Protein AF-A0A8S3RUN1-F1 (afdb_monomer_lite)

Secondary structure (DSSP, 8-state):
-HHHHHHHHHHH------SHHHHHHHHHHHHHHHHHHTTGGG--S--TTHHHHHHHHHHHHHHHHHHHHHH--SHHHHHHHHHHHHT---HHHHHHHHHHHHHHHHHHHT--TT-TTSTTTPPPHHHHHHHHHHHHHHHHHHTTS----HHHHHHHHHHHHHHHHHHH--PPP--TTSTTTHHHHHHHHHHHHHHHHHHHHHHHHHHHHHHHHHHHHHHHH--SSHHHHHHHHHHHHHHSHHHHTHHHHHHHHTSTTT-SHHHHHHHHHHHHHHHHHHHHHHHHHHHHHHHHHHHTT-------HHHHHTTTT--S------PPPPPTTTT------PPP---S----B--EEEEEE---SS--S-EEEEESSSTTSEEEEEEB--TTS-S-TTSTTTBS-SSPEEE-SSBEEEEE----S--SSS-TT-----EEEEE----TT-------HHHHHHHHHHHHHHHHHHHHHH-SPPPHHHHHTHHHHT-TTGGG-PPP------------------------SS---PPPHHHHHHHHHHTT-PPP---HHHHHHH-HHHHHHHHHHHHHHHTT-HHHHHTHHHHHHH-HHHHHHHHHHHHHHHHHHHHHHHHHHHGGG--SSS-----GGGS-HHHHHHHHHHHHHHHHHHHHHHHGGGEEEEEEE-GGGGTT--SSSS--TTT---EEEEEETTSBHHHHHHHHHHHHT--GGGEEEEEEEE-TTS-EEE----HHHHTTSBHHHHTTT-SSEEEEEEE--GGG--SSPPP--TTTEEEEEEEEEETTTTEEEEEEEEEEETTSBGGGTHHHHHHHTTPPTT--EEEEEEEETTEEEE---TTSBHHHHSTT--TTEEEEEEESS--GGG-SS-SHHHHHHHHHHEEEEEEEETTSTT---EEEEEETT-BHHHHHHHHHHHHTS-GGGEEEEEEPSSSSSEEEEPPTT--SBHHHHSTTS-TTS--EEEEEE-SS-HHHHHT---EEEEEE-TTS--EEEEEE-TT------SSSS-EEEEEEETTEEEEEEPTT--GGGS----TTEEEEEEEPPGGGSS--TTEEEEEEEEEESEEEEEEEEEEEEEEETT-BHHHHHHHHHHHHT--HHHHTT-EEEEEETTEEEEPP-SSS-PBPPGGGGSPP--TT-S-PPPPEEEEE----S---------PPPP----

Organism: Mytilus edulis (NCBI:txid6550)

Foldseek 3Di:
DVLVVLLVCLQPPDDPVPDPVSVVVLVVVVVVLVVLLVPVVPDPDDDPCPVVSVVSLLSSLSSCLSCVCPSQVDLVSSLVLLVVLLPDPRPSSVSSNLSNLQSLLVVLQPDDPDDPCVSVSDHDLVSLLSLLVVLLVVLLVLLVPPDARSSVSSLLSVLCNLLVCLQPDDDDDDDPPCVPVSVVVLVVSLVVNLSSVQSLLVSVLSSLVSLVVSLVVLVVPDPDPNLVSLVVSLVSCCSGSLNRPQVSSLVSCVHPSNLALVSLVRCLVSLVSLLVSLQVSLCSSVVVVVVNVVVVVDPDDDDDPVVVVVVPPDPDDDDDPDDDDDRPCVPDDDDDDDDDDDDDDDWAFAAWKKDWDDPDDDFFQKKWKAADRDPVHHTQDMEGDDPVQDHPPVHRPRHPDPDMGHHGHRGMDMDGDHDDPPDPPDDPPPDGDTDMDTDHDPDPQDPPVPRRPSRVSSVSSVVSSVSSVVDVVVDDDQDPVCVVCVVVVPDPVVVPDDDDDPDDDDDDDDDDDDDDDDDDDDDDDDDFDQDDPVLLVVLCVLLVHDDDDDDPVLCVVPVLSVVSRVQLRVVCVVVVVVVCSVVVVPNCPVPVVSVVVSNVVSNVSVVVSVVVSVVVVVPPPDDDPPDDDDDPVNDDVVNVVVVVVVVVVVVVVVVCVVCVVQKFKEWEDELVQQFQAFAFASHDPVPTDTDIDIGGQQDFLLVVLVVCCVVVVHDSQFKAKFWWDQDPQRHTFTADDPCVVGRGPGPCVSQVNDGHTYIYIYGHDPVPPDPGDDDDDPVFKAKEWEWEADLVVLGIGTQGIDIDGQQDFQLVCQQVNCVSVVHDRPQDKWKWWSPDQLDIGTQPDRGGGPNVSDDPDGHGTYIYMYGPDDDPVVGPQSDPSSSSNLVNQWAWEFEAEQVDPPGPGDIDTDGQQADLVRVLVVVCVVVVHDSQQKWKFAADLPDPHGHHIDQSPDPDGNCVSQVSDDPSHHHYIYMHGHPDGRVVVVPWDWDWAWEAEQLLPDIDIDTDGVPDDDDDDPADPDKWKFKDFLQWTQDTDDPPDDPVNDDPPDPGIHIYMYDQHPVRPDDDPQKDKAKEWEAAPFPSRTDGHIDIDIDGFFDFVVVVLVVVCVSNVDDPVQSVQKWKWKAAPRDTDTDDPPDDRDTDHCVSQDDDDDPDDDDGGTIHMYIHDDPPDPPPPPPPPDDDDDDDDD

Radius of gyration: 46.56 Å; chains: 1; bounding box: 136×108×129 Å

InterPro domains:
  IPR024729 Ubiquitin carboxyl-terminal hydrolase 7, ICP0-binding domain [PF12436] (719-962)
  IPR029346 Ubiquitin carboxyl-terminal hydrolase, C-terminal [PF14533] (972-1174)
  IPR040099 Zinc finger ZZ-type and EF-hand domain-containing protein 1 [PTHR22772] (366-619)

pLDDT: mean 73.39, std 20.27, range [23.14, 98.12]

Structure (mmCIF, N/CA/C/O backbone):
data_AF-A0A8S3RUN1-F1
#
_entry.id   AF-A0A8S3RUN1-F1
#
loop_
_atom_site.group_PDB
_atom_site.id
_atom_site.type_symbol
_atom_site.label_atom_id
_atom_site.label_alt_id
_atom_site.label_comp_id
_atom_site.label_asym_id
_atom_site.label_entity_id
_atom_site.label_seq_id
_atom_site.pdbx_PDB_ins_code
_atom_site.Cartn_x
_atom_site.Cartn_y
_atom_site.Cartn_z
_atom_site.occupancy
_atom_site.B_iso_or_equiv
_atom_site.auth_seq_id
_atom_site.auth_comp_id
_atom_site.auth_asym_id
_atom_site.auth_atom_id
_atom_site.pdbx_PDB_model_num
ATOM 1 N N . MET A 1 1 ? -6.994 -42.831 31.196 1.00 57.44 1 MET A N 1
ATOM 2 C CA . MET A 1 1 ? -8.157 -42.771 32.119 1.00 57.44 1 MET A CA 1
ATOM 3 C C . MET A 1 1 ? -7.751 -42.353 33.536 1.00 57.44 1 MET A C 1
ATOM 5 O O . MET A 1 1 ? -8.145 -41.270 33.939 1.00 57.44 1 MET A O 1
ATOM 9 N N . ILE A 1 2 ? -6.932 -43.126 34.273 1.00 64.88 2 ILE A N 1
ATOM 10 C CA . ILE A 1 2 ? -6.432 -42.713 35.611 1.00 64.88 2 ILE A CA 1
ATOM 11 C C . ILE A 1 2 ? -5.555 -41.447 35.525 1.00 64.88 2 ILE A C 1
ATOM 13 O O . ILE A 1 2 ? -5.705 -40.540 36.335 1.00 64.88 2 ILE A O 1
ATOM 17 N N . ILE A 1 3 ? -4.688 -41.346 34.512 1.00 70.06 3 ILE A N 1
ATOM 18 C CA . ILE A 1 3 ? -3.808 -40.179 34.320 1.00 70.06 3 ILE A CA 1
ATOM 19 C C . ILE A 1 3 ? -4.630 -38.915 33.974 1.00 70.06 3 ILE A C 1
ATOM 21 O O . ILE A 1 3 ? -4.460 -37.882 34.617 1.00 70.06 3 ILE A O 1
ATOM 25 N N . ASN A 1 4 ? -5.627 -39.022 33.086 1.00 70.06 4 ASN A N 1
ATOM 26 C CA . ASN A 1 4 ? -6.560 -37.928 32.763 1.00 70.06 4 ASN A CA 1
ATOM 27 C C . ASN A 1 4 ? -7.376 -37.470 33.989 1.00 70.06 4 ASN A C 1
ATOM 29 O O . ASN A 1 4 ? -7.682 -36.286 34.129 1.00 70.06 4 ASN A O 1
ATOM 33 N N . TYR A 1 5 ? -7.719 -38.391 34.901 1.00 74.50 5 TYR A N 1
ATOM 34 C CA . TYR A 1 5 ? -8.391 -38.047 36.157 1.00 74.50 5 TYR A CA 1
ATOM 35 C C . TYR A 1 5 ? -7.510 -37.141 37.032 1.00 74.50 5 TYR A C 1
ATOM 37 O O . TYR A 1 5 ? -8.002 -36.150 37.569 1.00 74.50 5 TYR A O 1
ATOM 45 N N . PHE A 1 6 ? -6.198 -37.398 37.109 1.00 75.25 6 PHE A N 1
ATOM 46 C CA . PHE A 1 6 ? -5.274 -36.515 37.829 1.00 75.25 6 PHE A CA 1
ATOM 47 C C . PHE A 1 6 ? -5.168 -35.118 37.201 1.00 75.25 6 PHE A C 1
ATOM 49 O O . PHE A 1 6 ? -5.110 -34.133 37.938 1.00 75.25 6 PHE A O 1
ATOM 56 N N . GLN A 1 7 ? -5.223 -34.994 35.870 1.00 72.06 7 GLN A N 1
ATOM 57 C CA . GLN A 1 7 ? -5.255 -33.680 35.208 1.00 72.06 7 GLN A CA 1
ATOM 58 C C . GLN A 1 7 ? -6.498 -32.868 35.592 1.00 72.06 7 GLN A C 1
ATOM 60 O O . GLN A 1 7 ? -6.393 -31.679 35.901 1.00 72.06 7 GLN A O 1
ATOM 65 N N . LEU A 1 8 ? -7.672 -33.509 35.603 1.00 72.25 8 LEU A N 1
ATOM 66 C CA . LEU A 1 8 ? -8.929 -32.873 36.003 1.00 72.25 8 LEU A CA 1
ATOM 67 C C . LEU A 1 8 ? -8.881 -32.427 37.470 1.00 72.25 8 LEU A C 1
ATOM 69 O O . LEU A 1 8 ? -9.283 -31.310 37.795 1.00 72.25 8 LEU A O 1
ATOM 73 N N . VAL A 1 9 ? -8.327 -33.269 38.344 1.00 75.88 9 VAL A N 1
ATOM 74 C CA . VAL A 1 9 ? -8.154 -32.960 39.767 1.00 75.88 9 VAL A CA 1
ATOM 75 C C . VAL A 1 9 ? -7.260 -31.731 39.962 1.00 75.88 9 VAL A C 1
ATOM 77 O O . VAL A 1 9 ? -7.661 -30.828 40.696 1.00 75.88 9 VAL A O 1
ATOM 80 N N . PHE A 1 10 ? -6.117 -31.636 39.272 1.00 76.25 10 PHE A N 1
ATOM 81 C CA . PHE A 1 10 ? -5.237 -30.461 39.355 1.00 76.25 10 PHE A CA 1
ATOM 82 C C . PHE A 1 10 ? -5.841 -29.182 38.758 1.00 76.25 10 PHE A C 1
ATOM 84 O O . PHE A 1 10 ? -5.514 -28.094 39.225 1.00 76.25 10 PHE A O 1
ATOM 91 N N . ARG A 1 11 ? -6.736 -29.286 37.766 1.00 69.69 11 ARG A N 1
ATOM 92 C CA . ARG A 1 11 ? -7.416 -28.122 37.166 1.00 69.69 11 ARG A CA 1
ATOM 93 C C . ARG A 1 11 ? -8.583 -27.584 37.996 1.00 69.69 11 ARG A C 1
ATOM 95 O O . ARG A 1 11 ? -8.842 -26.387 37.949 1.00 69.69 11 ARG A O 1
ATOM 102 N N . VAL A 1 12 ? -9.307 -28.449 38.708 1.00 67.69 12 VAL A N 1
ATOM 103 C CA . VAL A 1 12 ? -10.584 -28.093 39.361 1.00 67.69 12 VAL A CA 1
ATOM 104 C C . VAL A 1 12 ? -10.452 -27.939 40.882 1.00 67.69 12 VAL A C 1
ATOM 106 O O . VAL A 1 12 ? -11.245 -27.231 41.502 1.00 67.69 12 VAL A O 1
ATOM 109 N N . SER A 1 13 ? -9.454 -28.569 41.505 1.00 66.12 13 SER A N 1
ATOM 110 C CA . SER A 1 13 ? -9.353 -28.650 42.970 1.00 66.12 13 SER A CA 1
ATOM 111 C C . SER A 1 13 ? -8.423 -27.583 43.555 1.00 66.12 13 SER A C 1
ATOM 113 O O . SER A 1 13 ? -7.326 -27.350 43.056 1.00 66.12 13 SER A O 1
ATOM 115 N N . ILE A 1 14 ? -8.837 -26.963 44.666 1.00 67.19 14 ILE A N 1
ATOM 116 C CA . ILE A 1 14 ? -8.027 -25.985 45.409 1.00 67.19 14 ILE A CA 1
ATOM 117 C C . ILE A 1 14 ? -7.296 -26.701 46.549 1.00 67.19 14 ILE A C 1
ATOM 119 O O . ILE A 1 14 ? -7.911 -27.056 47.556 1.00 67.19 14 ILE A O 1
ATOM 123 N N . PHE A 1 15 ? -5.979 -26.856 46.418 1.00 72.06 15 PHE A N 1
ATOM 124 C CA . PHE A 1 15 ? -5.117 -27.482 47.426 1.00 72.06 15 PHE A CA 1
ATOM 125 C C . PHE A 1 15 ? -4.619 -26.440 48.427 1.00 72.06 15 PHE A C 1
ATOM 127 O O . PHE A 1 15 ? -3.902 -25.508 48.059 1.00 72.06 15 PHE A O 1
ATOM 134 N N . LYS A 1 16 ? -5.013 -26.569 49.699 1.00 65.00 16 LYS A N 1
ATOM 135 C CA . LYS A 1 16 ? -4.689 -25.577 50.745 1.00 65.00 16 LYS A CA 1
ATOM 136 C C . LYS A 1 16 ? -3.480 -25.971 51.599 1.00 65.00 16 LYS A C 1
ATOM 138 O O . LYS A 1 16 ? -3.059 -25.143 52.405 1.00 65.00 16 LYS A O 1
ATOM 143 N N . ARG A 1 17 ? -2.936 -27.187 51.425 1.00 67.56 17 ARG A N 1
ATOM 144 C CA . ARG A 1 17 ? -1.754 -27.722 52.136 1.00 67.56 17 ARG A CA 1
ATOM 145 C C . ARG A 1 17 ? -1.848 -27.560 53.658 1.00 67.56 17 ARG A C 1
ATOM 147 O O . ARG A 1 17 ? -0.904 -27.126 54.312 1.00 67.56 17 ARG A O 1
ATOM 154 N N . LYS A 1 18 ? -3.024 -27.842 54.229 1.00 65.38 18 LYS A N 1
ATOM 155 C CA . LYS A 1 18 ? -3.277 -27.642 55.671 1.00 65.38 18 LYS A CA 1
ATOM 156 C C . LYS A 1 18 ? -3.081 -28.906 56.506 1.00 65.38 18 LYS A C 1
ATOM 158 O O . LYS A 1 18 ? -2.926 -28.783 57.718 1.00 65.38 18 LYS A O 1
ATOM 163 N N . SER A 1 19 ? -3.097 -30.094 55.894 1.00 73.56 19 SER A N 1
ATOM 164 C CA . SER A 1 19 ? -2.866 -31.365 56.589 1.00 73.56 19 SER A CA 1
ATOM 165 C C . SER A 1 19 ? -1.606 -32.063 56.076 1.00 73.56 19 SER A C 1
ATOM 167 O O . SER A 1 19 ? -1.274 -32.000 54.894 1.00 73.56 19 SER A O 1
ATOM 169 N N . LYS A 1 20 ? -0.917 -32.766 56.981 1.00 73.94 20 LYS A N 1
ATOM 170 C CA . LYS A 1 20 ? 0.281 -33.557 56.662 1.00 73.94 20 LYS A CA 1
ATOM 171 C C . LYS A 1 20 ? -0.034 -34.738 55.732 1.00 73.94 20 LYS A C 1
ATOM 173 O O . LYS A 1 20 ? 0.820 -35.172 54.974 1.00 73.94 20 LYS A O 1
ATOM 178 N N . GLU A 1 21 ? -1.273 -35.222 55.764 1.00 73.00 21 GLU A N 1
ATOM 179 C CA . GLU A 1 21 ? -1.782 -36.290 54.895 1.00 73.00 21 GLU A CA 1
ATOM 180 C C . GLU A 1 21 ? -1.945 -35.812 53.442 1.00 73.00 21 GLU A C 1
ATOM 182 O O . GLU A 1 21 ? -1.637 -36.556 52.515 1.00 73.00 21 GLU A O 1
ATOM 187 N N . GLU A 1 22 ? -2.379 -34.561 53.233 1.00 76.94 22 GLU A N 1
ATOM 188 C CA . GLU A 1 22 ? -2.493 -33.935 51.905 1.00 76.94 22 GLU A CA 1
ATOM 189 C C . GLU A 1 22 ? -1.107 -33.779 51.251 1.00 76.94 22 GLU A C 1
ATOM 191 O O . GLU A 1 22 ? -0.944 -34.052 50.062 1.00 76.94 22 GLU A O 1
ATOM 196 N N . GLU A 1 23 ? -0.087 -33.415 52.036 1.00 77.50 23 GLU A N 1
ATOM 197 C CA . GLU A 1 23 ? 1.311 -33.339 51.583 1.00 77.50 23 GLU A CA 1
ATOM 198 C C . GLU A 1 23 ? 1.894 -34.714 51.223 1.00 77.50 23 GLU A C 1
ATOM 200 O O . GLU A 1 23 ? 2.511 -34.858 50.166 1.00 77.50 23 GLU A O 1
ATOM 205 N N . ASP A 1 24 ? 1.641 -35.737 52.046 1.00 79.25 24 ASP A N 1
ATOM 206 C CA . ASP A 1 24 ? 2.092 -37.114 51.801 1.00 79.25 24 ASP A CA 1
ATOM 207 C C . ASP A 1 24 ? 1.494 -37.691 50.504 1.00 79.25 24 ASP A C 1
ATOM 209 O O . ASP A 1 24 ? 2.173 -38.383 49.741 1.00 79.25 24 ASP A O 1
ATOM 213 N N . VAL A 1 25 ? 0.222 -37.386 50.220 1.00 79.94 25 VAL A N 1
ATOM 214 C CA . VAL A 1 25 ? -0.463 -37.814 48.989 1.00 79.94 25 VAL A CA 1
ATOM 215 C C . VAL A 1 25 ? 0.097 -37.096 47.760 1.00 79.94 25 VAL A C 1
ATOM 217 O O . VAL A 1 25 ? 0.358 -37.750 46.749 1.00 79.94 25 VAL A O 1
ATOM 220 N N . LEU A 1 26 ? 0.326 -35.780 47.836 1.00 81.50 26 LEU A N 1
ATOM 221 C CA . LEU A 1 26 ? 0.925 -35.011 46.738 1.00 81.50 26 LEU A CA 1
ATOM 222 C C . LEU A 1 26 ? 2.352 -35.480 46.426 1.00 81.50 26 LEU A C 1
ATOM 224 O O . LEU A 1 26 ? 2.710 -35.582 45.252 1.00 81.50 26 LEU A O 1
ATOM 228 N N . GLN A 1 27 ? 3.138 -35.825 47.450 1.00 80.56 27 GLN A N 1
ATOM 229 C CA . GLN A 1 27 ? 4.490 -36.350 47.269 1.00 80.56 27 GLN A CA 1
ATOM 230 C C . GLN A 1 27 ? 4.476 -37.726 46.589 1.00 80.56 27 GLN A C 1
ATOM 232 O O . GLN A 1 27 ? 5.161 -37.915 45.587 1.00 80.56 27 GLN A O 1
ATOM 237 N N . ARG A 1 28 ? 3.633 -38.662 47.049 1.00 80.38 28 ARG A N 1
ATOM 238 C CA . ARG A 1 28 ? 3.497 -39.991 46.418 1.00 80.38 28 ARG A CA 1
ATOM 239 C C . ARG A 1 28 ? 3.004 -39.906 44.977 1.00 80.38 28 ARG A C 1
ATOM 241 O O . ARG A 1 28 ? 3.443 -40.685 44.135 1.00 80.38 28 ARG A O 1
ATOM 248 N N . LEU A 1 29 ? 2.096 -38.973 44.692 1.00 81.62 29 LEU A N 1
ATOM 249 C CA . LEU A 1 29 ? 1.595 -38.735 43.341 1.00 81.62 29 LEU A CA 1
ATOM 250 C C . LEU A 1 29 ? 2.696 -38.157 42.444 1.00 81.62 29 LEU A C 1
ATOM 252 O O . LEU A 1 29 ? 2.882 -38.648 41.334 1.00 81.62 29 LEU A O 1
ATOM 256 N N . SER A 1 30 ? 3.467 -37.184 42.938 1.00 82.81 30 SER A N 1
ATOM 257 C CA . SER A 1 30 ? 4.650 -36.663 42.244 1.00 82.81 30 SER A CA 1
ATOM 258 C C . SER A 1 30 ? 5.643 -37.786 41.928 1.00 82.81 30 SER A C 1
ATOM 260 O O . SER A 1 30 ? 6.009 -37.971 40.769 1.00 82.81 30 SER A O 1
ATOM 262 N N . ASP A 1 31 ? 6.018 -38.595 42.921 1.00 82.00 31 ASP A N 1
ATOM 263 C CA . ASP A 1 31 ? 6.974 -39.694 42.749 1.00 82.00 31 ASP A CA 1
ATOM 264 C C . ASP A 1 31 ? 6.467 -40.744 41.747 1.00 82.00 31 ASP A C 1
ATOM 266 O O . ASP A 1 31 ? 7.235 -41.243 40.925 1.00 82.00 31 ASP A O 1
ATOM 270 N N . LEU A 1 32 ? 5.165 -41.051 41.756 1.00 82.06 32 LEU A N 1
ATOM 271 C CA . LEU A 1 32 ? 4.545 -41.968 40.798 1.00 82.06 32 LEU A CA 1
ATOM 272 C C . LEU A 1 32 ? 4.648 -41.447 39.357 1.00 82.06 32 LEU A C 1
ATOM 274 O O . LEU A 1 32 ? 5.039 -42.200 38.465 1.00 82.06 32 LEU A O 1
ATOM 278 N N . VAL A 1 33 ? 4.324 -40.172 39.126 1.00 80.94 33 VAL A N 1
ATOM 279 C CA . VAL A 1 33 ? 4.359 -39.572 37.782 1.00 80.94 33 VAL A CA 1
ATOM 280 C C . VAL A 1 33 ? 5.802 -39.416 37.284 1.00 80.94 33 VAL A C 1
ATOM 282 O O . VAL A 1 33 ? 6.089 -39.735 36.132 1.00 80.94 33 VAL A O 1
ATOM 285 N N . TRP A 1 34 ? 6.746 -39.051 38.156 1.00 83.81 34 TRP A N 1
ATOM 286 C CA . TRP A 1 34 ? 8.175 -39.020 37.817 1.00 83.81 34 TRP A CA 1
ATOM 287 C C . TRP A 1 34 ? 8.761 -40.407 37.529 1.00 83.81 34 TRP A C 1
ATOM 289 O O . TRP A 1 34 ? 9.628 -40.541 36.665 1.00 83.81 34 TRP A O 1
ATOM 299 N N . ASN A 1 35 ? 8.286 -41.455 38.206 1.00 80.38 35 ASN A N 1
ATOM 300 C CA . ASN A 1 35 ? 8.678 -42.833 37.901 1.00 80.38 35 ASN A CA 1
ATOM 301 C C . ASN A 1 35 ? 8.141 -43.303 36.541 1.00 80.38 35 ASN A C 1
ATOM 303 O O . ASN A 1 35 ? 8.824 -44.070 35.862 1.00 80.38 35 ASN A O 1
ATOM 307 N N . LEU A 1 36 ? 6.964 -42.824 36.117 1.00 77.69 36 LEU A N 1
ATOM 308 C CA . LEU A 1 36 ? 6.433 -43.080 34.774 1.00 77.69 36 LEU A CA 1
ATOM 309 C C . LEU A 1 36 ? 7.292 -42.405 33.695 1.00 77.69 36 LEU A C 1
ATOM 311 O O . LEU A 1 36 ? 7.639 -43.065 32.718 1.00 77.69 36 LEU A O 1
ATOM 315 N N . LEU A 1 37 ? 7.726 -41.157 33.901 1.00 76.19 37 LEU A N 1
ATOM 316 C CA . LEU A 1 37 ? 8.622 -40.463 32.961 1.00 76.19 37 LEU A CA 1
ATOM 317 C C . LEU A 1 37 ? 9.978 -41.167 32.799 1.00 76.19 37 LEU A C 1
ATOM 319 O O . LEU A 1 37 ? 10.498 -41.256 31.692 1.00 76.19 37 LEU A O 1
ATOM 323 N N . LYS A 1 38 ? 10.518 -41.743 33.880 1.00 74.19 38 LYS A N 1
ATOM 324 C CA . LYS A 1 38 ? 11.785 -42.501 33.873 1.00 74.19 38 LYS A CA 1
ATOM 325 C C . LYS A 1 38 ? 11.665 -43.932 33.333 1.00 74.19 38 LYS A C 1
ATOM 327 O O . LYS A 1 38 ? 12.664 -44.643 33.254 1.00 74.19 38 LYS A O 1
ATOM 332 N N . SER A 1 39 ? 10.456 -44.401 33.022 1.00 66.50 39 SER A N 1
ATOM 333 C CA . SER A 1 39 ? 10.222 -45.795 32.617 1.00 66.50 39 SER A CA 1
ATOM 334 C C . SER A 1 39 ? 10.513 -46.079 31.137 1.00 66.50 39 SER A C 1
ATOM 336 O O . SER A 1 39 ? 10.690 -47.248 30.790 1.00 66.50 39 SER A O 1
ATOM 338 N N . ARG A 1 40 ? 10.636 -45.037 30.293 1.00 59.78 40 ARG A N 1
ATOM 339 C CA . ARG A 1 40 ? 10.969 -45.148 28.857 1.00 59.78 40 ARG A CA 1
ATOM 340 C C . ARG A 1 40 ? 12.333 -45.811 28.624 1.00 59.78 40 ARG A C 1
ATOM 342 O O . ARG A 1 40 ? 12.448 -46.664 27.755 1.00 59.78 40 ARG A O 1
ATOM 349 N N . ASP A 1 41 ? 13.312 -45.521 29.478 1.00 53.94 41 ASP A N 1
ATOM 350 C CA . ASP A 1 41 ? 14.707 -45.968 29.315 1.00 53.94 41 ASP A CA 1
ATOM 351 C C . ASP A 1 41 ? 14.971 -47.426 29.742 1.00 53.94 41 ASP A C 1
ATOM 353 O O . ASP A 1 41 ? 16.110 -47.884 29.717 1.00 53.94 41 ASP A O 1
ATOM 357 N N . LYS A 1 42 ? 13.948 -48.183 30.169 1.00 54.19 42 LYS A N 1
ATOM 358 C CA . LYS A 1 42 ? 14.102 -49.601 30.563 1.00 54.19 42 LYS A CA 1
ATOM 359 C C . LYS A 1 42 ? 13.675 -50.608 29.489 1.00 54.19 42 LYS A C 1
ATOM 361 O O . LYS A 1 42 ? 13.747 -51.811 29.746 1.00 54.19 42 LYS A O 1
ATOM 366 N N . LEU A 1 43 ? 13.215 -50.161 28.318 1.00 51.19 43 LEU A N 1
ATOM 367 C CA . LEU A 1 43 ? 12.789 -51.042 27.224 1.00 51.19 43 LEU A CA 1
ATOM 368 C C . LEU A 1 43 ? 13.749 -50.967 26.026 1.00 51.19 43 LEU A C 1
ATOM 370 O O . LEU A 1 43 ? 13.541 -50.205 25.095 1.00 51.19 43 LEU A O 1
ATOM 374 N N . ASP A 1 44 ? 14.754 -51.842 26.020 1.00 44.88 44 ASP A N 1
ATOM 375 C CA . ASP A 1 44 ? 15.772 -51.985 24.959 1.00 44.88 44 ASP A CA 1
ATOM 376 C C . ASP A 1 44 ? 15.292 -52.730 23.685 1.00 44.88 44 ASP A C 1
ATOM 378 O O . ASP A 1 44 ? 16.108 -53.277 22.939 1.00 44.88 44 ASP A O 1
ATOM 382 N N . LYS A 1 45 ? 13.980 -52.838 23.406 1.00 49.56 45 LYS A N 1
ATOM 383 C CA . LYS A 1 45 ? 13.499 -53.546 22.196 1.00 49.56 45 LYS A CA 1
ATOM 384 C C . LYS A 1 45 ? 12.318 -52.863 21.496 1.00 49.56 45 LYS A C 1
ATOM 386 O O . LYS A 1 45 ? 11.272 -52.713 22.134 1.00 49.56 45 LYS A O 1
ATOM 391 N N . PRO A 1 46 ? 12.425 -52.592 20.178 1.00 46.41 46 PRO A N 1
ATOM 392 C CA . PRO A 1 46 ? 11.334 -52.047 19.388 1.00 46.41 46 PRO A CA 1
ATOM 393 C C . PRO A 1 46 ? 10.312 -53.161 19.146 1.00 46.41 46 PRO A C 1
ATOM 395 O O . PRO A 1 46 ? 10.590 -54.187 18.526 1.00 46.41 46 PRO A O 1
ATOM 398 N N . THR A 1 47 ? 9.128 -52.994 19.715 1.00 51.38 47 THR A N 1
ATOM 399 C CA . THR A 1 47 ? 7.916 -53.754 19.378 1.00 51.38 47 THR A CA 1
ATOM 400 C C . THR A 1 47 ? 6.775 -52.746 19.286 1.00 51.38 47 THR A C 1
ATOM 402 O O . THR A 1 47 ? 6.908 -51.661 19.847 1.00 51.38 47 THR A O 1
ATOM 405 N N . ASP A 1 48 ? 5.651 -53.114 18.659 1.00 46.75 48 ASP A N 1
ATOM 406 C CA . ASP A 1 48 ? 4.423 -52.310 18.422 1.00 46.75 48 ASP A CA 1
ATOM 407 C C . ASP A 1 48 ? 3.786 -51.628 19.670 1.00 46.75 48 ASP A C 1
ATOM 409 O O . ASP A 1 48 ? 2.671 -51.117 19.631 1.00 46.75 48 ASP A O 1
ATOM 413 N N . LYS A 1 49 ? 4.472 -51.637 20.819 1.00 49.97 49 LYS A N 1
ATOM 414 C CA . LYS A 1 49 ? 4.175 -50.911 22.059 1.00 49.97 49 LYS A CA 1
ATOM 415 C C . LYS A 1 49 ? 4.778 -49.497 22.125 1.00 49.97 49 LYS A C 1
ATOM 417 O O . LYS A 1 49 ? 4.474 -48.796 23.089 1.00 49.97 49 LYS A O 1
ATOM 422 N N . GLU A 1 50 ? 5.601 -49.071 21.162 1.00 55.06 50 GLU A N 1
ATOM 423 C CA . GLU A 1 50 ? 6.228 -47.732 21.160 1.00 55.06 50 GLU A CA 1
ATOM 424 C C . GLU A 1 50 ? 5.195 -46.588 21.174 1.00 55.06 50 GLU A C 1
ATOM 426 O O . GLU A 1 50 ? 5.311 -45.677 21.999 1.00 55.06 50 GLU A O 1
ATOM 431 N N . ASP A 1 51 ? 4.112 -46.697 20.395 1.00 56.22 51 ASP A N 1
ATOM 432 C CA . ASP A 1 51 ? 3.040 -45.686 20.354 1.00 56.22 51 ASP A CA 1
ATOM 433 C C . ASP A 1 51 ? 2.287 -45.558 21.689 1.00 56.22 51 ASP A C 1
ATOM 435 O O . ASP A 1 51 ? 1.942 -44.458 22.133 1.00 56.22 51 ASP A O 1
ATOM 439 N N . PHE A 1 52 ? 2.055 -46.682 22.377 1.00 57.91 52 PHE A N 1
ATOM 440 C CA . PHE A 1 52 ? 1.354 -46.688 23.664 1.00 57.91 52 PHE A CA 1
ATOM 441 C C . PHE A 1 52 ? 2.206 -46.060 24.773 1.00 57.91 52 PHE A C 1
ATOM 443 O O . PHE A 1 52 ? 1.691 -45.314 25.606 1.00 57.91 52 PHE A O 1
ATOM 450 N N . THR A 1 53 ? 3.513 -46.329 24.781 1.00 66.19 53 THR A N 1
ATOM 451 C CA . THR A 1 53 ? 4.438 -45.746 25.759 1.00 66.19 53 THR A CA 1
ATOM 452 C C . THR A 1 53 ? 4.640 -44.249 25.521 1.00 66.19 53 THR A C 1
ATOM 454 O O . THR A 1 53 ? 4.656 -43.498 26.495 1.00 66.19 53 THR A O 1
ATOM 457 N N . SER A 1 54 ? 4.695 -43.793 24.264 1.00 69.69 54 SER A N 1
ATOM 458 C CA . SER A 1 54 ? 4.758 -42.359 23.942 1.00 69.69 54 SER A CA 1
ATOM 459 C C . SER A 1 54 ? 3.509 -41.612 24.424 1.00 69.69 54 SER A C 1
ATOM 461 O O . SER A 1 54 ? 3.626 -40.603 25.115 1.00 69.69 54 SER A O 1
ATOM 463 N N . ALA A 1 55 ? 2.309 -42.147 24.170 1.00 73.56 55 ALA A N 1
ATOM 464 C CA . ALA A 1 55 ? 1.056 -41.521 24.605 1.00 73.56 55 ALA A CA 1
ATOM 465 C C . ALA A 1 55 ? 0.928 -41.415 26.139 1.00 73.56 55 ALA A C 1
ATOM 467 O O . ALA A 1 55 ? 0.390 -40.439 26.663 1.00 73.56 55 ALA A O 1
ATOM 468 N N . VAL A 1 56 ? 1.432 -42.408 26.881 1.00 76.25 56 VAL A N 1
ATOM 469 C CA . VAL A 1 56 ? 1.439 -42.390 28.355 1.00 76.25 56 VAL A CA 1
ATOM 470 C C . VAL A 1 56 ? 2.397 -41.328 28.902 1.00 76.25 56 VAL A C 1
ATOM 472 O O . VAL A 1 56 ? 2.085 -40.701 29.916 1.00 76.25 56 VAL A O 1
ATOM 475 N N . ILE A 1 57 ? 3.533 -41.106 28.238 1.00 78.00 57 ILE A N 1
ATOM 476 C CA . ILE A 1 57 ? 4.522 -40.092 28.622 1.00 78.00 57 ILE A CA 1
ATOM 477 C C . ILE A 1 57 ? 3.974 -38.688 28.378 1.00 78.00 57 ILE A C 1
ATOM 479 O O . ILE A 1 57 ? 3.980 -37.885 29.308 1.00 78.00 57 ILE A O 1
ATOM 483 N N . THR A 1 58 ? 3.389 -38.425 27.208 1.00 82.12 58 THR A N 1
ATOM 484 C CA . THR A 1 58 ? 2.729 -37.143 26.914 1.00 82.12 58 THR A CA 1
ATOM 485 C C . THR A 1 58 ? 1.619 -36.835 27.928 1.00 82.12 58 THR A C 1
ATOM 487 O O . THR A 1 58 ? 1.520 -35.726 28.458 1.00 82.12 58 THR A O 1
ATOM 490 N N . GLU A 1 59 ? 0.811 -37.835 28.293 1.00 82.62 59 GLU A N 1
ATOM 491 C CA . GLU A 1 59 ? -0.265 -37.672 29.277 1.00 82.62 59 GLU A CA 1
ATOM 492 C C . GLU A 1 59 ? 0.271 -37.451 30.710 1.00 82.62 59 GLU A C 1
ATOM 494 O O . GLU A 1 59 ? -0.320 -36.694 31.490 1.00 82.62 59 GLU A O 1
ATOM 499 N N . ALA A 1 60 ? 1.414 -38.055 31.059 1.00 82.31 60 ALA A N 1
ATOM 500 C CA . ALA A 1 60 ? 2.136 -37.798 32.308 1.00 82.31 60 ALA A CA 1
ATOM 501 C C . ALA A 1 60 ? 2.734 -36.379 32.344 1.00 82.31 60 ALA A C 1
ATOM 503 O O . ALA A 1 60 ? 2.629 -35.699 33.371 1.00 82.31 60 ALA A O 1
ATOM 504 N N . CYS A 1 61 ? 3.278 -35.896 31.221 1.00 85.38 61 CYS A N 1
ATOM 505 C CA . CYS A 1 61 ? 3.743 -34.520 31.075 1.00 85.38 61 CYS A CA 1
ATOM 506 C C . CYS A 1 61 ? 2.593 -33.529 31.295 1.00 85.38 61 CYS A C 1
ATOM 508 O O . CYS A 1 61 ? 2.711 -32.629 32.124 1.00 85.38 61 CYS A O 1
ATOM 510 N N . HIS A 1 62 ? 1.428 -33.757 30.680 1.00 83.12 62 HIS A N 1
ATOM 511 C CA . HIS A 1 62 ? 0.231 -32.941 30.909 1.00 83.12 62 HIS A CA 1
ATOM 512 C C . HIS A 1 62 ? -0.235 -32.926 32.379 1.00 83.12 62 HIS A C 1
ATOM 514 O O . HIS A 1 62 ? -0.712 -31.889 32.855 1.00 83.12 62 HIS A O 1
ATOM 520 N N . VAL A 1 63 ? -0.115 -34.033 33.126 1.00 83.88 63 VAL A N 1
ATOM 521 C CA . VAL A 1 63 ? -0.418 -34.050 34.574 1.00 83.88 63 VAL A CA 1
ATOM 522 C C . VAL A 1 63 ? 0.520 -33.129 35.338 1.00 83.88 63 VAL A C 1
ATOM 524 O O . VAL A 1 63 ? 0.045 -32.316 36.133 1.00 83.88 63 VAL A O 1
ATOM 527 N N . LEU A 1 64 ? 1.828 -33.217 35.086 1.00 85.44 64 LEU A N 1
ATOM 528 C CA . LEU A 1 64 ? 2.805 -32.360 35.753 1.00 85.44 64 LEU A CA 1
ATOM 529 C C . LEU A 1 64 ? 2.636 -30.896 35.352 1.00 85.44 64 LEU A C 1
ATOM 531 O O . LEU A 1 64 ? 2.610 -30.063 36.250 1.00 85.44 64 LEU A O 1
ATOM 535 N N . THR A 1 65 ? 2.430 -30.580 34.068 1.00 86.38 65 THR A N 1
ATOM 536 C CA . THR A 1 65 ? 2.188 -29.210 33.580 1.00 86.38 65 THR A CA 1
ATOM 537 C C . THR A 1 65 ? 0.969 -28.576 34.257 1.00 86.38 65 THR A C 1
ATOM 539 O O . THR A 1 65 ? 1.063 -27.480 34.807 1.00 86.38 65 THR A O 1
ATOM 542 N N . ASN A 1 66 ? -0.170 -29.280 34.311 1.00 83.25 66 ASN A N 1
ATOM 543 C CA . ASN A 1 66 ? -1.364 -28.784 35.008 1.00 83.25 66 ASN A CA 1
ATOM 544 C C . ASN A 1 66 ? -1.154 -28.695 36.534 1.00 83.25 66 ASN A C 1
ATOM 546 O O . ASN A 1 66 ? -1.733 -27.829 37.190 1.00 83.25 66 ASN A O 1
ATOM 550 N N . GLY A 1 67 ? -0.319 -29.575 37.093 1.00 80.94 67 GLY A N 1
ATOM 551 C CA . GLY A 1 67 ? -0.002 -29.658 38.514 1.00 80.94 67 GLY A CA 1
ATOM 552 C C . GLY A 1 67 ? 1.158 -28.776 38.988 1.00 80.94 67 GLY A C 1
ATOM 553 O O . GLY A 1 67 ? 1.379 -28.729 40.196 1.00 80.94 67 GLY A O 1
ATOM 554 N N . VAL A 1 68 ? 1.888 -28.056 38.117 1.00 84.50 68 VAL A N 1
ATOM 555 C CA . VAL A 1 68 ? 3.123 -27.322 38.495 1.00 84.50 68 VAL A CA 1
ATOM 556 C C . VAL A 1 68 ? 2.886 -26.369 39.663 1.00 84.50 68 VAL A C 1
ATOM 558 O O . VAL A 1 68 ? 3.655 -26.363 40.620 1.00 84.50 68 VAL A O 1
ATOM 561 N N . ASN A 1 69 ? 1.797 -25.597 39.631 1.00 80.31 69 ASN A N 1
ATOM 562 C CA . ASN A 1 69 ? 1.475 -24.641 40.696 1.00 80.31 69 ASN A CA 1
ATOM 563 C C . ASN A 1 69 ? 1.095 -25.319 42.023 1.00 80.31 69 ASN A C 1
ATOM 565 O O . ASN A 1 69 ? 1.240 -24.710 43.081 1.00 80.31 69 ASN A O 1
ATOM 569 N N . VAL A 1 70 ? 0.619 -26.565 41.970 1.00 81.25 70 VAL A N 1
ATOM 570 C CA . VAL A 1 70 ? 0.184 -27.338 43.139 1.00 81.25 70 VAL A CA 1
ATOM 571 C C . VAL A 1 70 ? 1.338 -28.134 43.735 1.00 81.25 70 VAL A C 1
ATOM 573 O O . VAL A 1 70 ? 1.499 -28.135 44.952 1.00 81.25 70 VAL A O 1
ATOM 576 N N . LEU A 1 71 ? 2.146 -28.796 42.905 1.00 81.44 71 LEU A N 1
ATOM 577 C CA . LEU A 1 71 ? 3.286 -29.619 43.317 1.00 81.44 71 LEU A CA 1
ATOM 578 C C . LEU A 1 71 ? 4.492 -28.751 43.714 1.00 81.44 71 LEU A C 1
ATOM 580 O O . LEU A 1 71 ? 5.142 -29.025 44.725 1.00 81.44 71 LEU A O 1
ATOM 584 N N . TYR A 1 72 ? 4.715 -27.642 43.001 1.00 84.19 72 TYR A N 1
ATOM 585 C CA . TYR A 1 72 ? 5.829 -26.710 43.199 1.00 84.19 72 TYR A CA 1
ATOM 586 C C . TYR A 1 72 ? 5.299 -25.291 43.493 1.00 84.19 72 TYR A C 1
ATOM 588 O O . TYR A 1 72 ? 5.302 -24.427 42.621 1.00 84.19 72 TYR A O 1
ATOM 596 N N . PRO A 1 73 ? 4.825 -25.006 44.716 1.00 75.69 73 PRO A N 1
ATOM 597 C CA . PRO A 1 73 ? 4.093 -23.774 45.021 1.00 75.69 73 PRO A CA 1
ATOM 598 C C . PRO A 1 73 ? 5.003 -22.558 45.212 1.00 75.69 73 PRO A C 1
ATOM 600 O O . PRO A 1 73 ? 4.532 -21.431 45.110 1.00 75.69 73 PRO A O 1
ATOM 603 N N . THR A 1 74 ? 6.289 -22.761 45.513 1.00 80.00 74 THR A N 1
ATOM 604 C CA . THR A 1 74 ? 7.245 -21.667 45.721 1.00 80.00 74 THR A CA 1
ATOM 605 C C . THR A 1 74 ? 8.010 -21.360 44.440 1.00 80.00 74 THR A C 1
ATOM 607 O O . THR A 1 74 ? 8.353 -22.266 43.678 1.00 80.00 74 THR A O 1
ATOM 610 N N . GLU A 1 75 ? 8.348 -20.085 44.230 1.00 77.62 75 GLU A N 1
ATOM 611 C CA . GLU A 1 75 ? 9.182 -19.644 43.102 1.00 77.62 75 GLU A CA 1
ATOM 612 C C . GLU A 1 75 ? 10.498 -20.430 43.042 1.00 77.62 75 GLU A C 1
ATOM 614 O O . GLU A 1 75 ? 10.878 -20.943 41.991 1.00 77.62 75 GLU A O 1
ATOM 619 N N . SER A 1 76 ? 11.170 -20.621 44.182 1.00 80.56 76 SER A N 1
ATOM 620 C CA . SER A 1 76 ? 12.418 -21.389 44.248 1.00 80.56 76 SER A CA 1
ATOM 621 C C . SER A 1 76 ? 12.237 -22.857 43.845 1.00 80.56 76 SER A C 1
ATOM 623 O O . SER A 1 76 ? 13.142 -23.439 43.255 1.00 80.56 76 SER A O 1
ATOM 625 N N . ALA A 1 77 ? 11.086 -23.476 44.138 1.00 82.56 77 ALA A N 1
ATOM 626 C CA . ALA A 1 77 ? 10.819 -24.856 43.738 1.00 82.56 77 ALA A CA 1
ATOM 627 C C . ALA A 1 77 ? 10.592 -24.982 42.224 1.00 82.56 77 ALA A C 1
ATOM 629 O O . ALA A 1 77 ? 11.125 -25.909 41.619 1.00 82.56 77 ALA A O 1
ATOM 630 N N . LYS A 1 78 ? 9.881 -24.029 41.606 1.00 85.94 78 LYS A N 1
ATOM 631 C CA . LYS A 1 78 ? 9.678 -23.993 40.147 1.00 85.94 78 LYS A CA 1
ATOM 632 C C . LYS A 1 78 ? 10.970 -23.705 39.388 1.00 85.94 78 LYS A C 1
ATOM 634 O O . LYS A 1 78 ? 11.232 -24.358 38.386 1.00 85.94 78 LYS A O 1
ATOM 639 N N . ASN A 1 79 ? 11.798 -22.783 39.886 1.00 85.44 79 ASN A N 1
ATOM 640 C CA . ASN A 1 79 ? 13.113 -22.508 39.299 1.00 85.44 79 ASN A CA 1
ATOM 641 C C . ASN A 1 79 ? 14.021 -23.746 39.373 1.00 85.44 79 ASN A C 1
ATOM 643 O O . ASN A 1 79 ? 14.629 -24.106 38.375 1.00 85.44 79 ASN A O 1
ATOM 647 N N . ARG A 1 80 ? 14.053 -24.467 40.507 1.00 84.94 80 ARG A N 1
ATOM 648 C CA . ARG A 1 80 ? 14.810 -25.730 40.615 1.00 84.94 80 ARG A CA 1
ATOM 649 C C . ARG A 1 80 ? 14.305 -26.816 39.667 1.00 84.94 80 ARG A C 1
ATOM 651 O O . ARG A 1 80 ? 15.121 -27.514 39.075 1.00 84.94 80 ARG A O 1
ATOM 658 N N . LEU A 1 81 ? 12.984 -26.955 39.525 1.00 87.69 81 LEU A N 1
ATOM 659 C CA . LEU A 1 81 ? 12.390 -27.873 38.552 1.00 87.69 81 LEU A CA 1
ATOM 660 C C . LEU A 1 81 ? 12.837 -27.511 37.134 1.00 87.69 81 LEU A C 1
ATOM 662 O O . LEU A 1 81 ? 13.343 -28.367 36.420 1.00 87.69 81 LEU A O 1
ATOM 666 N N . MET A 1 82 ? 12.678 -26.246 36.745 1.00 89.88 82 MET A N 1
ATOM 667 C CA . MET A 1 82 ? 13.020 -25.791 35.403 1.00 89.88 82 MET A CA 1
ATOM 668 C C . MET A 1 82 ? 14.519 -25.950 35.118 1.00 89.88 82 MET A C 1
ATOM 670 O O . MET A 1 82 ? 14.868 -26.494 34.083 1.00 89.88 82 MET A O 1
ATOM 674 N N . LEU A 1 83 ? 15.408 -25.596 36.053 1.00 86.88 83 LEU A N 1
ATOM 675 C CA . LEU A 1 83 ? 16.853 -25.838 35.918 1.00 86.88 83 LEU A CA 1
ATOM 676 C C . LEU A 1 83 ? 17.170 -27.327 35.706 1.00 86.88 83 LEU A C 1
ATOM 678 O O . LEU A 1 83 ? 17.911 -27.670 34.792 1.00 86.88 83 LEU A O 1
ATOM 682 N N . SER A 1 84 ? 16.538 -28.220 36.475 1.00 85.62 84 SER A N 1
ATOM 683 C CA . SER A 1 84 ? 16.700 -29.669 36.295 1.00 85.62 84 SER A CA 1
ATOM 684 C C . SER A 1 84 ? 16.217 -30.169 34.931 1.00 85.62 84 SER A C 1
ATOM 686 O O . SER A 1 84 ? 16.727 -31.181 34.455 1.00 85.62 84 SER A O 1
ATOM 688 N N . LEU A 1 85 ? 15.210 -29.525 34.338 1.00 86.44 85 LEU A N 1
ATOM 689 C CA . LEU A 1 85 ? 14.699 -29.869 33.011 1.00 86.44 85 LEU A CA 1
ATOM 690 C C . LEU A 1 85 ? 15.583 -29.295 31.895 1.00 86.44 85 LEU A C 1
ATOM 692 O O . LEU A 1 85 ? 15.771 -29.953 30.878 1.00 86.44 85 LEU A O 1
ATOM 696 N N . LEU A 1 86 ? 16.148 -28.101 32.096 1.00 84.19 86 LEU A N 1
ATOM 697 C CA . LEU A 1 86 ? 17.055 -27.442 31.151 1.00 84.19 86 LEU A CA 1
ATOM 698 C C . LEU A 1 86 ? 18.406 -28.166 31.036 1.00 84.19 86 LEU A C 1
ATOM 700 O O . LEU A 1 86 ? 18.966 -28.211 29.945 1.00 84.19 86 LEU A O 1
ATOM 704 N N . ASP A 1 87 ? 18.892 -28.770 32.125 1.00 81.56 87 ASP A N 1
ATOM 705 C CA . ASP A 1 87 ? 20.136 -29.559 32.144 1.00 81.56 87 ASP A CA 1
ATOM 706 C C . ASP A 1 87 ? 19.946 -31.013 31.663 1.00 81.56 87 ASP A C 1
ATOM 708 O O . ASP A 1 87 ? 20.906 -31.783 31.585 1.00 81.56 87 ASP A O 1
ATOM 712 N N . SER A 1 88 ? 18.714 -31.433 31.360 1.00 79.25 88 SER A N 1
ATOM 713 C CA . SER A 1 88 ? 18.411 -32.828 31.052 1.00 79.25 88 SER A CA 1
ATOM 714 C C . SER A 1 88 ? 18.518 -33.163 29.563 1.00 79.25 88 SER A C 1
ATOM 716 O O . SER A 1 88 ? 17.977 -32.459 28.719 1.00 79.25 88 SER A O 1
ATOM 718 N N . SER A 1 89 ? 19.144 -34.301 29.246 1.00 72.81 89 SER A N 1
ATOM 719 C CA . SER A 1 89 ? 19.216 -34.851 27.880 1.00 72.81 89 SER A CA 1
ATOM 720 C C . SER A 1 89 ? 18.117 -35.875 27.555 1.00 72.81 89 SER A C 1
ATOM 722 O O . SER A 1 89 ? 18.140 -36.455 26.475 1.00 72.81 89 SER A O 1
ATOM 724 N N . TYR A 1 90 ? 17.177 -36.136 28.473 1.00 78.31 90 TYR A N 1
ATOM 725 C CA . TYR A 1 90 ? 16.108 -37.121 28.264 1.00 78.31 90 TYR A CA 1
ATOM 726 C C . TYR A 1 90 ? 14.947 -36.509 27.467 1.00 78.31 90 TYR A C 1
ATOM 728 O O . TYR A 1 90 ? 14.403 -35.482 27.874 1.00 78.31 90 TYR A O 1
ATOM 736 N N . GLU A 1 91 ? 14.497 -37.168 26.392 1.00 74.94 91 GLU A N 1
ATOM 737 C CA . GLU A 1 91 ? 13.400 -36.674 25.534 1.00 74.94 91 GLU A CA 1
ATOM 738 C C . GLU A 1 91 ? 12.122 -36.347 26.319 1.00 74.94 91 GLU A C 1
ATOM 740 O O . GLU A 1 91 ? 11.522 -35.297 26.116 1.00 74.94 91 GLU A O 1
ATOM 745 N N . ALA A 1 92 ? 11.738 -37.197 27.277 1.00 77.06 92 ALA A N 1
ATOM 746 C CA . ALA A 1 92 ? 10.548 -36.978 28.104 1.00 77.06 92 ALA A CA 1
ATOM 747 C C . ALA A 1 92 ? 10.662 -35.722 28.993 1.00 77.06 92 ALA A C 1
ATOM 749 O O . ALA A 1 92 ? 9.666 -35.067 29.297 1.00 77.06 92 ALA A O 1
ATOM 750 N N . HIS A 1 93 ? 11.878 -35.365 29.419 1.00 83.69 93 HIS A N 1
ATOM 751 C CA . HIS A 1 93 ? 12.113 -34.135 30.176 1.00 83.69 93 HIS A CA 1
ATOM 752 C C . HIS A 1 93 ? 12.112 -32.900 29.267 1.00 83.69 93 HIS A C 1
ATOM 754 O O . HIS A 1 93 ? 11.648 -31.847 29.700 1.00 83.69 93 HIS A O 1
ATOM 760 N N . ILE A 1 94 ? 12.573 -33.027 28.019 1.00 82.12 94 ILE A N 1
ATOM 761 C CA . ILE A 1 94 ? 12.496 -31.968 27.000 1.00 82.12 94 ILE A CA 1
ATOM 762 C C . ILE A 1 94 ? 11.030 -31.698 26.625 1.00 82.12 94 ILE A C 1
ATOM 764 O O . ILE A 1 94 ? 10.610 -30.544 26.596 1.00 82.12 94 ILE A O 1
ATOM 768 N N . GLU A 1 95 ? 10.221 -32.745 26.443 1.00 83.12 95 GLU A N 1
ATOM 769 C CA . GLU A 1 95 ? 8.779 -32.623 26.193 1.00 83.12 95 GLU A CA 1
ATOM 770 C C . GLU A 1 95 ? 8.067 -31.933 27.372 1.00 83.12 95 GLU A C 1
ATOM 772 O O . GLU A 1 95 ? 7.331 -30.963 27.183 1.00 83.12 95 GLU A O 1
ATOM 777 N N . LEU A 1 96 ? 8.354 -32.347 28.614 1.00 86.81 96 LEU A N 1
ATOM 778 C CA . LEU A 1 96 ? 7.808 -31.700 29.813 1.00 86.81 96 LEU A CA 1
ATOM 779 C C . LEU A 1 96 ? 8.238 -30.229 29.938 1.00 86.81 96 LEU A C 1
ATOM 781 O O . LEU A 1 96 ? 7.414 -29.371 30.266 1.00 86.81 96 LEU A O 1
ATOM 785 N N . ARG A 1 97 ? 9.517 -29.926 29.680 1.00 89.44 97 ARG A N 1
ATOM 786 C CA . ARG A 1 97 ? 10.063 -28.560 29.661 1.00 89.44 97 ARG A CA 1
ATOM 787 C C . ARG A 1 97 ? 9.262 -27.685 28.706 1.00 89.44 97 ARG A C 1
ATOM 789 O O . ARG A 1 97 ? 8.779 -26.626 29.106 1.00 89.44 97 ARG A O 1
ATOM 796 N N . ASP A 1 98 ? 9.100 -28.145 27.473 1.00 88.00 98 ASP A N 1
ATOM 797 C CA . ASP A 1 98 ? 8.429 -27.409 26.408 1.00 88.00 98 ASP A CA 1
ATOM 798 C C . ASP A 1 98 ? 6.961 -27.151 26.745 1.00 88.00 98 ASP A C 1
ATOM 800 O O . ASP A 1 98 ? 6.494 -26.015 26.648 1.00 88.00 98 ASP A O 1
ATOM 804 N N . MET A 1 99 ? 6.252 -28.158 27.257 1.00 87.94 99 MET A N 1
ATOM 805 C CA . MET A 1 99 ? 4.856 -28.014 27.674 1.00 87.94 99 MET A CA 1
ATOM 806 C C . MET A 1 99 ? 4.682 -27.021 28.830 1.00 87.94 99 MET A C 1
ATOM 808 O O . MET A 1 99 ? 3.724 -26.247 28.829 1.00 87.94 99 MET A O 1
ATOM 812 N N . ILE A 1 100 ? 5.600 -27.004 29.806 1.00 88.19 100 ILE A N 1
ATOM 813 C CA . ILE A 1 100 ? 5.578 -26.023 30.905 1.00 88.19 100 ILE A CA 1
ATOM 814 C C . ILE A 1 100 ? 5.850 -24.609 30.378 1.00 88.19 100 ILE A C 1
ATOM 816 O O . ILE A 1 100 ? 5.135 -23.675 30.743 1.00 88.19 100 ILE A O 1
ATOM 820 N N . LEU A 1 101 ? 6.856 -24.438 29.514 1.00 89.06 101 LEU A N 1
ATOM 821 C CA . LEU A 1 101 ? 7.204 -23.133 28.944 1.00 89.06 101 LEU A CA 1
ATOM 822 C C . LEU A 1 101 ? 6.070 -22.569 28.078 1.00 89.06 101 LEU A C 1
ATOM 824 O O . LEU A 1 101 ? 5.772 -21.379 28.178 1.00 89.06 101 LEU A O 1
ATOM 828 N N . VAL A 1 102 ? 5.398 -23.410 27.284 1.00 87.69 102 VAL A N 1
ATOM 829 C CA . VAL A 1 102 ? 4.236 -23.018 26.470 1.00 87.69 102 VAL A CA 1
ATOM 830 C C . VAL A 1 102 ? 3.036 -22.642 27.346 1.00 87.69 102 VAL A C 1
ATOM 832 O O . VAL A 1 102 ? 2.444 -21.586 27.125 1.00 87.69 102 VAL A O 1
ATOM 835 N N . ASP A 1 103 ? 2.705 -23.435 28.373 1.00 84.75 103 ASP A N 1
ATOM 836 C CA . ASP A 1 103 ? 1.607 -23.120 29.303 1.00 84.75 103 ASP A CA 1
ATOM 837 C C . ASP A 1 103 ? 1.858 -21.798 30.048 1.00 84.75 103 ASP A C 1
ATOM 839 O O . ASP A 1 103 ? 0.966 -20.952 30.146 1.00 84.75 103 ASP A O 1
ATOM 843 N N . PHE A 1 104 ? 3.089 -21.566 30.514 1.00 87.31 104 PHE A N 1
ATOM 844 C CA . PHE A 1 104 ? 3.445 -20.316 31.188 1.00 87.31 104 PHE A CA 1
ATOM 845 C C . PHE A 1 104 ? 3.411 -19.128 30.219 1.00 87.31 104 PHE A C 1
ATOM 847 O O . PHE A 1 104 ? 2.914 -18.060 30.582 1.00 87.31 104 PHE A O 1
ATOM 854 N N . ALA A 1 105 ? 3.871 -19.311 28.979 1.00 84.38 105 ALA A N 1
ATOM 855 C CA . ALA A 1 105 ? 3.810 -18.296 27.932 1.00 84.38 105 ALA A CA 1
ATOM 856 C C . ALA A 1 105 ? 2.365 -17.867 27.629 1.00 84.38 105 ALA A C 1
ATOM 858 O O . ALA A 1 105 ? 2.064 -16.671 27.604 1.00 84.38 105 ALA A O 1
ATOM 859 N N . ASP A 1 106 ? 1.462 -18.829 27.441 1.00 81.56 106 ASP A N 1
ATOM 860 C CA . ASP A 1 106 ? 0.063 -18.559 27.103 1.00 81.56 106 ASP A CA 1
ATOM 861 C C . ASP A 1 106 ? -0.681 -17.890 28.272 1.00 81.56 106 ASP A C 1
ATOM 863 O O . ASP A 1 106 ? -1.451 -16.948 28.061 1.00 81.56 106 ASP A O 1
ATOM 867 N N . ARG A 1 107 ? -0.383 -18.283 29.521 1.00 81.56 107 ARG A N 1
ATOM 868 C CA . ARG A 1 107 ? -0.929 -17.621 30.718 1.00 81.56 107 ARG A CA 1
ATOM 869 C C . ARG A 1 107 ? -0.406 -16.197 30.892 1.00 81.56 107 ARG A C 1
ATOM 871 O O . ARG A 1 107 ? -1.193 -15.321 31.240 1.00 81.56 107 ARG A O 1
ATOM 878 N N . LEU A 1 108 ? 0.874 -15.932 30.615 1.00 78.00 108 LEU A N 1
ATOM 879 C CA . LEU A 1 108 ? 1.451 -14.581 30.695 1.00 78.00 108 LEU A CA 1
ATOM 880 C C . LEU A 1 108 ? 0.785 -13.596 29.717 1.00 78.00 108 LEU A C 1
ATOM 882 O O . LEU A 1 108 ? 0.560 -12.437 30.073 1.00 78.00 108 LEU A O 1
ATOM 886 N N . ARG A 1 109 ? 0.399 -14.047 28.513 1.00 76.19 109 ARG A N 1
ATOM 887 C CA . ARG A 1 109 ? -0.260 -13.191 27.503 1.00 76.19 109 ARG A CA 1
ATOM 888 C C . ARG A 1 109 ? -1.618 -12.645 27.964 1.00 76.19 109 ARG A C 1
ATOM 890 O O . ARG A 1 109 ? -1.952 -11.510 27.625 1.00 76.19 109 ARG A O 1
ATOM 897 N N . GLY A 1 110 ? -2.374 -13.416 28.750 1.00 66.06 110 GLY A N 1
ATOM 898 C CA . GLY A 1 110 ? -3.740 -13.082 29.182 1.00 66.06 110 GLY A CA 1
ATOM 899 C C . GLY A 1 110 ? -3.872 -12.225 30.452 1.00 66.06 110 GLY A C 1
ATOM 900 O O . GLY A 1 110 ? -4.993 -11.905 30.838 1.00 66.06 110 GLY A O 1
ATOM 901 N N . MET A 1 111 ? -2.771 -11.866 31.123 1.00 65.94 111 MET A N 1
ATOM 902 C CA . MET A 1 111 ? -2.797 -11.233 32.459 1.00 65.94 111 MET A CA 1
ATOM 903 C C . MET A 1 111 ? -2.827 -9.691 32.421 1.00 65.94 111 MET A C 1
ATOM 905 O O . MET A 1 111 ? -2.206 -9.088 31.547 1.00 65.94 111 MET A O 1
ATOM 909 N N . THR A 1 112 ? -3.481 -9.055 33.408 1.00 53.62 112 THR A N 1
ATOM 910 C CA . THR A 1 112 ? -3.484 -7.592 33.681 1.00 53.62 112 THR A CA 1
ATOM 911 C C . THR A 1 112 ? -2.864 -7.265 35.059 1.00 53.62 112 THR A C 1
ATOM 913 O O . THR A 1 112 ? -2.977 -8.083 35.970 1.00 53.62 112 THR A O 1
ATOM 916 N N . TYR A 1 113 ? -2.237 -6.084 35.216 1.00 48.12 113 TYR A N 1
ATOM 917 C CA . TYR A 1 113 ? -1.329 -5.613 36.301 1.00 48.12 113 TYR A CA 1
ATOM 918 C C . TYR A 1 113 ? -1.834 -5.617 37.772 1.00 48.12 113 TYR A C 1
ATOM 920 O O . TYR A 1 113 ? -1.620 -4.673 38.526 1.00 48.12 113 TYR A O 1
ATOM 928 N N . SER A 1 114 ? -2.504 -6.655 38.267 1.00 49.22 114 SER A N 1
ATOM 929 C CA . SER A 1 114 ? -2.946 -6.661 39.677 1.00 49.22 114 SER A CA 1
ATOM 930 C C . SER A 1 114 ? -2.885 -8.000 40.396 1.00 49.22 114 SER A C 1
ATOM 932 O O . SER A 1 114 ? -3.248 -8.066 41.570 1.00 49.22 114 SER A O 1
ATOM 934 N N . ASN A 1 115 ? -2.417 -9.066 39.748 1.00 51.88 115 ASN A N 1
ATOM 935 C CA . ASN A 1 115 ? -2.454 -10.393 40.354 1.00 51.88 115 ASN A CA 1
ATOM 936 C C . ASN A 1 115 ? -1.106 -10.771 40.977 1.00 51.88 115 ASN A C 1
ATOM 938 O O . ASN A 1 115 ? -0.085 -10.804 40.297 1.00 51.88 115 ASN A O 1
ATOM 942 N N . MET A 1 116 ? -1.132 -11.182 42.251 1.00 53.56 116 MET A N 1
ATOM 943 C CA . MET A 1 116 ? -0.034 -11.895 42.934 1.00 53.56 116 MET A CA 1
ATOM 944 C C . MET A 1 116 ? 0.420 -13.168 42.182 1.00 53.56 116 MET A C 1
ATOM 946 O O . MET A 1 116 ? 1.460 -13.741 42.491 1.00 53.56 116 MET A O 1
ATOM 950 N N . GLU A 1 117 ? -0.349 -13.613 41.185 1.00 57.59 117 GLU A N 1
ATOM 951 C CA . GLU A 1 117 ? -0.059 -14.751 40.311 1.00 57.59 117 GLU A CA 1
ATOM 952 C C . GLU A 1 117 ? 1.021 -14.470 39.252 1.00 57.59 117 GLU A C 1
ATOM 954 O O . GLU A 1 117 ? 1.605 -15.421 38.741 1.00 57.59 117 GLU A O 1
ATOM 959 N N . SER A 1 118 ? 1.342 -13.207 38.939 1.00 63.16 118 SER A N 1
ATOM 960 C CA . SER A 1 118 ? 2.379 -12.875 37.943 1.00 63.16 118 SER A CA 1
ATOM 961 C C . SER A 1 118 ? 3.771 -13.339 38.379 1.00 63.16 118 SER A C 1
ATOM 963 O O . SER A 1 118 ? 4.506 -13.940 37.598 1.00 63.16 118 SER A O 1
ATOM 965 N N . LYS A 1 119 ? 4.093 -13.175 39.665 1.00 63.81 119 LYS A N 1
ATOM 966 C CA . LYS A 1 119 ? 5.333 -13.678 40.272 1.00 63.81 119 LYS A CA 1
ATOM 967 C C . LYS A 1 119 ? 5.460 -15.204 40.209 1.00 63.81 119 LYS A C 1
ATOM 969 O O . LYS A 1 119 ? 6.556 -15.738 40.117 1.00 63.81 119 LYS A O 1
ATOM 974 N N . ASN A 1 120 ? 4.330 -15.912 40.169 1.00 68.25 120 ASN A N 1
ATOM 975 C CA . ASN A 1 120 ? 4.295 -17.371 40.099 1.00 68.25 120 ASN A CA 1
ATOM 976 C C . ASN A 1 120 ? 4.570 -17.938 38.697 1.00 68.25 120 ASN A C 1
ATOM 978 O O . ASN A 1 120 ? 4.756 -19.155 38.595 1.00 68.25 120 ASN A O 1
ATOM 982 N N . LEU A 1 121 ? 4.569 -17.098 37.656 1.00 73.94 121 LEU A N 1
ATOM 983 C CA . LEU A 1 121 ? 4.784 -17.473 36.252 1.00 73.94 121 LEU A CA 1
ATOM 984 C C . LEU A 1 121 ? 6.139 -16.991 35.704 1.00 73.94 121 LEU A C 1
ATOM 986 O O . LEU A 1 121 ? 6.573 -17.477 34.663 1.00 73.94 121 LEU A O 1
ATOM 990 N N . CYS A 1 122 ? 6.812 -16.067 36.399 1.00 80.25 122 CYS A N 1
ATOM 991 C CA . CYS A 1 122 ? 8.123 -15.546 36.019 1.00 80.25 122 CYS A CA 1
ATOM 992 C C . CYS A 1 122 ? 9.253 -16.328 36.706 1.00 80.25 122 CYS A C 1
ATOM 994 O O . CYS A 1 122 ? 9.314 -16.415 37.933 1.00 80.25 122 CYS A O 1
ATOM 996 N N . PHE A 1 123 ? 10.183 -16.867 35.918 1.00 85.88 123 PHE A N 1
ATOM 997 C CA . PHE A 1 123 ? 11.429 -17.436 36.440 1.00 85.88 123 PHE A CA 1
ATOM 998 C C . PHE A 1 123 ? 12.427 -16.350 36.874 1.00 85.88 123 PHE A C 1
ATOM 1000 O O . PHE A 1 123 ? 12.316 -15.190 36.479 1.00 85.88 123 PHE A O 1
ATOM 1007 N N . ASN A 1 124 ? 13.416 -16.731 37.687 1.00 84.69 124 ASN A N 1
ATOM 1008 C CA . ASN A 1 124 ? 14.477 -15.830 38.136 1.00 84.69 124 ASN A CA 1
ATOM 1009 C C . ASN A 1 124 ? 15.481 -15.505 37.010 1.00 84.69 124 ASN A C 1
ATOM 1011 O O . ASN A 1 124 ? 15.558 -16.199 35.994 1.00 84.69 124 ASN A O 1
ATOM 1015 N N . ASP A 1 125 ? 16.300 -14.471 37.215 1.00 82.12 125 ASP A N 1
ATOM 1016 C CA . ASP A 1 125 ? 17.250 -13.967 36.212 1.00 82.12 125 ASP A CA 1
ATOM 1017 C C . ASP A 1 125 ? 18.262 -15.011 35.705 1.00 82.12 125 ASP A C 1
ATOM 1019 O O . ASP A 1 125 ? 18.725 -14.904 34.562 1.00 82.12 125 ASP A O 1
ATOM 1023 N N . GLU A 1 126 ? 18.622 -15.993 36.538 1.00 85.25 126 GLU A N 1
ATOM 1024 C CA . GLU A 1 126 ? 19.532 -17.095 36.196 1.00 85.25 126 GLU A CA 1
ATOM 1025 C C . GLU A 1 126 ? 18.859 -18.111 35.267 1.00 85.25 126 GLU A C 1
ATOM 1027 O O . GLU A 1 126 ? 19.402 -18.441 34.212 1.00 85.25 126 GLU A O 1
ATOM 1032 N N . THR A 1 127 ? 17.649 -18.552 35.613 1.00 86.25 127 THR A N 1
ATOM 1033 C CA . THR A 1 127 ? 16.875 -19.516 34.820 1.00 86.25 127 THR A CA 1
ATOM 1034 C C . THR A 1 127 ? 16.450 -18.897 33.489 1.00 86.25 127 THR A C 1
ATOM 1036 O O . THR A 1 127 ? 16.601 -19.528 32.448 1.00 86.25 127 THR A O 1
ATOM 1039 N N . VAL A 1 128 ? 16.011 -17.631 33.482 1.00 87.12 128 VAL A N 1
ATOM 1040 C CA . VAL A 1 128 ? 15.691 -16.888 32.246 1.00 87.12 128 VAL A CA 1
ATOM 1041 C C . VAL A 1 128 ? 16.912 -16.778 31.330 1.00 87.12 128 VAL A C 1
ATOM 1043 O O . VAL A 1 128 ? 16.787 -16.918 30.116 1.00 87.12 128 VAL A O 1
ATOM 1046 N N . ASN A 1 129 ? 18.108 -16.574 31.891 1.00 86.81 129 ASN A N 1
ATOM 1047 C CA . ASN A 1 129 ? 19.342 -16.546 31.105 1.00 86.81 129 ASN A CA 1
ATOM 1048 C C . ASN A 1 129 ? 19.645 -17.910 30.467 1.00 86.81 129 ASN A C 1
ATOM 1050 O O . ASN A 1 129 ? 20.071 -17.964 29.318 1.00 86.81 129 ASN A O 1
ATOM 1054 N N . LEU A 1 130 ? 19.409 -19.012 31.184 1.00 87.25 130 LEU A N 1
ATOM 1055 C CA . LEU A 1 130 ? 19.600 -20.354 30.635 1.00 87.25 130 LEU A CA 1
ATOM 1056 C C . LEU A 1 130 ? 18.573 -20.667 29.533 1.00 87.25 130 LEU A C 1
ATOM 1058 O O . LEU A 1 130 ? 18.963 -21.149 28.473 1.00 87.25 130 LEU A O 1
ATOM 1062 N N . ILE A 1 131 ? 17.301 -20.296 29.727 1.00 88.75 131 ILE A N 1
ATOM 1063 C CA . ILE A 1 131 ? 16.248 -20.416 28.701 1.00 88.75 131 ILE A CA 1
ATOM 1064 C C . ILE A 1 131 ? 16.622 -19.613 27.449 1.00 88.75 131 ILE A C 1
ATOM 1066 O O . ILE A 1 131 ? 16.521 -20.126 26.337 1.00 88.75 131 ILE A O 1
ATOM 1070 N N . LEU A 1 132 ? 17.104 -18.376 27.613 1.00 89.44 132 LEU A N 1
ATOM 1071 C CA . LEU A 1 132 ? 17.547 -17.551 26.490 1.00 89.44 132 LEU A CA 1
ATOM 1072 C C . LEU A 1 132 ? 18.761 -18.157 25.775 1.00 89.44 132 LEU A C 1
ATOM 1074 O O . LEU A 1 132 ? 18.792 -18.149 24.551 1.00 89.44 132 LEU A O 1
ATOM 1078 N N . LYS A 1 133 ? 19.739 -18.717 26.499 1.00 89.44 133 LYS A N 1
ATOM 1079 C CA . LYS A 1 133 ? 20.880 -19.415 25.880 1.00 89.44 133 LYS A CA 1
ATOM 1080 C C . LYS A 1 133 ? 20.434 -20.601 25.029 1.00 89.44 133 LYS A C 1
ATOM 1082 O O . LYS A 1 133 ? 20.977 -20.789 23.945 1.00 89.44 133 LYS A O 1
ATOM 1087 N N . ILE A 1 134 ? 19.452 -21.375 25.493 1.00 87.25 134 ILE A N 1
ATOM 1088 C CA . ILE A 1 134 ? 18.880 -22.476 24.709 1.00 87.25 134 ILE A CA 1
ATOM 1089 C C . ILE A 1 134 ? 18.114 -21.928 23.503 1.00 87.25 134 ILE A C 1
ATOM 1091 O O . ILE A 1 134 ? 18.349 -22.399 22.401 1.00 87.25 134 ILE A O 1
ATOM 1095 N N . ALA A 1 135 ? 17.301 -20.879 23.662 1.00 88.38 135 ALA A N 1
ATOM 1096 C CA . ALA A 1 135 ? 16.599 -20.245 22.541 1.00 88.38 135 ALA A CA 1
ATOM 1097 C C . ALA A 1 135 ? 17.559 -19.676 21.478 1.00 88.38 135 ALA A C 1
ATOM 1099 O O . ALA A 1 135 ? 17.266 -19.732 20.286 1.00 88.38 135 ALA A O 1
ATOM 1100 N N . VAL A 1 136 ? 18.713 -19.140 21.892 1.00 89.56 136 VAL A N 1
ATOM 1101 C CA . VAL A 1 136 ? 19.787 -18.686 20.994 1.00 89.56 136 VAL A CA 1
ATOM 1102 C C . VAL A 1 136 ? 20.449 -19.874 20.303 1.00 89.56 136 VAL A C 1
ATOM 1104 O O . VAL A 1 136 ? 20.612 -19.842 19.090 1.00 89.56 136 VAL A O 1
ATOM 1107 N N . LYS A 1 137 ? 20.768 -20.948 21.037 1.00 88.12 137 LYS A N 1
ATOM 1108 C CA . LYS A 1 137 ? 21.326 -22.177 20.458 1.00 88.12 137 LYS A CA 1
ATOM 1109 C C . LYS A 1 137 ? 20.375 -22.799 19.427 1.00 88.12 137 LYS A C 1
ATOM 1111 O O . LYS A 1 137 ? 20.797 -23.041 18.304 1.00 88.12 137 LYS A O 1
ATOM 1116 N N . GLU A 1 138 ? 19.102 -22.970 19.781 1.00 86.88 138 GLU A N 1
ATOM 1117 C CA . GLU A 1 138 ? 18.038 -23.461 18.895 1.00 86.88 138 GLU A CA 1
ATOM 1118 C C . GLU A 1 138 ? 17.824 -22.507 17.705 1.00 86.88 138 GLU A C 1
ATOM 1120 O O . GLU A 1 138 ? 17.563 -22.963 16.603 1.00 86.88 138 GLU A O 1
ATOM 1125 N N . SER A 1 139 ? 18.003 -21.189 17.878 1.00 87.25 139 SER A N 1
ATOM 1126 C CA . SER A 1 139 ? 17.983 -20.224 16.764 1.00 87.25 139 SER A CA 1
ATOM 1127 C C . SER A 1 139 ? 19.171 -20.395 15.810 1.00 87.25 139 SER A C 1
ATOM 1129 O O . SER A 1 139 ? 18.993 -20.293 14.601 1.00 87.25 139 SER A O 1
ATOM 1131 N N . CYS A 1 140 ? 20.376 -20.661 16.324 1.00 86.06 140 CYS A N 1
ATOM 1132 C CA . CYS A 1 140 ? 21.554 -20.939 15.498 1.00 86.06 140 CYS A CA 1
ATOM 1133 C C . CYS A 1 140 ? 21.451 -22.295 14.781 1.00 86.06 140 CYS A C 1
ATOM 1135 O O . CYS A 1 140 ? 21.950 -22.438 13.667 1.00 86.06 140 CYS A O 1
ATOM 1137 N N . GLU A 1 141 ? 20.816 -23.284 15.414 1.00 83.19 141 GLU A N 1
ATOM 1138 C CA . GLU A 1 141 ? 20.474 -24.568 14.794 1.00 83.19 141 GLU A CA 1
ATOM 1139 C C . GLU A 1 141 ? 19.354 -24.399 13.759 1.00 83.19 141 GLU A C 1
ATOM 1141 O O . GLU A 1 141 ? 19.459 -24.987 12.691 1.00 83.19 141 GLU A O 1
ATOM 1146 N N . LEU A 1 142 ? 18.367 -23.520 13.992 1.00 82.75 142 LEU A N 1
ATOM 1147 C CA . LEU A 1 142 ? 17.276 -23.226 13.050 1.00 82.75 142 LEU A CA 1
ATOM 1148 C C . LEU A 1 142 ? 17.772 -22.686 11.702 1.00 82.75 142 LEU A C 1
ATOM 1150 O O . LEU A 1 142 ? 17.207 -22.976 10.649 1.00 82.75 142 LEU A O 1
ATOM 1154 N N . LEU A 1 143 ? 18.850 -21.901 11.731 1.00 78.12 143 LEU A N 1
ATOM 1155 C CA . LEU A 1 143 ? 19.515 -21.419 10.519 1.00 78.12 143 LEU A CA 1
ATOM 1156 C C . LEU A 1 143 ? 20.159 -22.557 9.707 1.00 78.12 143 LEU A C 1
ATOM 1158 O O . LEU A 1 143 ? 20.465 -22.361 8.534 1.00 78.12 143 LEU A O 1
ATOM 1162 N N . LYS A 1 144 ? 20.342 -23.737 10.312 1.00 72.12 144 LYS A N 1
ATOM 1163 C CA . LYS A 1 144 ? 20.918 -24.939 9.698 1.00 72.12 144 LYS A CA 1
ATOM 1164 C C . LYS A 1 144 ? 19.856 -26.013 9.394 1.00 72.12 144 LYS A C 1
ATOM 1166 O O . LYS A 1 144 ? 19.966 -26.656 8.356 1.00 72.12 144 LYS A O 1
ATOM 1171 N N . GLU A 1 145 ? 18.834 -26.188 10.244 1.00 56.09 145 GLU A N 1
ATOM 1172 C CA . GLU A 1 145 ? 17.765 -27.207 10.149 1.00 56.09 145 GLU A CA 1
ATOM 1173 C C . GLU A 1 145 ? 16.429 -26.721 10.766 1.00 56.09 145 GLU A C 1
ATOM 1175 O O . GLU A 1 145 ? 16.423 -25.983 11.738 1.00 56.09 145 GLU A O 1
ATOM 1180 N N . SER A 1 146 ? 15.259 -27.131 10.255 1.00 47.56 146 SER A N 1
ATOM 1181 C CA . SER A 1 146 ? 13.956 -26.573 10.688 1.00 47.56 146 SER A CA 1
ATOM 1182 C C . SER A 1 146 ? 13.452 -27.116 12.041 1.00 47.56 146 SER A C 1
ATOM 1184 O O . SER A 1 146 ? 12.855 -28.190 12.091 1.00 47.56 146 SER A O 1
ATOM 1186 N N . VAL A 1 147 ? 13.625 -26.358 13.136 1.00 53.31 147 VAL A N 1
ATOM 1187 C CA . VAL A 1 147 ? 13.096 -26.696 14.478 1.00 53.31 147 VAL A CA 1
ATOM 1188 C C . VAL A 1 147 ? 12.422 -25.489 15.153 1.00 53.31 147 VAL A C 1
ATOM 1190 O O . VAL A 1 147 ? 13.004 -24.415 15.283 1.00 53.31 147 VAL A O 1
ATOM 1193 N N . ALA A 1 148 ? 11.178 -25.649 15.617 1.00 58.47 148 ALA A N 1
ATOM 1194 C CA . ALA A 1 148 ? 10.445 -24.608 16.346 1.00 58.47 148 ALA A CA 1
ATOM 1195 C C . ALA A 1 148 ? 10.829 -24.578 17.842 1.00 58.47 148 ALA A C 1
ATOM 1197 O O . ALA A 1 148 ? 10.753 -25.598 18.519 1.00 58.47 148 ALA A O 1
ATOM 1198 N N . SER A 1 149 ? 11.191 -23.402 18.379 1.00 79.56 149 SER A N 1
ATOM 1199 C CA . SER A 1 149 ? 11.666 -23.243 19.769 1.00 79.56 149 SER A CA 1
ATOM 1200 C C . SER A 1 149 ? 10.551 -22.880 20.764 1.00 79.56 149 SER A C 1
ATOM 1202 O O . SER A 1 149 ? 10.020 -21.761 20.766 1.00 79.56 149 SER A O 1
ATOM 1204 N N . SER A 1 150 ? 10.248 -23.791 21.693 1.00 83.44 150 SER A N 1
ATOM 1205 C CA . SER A 1 150 ? 9.360 -23.538 22.844 1.00 83.44 150 SER A CA 1
ATOM 1206 C C . SER A 1 150 ? 9.954 -22.512 23.826 1.00 83.44 150 SER A C 1
ATOM 1208 O O . SER A 1 150 ? 9.225 -21.712 24.422 1.00 83.44 150 SER A O 1
ATOM 1210 N N . CYS A 1 151 ? 11.288 -22.470 23.942 1.00 86.56 151 CYS A N 1
ATOM 1211 C CA . CYS A 1 151 ? 12.022 -21.502 24.761 1.00 86.56 151 CYS A CA 1
ATOM 1212 C C . CYS A 1 151 ? 11.839 -20.065 24.248 1.00 86.56 151 CYS A C 1
ATOM 1214 O O . CYS A 1 151 ? 11.558 -19.157 25.036 1.00 86.56 151 CYS A O 1
ATOM 1216 N N . LEU A 1 152 ? 11.917 -19.855 22.928 1.00 87.00 152 LEU A N 1
ATOM 1217 C CA . LEU A 1 152 ? 11.686 -18.549 22.303 1.00 87.00 152 LEU A CA 1
ATOM 1218 C C . LEU A 1 152 ? 10.257 -18.045 22.556 1.00 87.00 152 LEU A C 1
ATOM 1220 O O . LEU A 1 152 ? 10.065 -16.878 22.899 1.00 87.00 152 LEU A O 1
ATOM 1224 N N . ARG A 1 153 ? 9.253 -18.929 22.481 1.00 85.81 153 ARG A N 1
ATOM 1225 C CA . ARG A 1 153 ? 7.843 -18.581 22.734 1.00 85.81 153 ARG A CA 1
ATOM 1226 C C . ARG A 1 153 ? 7.601 -18.057 24.155 1.00 85.81 153 ARG A C 1
ATOM 1228 O O . ARG A 1 153 ? 6.820 -17.110 24.337 1.00 85.81 153 ARG A O 1
ATOM 1235 N N . TYR A 1 154 ? 8.262 -18.646 25.152 1.00 88.75 154 TYR A N 1
ATOM 1236 C CA . TYR A 1 154 ? 8.235 -18.144 26.527 1.00 88.75 154 TYR A CA 1
ATOM 1237 C C . TYR A 1 154 ? 8.939 -16.787 26.641 1.00 88.75 154 TYR A C 1
ATOM 1239 O O . TYR A 1 154 ? 8.351 -15.850 27.183 1.00 88.75 154 TYR A O 1
ATOM 1247 N N . MET A 1 155 ? 10.131 -16.635 26.051 1.00 88.62 155 MET A N 1
ATOM 1248 C CA . MET A 1 15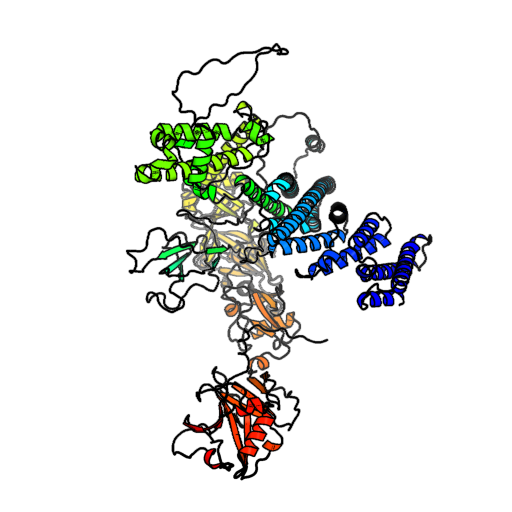5 ? 10.876 -15.367 26.066 1.00 88.62 155 MET A CA 1
ATOM 1249 C C . MET A 1 155 ? 10.092 -14.210 25.437 1.00 88.62 155 MET A C 1
ATOM 1251 O O . MET A 1 155 ? 10.052 -13.126 26.016 1.00 88.62 155 MET A O 1
ATOM 1255 N N . MET A 1 156 ? 9.399 -14.444 24.318 1.00 84.38 156 MET A N 1
ATOM 1256 C CA . MET A 1 156 ? 8.513 -13.452 23.694 1.00 84.38 156 MET A CA 1
ATOM 1257 C C . MET A 1 156 ? 7.420 -12.990 24.659 1.00 84.38 156 MET A C 1
ATOM 1259 O O . MET A 1 156 ? 7.180 -11.797 24.820 1.00 84.38 156 MET A O 1
ATOM 1263 N N . SER A 1 157 ? 6.769 -13.940 25.331 1.00 82.44 157 SER A N 1
ATOM 1264 C CA . SER A 1 157 ? 5.637 -13.652 26.216 1.00 82.44 157 SER A CA 1
ATOM 1265 C C . SER A 1 157 ? 6.091 -12.933 27.494 1.00 82.44 157 SER A C 1
ATOM 1267 O O . SER A 1 157 ? 5.427 -11.996 27.933 1.00 82.44 157 SER A O 1
ATOM 1269 N N . LEU A 1 158 ? 7.256 -13.305 28.042 1.00 86.25 158 LEU A N 1
ATOM 1270 C CA . LEU A 1 158 ? 7.897 -12.623 29.170 1.00 86.25 158 LEU A CA 1
ATOM 1271 C C . LEU A 1 158 ? 8.313 -11.190 28.805 1.00 86.25 158 LEU A C 1
ATOM 1273 O O . LEU A 1 158 ? 8.025 -10.255 29.551 1.00 86.25 158 LEU A O 1
ATOM 1277 N N . GLN A 1 159 ? 8.951 -11.003 27.648 1.00 86.31 159 GLN A N 1
ATOM 1278 C CA . GLN A 1 159 ? 9.357 -9.687 27.163 1.00 86.31 159 GLN A CA 1
ATOM 1279 C C . GLN A 1 159 ? 8.144 -8.779 26.942 1.00 86.31 159 GLN A C 1
ATOM 1281 O O . GLN A 1 159 ? 8.120 -7.655 27.442 1.00 86.31 159 GLN A O 1
ATOM 1286 N N . SER A 1 160 ? 7.120 -9.254 26.227 1.00 82.81 160 SER A N 1
ATOM 1287 C CA . SER A 1 160 ? 5.896 -8.481 25.999 1.00 82.81 160 SER A CA 1
ATOM 1288 C C . SER A 1 160 ? 5.196 -8.118 27.306 1.00 82.81 160 SER A C 1
ATOM 1290 O O . SER A 1 160 ? 4.697 -7.001 27.424 1.00 82.81 160 SER A O 1
ATOM 1292 N N . PHE A 1 161 ? 5.190 -9.019 28.295 1.00 82.69 161 PHE A N 1
ATOM 1293 C CA . PHE A 1 161 ? 4.670 -8.735 29.630 1.00 82.69 161 PHE A CA 1
ATOM 1294 C C . PHE A 1 161 ? 5.445 -7.585 30.294 1.00 82.69 161 PHE A C 1
ATOM 1296 O O . PHE A 1 161 ? 4.849 -6.552 30.582 1.00 82.69 161 PHE A O 1
ATOM 1303 N N . LEU A 1 162 ? 6.769 -7.705 30.453 1.00 82.00 162 LEU A N 1
ATOM 1304 C CA . LEU A 1 162 ? 7.596 -6.689 31.124 1.00 82.00 162 LEU A CA 1
ATOM 1305 C C . LEU A 1 162 ? 7.524 -5.314 30.440 1.00 82.00 162 LEU A C 1
ATOM 1307 O O . LEU A 1 162 ? 7.368 -4.293 31.111 1.00 82.00 162 LEU A O 1
ATOM 1311 N N . LEU A 1 163 ? 7.595 -5.278 29.105 1.00 83.62 163 LEU A N 1
ATOM 1312 C CA . LEU A 1 163 ? 7.528 -4.030 28.339 1.00 83.62 163 LEU A CA 1
ATOM 1313 C C . LEU A 1 163 ? 6.156 -3.361 28.456 1.00 83.62 163 LEU A C 1
ATOM 1315 O O . LEU A 1 163 ? 6.080 -2.145 28.627 1.00 83.62 163 LEU A O 1
ATOM 1319 N N . ARG A 1 164 ? 5.070 -4.143 28.410 1.00 80.19 164 ARG A N 1
ATOM 1320 C CA . ARG A 1 164 ? 3.708 -3.628 28.597 1.00 80.19 164 ARG A CA 1
ATOM 1321 C C . ARG A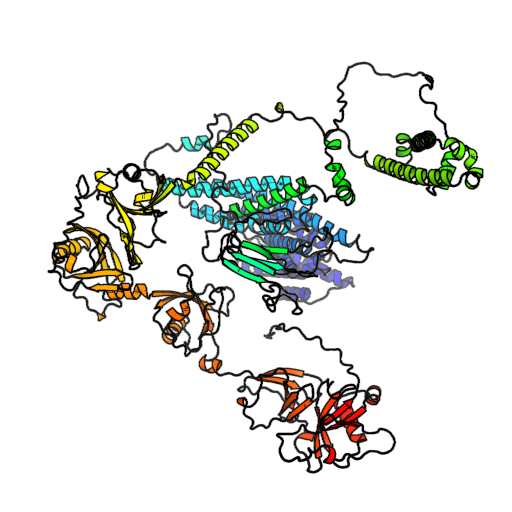 1 164 ? 3.544 -2.991 29.975 1.00 80.19 164 ARG A C 1
ATOM 1323 O O . ARG A 1 164 ? 2.962 -1.912 30.059 1.00 80.19 164 ARG A O 1
ATOM 1330 N N . GLU A 1 165 ? 4.093 -3.610 31.019 1.00 76.06 165 GLU A N 1
ATOM 1331 C CA . GLU A 1 165 ? 4.041 -3.059 32.378 1.00 76.06 165 GLU A CA 1
ATOM 1332 C C . GLU A 1 165 ? 4.810 -1.736 32.505 1.00 76.06 165 GLU A C 1
ATOM 1334 O O . GLU A 1 165 ? 4.308 -0.781 33.095 1.00 76.06 165 GLU A O 1
ATOM 1339 N N . ALA A 1 166 ? 5.993 -1.625 31.893 1.00 78.19 166 ALA A N 1
ATOM 1340 C CA . ALA A 1 166 ? 6.767 -0.384 31.929 1.00 78.19 166 ALA A CA 1
ATOM 1341 C C . ALA A 1 166 ? 6.152 0.751 31.088 1.00 78.19 166 ALA A C 1
ATOM 1343 O O . ALA A 1 166 ? 6.215 1.918 31.483 1.00 78.19 166 ALA A O 1
ATOM 1344 N N . ILE A 1 167 ? 5.547 0.437 29.938 1.00 80.12 167 ILE A N 1
ATOM 1345 C CA . ILE A 1 167 ? 4.925 1.434 29.049 1.00 80.12 167 ILE A CA 1
ATOM 1346 C C . ILE A 1 167 ? 3.611 1.960 29.638 1.00 80.12 167 ILE A C 1
ATOM 1348 O O . ILE A 1 167 ? 3.366 3.164 29.610 1.00 80.12 167 ILE A O 1
ATOM 1352 N N . LEU A 1 168 ? 2.770 1.083 30.198 1.00 75.75 168 LEU A N 1
ATOM 1353 C CA . LEU A 1 168 ? 1.468 1.468 30.758 1.00 75.75 168 LEU A CA 1
ATOM 1354 C C . LEU A 1 168 ? 1.562 2.104 32.156 1.00 75.75 168 LEU A C 1
ATOM 1356 O O . LEU A 1 168 ? 0.544 2.552 32.693 1.00 75.75 168 LEU A O 1
ATOM 1360 N N . TYR A 1 169 ? 2.763 2.183 32.735 1.00 74.69 169 TYR A N 1
ATOM 1361 C CA . TYR A 1 169 ? 2.999 2.817 34.026 1.00 74.69 169 TYR A CA 1
ATOM 1362 C C . TYR A 1 169 ? 2.690 4.325 33.982 1.00 74.69 169 TYR A C 1
ATOM 1364 O O . TYR A 1 169 ? 3.389 5.098 33.323 1.00 74.69 169 TYR A O 1
ATOM 1372 N N . LYS A 1 170 ? 1.652 4.757 34.713 1.00 64.69 170 LYS A N 1
ATOM 1373 C CA . LYS A 1 170 ? 1.293 6.172 34.924 1.00 64.69 170 LYS A CA 1
ATOM 1374 C C . LYS A 1 170 ? 1.508 6.535 36.391 1.00 64.69 170 LYS A C 1
ATOM 1376 O O . LYS A 1 170 ? 0.925 5.886 37.260 1.00 64.69 170 LYS A O 1
ATOM 1381 N N . SER A 1 171 ? 2.303 7.571 36.675 1.00 54.47 171 SER A N 1
ATOM 1382 C CA . SER A 1 171 ? 2.439 8.067 38.048 1.00 54.47 171 SER A CA 1
ATOM 1383 C C . SER A 1 171 ? 1.092 8.620 38.519 1.00 54.47 171 SER A C 1
ATOM 1385 O O . SER A 1 171 ? 0.448 9.413 37.828 1.00 54.47 171 SER A O 1
ATOM 1387 N N . LYS A 1 172 ? 0.611 8.163 39.678 1.00 42.44 172 LYS A N 1
ATOM 1388 C CA . LYS A 1 172 ? -0.586 8.739 40.292 1.00 42.44 172 LYS A CA 1
ATOM 1389 C C . LYS A 1 172 ? -0.203 10.100 40.868 1.00 42.44 172 LYS A C 1
ATOM 1391 O O . LYS A 1 172 ? 0.658 10.191 41.736 1.00 42.44 172 LYS A O 1
ATOM 1396 N N . THR A 1 173 ? -0.812 11.163 40.364 1.00 36.06 173 THR A N 1
ATOM 1397 C CA . THR A 1 173 ? -0.612 12.520 40.876 1.00 36.06 173 THR A CA 1
ATOM 1398 C C . THR A 1 173 ? -1.374 12.752 42.184 1.00 36.06 173 THR A C 1
ATOM 1400 O O . THR A 1 173 ? -2.522 12.338 42.320 1.00 36.06 173 THR A O 1
ATOM 1403 N N . GLU A 1 174 ? -0.708 13.484 43.087 1.00 40.00 174 GLU A N 1
ATOM 1404 C CA . GLU A 1 174 ? -1.232 14.232 44.246 1.00 40.00 174 GLU A CA 1
ATOM 1405 C C . GLU A 1 174 ? -1.530 13.467 45.553 1.00 40.00 174 GLU A C 1
ATOM 1407 O O . GLU A 1 174 ? -2.659 13.366 46.020 1.00 40.00 174 GLU A O 1
ATOM 1412 N N . SER A 1 175 ? -0.461 13.030 46.231 1.00 31.08 175 SER A N 1
ATOM 1413 C CA . SER A 1 175 ? -0.315 13.189 47.692 1.00 31.08 175 SER A CA 1
ATOM 1414 C C . SER A 1 175 ? 1.173 13.126 48.073 1.00 31.08 175 SER A C 1
ATOM 1416 O O . SER A 1 175 ? 1.882 12.209 47.655 1.00 31.08 175 SER A O 1
ATOM 1418 N N . GLU A 1 176 ? 1.676 14.117 48.818 1.00 38.56 176 GLU A N 1
ATOM 1419 C CA . GLU A 1 176 ? 3.121 14.355 49.019 1.00 38.56 176 GLU A CA 1
ATOM 1420 C C . GLU A 1 176 ? 3.873 13.208 49.735 1.00 38.56 176 GLU A C 1
ATOM 1422 O O . GLU A 1 176 ? 5.093 13.118 49.606 1.00 38.56 176 GLU A O 1
ATOM 1427 N N . ASP A 1 177 ? 3.171 12.256 50.360 1.00 34.28 177 ASP A N 1
ATOM 1428 C CA . ASP A 1 177 ? 3.779 11.103 51.049 1.00 34.28 177 ASP A CA 1
ATOM 1429 C C . ASP A 1 177 ? 3.926 9.822 50.195 1.00 34.28 177 ASP A C 1
ATOM 1431 O O . ASP A 1 177 ? 4.643 8.900 50.586 1.00 34.28 177 ASP A O 1
ATOM 1435 N N . SER A 1 178 ? 3.322 9.746 49.001 1.00 35.00 178 SER A N 1
ATOM 1436 C CA . SER A 1 178 ? 3.353 8.536 48.139 1.00 35.00 178 SER A CA 1
ATOM 1437 C C . SER A 1 178 ? 4.535 8.477 47.149 1.00 35.00 178 SER A C 1
ATOM 1439 O O . SER A 1 178 ? 4.861 7.426 46.592 1.00 35.00 178 SER A O 1
ATOM 1441 N N . THR A 1 179 ? 5.256 9.588 46.970 1.00 42.62 179 THR A N 1
ATOM 1442 C CA . THR A 1 179 ? 6.235 9.783 45.878 1.00 42.62 179 THR A CA 1
ATOM 1443 C C . THR A 1 179 ? 7.507 8.926 45.962 1.00 42.62 179 THR A C 1
ATOM 1445 O O . THR A 1 179 ? 8.209 8.759 44.958 1.00 42.62 179 THR A O 1
ATOM 1448 N N . LYS A 1 180 ? 7.829 8.354 47.132 1.00 45.91 180 LYS A N 1
ATOM 1449 C CA . LYS A 1 180 ? 9.014 7.491 47.305 1.00 45.91 180 LYS A CA 1
ATOM 1450 C C . LYS A 1 180 ? 8.771 6.032 46.917 1.00 45.91 180 LYS A C 1
ATOM 1452 O O . LYS A 1 180 ? 9.710 5.393 46.456 1.00 45.91 180 LYS A O 1
ATOM 1457 N N . GLN A 1 181 ? 7.549 5.524 47.080 1.00 45.97 181 GLN A N 1
ATOM 1458 C CA . GLN A 1 181 ? 7.213 4.108 46.873 1.00 45.97 181 GLN A CA 1
ATOM 1459 C C . GLN A 1 181 ? 6.751 3.823 45.430 1.00 45.97 181 GLN A C 1
ATOM 1461 O O . GLN A 1 181 ? 7.008 2.750 44.893 1.00 45.97 181 GLN A O 1
ATOM 1466 N N . ASP A 1 182 ? 6.182 4.822 44.748 1.00 48.88 182 ASP A N 1
ATOM 1467 C CA . ASP A 1 182 ? 5.820 4.721 43.325 1.00 48.88 182 ASP A CA 1
ATOM 1468 C C . ASP A 1 182 ? 7.036 4.879 42.384 1.00 48.88 182 ASP A C 1
ATOM 1470 O O . ASP A 1 182 ? 7.033 4.384 41.260 1.00 48.88 182 ASP A O 1
ATOM 1474 N N . ASN A 1 183 ? 8.132 5.508 42.820 1.00 60.25 183 ASN A N 1
ATOM 1475 C CA . ASN A 1 183 ? 9.364 5.582 42.018 1.00 60.25 183 ASN A CA 1
ATOM 1476 C C . ASN A 1 183 ? 10.235 4.317 42.108 1.00 60.25 183 ASN A C 1
ATOM 1478 O O . ASN A 1 183 ? 11.123 4.136 41.276 1.00 60.25 183 ASN A O 1
ATOM 1482 N N . THR A 1 184 ? 10.027 3.446 43.102 1.00 67.31 184 THR A N 1
ATOM 1483 C CA . THR A 1 184 ? 10.809 2.205 43.244 1.00 67.31 184 THR A CA 1
ATOM 1484 C C . THR A 1 184 ? 10.346 1.119 42.279 1.00 67.31 184 THR A C 1
ATOM 1486 O O . THR A 1 184 ? 11.190 0.470 41.672 1.00 67.31 184 THR A O 1
ATOM 1489 N N . VAL A 1 185 ? 9.037 0.986 42.040 1.00 74.88 185 VAL A N 1
ATOM 1490 C CA . VAL A 1 185 ? 8.487 -0.052 41.146 1.00 74.88 185 VAL A CA 1
ATOM 1491 C C . VAL A 1 185 ? 8.909 0.166 39.690 1.00 74.88 185 VAL A C 1
ATOM 1493 O O . VAL A 1 185 ? 9.347 -0.767 39.022 1.00 74.88 185 VAL A O 1
ATOM 1496 N N . LEU A 1 186 ? 8.856 1.412 39.205 1.00 79.81 186 LEU A N 1
ATOM 1497 C CA . LEU A 1 186 ? 9.325 1.743 37.856 1.00 79.81 186 LEU A CA 1
ATOM 1498 C C . LEU A 1 186 ? 10.832 1.487 37.701 1.00 79.81 186 LEU A C 1
ATOM 1500 O O . LEU A 1 186 ? 11.259 0.982 36.667 1.00 79.81 186 LEU A O 1
ATOM 1504 N N . LYS A 1 187 ? 11.634 1.779 38.733 1.00 78.88 187 LYS A N 1
ATOM 1505 C CA . LYS A 1 187 ? 13.078 1.499 38.729 1.00 78.88 187 LYS A CA 1
ATOM 1506 C C . LYS A 1 187 ? 13.380 0.000 38.725 1.00 78.88 187 LYS A C 1
ATOM 1508 O O . LYS A 1 187 ? 14.273 -0.428 38.004 1.00 78.88 187 LYS A O 1
ATOM 1513 N N . GLU A 1 188 ? 12.633 -0.802 39.481 1.00 80.44 188 GLU A N 1
ATOM 1514 C CA . GLU A 1 188 ? 12.756 -2.267 39.465 1.00 80.44 188 GLU A CA 1
ATOM 1515 C C . GLU A 1 188 ? 12.414 -2.848 38.081 1.00 80.44 188 GLU A C 1
ATOM 1517 O O . GLU A 1 188 ? 13.162 -3.680 37.561 1.00 80.44 188 GLU A O 1
ATOM 1522 N N . LEU A 1 189 ? 11.347 -2.352 37.438 1.00 81.75 189 LEU A N 1
ATOM 1523 C CA . LEU A 1 189 ? 10.986 -2.725 36.064 1.00 81.75 189 LEU A CA 1
ATOM 1524 C C . LEU A 1 189 ? 12.062 -2.306 35.052 1.00 81.75 189 LEU A C 1
ATOM 1526 O O . LEU A 1 189 ? 12.441 -3.108 34.200 1.00 81.75 189 LEU A O 1
ATOM 1530 N N . GLN A 1 190 ? 12.595 -1.086 35.165 1.00 85.25 190 GLN A N 1
ATOM 1531 C CA . GLN A 1 190 ? 13.686 -0.591 34.319 1.00 85.25 190 GLN A CA 1
ATOM 1532 C C . GLN A 1 190 ? 14.941 -1.465 34.435 1.00 85.25 190 GLN A C 1
ATOM 1534 O O . GLN A 1 190 ? 15.512 -1.832 33.412 1.00 85.25 190 GLN A O 1
ATOM 1539 N N . ILE A 1 191 ? 15.339 -1.860 35.650 1.00 85.81 191 ILE A N 1
ATOM 1540 C CA . ILE A 1 191 ? 16.494 -2.745 35.873 1.00 85.81 191 ILE A CA 1
ATOM 1541 C C . ILE A 1 191 ? 16.252 -4.129 35.256 1.00 85.81 191 ILE A C 1
ATOM 1543 O O . ILE A 1 191 ? 17.126 -4.653 34.566 1.00 85.81 191 ILE A O 1
ATOM 1547 N N . SER A 1 192 ? 15.064 -4.710 35.455 1.00 84.19 192 SER A N 1
ATOM 1548 C CA . SER A 1 192 ? 14.720 -6.022 34.891 1.00 84.19 192 SER A CA 1
ATOM 1549 C C . SER A 1 192 ? 14.715 -6.006 33.355 1.00 84.19 192 SER A C 1
ATOM 1551 O O . SER A 1 192 ? 15.310 -6.882 32.724 1.00 84.19 192 SER A O 1
ATOM 1553 N N . ILE A 1 193 ? 14.133 -4.968 32.741 1.00 88.69 193 ILE A N 1
ATOM 1554 C CA . ILE A 1 193 ? 14.115 -4.787 31.280 1.00 88.69 193 ILE A CA 1
ATOM 1555 C C . ILE A 1 193 ? 15.524 -4.539 30.740 1.00 88.69 193 ILE A C 1
ATOM 1557 O O . ILE A 1 193 ? 15.880 -5.103 29.711 1.00 88.69 193 ILE A O 1
ATOM 1561 N N . MET A 1 194 ? 16.347 -3.749 31.429 1.00 88.56 194 MET A N 1
ATOM 1562 C CA . MET A 1 194 ? 17.734 -3.493 31.034 1.00 88.56 194 MET A CA 1
ATOM 1563 C C . MET A 1 194 ? 18.579 -4.776 31.070 1.00 88.56 194 MET A C 1
ATOM 1565 O O . MET A 1 194 ? 19.303 -5.064 30.115 1.00 88.56 194 MET A O 1
ATOM 1569 N N . ASN A 1 195 ? 18.444 -5.586 32.126 1.00 87.12 195 ASN A N 1
ATOM 1570 C CA . ASN A 1 195 ? 19.111 -6.886 32.232 1.00 87.12 195 ASN A CA 1
ATOM 1571 C C . ASN A 1 195 ? 18.667 -7.842 31.118 1.00 87.12 195 ASN A C 1
ATOM 1573 O O . ASN A 1 195 ? 19.500 -8.543 30.541 1.00 87.12 195 ASN A O 1
ATOM 1577 N N . LEU A 1 196 ? 17.368 -7.871 30.805 1.00 88.56 196 LEU A N 1
ATOM 1578 C CA . LEU A 1 196 ? 16.835 -8.673 29.707 1.00 88.56 196 LEU A CA 1
ATOM 1579 C C . LEU A 1 196 ? 17.356 -8.180 28.350 1.00 88.56 196 LEU A C 1
ATOM 1581 O O . LEU A 1 196 ? 17.851 -8.991 27.574 1.00 88.56 196 LEU A O 1
ATOM 1585 N N . ALA A 1 197 ? 17.311 -6.872 28.084 1.00 89.94 197 ALA A N 1
ATOM 1586 C CA . ALA A 1 197 ? 17.772 -6.267 26.835 1.00 89.94 197 ALA A CA 1
ATOM 1587 C C . ALA A 1 197 ? 19.263 -6.532 26.586 1.00 89.94 197 ALA A C 1
ATOM 1589 O O . ALA A 1 197 ? 19.624 -6.979 25.504 1.00 89.94 197 ALA A O 1
ATOM 1590 N N . SER A 1 198 ? 20.114 -6.366 27.605 1.00 90.00 198 SER A N 1
ATOM 1591 C CA . SER A 1 198 ? 21.548 -6.690 27.535 1.00 90.00 198 SER A CA 1
ATOM 1592 C C . SER A 1 198 ? 21.788 -8.164 27.173 1.00 90.00 198 SER A C 1
ATOM 1594 O O . SER A 1 198 ? 22.585 -8.497 26.296 1.00 90.00 198 SER A O 1
ATOM 1596 N N . LYS A 1 199 ? 21.040 -9.087 27.793 1.00 89.81 199 LYS A N 1
ATOM 1597 C CA . LYS A 1 199 ? 21.146 -10.519 27.477 1.00 89.81 199 LYS A CA 1
ATOM 1598 C C . LYS A 1 199 ? 20.631 -10.838 26.066 1.00 89.81 199 LYS A C 1
ATOM 1600 O O . LYS A 1 199 ? 21.264 -11.624 25.364 1.00 89.81 199 LYS A O 1
ATOM 1605 N N . VAL A 1 200 ? 19.523 -10.229 25.632 1.00 90.31 200 VAL A N 1
ATOM 1606 C CA . VAL A 1 200 ? 18.959 -10.412 24.281 1.00 90.31 200 VAL A CA 1
ATOM 1607 C C . VAL A 1 200 ? 19.893 -9.845 23.216 1.00 90.31 200 VAL A C 1
ATOM 1609 O O . VAL A 1 200 ? 20.102 -10.506 22.203 1.00 90.31 200 VAL A O 1
ATOM 1612 N N . PHE A 1 201 ? 20.515 -8.688 23.442 1.00 91.25 201 PHE A N 1
ATOM 1613 C CA . PHE A 1 201 ? 21.501 -8.111 22.527 1.00 91.25 201 PHE A CA 1
ATOM 1614 C C . PHE A 1 201 ? 22.718 -9.020 22.364 1.00 91.25 201 PHE A C 1
ATOM 1616 O O . PHE A 1 201 ? 23.106 -9.338 21.240 1.00 91.25 201 PHE A O 1
ATOM 1623 N N . ARG A 1 202 ? 23.251 -9.548 23.471 1.00 88.81 202 ARG A N 1
ATOM 1624 C CA . ARG A 1 202 ? 24.331 -10.541 23.430 1.00 88.81 202 ARG A CA 1
ATOM 1625 C C . ARG A 1 202 ? 23.927 -11.844 22.730 1.00 88.81 202 ARG A C 1
ATOM 1627 O O . ARG A 1 202 ? 24.738 -12.418 22.014 1.00 88.81 202 ARG A O 1
ATOM 1634 N N . GLY A 1 203 ? 22.701 -12.324 22.932 1.00 87.62 203 GLY A N 1
ATOM 1635 C CA . GLY A 1 203 ? 22.188 -13.504 22.228 1.00 87.62 203 GLY A CA 1
ATOM 1636 C C . GLY A 1 203 ? 22.010 -13.258 20.728 1.00 87.62 203 GLY A C 1
ATOM 1637 O O . GLY A 1 203 ? 22.366 -14.096 19.910 1.00 87.62 203 GLY A O 1
ATOM 1638 N N . SER A 1 204 ? 21.531 -12.071 20.365 1.00 90.69 204 SER A N 1
ATOM 1639 C CA . SER A 1 204 ? 21.331 -11.650 18.976 1.00 90.69 204 SER A CA 1
ATOM 1640 C C . SER A 1 204 ? 22.648 -11.538 18.214 1.00 90.69 204 SER A C 1
ATOM 1642 O O . SER A 1 204 ? 22.716 -11.937 17.058 1.00 90.69 204 SER A O 1
ATOM 1644 N N . TYR A 1 205 ? 23.708 -11.078 18.882 1.00 87.44 205 TYR A N 1
ATOM 1645 C CA . TYR A 1 205 ? 25.072 -11.090 18.352 1.00 87.44 205 TYR A CA 1
ATOM 1646 C C . TYR A 1 205 ? 25.487 -12.500 17.891 1.00 87.44 205 TYR A C 1
ATOM 1648 O O . TYR A 1 205 ? 25.914 -12.672 16.756 1.00 87.44 205 TYR A O 1
ATOM 1656 N N . GLN A 1 206 ? 25.264 -13.522 18.725 1.00 88.75 206 GLN A N 1
ATOM 1657 C CA . GLN A 1 206 ? 25.625 -14.913 18.408 1.00 88.75 206 GLN A CA 1
ATOM 1658 C C . GLN A 1 206 ? 24.811 -15.488 17.239 1.00 88.75 206 GLN A C 1
ATOM 1660 O O . GLN A 1 206 ? 25.347 -16.231 16.420 1.00 88.75 206 GLN A O 1
ATOM 1665 N N . VAL A 1 207 ? 23.520 -15.144 17.147 1.00 90.19 207 VAL A N 1
ATOM 1666 C CA . VAL A 1 207 ? 22.672 -15.569 16.020 1.00 90.19 207 VAL A CA 1
ATOM 1667 C C . VAL A 1 207 ? 23.089 -14.867 14.724 1.00 90.19 207 VAL A C 1
ATOM 1669 O O . VAL A 1 207 ? 23.077 -15.500 13.673 1.00 90.19 207 VAL A O 1
ATOM 1672 N N . LEU A 1 208 ? 23.491 -13.592 14.780 1.00 88.50 208 LEU A N 1
ATOM 1673 C CA . LEU A 1 208 ? 23.999 -12.855 13.616 1.00 88.50 208 LEU A CA 1
ATOM 1674 C C . LEU A 1 208 ? 25.335 -13.411 13.109 1.00 88.50 208 LEU A C 1
ATOM 1676 O O . LEU A 1 208 ? 25.491 -13.547 11.900 1.00 88.50 208 LEU A O 1
ATOM 1680 N N . GLU A 1 209 ? 26.264 -13.781 13.995 1.00 88.44 209 GLU A N 1
ATOM 1681 C CA . GLU A 1 209 ? 27.500 -14.475 13.597 1.00 88.44 209 GLU A CA 1
ATOM 1682 C C . GLU A 1 209 ? 27.185 -15.808 12.905 1.00 88.44 209 GLU A C 1
ATOM 1684 O O . GLU A 1 209 ? 27.650 -16.057 11.795 1.00 88.44 209 GLU A O 1
ATOM 1689 N N . ALA A 1 210 ? 26.308 -16.627 13.498 1.00 87.69 210 ALA A N 1
ATOM 1690 C CA . ALA A 1 210 ? 25.890 -17.889 12.890 1.00 87.69 210 ALA A CA 1
ATOM 1691 C C . ALA A 1 210 ? 25.185 -17.687 11.535 1.00 87.69 210 ALA A C 1
ATOM 1693 O O . ALA A 1 210 ? 25.348 -18.504 10.626 1.00 87.69 210 ALA A O 1
ATOM 1694 N N . LEU A 1 211 ? 24.413 -16.606 11.382 1.00 87.12 211 LEU A N 1
ATOM 1695 C CA . LEU A 1 211 ? 23.778 -16.230 10.120 1.00 87.12 211 LEU A CA 1
ATOM 1696 C C . LEU A 1 211 ? 24.821 -15.856 9.063 1.00 87.12 211 LEU A C 1
ATOM 1698 O O . LEU A 1 211 ? 24.729 -16.349 7.945 1.00 87.12 211 LEU A O 1
ATOM 1702 N N . LEU A 1 212 ? 25.826 -15.050 9.411 1.00 84.62 212 LEU A N 1
ATOM 1703 C CA . LEU A 1 212 ? 26.922 -14.670 8.511 1.00 84.62 212 LEU A CA 1
ATOM 1704 C C . LEU A 1 212 ? 27.751 -15.884 8.060 1.00 84.62 212 LEU A C 1
ATOM 1706 O O . LEU A 1 212 ? 28.032 -16.028 6.866 1.00 84.62 212 LEU A O 1
ATOM 1710 N N . ASP A 1 213 ? 28.069 -16.797 8.980 1.00 84.88 213 ASP A N 1
ATOM 1711 C CA . ASP A 1 213 ? 28.766 -18.054 8.676 1.00 84.88 213 ASP A CA 1
ATOM 1712 C C . ASP A 1 213 ? 27.936 -18.949 7.742 1.00 84.88 213 ASP A C 1
ATOM 1714 O O . ASP A 1 213 ? 28.455 -19.560 6.800 1.00 84.88 213 ASP A O 1
ATOM 1718 N N . THR A 1 214 ? 26.622 -19.015 7.978 1.00 83.94 214 THR A N 1
ATOM 1719 C CA . THR A 1 214 ? 25.697 -19.805 7.155 1.00 83.94 214 THR A CA 1
ATOM 1720 C C . THR A 1 214 ? 25.540 -19.191 5.767 1.00 83.94 214 THR A C 1
ATOM 1722 O O . THR A 1 214 ? 25.633 -19.920 4.783 1.00 83.94 214 THR A O 1
ATOM 1725 N N . CYS A 1 215 ? 25.401 -17.865 5.660 1.00 81.50 215 CYS A N 1
ATOM 1726 C CA . CYS A 1 215 ? 25.406 -17.152 4.382 1.00 81.50 215 CYS A CA 1
ATOM 1727 C C . CYS A 1 215 ? 26.687 -17.456 3.593 1.00 81.50 215 CYS A C 1
ATOM 1729 O O . CYS A 1 215 ? 26.607 -17.860 2.437 1.00 81.50 215 CYS A O 1
ATOM 1731 N N . SER A 1 216 ? 27.858 -17.372 4.230 1.00 81.25 216 SER A N 1
ATOM 1732 C CA . SER A 1 216 ? 29.155 -17.676 3.598 1.00 81.25 216 SER A CA 1
ATOM 1733 C C . SER A 1 216 ? 29.262 -19.143 3.141 1.00 81.25 216 SER A C 1
ATOM 1735 O O . SER A 1 216 ? 29.797 -19.453 2.073 1.00 81.25 216 SER A O 1
ATOM 1737 N N . THR A 1 217 ? 28.695 -20.072 3.916 1.00 81.62 217 THR A N 1
ATOM 1738 C CA . THR A 1 217 ? 28.634 -21.501 3.564 1.00 81.62 217 THR A CA 1
ATOM 1739 C C . THR A 1 217 ? 27.682 -21.769 2.393 1.00 81.62 217 THR A C 1
ATOM 1741 O O . THR A 1 217 ? 27.989 -22.583 1.525 1.00 81.62 217 THR A O 1
ATOM 1744 N N . VAL A 1 218 ? 26.531 -21.096 2.346 1.00 78.06 218 VAL A N 1
ATOM 1745 C CA . VAL A 1 218 ? 25.567 -21.216 1.243 1.00 78.06 218 VAL A CA 1
ATOM 1746 C C . VAL A 1 218 ? 26.156 -20.649 -0.045 1.00 78.06 218 VAL A C 1
ATOM 1748 O O . VAL A 1 218 ? 26.101 -21.323 -1.070 1.00 78.06 218 VAL A O 1
ATOM 1751 N N . ILE A 1 219 ? 26.815 -19.490 0.032 1.00 77.25 219 ILE A N 1
ATOM 1752 C CA . ILE A 1 219 ? 27.498 -18.854 -1.104 1.00 77.25 219 ILE A CA 1
ATOM 1753 C C . ILE A 1 219 ? 28.597 -19.761 -1.677 1.00 77.25 219 ILE A C 1
ATOM 1755 O O . ILE A 1 219 ? 28.745 -19.865 -2.890 1.00 77.25 219 ILE A O 1
ATOM 1759 N N . SER A 1 220 ? 29.347 -20.471 -0.827 1.00 76.44 220 SER A N 1
ATOM 1760 C CA . SER A 1 220 ? 30.404 -21.383 -1.293 1.00 76.44 220 SER A CA 1
ATOM 1761 C C . SER A 1 220 ? 29.892 -22.718 -1.856 1.00 76.44 220 SER A C 1
ATOM 1763 O O . SER A 1 220 ? 30.592 -23.333 -2.661 1.00 76.44 220 SER A O 1
ATOM 1765 N N . LYS A 1 221 ? 28.695 -23.183 -1.462 1.00 74.25 221 LYS A N 1
ATOM 1766 C CA . LYS A 1 221 ? 28.149 -24.498 -1.859 1.00 74.25 221 LYS A CA 1
ATOM 1767 C C . LYS A 1 221 ? 27.112 -24.458 -2.984 1.00 74.25 221 LYS A C 1
ATOM 1769 O O . LYS A 1 221 ? 27.041 -25.420 -3.745 1.00 74.25 221 LYS A O 1
ATOM 1774 N N . HIS A 1 222 ? 26.310 -23.400 -3.091 1.00 62.66 222 HIS A N 1
ATOM 1775 C CA . HIS A 1 222 ? 25.173 -23.315 -4.013 1.00 62.66 222 HIS A CA 1
ATOM 1776 C C . HIS A 1 222 ? 25.366 -22.163 -5.008 1.00 62.66 222 HIS A C 1
ATOM 1778 O O . HIS A 1 222 ? 25.015 -21.024 -4.718 1.00 62.66 222 HIS A O 1
ATOM 1784 N N . LYS A 1 223 ? 25.940 -22.464 -6.184 1.00 60.22 223 LYS A N 1
ATOM 1785 C CA . LYS A 1 223 ? 26.113 -21.484 -7.277 1.00 60.22 223 LYS A CA 1
ATOM 1786 C C . LYS A 1 223 ? 24.844 -21.282 -8.113 1.00 60.22 223 LYS A C 1
ATOM 1788 O O . LYS A 1 223 ? 24.607 -20.189 -8.607 1.00 60.22 223 LYS A O 1
ATOM 1793 N N . GLU A 1 224 ? 24.030 -22.324 -8.253 1.00 56.16 224 GLU A N 1
ATOM 1794 C CA . GLU A 1 224 ? 22.713 -22.264 -8.894 1.00 56.16 224 GLU A CA 1
ATOM 1795 C C . GLU A 1 224 ? 21.649 -22.028 -7.801 1.00 56.16 224 GLU A C 1
ATOM 1797 O O . GLU A 1 224 ? 21.742 -22.602 -6.714 1.00 56.16 224 GLU A O 1
ATOM 1802 N N . ASP A 1 225 ? 20.679 -21.144 -8.055 1.00 64.88 225 ASP A N 1
ATOM 1803 C CA . ASP A 1 225 ? 19.593 -20.745 -7.134 1.00 64.88 225 ASP A CA 1
ATOM 1804 C C . ASP A 1 225 ? 20.001 -19.976 -5.856 1.00 64.88 225 ASP A C 1
ATOM 1806 O O . ASP A 1 225 ? 19.264 -19.968 -4.864 1.00 64.88 225 ASP A O 1
ATOM 1810 N N . LEU A 1 226 ? 21.143 -19.274 -5.866 1.00 70.00 226 LEU A N 1
ATOM 1811 C CA . LEU A 1 226 ? 21.636 -18.501 -4.712 1.00 70.00 226 LEU A CA 1
ATOM 1812 C C . LEU A 1 226 ? 20.590 -17.510 -4.163 1.00 70.00 226 LEU A C 1
ATOM 1814 O O . LEU A 1 226 ? 20.410 -17.406 -2.951 1.00 70.00 226 LEU A O 1
ATOM 1818 N N . GLU A 1 227 ? 19.851 -16.826 -5.039 1.00 70.06 227 GLU A N 1
ATOM 1819 C CA . GLU A 1 227 ? 18.809 -15.869 -4.647 1.00 70.06 227 GLU A CA 1
ATOM 1820 C C . GLU A 1 227 ? 17.692 -16.525 -3.815 1.00 70.06 227 GLU A C 1
ATOM 1822 O O . GLU A 1 227 ? 17.276 -15.982 -2.789 1.00 70.06 227 GLU A O 1
ATOM 1827 N N . TYR A 1 228 ? 17.251 -17.727 -4.200 1.00 73.12 228 TYR A N 1
ATOM 1828 C CA . TYR A 1 228 ? 16.221 -18.472 -3.474 1.00 73.12 228 TYR A CA 1
ATOM 1829 C C . TYR A 1 228 ? 16.706 -18.888 -2.078 1.00 73.12 228 TYR A C 1
ATOM 1831 O O . TYR A 1 228 ? 15.979 -18.738 -1.091 1.00 73.12 228 TYR A O 1
ATOM 1839 N N . TRP A 1 229 ? 17.955 -19.353 -1.971 1.00 75.00 229 TRP A N 1
ATOM 1840 C CA . TRP A 1 229 ? 18.556 -19.730 -0.691 1.00 75.00 229 TRP A CA 1
ATOM 1841 C C . TRP A 1 229 ? 18.770 -18.531 0.239 1.00 75.00 229 TRP A C 1
ATOM 1843 O O . TRP A 1 229 ? 18.459 -18.624 1.428 1.00 75.00 229 TRP A O 1
ATOM 1853 N N . LEU A 1 230 ? 19.233 -17.392 -0.286 1.00 75.94 230 LEU A N 1
ATOM 1854 C CA . LEU A 1 230 ? 19.428 -16.167 0.496 1.00 75.94 230 LEU A CA 1
ATOM 1855 C C . LEU A 1 230 ? 18.091 -15.574 0.981 1.00 75.94 230 LEU A C 1
ATOM 1857 O O . LEU A 1 230 ? 17.976 -15.207 2.152 1.00 75.94 230 LEU A O 1
ATOM 1861 N N . GLN A 1 231 ? 17.044 -15.572 0.144 1.00 74.31 231 GLN A N 1
ATOM 1862 C CA . GLN A 1 231 ? 15.688 -15.192 0.571 1.00 74.31 231 GLN A CA 1
ATOM 1863 C C . GLN A 1 231 ? 15.111 -16.174 1.607 1.00 74.31 231 GLN A C 1
ATOM 1865 O O . GLN A 1 231 ? 14.409 -15.768 2.539 1.00 74.31 231 GLN A O 1
ATOM 1870 N N . GLY A 1 232 ? 15.409 -17.470 1.473 1.00 75.25 232 GLY A N 1
ATOM 1871 C CA . GLY A 1 232 ? 15.062 -18.497 2.455 1.00 75.25 232 GLY A CA 1
ATOM 1872 C C . GLY A 1 232 ? 15.722 -18.255 3.815 1.00 75.25 232 GLY A C 1
ATOM 1873 O O . GLY A 1 232 ? 15.038 -18.280 4.840 1.00 75.25 232 GLY A O 1
ATOM 1874 N N . LEU A 1 233 ? 17.020 -17.935 3.829 1.00 81.06 233 LEU A N 1
ATOM 1875 C CA . LEU A 1 233 ? 17.764 -17.584 5.043 1.00 81.06 233 LEU A CA 1
ATOM 1876 C C . LEU A 1 233 ? 17.220 -16.322 5.715 1.00 81.06 233 LEU A C 1
ATOM 1878 O O . LEU A 1 233 ? 17.093 -16.286 6.937 1.00 81.06 233 LEU A O 1
ATOM 1882 N N . GLU A 1 234 ? 16.825 -15.309 4.945 1.00 80.25 234 GLU A N 1
ATOM 1883 C CA . GLU A 1 234 ? 16.203 -14.103 5.495 1.00 80.25 234 GLU A CA 1
ATOM 1884 C C . GLU A 1 234 ? 14.848 -14.407 6.167 1.00 80.25 234 GLU A C 1
ATOM 1886 O O . GLU A 1 234 ? 14.532 -13.874 7.237 1.00 80.25 234 GLU A O 1
ATOM 1891 N N . ARG A 1 235 ? 14.049 -15.316 5.590 1.00 79.94 235 ARG A N 1
ATOM 1892 C CA . ARG A 1 235 ? 12.799 -15.799 6.208 1.00 79.94 235 ARG A CA 1
ATOM 1893 C C . ARG A 1 235 ? 13.065 -16.605 7.480 1.00 79.94 235 ARG A C 1
ATOM 1895 O O . ARG A 1 235 ? 12.335 -16.433 8.455 1.00 79.94 235 ARG A O 1
ATOM 1902 N N . LEU A 1 236 ? 14.107 -17.436 7.500 1.00 81.81 236 LEU A N 1
ATOM 1903 C CA . LEU A 1 236 ? 14.519 -18.170 8.700 1.00 81.81 236 LEU A CA 1
ATOM 1904 C C . LEU A 1 236 ? 15.036 -17.225 9.791 1.00 81.81 236 LEU A C 1
ATOM 1906 O O . LEU A 1 236 ? 14.670 -17.391 10.951 1.00 81.81 236 LEU A O 1
ATOM 1910 N N . ALA A 1 237 ? 15.780 -16.172 9.437 1.00 84.38 237 ALA A N 1
ATOM 1911 C CA . ALA A 1 237 ? 16.243 -15.160 10.386 1.00 84.38 237 ALA A CA 1
ATOM 1912 C C . ALA A 1 237 ? 15.073 -14.479 11.122 1.00 84.38 237 ALA A C 1
ATOM 1914 O O . ALA A 1 237 ? 15.151 -14.283 12.339 1.00 84.38 237 ALA A O 1
ATOM 1915 N N . LYS A 1 238 ? 13.947 -14.216 10.438 1.00 84.06 238 LYS A N 1
ATOM 1916 C CA . LYS A 1 238 ? 12.705 -13.716 11.068 1.00 84.06 238 LYS A CA 1
ATOM 1917 C C . LYS A 1 238 ? 12.129 -14.682 12.108 1.00 84.06 238 LYS A C 1
ATOM 1919 O O . LYS A 1 238 ? 11.509 -14.237 13.070 1.00 84.06 238 LYS A O 1
ATOM 1924 N N . ALA A 1 239 ? 12.335 -15.987 11.939 1.00 80.31 239 ALA A N 1
ATOM 1925 C CA . ALA A 1 239 ? 11.843 -17.003 12.864 1.00 80.31 239 ALA A CA 1
ATOM 1926 C C . ALA A 1 239 ? 12.689 -17.134 14.149 1.00 80.31 239 ALA A C 1
ATOM 1928 O O . ALA A 1 239 ? 12.241 -17.745 15.118 1.00 80.31 239 ALA A O 1
ATOM 1929 N N . THR A 1 240 ? 13.879 -16.526 14.196 1.00 87.75 240 THR A N 1
ATOM 1930 C CA . THR A 1 240 ? 14.804 -16.584 15.343 1.00 87.75 240 THR A CA 1
ATOM 1931 C C . THR A 1 240 ? 14.543 -15.498 16.400 1.00 87.75 240 THR A C 1
ATOM 1933 O O . THR A 1 240 ? 13.630 -14.672 16.281 1.00 87.75 240 THR A O 1
ATOM 1936 N N . VAL A 1 241 ? 15.403 -15.451 17.427 1.00 87.69 241 VAL A N 1
ATOM 1937 C CA . VAL A 1 241 ? 15.527 -14.331 18.381 1.00 87.69 241 VAL A CA 1
ATOM 1938 C C . VAL A 1 241 ? 15.632 -12.961 17.682 1.00 87.69 241 VAL A C 1
ATOM 1940 O O . VAL A 1 241 ? 15.081 -11.985 18.201 1.00 87.69 241 VAL A O 1
ATOM 1943 N N . LEU A 1 242 ? 16.263 -12.884 16.498 1.00 87.94 242 LEU A N 1
ATOM 1944 C CA . LEU A 1 242 ? 16.433 -11.636 15.738 1.00 87.94 242 LEU A CA 1
ATOM 1945 C C . LEU A 1 242 ? 15.105 -11.035 15.276 1.00 87.94 242 LEU A C 1
ATOM 1947 O O . LEU A 1 242 ? 14.948 -9.821 15.329 1.00 87.94 242 LEU A O 1
ATOM 1951 N N . GLY A 1 243 ? 14.150 -11.857 14.836 1.00 82.75 243 GLY A N 1
ATOM 1952 C CA . GLY A 1 243 ? 12.845 -11.377 14.369 1.00 82.75 243 GLY A CA 1
ATOM 1953 C C . GLY A 1 243 ? 11.820 -11.189 15.479 1.00 82.75 243 GLY A C 1
ATOM 1954 O O . GLY A 1 243 ? 11.013 -10.264 15.424 1.00 82.75 243 GLY A O 1
ATOM 1955 N N . HIS A 1 244 ? 11.860 -12.026 16.515 1.00 84.00 244 HIS A N 1
ATOM 1956 C CA . HIS A 1 244 ? 10.803 -12.044 17.525 1.00 84.00 244 HIS A CA 1
ATOM 1957 C C . HIS A 1 244 ? 11.075 -11.173 18.759 1.00 84.00 244 HIS A C 1
ATOM 1959 O O . HIS A 1 244 ? 10.131 -10.617 19.321 1.00 84.00 244 HIS A O 1
ATOM 1965 N N . LEU A 1 245 ? 12.332 -11.050 19.206 1.00 86.19 245 LEU A N 1
ATOM 1966 C CA . LEU A 1 245 ? 12.665 -10.311 20.436 1.00 86.19 245 LEU A CA 1
ATOM 1967 C C . LEU A 1 245 ? 13.161 -8.888 20.138 1.00 86.19 245 LEU A C 1
ATOM 1969 O O . LEU A 1 245 ? 12.724 -7.925 20.772 1.00 86.19 245 LEU A O 1
ATOM 1973 N N . LEU A 1 246 ? 14.037 -8.741 19.143 1.00 87.06 246 LEU A N 1
ATOM 1974 C CA . LEU A 1 246 ? 14.735 -7.491 18.827 1.00 87.06 246 LEU A CA 1
ATOM 1975 C C . LEU A 1 246 ? 13.802 -6.344 18.376 1.00 87.06 246 LEU A C 1
ATOM 1977 O O . LEU A 1 246 ? 13.853 -5.288 19.007 1.00 87.06 246 LEU A O 1
ATOM 1981 N N . PRO A 1 247 ? 12.893 -6.512 17.391 1.00 84.31 247 PRO A N 1
ATOM 1982 C CA . PRO A 1 247 ? 12.036 -5.419 16.911 1.00 84.31 247 PRO A CA 1
ATOM 1983 C C . PRO A 1 247 ? 11.107 -4.860 17.995 1.00 84.31 247 PRO A C 1
ATOM 1985 O O . PRO A 1 247 ? 10.880 -3.651 18.094 1.00 84.31 247 PRO A O 1
ATOM 1988 N N . VAL A 1 248 ? 10.605 -5.744 18.860 1.00 80.62 248 VAL A N 1
ATOM 1989 C CA . VAL A 1 248 ? 9.727 -5.375 19.975 1.00 80.62 248 VAL A CA 1
ATOM 1990 C C . VAL A 1 248 ? 10.504 -4.595 21.047 1.00 80.62 248 VAL A C 1
ATOM 1992 O O . VAL A 1 248 ? 9.976 -3.616 21.576 1.00 80.62 248 VAL A O 1
ATOM 1995 N N . LEU A 1 249 ? 11.761 -4.969 21.340 1.00 83.62 249 LEU A N 1
ATOM 1996 C CA . LEU A 1 249 ? 12.640 -4.190 22.226 1.00 83.62 249 LEU A CA 1
ATOM 1997 C C . LEU A 1 249 ? 12.961 -2.819 21.629 1.00 83.62 249 LEU A C 1
ATOM 1999 O O . LEU A 1 249 ? 12.782 -1.816 22.315 1.00 83.62 249 LEU A O 1
ATOM 2003 N N . LEU A 1 250 ? 13.375 -2.770 20.358 1.00 83.19 250 LEU A N 1
ATOM 2004 C CA . LEU A 1 250 ? 13.719 -1.528 19.657 1.00 83.19 250 LEU A CA 1
ATOM 2005 C C . LEU A 1 250 ? 12.581 -0.515 19.739 1.00 83.19 250 LEU A C 1
ATOM 2007 O O . LEU A 1 250 ? 12.788 0.621 20.159 1.00 83.19 250 LEU A O 1
ATOM 2011 N N . THR A 1 251 ? 11.366 -0.962 19.423 1.00 78.69 251 THR A N 1
ATOM 2012 C CA . THR A 1 251 ? 10.172 -0.117 19.468 1.00 78.69 251 THR A CA 1
ATOM 2013 C C . THR A 1 251 ? 9.894 0.371 20.889 1.00 78.69 251 THR A C 1
ATOM 2015 O O . THR A 1 251 ? 9.704 1.566 21.111 1.00 78.69 251 THR A O 1
ATOM 2018 N N . ALA A 1 252 ? 9.907 -0.526 21.880 1.00 78.19 252 ALA A N 1
ATOM 2019 C CA . ALA A 1 252 ? 9.572 -0.178 23.259 1.00 78.19 252 ALA A CA 1
ATOM 2020 C C . ALA A 1 252 ? 10.594 0.763 23.916 1.00 78.19 252 ALA A C 1
ATOM 2022 O O . ALA A 1 252 ? 10.214 1.643 24.688 1.00 78.19 252 ALA A O 1
ATOM 2023 N N . MET A 1 253 ? 11.881 0.622 23.594 1.00 80.06 253 MET A N 1
ATOM 2024 C CA . MET A 1 253 ? 12.963 1.430 24.170 1.00 80.06 253 MET A CA 1
ATOM 2025 C C . MET A 1 253 ? 12.947 2.896 23.711 1.00 80.06 253 MET A C 1
ATOM 2027 O O . MET A 1 253 ? 13.610 3.732 24.323 1.00 80.06 253 MET A O 1
ATOM 2031 N N . THR A 1 254 ? 12.151 3.241 22.693 1.00 78.44 254 THR A N 1
ATOM 2032 C CA . THR A 1 254 ? 11.907 4.642 22.303 1.00 78.44 254 THR A CA 1
ATOM 2033 C C . THR A 1 254 ? 10.924 5.372 23.232 1.00 78.44 254 THR A C 1
ATOM 2035 O O . THR A 1 254 ? 10.837 6.602 23.196 1.00 78.44 254 THR A O 1
ATOM 2038 N N . HIS A 1 255 ? 10.196 4.649 24.094 1.00 80.31 255 HIS A N 1
ATOM 2039 C CA . HIS A 1 255 ? 9.192 5.223 24.990 1.00 80.31 255 HIS A CA 1
ATOM 2040 C C . HIS A 1 255 ? 9.827 6.036 26.143 1.00 80.31 255 HIS A C 1
ATOM 2042 O O . HIS A 1 255 ? 10.815 5.582 26.726 1.00 80.31 255 HIS A O 1
ATOM 2048 N N . PRO A 1 256 ? 9.242 7.178 26.575 1.00 76.50 256 PRO A N 1
ATOM 2049 C CA . PRO A 1 256 ? 9.807 8.033 27.630 1.00 76.50 256 PRO A CA 1
ATOM 2050 C C . PRO A 1 256 ? 10.140 7.317 28.948 1.00 76.50 256 PRO A C 1
ATOM 2052 O O . PRO A 1 256 ? 11.143 7.634 29.578 1.00 76.50 256 PRO A O 1
ATOM 2055 N N . ASN A 1 257 ? 9.347 6.314 29.345 1.00 79.12 257 ASN A N 1
ATOM 2056 C CA . ASN A 1 257 ? 9.595 5.540 30.572 1.00 79.12 257 ASN A CA 1
ATOM 2057 C C . ASN A 1 257 ? 10.850 4.645 30.501 1.00 79.12 257 ASN A C 1
ATOM 2059 O O . ASN A 1 257 ? 11.345 4.234 31.547 1.00 79.12 257 ASN A O 1
ATOM 2063 N N . LEU A 1 258 ? 11.347 4.315 29.304 1.00 78.94 258 LEU A N 1
ATOM 2064 C CA . LEU A 1 258 ? 12.542 3.482 29.085 1.00 78.94 258 LEU A CA 1
ATOM 2065 C C . LEU A 1 258 ? 13.713 4.282 28.480 1.00 78.94 258 LEU A C 1
ATOM 2067 O O . LEU A 1 258 ? 14.856 3.832 28.509 1.00 78.94 258 LEU A O 1
ATOM 2071 N N . ARG A 1 259 ? 13.444 5.499 27.993 1.00 78.19 259 ARG A N 1
ATOM 2072 C CA . ARG A 1 259 ? 14.417 6.455 27.457 1.00 78.19 259 ARG A CA 1
ATOM 2073 C C . ARG A 1 259 ? 15.151 7.198 28.588 1.00 78.19 259 ARG A C 1
ATOM 2075 O O . ARG A 1 259 ? 14.954 8.395 28.777 1.00 78.19 259 ARG A O 1
ATOM 2082 N N . CYS A 1 260 ? 15.987 6.502 29.358 1.00 79.31 260 CYS A N 1
ATOM 2083 C CA . CYS A 1 260 ? 16.775 7.106 30.442 1.00 79.31 260 CYS A CA 1
ATOM 2084 C C . CYS A 1 260 ? 18.284 6.835 30.313 1.00 79.31 260 CYS A C 1
ATOM 2086 O O . CYS A 1 260 ? 18.708 5.904 29.628 1.00 79.31 260 CYS A O 1
ATOM 2088 N N . LEU A 1 261 ? 19.104 7.649 30.991 1.00 80.31 261 LEU A N 1
ATOM 2089 C CA . LEU A 1 261 ? 20.574 7.591 30.901 1.00 80.31 261 LEU A CA 1
ATOM 2090 C C . LEU A 1 261 ? 21.153 6.208 31.225 1.00 80.31 261 LEU A C 1
ATOM 2092 O O . LEU A 1 261 ? 22.084 5.771 30.561 1.00 80.31 261 LEU A O 1
ATOM 2096 N N . GLN A 1 262 ? 20.552 5.482 32.173 1.00 80.44 262 GLN A N 1
ATOM 2097 C CA . GLN A 1 262 ? 21.012 4.145 32.567 1.00 80.44 262 GLN A CA 1
ATOM 2098 C C . GLN A 1 262 ? 20.968 3.131 31.416 1.00 80.44 262 GLN A C 1
ATOM 2100 O O . GLN A 1 262 ? 21.810 2.237 31.361 1.00 80.44 262 GLN A O 1
ATOM 2105 N N . PHE A 1 263 ? 20.009 3.261 30.495 1.00 82.69 263 PHE A N 1
ATOM 2106 C CA . PHE A 1 263 ? 19.942 2.411 29.307 1.00 82.69 263 PHE A CA 1
ATOM 2107 C C . PHE A 1 263 ? 21.032 2.786 28.298 1.00 82.69 263 PHE A C 1
ATOM 2109 O O . PHE A 1 263 ? 21.641 1.891 27.719 1.00 82.69 263 PHE A O 1
ATOM 2116 N N . GLY A 1 264 ? 21.317 4.084 28.135 1.00 81.44 264 GLY A N 1
ATOM 2117 C CA . GLY A 1 264 ? 22.430 4.563 27.314 1.00 81.44 264 GLY A CA 1
ATOM 2118 C C . GLY A 1 264 ? 23.777 4.050 27.829 1.00 81.44 264 GLY A C 1
ATOM 2119 O O . GLY A 1 264 ? 24.502 3.387 27.095 1.00 81.44 264 GLY A O 1
ATOM 2120 N N . ASP A 1 265 ? 24.079 4.258 29.110 1.00 81.38 265 ASP A N 1
ATOM 2121 C CA . ASP A 1 265 ? 25.371 3.871 29.694 1.00 81.38 265 ASP A CA 1
ATOM 2122 C C . ASP A 1 265 ? 25.641 2.358 29.589 1.00 81.38 265 ASP A C 1
ATOM 2124 O O . ASP A 1 265 ? 26.755 1.942 29.274 1.00 81.38 265 ASP A O 1
ATOM 2128 N N . ASN A 1 266 ? 24.623 1.518 29.822 1.00 82.69 266 ASN A N 1
ATOM 2129 C CA . ASN A 1 266 ? 24.807 0.064 29.903 1.00 82.69 266 ASN A CA 1
ATOM 2130 C C . ASN A 1 266 ? 24.670 -0.678 28.564 1.00 82.69 266 ASN A C 1
ATOM 2132 O O . ASN A 1 266 ? 25.215 -1.775 28.429 1.00 82.69 266 ASN A O 1
ATOM 2136 N N . LEU A 1 267 ? 23.927 -0.140 27.589 1.00 86.75 267 LEU A N 1
ATOM 2137 C CA . LEU A 1 267 ? 23.610 -0.859 26.346 1.00 86.75 267 LEU A CA 1
ATOM 2138 C C . LEU A 1 267 ? 24.348 -0.325 25.116 1.00 86.75 267 LEU A C 1
ATOM 2140 O O . LEU A 1 267 ? 24.467 -1.062 24.137 1.00 86.75 267 LEU A O 1
ATOM 2144 N N . MET A 1 268 ? 24.888 0.900 25.150 1.00 85.25 268 MET A N 1
ATOM 2145 C CA . MET A 1 268 ? 25.470 1.535 23.960 1.00 85.25 268 MET A CA 1
ATOM 2146 C C . MET A 1 268 ? 26.603 0.736 23.311 1.00 85.25 268 MET A C 1
ATOM 2148 O O . MET A 1 268 ? 26.625 0.602 22.090 1.00 85.25 268 MET A O 1
ATOM 2152 N N . SER A 1 269 ? 27.511 0.151 24.098 1.00 84.44 269 SER A N 1
ATOM 2153 C CA . SER A 1 269 ? 28.612 -0.660 23.552 1.00 84.44 269 SER A CA 1
ATOM 2154 C C . SER A 1 269 ? 28.105 -1.887 22.778 1.00 84.44 269 SER A C 1
ATOM 2156 O O . SER A 1 269 ? 28.587 -2.169 21.682 1.00 84.44 269 SER A O 1
ATOM 2158 N N . GLN A 1 270 ? 27.087 -2.577 23.302 1.00 86.38 270 GLN A N 1
ATOM 2159 C CA . GLN A 1 270 ? 26.490 -3.744 22.640 1.00 86.38 270 GLN A CA 1
ATOM 2160 C C . GLN A 1 270 ? 25.667 -3.338 21.412 1.00 86.38 270 GLN A C 1
ATOM 2162 O O . GLN A 1 270 ? 25.686 -4.024 20.392 1.00 86.38 270 GLN A O 1
ATOM 2167 N N . LEU A 1 271 ? 24.968 -2.206 21.504 1.00 86.00 271 LEU A N 1
ATOM 2168 C CA . LEU A 1 271 ? 24.129 -1.675 20.439 1.00 86.00 271 LEU A CA 1
ATOM 2169 C C . LEU A 1 271 ? 24.951 -1.286 19.202 1.00 86.00 271 LEU A C 1
ATOM 2171 O O . LEU A 1 271 ? 24.561 -1.629 18.091 1.00 86.00 271 LEU A O 1
ATOM 2175 N N . VAL A 1 272 ? 26.115 -0.652 19.382 1.00 84.56 272 VAL A N 1
ATOM 2176 C CA . VAL A 1 272 ? 27.028 -0.318 18.272 1.00 84.56 272 VAL A CA 1
ATOM 2177 C C . VAL A 1 272 ? 27.523 -1.581 17.562 1.00 84.56 272 VAL A C 1
ATOM 2179 O O . VAL A 1 272 ? 27.483 -1.646 16.336 1.00 84.56 272 VAL A O 1
ATOM 2182 N N . HIS A 1 273 ? 27.921 -2.611 18.314 1.00 83.69 273 HIS A N 1
ATOM 2183 C CA . HIS A 1 273 ? 28.323 -3.899 17.735 1.00 83.69 273 HIS A CA 1
ATOM 2184 C C . HIS A 1 273 ? 27.194 -4.553 16.924 1.00 83.69 273 HIS A C 1
ATOM 2186 O O . HIS A 1 273 ? 27.431 -5.045 15.821 1.00 83.69 273 HIS A O 1
ATOM 2192 N N . LEU A 1 274 ? 25.958 -4.525 17.434 1.00 86.56 274 LEU A N 1
ATOM 2193 C CA . LEU A 1 274 ? 24.794 -5.047 16.714 1.00 86.56 274 LEU A CA 1
ATOM 2194 C C . LEU A 1 274 ? 24.495 -4.266 15.434 1.00 86.56 274 LEU A C 1
ATOM 2196 O O . LEU A 1 274 ? 24.172 -4.887 14.424 1.00 86.56 274 LEU A O 1
ATOM 2200 N N . VAL A 1 275 ? 24.620 -2.934 15.449 1.00 85.06 275 VAL A N 1
ATOM 2201 C CA . VAL A 1 275 ? 24.458 -2.105 14.242 1.00 85.06 275 VAL A CA 1
ATOM 2202 C C . VAL A 1 275 ? 25.452 -2.537 13.167 1.00 85.06 275 VAL A C 1
ATOM 2204 O O . VAL A 1 275 ? 25.046 -2.751 12.026 1.00 85.06 275 VAL A O 1
ATOM 2207 N N . VAL A 1 276 ? 26.726 -2.724 13.525 1.00 83.56 276 VAL A N 1
ATOM 2208 C CA . VAL A 1 276 ? 27.774 -3.133 12.577 1.00 83.56 276 VAL A CA 1
ATOM 2209 C C . VAL A 1 276 ? 27.481 -4.514 11.992 1.00 83.56 276 VAL A C 1
ATOM 2211 O O . VAL A 1 276 ? 27.406 -4.643 10.773 1.00 83.56 276 VAL A O 1
ATOM 2214 N N . LEU A 1 277 ? 27.245 -5.526 12.831 1.00 81.50 277 LEU A N 1
ATOM 2215 C CA . LEU A 1 277 ? 27.002 -6.894 12.356 1.00 81.50 277 LEU A CA 1
ATOM 2216 C C . LEU A 1 277 ? 25.716 -7.026 11.539 1.00 81.50 277 LEU A C 1
ATOM 2218 O O . LEU A 1 277 ? 25.699 -7.707 10.517 1.00 81.50 277 LEU A O 1
ATOM 2222 N N . THR A 1 278 ? 24.639 -6.357 11.955 1.00 83.88 278 THR A N 1
ATOM 2223 C CA . THR A 1 278 ? 23.371 -6.394 11.209 1.00 83.88 278 THR A CA 1
ATOM 2224 C C . THR A 1 278 ? 23.523 -5.689 9.859 1.00 83.88 278 THR A C 1
ATOM 2226 O O . THR A 1 278 ? 23.000 -6.168 8.855 1.00 83.88 278 THR A O 1
ATOM 2229 N N . SER A 1 279 ? 24.300 -4.600 9.805 1.00 81.88 279 SER A N 1
ATOM 2230 C CA . SER A 1 279 ? 24.628 -3.904 8.554 1.00 81.88 279 SER A CA 1
ATOM 2231 C C . SER A 1 279 ? 25.499 -4.758 7.631 1.00 81.88 279 SER A C 1
ATOM 2233 O O . SER A 1 279 ? 25.237 -4.805 6.434 1.00 81.88 279 SER A O 1
ATOM 2235 N N . GLN A 1 280 ? 26.492 -5.472 8.174 1.00 81.69 280 GLN A N 1
ATOM 2236 C CA . GLN A 1 280 ? 27.313 -6.427 7.420 1.00 81.69 280 GLN A CA 1
ATOM 2237 C C . GLN A 1 280 ? 26.462 -7.566 6.848 1.00 81.69 280 GLN A C 1
ATOM 2239 O O . GLN A 1 280 ? 26.580 -7.875 5.667 1.00 81.69 280 GLN A O 1
ATOM 2244 N N . ALA A 1 281 ? 25.553 -8.141 7.640 1.00 81.25 281 ALA A N 1
ATOM 2245 C CA . ALA A 1 281 ? 24.648 -9.188 7.170 1.00 81.25 281 ALA A CA 1
ATOM 2246 C C . ALA A 1 281 ? 23.693 -8.680 6.076 1.00 81.25 281 ALA A C 1
ATOM 2248 O O . ALA A 1 281 ? 23.505 -9.352 5.063 1.00 81.25 281 ALA A O 1
ATOM 2249 N N . ALA A 1 282 ? 23.140 -7.474 6.233 1.00 79.69 282 ALA A N 1
ATOM 2250 C CA . ALA A 1 282 ? 22.298 -6.844 5.217 1.00 79.69 282 ALA A CA 1
ATOM 2251 C C . ALA A 1 282 ? 23.070 -6.550 3.915 1.00 79.69 282 ALA A C 1
ATOM 2253 O O . ALA A 1 282 ? 22.545 -6.769 2.824 1.00 79.69 282 ALA A O 1
ATOM 2254 N N . LEU A 1 283 ? 24.322 -6.092 4.023 1.00 74.75 283 LEU A N 1
ATOM 2255 C CA . LEU A 1 283 ? 25.222 -5.854 2.892 1.00 74.75 283 LEU A CA 1
ATOM 2256 C C . LEU A 1 283 ? 25.547 -7.131 2.127 1.00 74.75 283 LEU A C 1
ATOM 2258 O O . LEU A 1 283 ? 25.466 -7.143 0.902 1.00 74.75 283 LEU A O 1
ATOM 2262 N N . LEU A 1 284 ? 25.879 -8.202 2.845 1.00 73.00 284 LEU A N 1
ATOM 2263 C CA . LEU A 1 284 ? 26.251 -9.487 2.262 1.00 73.00 284 LEU A CA 1
ATOM 2264 C C . LEU A 1 284 ? 25.077 -10.080 1.463 1.00 73.00 284 LEU A C 1
ATOM 2266 O O . LEU A 1 284 ? 25.264 -10.523 0.332 1.00 73.00 284 LEU A O 1
ATOM 2270 N N . LEU A 1 285 ? 23.850 -9.985 1.991 1.00 69.31 285 LEU A N 1
ATOM 2271 C CA . LEU A 1 285 ? 22.642 -10.389 1.262 1.00 69.31 285 LEU A CA 1
ATOM 2272 C C . LEU A 1 285 ? 22.357 -9.502 0.036 1.00 69.31 285 LEU A C 1
ATOM 2274 O O . LEU A 1 285 ? 21.922 -10.012 -0.992 1.00 69.31 285 LEU A O 1
ATOM 2278 N N . LYS A 1 286 ? 22.616 -8.190 0.114 1.00 67.06 286 LYS A N 1
ATOM 2279 C CA . LYS A 1 286 ? 22.362 -7.233 -0.981 1.00 67.06 286 LYS A CA 1
ATOM 2280 C C . LYS A 1 286 ? 23.387 -7.340 -2.120 1.00 67.06 286 LYS A C 1
ATOM 2282 O O . LYS A 1 286 ? 22.999 -7.356 -3.284 1.00 67.06 286 LYS A O 1
ATOM 2287 N N . SER A 1 287 ? 24.676 -7.423 -1.787 1.00 58.38 287 SER A N 1
ATOM 2288 C CA . SER A 1 287 ? 25.798 -7.463 -2.739 1.00 58.38 287 SER A CA 1
ATOM 2289 C C . SER A 1 287 ? 25.766 -8.722 -3.614 1.00 58.38 287 SER A C 1
ATOM 2291 O O . SER A 1 287 ? 25.949 -8.640 -4.824 1.00 58.38 287 SER A O 1
ATOM 2293 N N . GLN A 1 288 ? 25.417 -9.879 -3.042 1.00 55.72 288 GLN A N 1
ATOM 2294 C CA . GLN A 1 288 ? 25.369 -11.145 -3.784 1.00 55.72 288 GLN A CA 1
ATOM 2295 C C . GLN A 1 288 ? 24.165 -11.246 -4.731 1.00 55.72 288 GLN A C 1
ATOM 2297 O O . GLN A 1 288 ? 24.288 -11.792 -5.823 1.00 55.72 288 GLN A O 1
ATOM 2302 N N . VAL A 1 289 ? 23.018 -10.657 -4.371 1.00 53.03 289 VAL A N 1
ATOM 2303 C CA . VAL A 1 289 ? 21.861 -10.547 -5.281 1.00 53.03 289 VAL A CA 1
ATOM 2304 C C . VAL A 1 289 ? 22.194 -9.650 -6.480 1.00 53.03 289 VAL A C 1
ATOM 2306 O O . VAL A 1 289 ? 21.805 -9.957 -7.604 1.00 53.03 289 VAL A O 1
ATOM 2309 N N . GLN A 1 290 ? 22.969 -8.582 -6.268 1.00 51.94 290 GLN A N 1
ATOM 2310 C CA . GLN A 1 290 ? 23.439 -7.706 -7.346 1.00 51.94 290 GLN A CA 1
ATOM 2311 C C . GLN A 1 290 ? 24.537 -8.359 -8.206 1.00 51.94 290 GLN A C 1
ATOM 2313 O O . GLN A 1 290 ? 24.518 -8.194 -9.424 1.00 51.94 290 GLN A O 1
ATOM 2318 N N . ALA A 1 291 ? 25.442 -9.142 -7.608 1.00 49.06 291 ALA A N 1
ATOM 2319 C CA . ALA A 1 291 ? 26.490 -9.876 -8.322 1.00 49.06 291 ALA A CA 1
ATOM 2320 C C . ALA A 1 291 ? 25.924 -10.999 -9.212 1.00 49.06 291 ALA A C 1
ATOM 2322 O O . ALA A 1 291 ? 26.320 -11.115 -10.367 1.00 49.06 291 ALA A O 1
ATOM 2323 N N . VAL A 1 292 ? 24.928 -11.760 -8.739 1.00 45.19 292 VAL A N 1
ATOM 2324 C CA . VAL A 1 292 ? 24.229 -12.776 -9.556 1.00 45.19 292 VAL A CA 1
ATOM 2325 C C . VAL A 1 292 ? 23.449 -12.132 -10.710 1.00 45.19 292 VAL A C 1
ATOM 2327 O O . VAL A 1 292 ? 23.415 -12.672 -11.813 1.00 45.19 292 VAL A O 1
ATOM 2330 N N . GLN A 1 293 ? 22.868 -10.947 -10.499 1.00 41.09 293 GLN A N 1
ATOM 2331 C CA . GLN A 1 293 ? 22.221 -10.180 -11.571 1.00 41.09 293 GLN A CA 1
ATOM 2332 C C . GLN A 1 293 ? 23.218 -9.650 -12.616 1.00 41.09 293 GLN A C 1
ATOM 2334 O O . GLN A 1 293 ? 22.832 -9.464 -13.769 1.00 41.09 293 GLN A O 1
ATOM 2339 N N . GLN A 1 294 ? 24.486 -9.437 -12.245 1.00 41.81 294 GLN A N 1
ATOM 2340 C CA . GLN A 1 294 ? 25.559 -9.033 -13.161 1.00 41.81 294 GLN A CA 1
ATOM 2341 C C . GLN A 1 294 ? 26.217 -10.225 -13.880 1.00 41.81 294 GLN A C 1
ATOM 2343 O O . GLN A 1 294 ? 26.476 -10.122 -15.076 1.00 41.81 294 GLN A O 1
ATOM 2348 N N . GLU A 1 295 ? 26.406 -11.379 -13.227 1.00 38.03 295 GLU A N 1
ATOM 2349 C CA . GLU A 1 295 ? 26.977 -12.585 -13.862 1.00 38.03 295 GLU A CA 1
ATOM 2350 C C . GLU A 1 295 ? 26.071 -13.190 -14.952 1.00 38.03 295 GLU A C 1
ATOM 2352 O O . GLU A 1 295 ? 26.561 -13.818 -15.890 1.00 38.03 295 GLU A O 1
ATOM 2357 N N . ILE A 1 296 ? 24.752 -12.961 -14.905 1.00 37.66 296 ILE A N 1
ATOM 2358 C CA . ILE A 1 296 ? 23.838 -13.365 -15.993 1.00 37.66 296 ILE A CA 1
ATOM 2359 C C . ILE A 1 296 ? 24.090 -12.543 -17.279 1.00 37.66 296 ILE A C 1
ATOM 2361 O O . ILE A 1 296 ? 23.732 -12.991 -18.370 1.00 37.66 296 ILE A O 1
ATOM 2365 N N . PHE A 1 297 ? 24.751 -11.381 -17.182 1.00 34.19 297 PHE A N 1
ATOM 2366 C CA . PHE A 1 297 ? 25.045 -10.491 -18.311 1.00 34.19 297 PHE A CA 1
ATOM 2367 C C . PHE A 1 297 ? 26.442 -10.660 -18.928 1.00 34.19 297 PHE A C 1
ATOM 2369 O O . PHE A 1 297 ? 26.659 -10.167 -20.034 1.00 34.19 297 PHE A O 1
ATOM 2376 N N . GLU A 1 298 ? 27.366 -11.382 -18.289 1.00 33.88 298 GLU A N 1
ATOM 2377 C CA . GLU A 1 298 ? 28.735 -11.562 -18.793 1.00 33.88 298 GLU A CA 1
ATOM 2378 C C . GLU A 1 298 ? 29.128 -13.047 -18.856 1.00 33.88 298 GLU A C 1
ATOM 2380 O O . GLU A 1 298 ? 29.901 -13.561 -18.053 1.00 33.88 298 GLU A O 1
ATOM 2385 N N . LYS A 1 299 ? 28.625 -13.756 -19.873 1.00 31.67 299 LYS A N 1
ATOM 2386 C CA . LYS A 1 299 ? 29.294 -14.954 -20.404 1.00 31.67 299 LYS A CA 1
ATOM 2387 C C . LYS A 1 299 ? 30.030 -14.585 -21.687 1.00 31.67 299 LYS A C 1
ATOM 2389 O O . LYS A 1 299 ? 29.450 -14.690 -22.758 1.00 31.67 299 LYS A O 1
ATOM 2394 N N . ASP A 1 300 ? 31.276 -14.137 -21.545 1.00 31.84 300 ASP A N 1
ATOM 2395 C CA . ASP A 1 300 ? 32.374 -14.412 -22.485 1.00 31.84 300 ASP A CA 1
ATOM 2396 C C . ASP A 1 300 ? 33.697 -13.845 -21.938 1.00 31.84 300 ASP A C 1
ATOM 2398 O O . ASP A 1 300 ? 34.045 -12.689 -22.166 1.00 31.84 300 ASP A O 1
ATOM 2402 N N . SER A 1 301 ? 34.435 -14.655 -21.174 1.00 32.34 301 SER A N 1
ATOM 2403 C CA . SER A 1 301 ? 35.899 -14.840 -21.260 1.00 32.34 301 SER A CA 1
ATOM 2404 C C . SER A 1 301 ? 36.418 -15.616 -20.045 1.00 32.34 301 SER A C 1
ATOM 2406 O O . SER A 1 301 ? 36.086 -15.326 -18.900 1.00 32.34 301 SER A O 1
ATOM 2408 N N . ASP A 1 302 ? 37.226 -16.638 -20.325 1.00 39.25 302 ASP A N 1
ATOM 2409 C CA . ASP A 1 302 ? 37.865 -17.508 -19.341 1.00 39.25 302 ASP A CA 1
ATOM 2410 C C . ASP A 1 302 ? 38.827 -16.722 -18.437 1.00 39.25 302 ASP A C 1
ATOM 2412 O O . ASP A 1 302 ? 39.851 -16.213 -18.901 1.00 39.25 302 ASP A O 1
ATOM 2416 N N . ILE A 1 303 ? 38.539 -16.678 -17.134 1.00 33.66 303 ILE A N 1
ATOM 2417 C CA . ILE A 1 303 ? 39.500 -16.287 -16.096 1.00 33.66 303 ILE A CA 1
ATOM 2418 C C . ILE A 1 303 ? 39.515 -17.376 -15.016 1.00 33.66 303 ILE A C 1
ATOM 2420 O O . ILE A 1 303 ? 38.477 -17.871 -14.576 1.00 33.66 303 ILE A O 1
ATOM 2424 N N . ASP A 1 304 ? 40.727 -17.790 -14.651 1.00 35.06 304 ASP A N 1
ATOM 2425 C CA . ASP A 1 304 ? 41.034 -18.981 -13.866 1.00 35.06 304 ASP A CA 1
ATOM 2426 C C . ASP A 1 304 ? 40.572 -18.854 -12.399 1.00 35.06 304 ASP A C 1
ATOM 2428 O O . ASP A 1 304 ? 40.860 -17.885 -11.693 1.00 35.06 304 ASP A O 1
ATOM 2432 N N . VAL A 1 305 ? 39.864 -19.876 -11.913 1.00 37.88 305 VAL A N 1
ATOM 2433 C CA . VAL A 1 305 ? 39.141 -19.894 -10.622 1.00 37.88 305 VAL A CA 1
ATOM 2434 C C . VAL A 1 305 ? 40.091 -19.807 -9.412 1.00 37.88 305 VAL A C 1
ATOM 2436 O O . VAL A 1 305 ? 39.669 -19.492 -8.298 1.00 37.88 305 VAL A O 1
ATOM 2439 N N . ALA A 1 306 ? 41.390 -20.038 -9.617 1.00 33.06 306 ALA A N 1
ATOM 2440 C CA . ALA A 1 306 ? 42.413 -19.928 -8.581 1.00 33.06 306 ALA A CA 1
ATOM 2441 C C . ALA A 1 306 ? 42.751 -18.473 -8.188 1.00 33.06 306 ALA A C 1
ATOM 2443 O O . ALA A 1 306 ? 43.240 -18.252 -7.079 1.00 33.06 306 ALA A O 1
ATOM 2444 N N . GLU A 1 307 ? 42.460 -17.479 -9.037 1.00 38.06 307 GLU A N 1
ATOM 2445 C CA . GLU A 1 307 ? 42.813 -16.074 -8.770 1.00 38.06 307 GLU A CA 1
ATOM 2446 C C . GLU A 1 307 ? 41.773 -15.356 -7.882 1.00 38.06 307 GLU A C 1
ATOM 2448 O O . GLU A 1 307 ? 42.136 -14.506 -7.069 1.00 38.06 307 GLU A O 1
ATOM 2453 N N . LEU A 1 308 ? 40.500 -15.782 -7.917 1.00 35.03 308 LEU A N 1
ATOM 2454 C CA . LEU A 1 308 ? 39.439 -15.259 -7.037 1.00 35.03 308 LEU A CA 1
ATOM 2455 C C . LEU A 1 308 ? 39.547 -15.753 -5.585 1.00 35.03 308 LEU A C 1
ATOM 2457 O O . LEU A 1 308 ? 39.164 -15.046 -4.654 1.00 35.03 308 LEU A O 1
ATOM 2461 N N . ILE A 1 309 ? 40.075 -16.961 -5.364 1.00 35.31 309 ILE A N 1
ATOM 2462 C CA . ILE A 1 309 ? 40.147 -17.557 -4.018 1.00 35.31 309 ILE A CA 1
ATOM 2463 C C . ILE A 1 309 ? 41.317 -16.964 -3.210 1.00 35.31 309 ILE A C 1
ATOM 2465 O O . ILE A 1 309 ? 41.244 -16.872 -1.984 1.00 35.31 309 ILE A O 1
ATOM 2469 N N . GLY A 1 310 ? 42.372 -16.485 -3.880 1.00 28.86 310 GLY A N 1
ATOM 2470 C CA . GLY A 1 310 ? 43.543 -15.887 -3.229 1.00 28.86 310 GLY A CA 1
ATOM 2471 C C . GLY A 1 310 ? 43.279 -14.551 -2.522 1.00 28.86 310 GLY A C 1
ATOM 2472 O O . GLY A 1 310 ? 43.994 -14.218 -1.577 1.00 28.86 310 GLY A O 1
ATOM 2473 N N . GLN A 1 311 ? 42.244 -13.804 -2.927 1.00 36.62 311 GLN A N 1
ATOM 2474 C CA . GLN A 1 311 ? 41.932 -12.484 -2.358 1.00 36.62 311 GLN A CA 1
ATOM 2475 C C . GLN A 1 311 ? 41.123 -12.540 -1.055 1.00 36.62 311 GLN A C 1
ATOM 2477 O O . GLN A 1 311 ? 41.103 -11.563 -0.313 1.00 36.62 311 GLN A O 1
ATOM 2482 N N . ALA A 1 312 ? 40.500 -13.677 -0.731 1.00 31.50 312 ALA A N 1
ATOM 2483 C CA . ALA A 1 312 ? 39.660 -13.797 0.460 1.00 31.50 312 ALA A CA 1
ATOM 2484 C C . ALA A 1 312 ? 40.416 -14.240 1.731 1.00 31.50 312 ALA A C 1
ATOM 2486 O O . ALA A 1 312 ? 39.833 -14.206 2.812 1.00 31.50 312 ALA A O 1
ATOM 2487 N N . VAL A 1 313 ? 41.684 -14.682 1.635 1.00 31.48 313 VAL A N 1
ATOM 2488 C CA . VAL A 1 313 ? 42.359 -15.380 2.759 1.00 31.48 313 VAL A CA 1
ATOM 2489 C C . VAL A 1 313 ? 43.729 -14.807 3.172 1.00 31.48 313 VAL A C 1
ATOM 2491 O O . VAL A 1 313 ? 44.211 -15.148 4.249 1.00 31.48 313 VAL A O 1
ATOM 2494 N N . ASN A 1 314 ? 44.363 -13.897 2.425 1.00 24.83 314 ASN A N 1
ATOM 2495 C CA . ASN A 1 314 ? 45.654 -13.327 2.854 1.00 24.83 314 ASN A CA 1
ATOM 2496 C C . ASN A 1 314 ? 45.492 -12.031 3.663 1.00 24.83 314 ASN A C 1
ATOM 2498 O O . ASN A 1 314 ? 45.153 -10.980 3.129 1.00 24.83 314 ASN A O 1
ATOM 2502 N N . LEU A 1 315 ? 45.781 -12.130 4.963 1.00 38.28 315 LEU A N 1
ATOM 2503 C CA . LEU A 1 315 ? 45.641 -11.079 5.977 1.00 38.28 315 LEU A CA 1
ATOM 2504 C C . LEU A 1 315 ? 46.910 -10.233 6.191 1.00 38.28 315 LEU A C 1
ATOM 2506 O O . LEU A 1 315 ? 46.970 -9.471 7.150 1.00 38.28 315 LEU A O 1
ATOM 2510 N N . GLU A 1 316 ? 47.922 -10.316 5.326 1.00 34.72 316 GLU A N 1
ATOM 2511 C CA . GLU A 1 316 ? 49.141 -9.512 5.471 1.00 34.72 316 GLU A CA 1
ATOM 2512 C C . GLU A 1 316 ? 49.639 -9.000 4.108 1.00 34.72 316 GLU A C 1
ATOM 2514 O O . GLU A 1 316 ? 49.995 -9.778 3.227 1.00 34.72 316 GLU A O 1
ATOM 2519 N N . ASN A 1 317 ? 49.688 -7.666 3.986 1.00 38.25 317 ASN A N 1
ATOM 2520 C CA . ASN A 1 317 ? 50.226 -6.843 2.892 1.00 38.25 317 ASN A CA 1
ATOM 2521 C C . ASN A 1 317 ? 49.487 -6.866 1.541 1.00 38.25 317 ASN A C 1
ATOM 2523 O O . ASN A 1 317 ? 49.746 -7.735 0.715 1.00 38.25 317 ASN A O 1
ATOM 2527 N N . CYS A 1 318 ? 48.712 -5.810 1.246 1.00 25.41 318 CYS A N 1
ATOM 2528 C CA . CYS A 1 318 ? 48.665 -5.188 -0.089 1.00 25.41 318 CYS A CA 1
ATOM 2529 C C . CYS A 1 318 ? 48.043 -3.779 -0.064 1.00 25.41 318 CYS A C 1
ATOM 2531 O O . CYS A 1 318 ? 47.101 -3.505 0.674 1.00 25.41 318 CYS A O 1
ATOM 2533 N N . ASP A 1 319 ? 48.625 -2.910 -0.891 1.00 30.94 319 ASP A N 1
ATOM 2534 C CA . ASP A 1 319 ? 48.365 -1.482 -1.067 1.00 30.94 319 ASP A CA 1
ATOM 2535 C C . ASP A 1 319 ? 46.906 -1.125 -1.401 1.00 30.94 319 ASP A C 1
ATOM 2537 O O . ASP A 1 319 ? 46.278 -1.689 -2.299 1.00 30.94 319 ASP A O 1
ATOM 2541 N N . LEU A 1 320 ? 46.404 -0.097 -0.715 1.00 30.44 320 LEU A N 1
ATOM 2542 C CA . LEU A 1 320 ? 45.058 0.450 -0.858 1.00 30.44 320 LEU A CA 1
ATOM 2543 C C . LEU A 1 320 ? 44.961 1.374 -2.084 1.00 30.44 320 LEU A C 1
ATOM 2545 O O . LEU A 1 320 ? 45.349 2.540 -2.050 1.00 30.44 320 LEU A O 1
ATOM 2549 N N . LYS A 1 321 ? 44.375 0.867 -3.172 1.00 30.05 321 LYS A N 1
ATOM 2550 C CA . LYS A 1 321 ? 43.589 1.689 -4.105 1.00 30.05 321 LYS A CA 1
ATOM 2551 C C . LYS A 1 321 ? 42.117 1.418 -3.821 1.00 30.05 321 LYS A C 1
ATOM 2553 O O . LYS A 1 321 ? 41.535 0.492 -4.378 1.00 30.05 321 LYS A O 1
ATOM 2558 N N . GLU A 1 322 ? 41.540 2.208 -2.924 1.00 30.77 322 GLU A N 1
ATOM 2559 C CA . GLU A 1 322 ? 40.126 2.124 -2.561 1.00 30.77 322 GLU A CA 1
ATOM 2560 C C . GLU A 1 322 ? 39.250 2.626 -3.722 1.00 30.77 322 GLU A C 1
ATOM 2562 O O . GLU A 1 322 ? 39.281 3.797 -4.101 1.00 30.77 322 GLU A O 1
ATOM 2567 N N . LYS A 1 323 ? 38.471 1.713 -4.311 1.00 28.69 323 LYS A N 1
ATOM 2568 C CA . LYS A 1 323 ? 37.183 2.050 -4.923 1.00 28.69 323 LYS A CA 1
ATOM 2569 C C . LYS A 1 323 ? 36.192 2.241 -3.777 1.00 28.69 323 LYS A C 1
ATOM 2571 O O . LYS A 1 323 ? 36.066 1.361 -2.932 1.00 28.69 323 LYS A O 1
ATOM 2576 N N . GLU A 1 324 ? 35.486 3.362 -3.767 1.00 29.30 324 GLU A N 1
ATOM 2577 C CA . GLU A 1 324 ? 34.356 3.592 -2.870 1.00 29.30 324 GLU A CA 1
ATOM 2578 C C . GLU A 1 324 ? 33.226 2.601 -3.140 1.00 29.30 324 GLU A C 1
ATOM 2580 O O . GLU A 1 324 ? 32.608 2.621 -4.205 1.00 29.30 324 GLU A O 1
ATOM 2585 N N . GLU A 1 325 ? 32.913 1.772 -2.149 1.00 27.88 325 GLU A N 1
ATOM 2586 C CA . GLU A 1 325 ? 31.597 1.153 -2.051 1.00 27.88 325 GLU A CA 1
ATOM 2587 C C . GLU A 1 325 ? 30.611 2.184 -1.486 1.00 27.88 325 GLU A C 1
ATOM 2589 O O . GLU A 1 325 ? 30.808 2.751 -0.407 1.00 27.88 325 GLU A O 1
ATOM 2594 N N . GLU A 1 326 ? 29.526 2.448 -2.217 1.00 33.66 326 GLU A N 1
ATOM 2595 C CA . GLU A 1 326 ? 28.403 3.216 -1.691 1.00 33.66 326 GLU A CA 1
ATOM 2596 C C . GLU A 1 326 ? 27.857 2.517 -0.436 1.00 33.66 326 GLU A C 1
ATOM 2598 O O . GLU A 1 326 ? 27.423 1.366 -0.490 1.00 33.66 326 GLU A O 1
ATOM 2603 N N . GLY A 1 327 ? 27.858 3.206 0.712 1.00 34.22 327 GLY A N 1
ATOM 2604 C CA . GLY A 1 327 ? 27.294 2.655 1.947 1.00 34.22 327 GLY A CA 1
ATOM 2605 C C . GLY A 1 327 ? 25.871 2.135 1.716 1.00 34.22 327 GLY A C 1
ATOM 2606 O O . GLY A 1 327 ? 25.082 2.782 1.039 1.00 34.22 327 GLY A O 1
ATOM 2607 N N . PHE A 1 328 ? 25.521 0.977 2.279 1.00 41.59 328 PHE A N 1
ATOM 2608 C CA . PHE A 1 328 ? 24.308 0.210 1.929 1.00 41.59 328 PHE A CA 1
ATOM 2609 C C . PHE A 1 328 ? 22.965 0.951 2.029 1.00 41.59 328 PHE A C 1
ATOM 2611 O O . PHE A 1 328 ? 21.979 0.511 1.428 1.00 41.59 328 PHE A O 1
ATOM 2618 N N . LEU A 1 329 ? 22.942 2.055 2.782 1.00 35.56 329 LEU A N 1
ATOM 2619 C CA . LEU A 1 329 ? 21.816 2.977 2.946 1.00 35.56 329 LEU A CA 1
ATOM 2620 C C . LEU A 1 329 ? 21.650 3.964 1.778 1.00 35.56 329 LEU A C 1
ATOM 2622 O O . LEU A 1 329 ? 20.609 4.612 1.665 1.00 35.56 329 LEU A O 1
ATOM 2626 N N . ALA A 1 330 ? 22.637 4.082 0.890 1.00 32.97 330 ALA A N 1
ATOM 2627 C CA . ALA A 1 330 ? 22.515 4.822 -0.354 1.00 32.97 330 ALA A CA 1
ATOM 2628 C C . ALA A 1 330 ? 21.474 4.130 -1.254 1.00 32.97 330 ALA A C 1
ATOM 2630 O O . ALA A 1 330 ? 21.585 2.948 -1.581 1.00 32.97 330 ALA A O 1
ATOM 2631 N N . GLY A 1 331 ? 20.412 4.868 -1.590 1.00 34.22 331 GLY A N 1
ATOM 2632 C CA . GLY A 1 331 ? 19.302 4.399 -2.427 1.00 34.22 331 GLY A CA 1
ATOM 2633 C C . GLY A 1 331 ? 18.031 3.976 -1.677 1.00 34.22 331 GLY A C 1
ATOM 2634 O O . GLY A 1 331 ? 17.006 3.776 -2.322 1.00 34.22 331 GLY A O 1
ATOM 2635 N N . LEU A 1 332 ? 18.042 3.898 -0.341 1.00 30.12 332 LEU A N 1
ATOM 2636 C CA . LEU A 1 332 ? 16.851 3.577 0.458 1.00 30.12 332 LEU A CA 1
ATOM 2637 C C . LEU A 1 332 ? 16.153 4.870 0.925 1.00 30.12 332 LEU A C 1
ATOM 2639 O O . LEU A 1 332 ? 16.753 5.696 1.612 1.00 30.12 332 LEU A O 1
ATOM 2643 N N . LYS A 1 333 ? 14.881 5.076 0.544 1.00 27.69 333 LYS A N 1
ATOM 2644 C CA . LYS A 1 333 ? 14.050 6.182 1.062 1.00 27.69 333 LYS A CA 1
ATOM 2645 C C . LYS A 1 333 ? 13.672 5.871 2.515 1.00 27.69 333 LYS A C 1
ATOM 2647 O O . LYS A 1 333 ? 12.847 5.001 2.757 1.00 27.69 333 LYS A O 1
ATOM 2652 N N . ILE A 1 334 ? 14.286 6.568 3.471 1.00 28.00 334 ILE A N 1
ATOM 2653 C CA . ILE A 1 334 ? 14.034 6.402 4.912 1.00 28.00 334 ILE A CA 1
ATOM 2654 C C . ILE A 1 334 ? 12.918 7.376 5.347 1.00 28.00 334 ILE A C 1
ATOM 2656 O O . ILE A 1 334 ? 13.117 8.589 5.231 1.00 28.00 334 ILE A O 1
ATOM 2660 N N . PRO A 1 335 ? 11.773 6.914 5.884 1.00 27.25 335 PRO A N 1
ATOM 2661 C CA . PRO A 1 335 ? 10.796 7.784 6.535 1.00 27.25 335 PRO A CA 1
ATOM 2662 C C . PRO A 1 335 ? 11.290 8.147 7.948 1.00 27.25 335 PRO A C 1
ATOM 2664 O O . PRO A 1 335 ? 11.439 7.280 8.807 1.00 27.25 335 PRO A O 1
ATOM 2667 N N . ALA A 1 336 ? 11.565 9.426 8.212 1.00 24.67 336 ALA A N 1
ATOM 2668 C CA . ALA A 1 336 ? 12.028 9.894 9.523 1.00 24.67 336 ALA A CA 1
ATOM 2669 C C . ALA A 1 336 ? 10.854 10.369 10.413 1.00 24.67 336 ALA A C 1
ATOM 2671 O O . ALA A 1 336 ? 10.059 11.197 9.961 1.00 24.67 336 ALA A O 1
ATOM 2672 N N . PRO A 1 337 ? 10.751 9.954 11.692 1.00 25.27 337 PRO A N 1
ATOM 2673 C CA . PRO A 1 337 ? 9.883 10.609 12.666 1.00 25.27 337 PRO A CA 1
ATOM 2674 C C . PRO A 1 337 ? 10.605 11.812 13.300 1.00 25.27 337 PRO A C 1
ATOM 2676 O O . PRO A 1 337 ? 11.595 11.641 14.009 1.00 25.27 337 PRO A O 1
ATOM 2679 N N . LEU A 1 338 ? 10.112 13.037 13.074 1.00 25.70 338 LEU A N 1
ATOM 2680 C CA . LEU A 1 338 ? 10.637 14.263 13.698 1.00 25.70 338 LEU A CA 1
ATOM 2681 C C . LEU A 1 338 ? 9.739 14.770 14.836 1.00 25.70 338 LEU A C 1
ATOM 2683 O O . LEU A 1 338 ? 8.523 14.880 14.695 1.00 25.70 338 LEU A O 1
ATOM 2687 N N . VAL A 1 339 ? 10.368 15.154 15.951 1.00 23.58 339 VAL A N 1
ATOM 2688 C CA . VAL A 1 339 ? 9.755 15.885 17.070 1.00 23.58 339 VAL A CA 1
ATOM 2689 C C . VAL A 1 339 ? 10.159 17.358 16.965 1.00 23.58 339 VAL A C 1
ATOM 2691 O O . VAL A 1 339 ? 11.345 17.671 16.981 1.00 23.58 339 VAL A O 1
ATOM 2694 N N . ILE A 1 340 ? 9.186 18.268 16.870 1.00 25.70 340 ILE A N 1
ATOM 2695 C CA . ILE A 1 340 ? 9.415 19.719 16.760 1.00 25.70 340 ILE A CA 1
ATOM 2696 C C . ILE A 1 340 ? 9.469 20.345 18.168 1.00 25.70 340 ILE A C 1
ATOM 2698 O O . ILE A 1 340 ? 8.547 20.160 18.963 1.00 25.70 340 ILE A O 1
ATOM 2702 N N . ARG A 1 341 ? 10.520 21.122 18.474 1.00 23.14 341 ARG A N 1
ATOM 2703 C CA . ARG A 1 341 ? 10.579 22.068 19.611 1.00 23.14 341 ARG A CA 1
ATOM 2704 C C . ARG A 1 341 ? 10.926 23.479 19.110 1.00 23.14 341 ARG A C 1
ATOM 2706 O O . ARG A 1 341 ? 11.627 23.633 18.121 1.00 23.14 341 ARG A O 1
ATOM 2713 N N . GLU A 1 342 ? 10.369 24.475 19.798 1.00 25.80 342 GLU A N 1
ATOM 2714 C CA . GLU A 1 342 ? 10.160 25.878 19.400 1.00 25.80 342 GLU A CA 1
ATOM 2715 C C . GLU A 1 342 ? 11.382 26.680 18.907 1.00 25.80 342 GLU A C 1
ATOM 2717 O O . GLU A 1 342 ? 12.440 26.671 19.535 1.00 25.80 342 GLU A O 1
ATOM 2722 N N . GLY A 1 343 ? 11.153 27.530 17.893 1.00 24.56 343 GLY A N 1
ATOM 2723 C CA . GLY A 1 343 ? 11.926 28.759 17.672 1.00 24.56 343 GLY A CA 1
ATOM 2724 C C . GLY A 1 343 ? 12.171 29.131 16.205 1.00 24.56 343 GLY A C 1
ATOM 2725 O O . GLY A 1 343 ? 13.175 28.732 15.641 1.00 24.56 343 GLY A O 1
ATOM 2726 N N . TYR A 1 344 ? 11.328 30.016 15.660 1.00 23.66 344 TYR A N 1
ATOM 2727 C CA . TYR A 1 344 ? 11.455 30.684 14.349 1.00 23.66 344 TYR A CA 1
ATOM 2728 C C . TYR A 1 344 ? 11.240 29.834 13.079 1.00 23.66 344 TYR A C 1
ATOM 2730 O O . TYR A 1 344 ? 11.443 28.633 13.037 1.00 23.66 344 TYR A O 1
ATOM 2738 N N . ARG A 1 345 ? 10.700 30.524 12.061 1.00 29.56 345 ARG A N 1
ATOM 2739 C CA . ARG A 1 345 ? 10.078 30.019 10.823 1.00 29.56 345 ARG A CA 1
ATOM 2740 C C . ARG A 1 345 ? 10.926 28.975 10.093 1.00 29.56 345 ARG A C 1
ATOM 2742 O O . ARG A 1 345 ? 12.006 29.319 9.623 1.00 29.56 345 ARG A O 1
ATOM 2749 N N . GLU A 1 346 ? 10.359 27.797 9.845 1.00 23.92 346 GLU A N 1
ATOM 2750 C CA . GLU A 1 346 ? 10.939 26.819 8.922 1.00 23.92 346 GLU A CA 1
ATOM 2751 C C . GLU A 1 346 ? 9.897 26.183 7.995 1.00 23.92 346 GLU A C 1
ATOM 2753 O O . GLU A 1 346 ? 8.745 25.938 8.360 1.00 23.92 346 GLU A O 1
ATOM 2758 N N . TYR A 1 347 ? 10.346 25.966 6.760 1.00 30.78 347 TYR A N 1
ATOM 2759 C CA . TYR A 1 347 ? 9.630 25.345 5.653 1.00 30.78 347 TYR A CA 1
ATOM 2760 C C . TYR A 1 347 ? 9.679 23.823 5.810 1.00 30.78 347 TYR A C 1
ATOM 2762 O O . TYR A 1 347 ? 10.748 23.266 6.046 1.00 30.78 347 TYR A O 1
ATOM 2770 N N . THR A 1 348 ? 8.548 23.138 5.647 1.00 28.91 348 THR A N 1
ATOM 2771 C CA . THR A 1 348 ? 8.469 21.673 5.760 1.00 28.91 348 THR A CA 1
ATOM 2772 C C . THR A 1 348 ? 7.896 21.062 4.487 1.00 28.91 348 THR A C 1
ATOM 2774 O O . THR A 1 348 ? 6.728 21.243 4.169 1.00 28.91 348 THR A O 1
ATOM 2777 N N . SER A 1 349 ? 8.727 20.317 3.760 1.00 26.41 349 SER A N 1
ATOM 2778 C CA . SER A 1 349 ? 8.303 19.456 2.654 1.00 26.41 349 SER A CA 1
ATOM 2779 C C . SER A 1 349 ? 7.959 18.072 3.209 1.00 26.41 349 SER A C 1
ATOM 2781 O O . SER A 1 349 ? 8.880 17.307 3.474 1.00 26.41 349 SER A O 1
ATOM 2783 N N . CYS A 1 350 ? 6.678 17.754 3.400 1.00 27.66 350 CYS A N 1
ATOM 2784 C CA . CYS A 1 350 ? 6.138 16.408 3.625 1.00 27.66 350 CYS A CA 1
ATOM 2785 C C . CYS A 1 350 ? 4.668 16.308 3.154 1.00 27.66 350 CYS A C 1
ATOM 2787 O O . CYS A 1 350 ? 3.874 17.214 3.416 1.00 27.66 350 CYS A O 1
ATOM 2789 N N . GLN A 1 351 ? 4.288 15.172 2.549 1.00 27.16 351 GLN A N 1
ATOM 2790 C CA . GLN A 1 351 ? 2.887 14.760 2.354 1.00 27.16 351 GLN A CA 1
ATOM 2791 C C . GLN A 1 351 ? 2.338 14.140 3.647 1.00 27.16 351 GLN A C 1
ATOM 2793 O O . GLN A 1 351 ? 2.946 13.215 4.186 1.00 27.16 351 GLN A O 1
ATOM 2798 N N . GLY A 1 352 ? 1.194 14.605 4.168 1.00 30.16 352 GLY A N 1
ATOM 2799 C CA . GLY A 1 352 ? 0.640 14.002 5.387 1.00 30.16 352 GLY A CA 1
ATOM 2800 C C . GLY A 1 352 ? -0.649 14.598 5.957 1.00 30.16 352 GLY A C 1
ATOM 2801 O O . GLY A 1 352 ? -1.010 15.748 5.716 1.00 30.16 352 GLY A O 1
ATOM 2802 N N . GLN A 1 353 ? -1.342 13.765 6.740 1.00 31.73 353 GLN A N 1
ATOM 2803 C CA . GLN A 1 353 ? -2.557 14.071 7.500 1.00 31.73 353 GLN A CA 1
ATOM 2804 C C . GLN A 1 353 ? -2.238 14.748 8.837 1.00 31.73 353 GLN A C 1
ATOM 2806 O O . GLN A 1 353 ? -1.169 14.566 9.414 1.00 31.73 353 GLN A O 1
ATOM 2811 N N . LEU A 1 354 ? -3.209 15.494 9.357 1.00 29.66 354 LEU A N 1
ATOM 2812 C CA . LEU A 1 354 ? -3.102 16.312 10.559 1.00 29.66 354 LEU A CA 1
ATOM 2813 C C . LEU A 1 354 ? -4.045 15.828 11.666 1.00 29.66 354 LEU A C 1
ATOM 2815 O O . LEU A 1 354 ? -5.259 15.764 11.470 1.00 29.66 354 LEU A O 1
ATOM 2819 N N . GLN A 1 355 ? -3.490 15.558 12.846 1.00 31.19 355 GLN A N 1
ATOM 2820 C CA . GLN A 1 355 ? -4.210 15.403 14.107 1.00 31.19 355 GLN A CA 1
ATOM 2821 C C . GLN A 1 355 ? -3.902 16.607 14.999 1.00 31.19 355 GLN A C 1
ATOM 2823 O O . GLN A 1 355 ? -2.747 16.870 15.323 1.00 31.19 355 GLN A O 1
ATOM 2828 N N . VAL A 1 356 ? -4.930 17.351 15.398 1.00 33.00 356 VAL A N 1
ATOM 2829 C CA . VAL A 1 356 ? -4.800 18.490 16.314 1.00 33.00 356 VAL A CA 1
ATOM 2830 C C . VAL A 1 356 ? -5.458 18.097 17.629 1.00 33.00 356 VAL A C 1
ATOM 2832 O O . VAL A 1 356 ? -6.659 17.843 17.657 1.00 33.00 356 VAL A O 1
ATOM 2835 N N . GLU A 1 357 ? -4.689 18.042 18.713 1.00 28.30 357 GLU A N 1
ATOM 2836 C CA . GLU A 1 357 ? -5.232 17.902 20.066 1.00 28.30 357 GLU A CA 1
ATOM 2837 C C . GLU A 1 357 ? -5.122 19.251 20.773 1.00 28.30 357 GLU A C 1
ATOM 2839 O O . GLU A 1 357 ? -4.031 19.786 20.969 1.00 28.30 357 GLU A O 1
ATOM 2844 N N . GLY A 1 358 ? -6.271 19.828 21.127 1.00 30.97 358 GLY A N 1
ATOM 2845 C CA . GLY A 1 358 ? -6.343 21.110 21.813 1.00 30.97 358 GLY A CA 1
ATOM 2846 C C . GLY A 1 358 ? -7.124 21.013 23.115 1.00 30.97 358 GLY A C 1
ATOM 2847 O O . GLY A 1 358 ? -8.349 20.941 23.090 1.00 30.97 358 GLY A O 1
ATOM 2848 N N . GLU A 1 359 ? -6.432 21.136 24.245 1.00 29.98 359 GLU A N 1
ATOM 2849 C CA . GLU A 1 359 ? -6.982 21.828 25.410 1.00 29.98 359 GLU A CA 1
ATOM 2850 C C . GLU A 1 359 ? -6.402 23.248 25.403 1.00 29.98 359 GLU A C 1
ATOM 2852 O O . GLU A 1 359 ? -5.251 23.465 25.770 1.00 29.98 359 GLU A O 1
ATOM 2857 N N . CYS A 1 360 ? -7.173 24.228 24.921 1.00 35.00 360 CYS A N 1
ATOM 2858 C CA . CYS A 1 360 ? -6.779 25.638 24.967 1.00 35.00 360 CYS A CA 1
ATOM 2859 C C . CYS A 1 360 ? -7.848 26.450 25.716 1.00 35.00 360 CYS A C 1
ATOM 2861 O O . CYS A 1 360 ? -9.014 26.404 25.310 1.00 35.00 360 CYS A O 1
ATOM 2863 N N . PRO A 1 361 ? -7.503 27.197 26.784 1.00 32.88 361 PRO A N 1
ATOM 2864 C CA . PRO A 1 361 ? -8.517 27.877 27.586 1.00 32.88 361 PRO A CA 1
ATOM 2865 C C . PRO A 1 361 ? -9.118 29.162 26.975 1.00 32.88 361 PRO A C 1
ATOM 2867 O O . PRO A 1 361 ? -10.202 29.528 27.411 1.00 32.88 361 PRO A O 1
ATOM 2870 N N . TYR A 1 362 ? -8.496 29.859 26.003 1.00 38.31 362 TYR A N 1
ATOM 2871 C CA . TYR A 1 362 ? -8.960 31.181 25.493 1.00 38.31 362 TYR A CA 1
ATOM 2872 C C . TYR A 1 362 ? -8.495 31.483 24.031 1.00 38.31 362 TYR A C 1
ATOM 2874 O O . TYR A 1 362 ? -7.669 30.743 23.502 1.00 38.31 362 TYR A O 1
ATOM 2882 N N . PRO A 1 363 ? -9.081 32.471 23.305 1.00 41.53 363 PRO A N 1
ATOM 2883 C CA . PRO A 1 363 ? -9.430 32.323 21.887 1.00 41.53 363 PRO A CA 1
ATOM 2884 C C . PRO A 1 363 ? -8.372 32.829 20.893 1.00 41.53 363 PRO A C 1
ATOM 2886 O O . PRO A 1 363 ? -8.124 34.028 20.777 1.00 41.53 363 PRO A O 1
ATOM 2889 N N . TRP A 1 364 ? -7.873 31.934 20.041 1.00 43.59 364 TRP A N 1
ATOM 2890 C CA . TRP A 1 364 ? -7.343 32.330 18.733 1.00 43.59 364 TRP A CA 1
ATOM 2891 C C . TRP A 1 364 ? -8.496 32.678 17.780 1.00 43.59 364 TRP A C 1
ATOM 2893 O O . TRP A 1 364 ? -9.558 32.052 17.806 1.00 43.59 364 TRP A O 1
ATOM 2903 N N . GLY A 1 365 ? -8.290 33.698 16.942 1.00 52.34 365 GLY A N 1
ATOM 2904 C CA . GLY A 1 365 ? -9.330 34.256 16.073 1.00 52.34 365 GLY A CA 1
ATOM 2905 C C . GLY A 1 365 ? -9.676 33.391 14.860 1.00 52.34 365 GLY A C 1
ATOM 2906 O O . GLY A 1 365 ? -10.849 33.357 14.485 1.00 52.34 365 GLY A O 1
ATOM 2907 N N . LYS A 1 366 ? -8.682 32.721 14.252 1.00 62.22 366 LYS A N 1
ATOM 2908 C CA . LYS A 1 366 ? -8.827 31.927 13.019 1.00 62.22 366 LYS A CA 1
ATOM 2909 C C . LYS A 1 366 ? -7.511 31.211 12.646 1.00 62.22 366 LYS A C 1
ATOM 2911 O O . LYS A 1 366 ? -6.472 31.861 12.549 1.00 62.22 366 LYS A O 1
ATOM 2916 N N . LEU A 1 367 ? -7.561 29.898 12.412 1.00 69.69 367 LEU A N 1
ATOM 2917 C CA . LEU A 1 367 ? -6.506 29.064 11.816 1.00 69.69 367 LEU A CA 1
ATOM 2918 C C . LEU A 1 367 ? -6.926 28.679 10.394 1.00 69.69 367 LEU A C 1
ATOM 2920 O O . LEU A 1 367 ? -8.034 28.188 10.191 1.00 69.69 367 LEU A O 1
ATOM 2924 N N . VAL A 1 368 ? -6.039 28.851 9.417 1.00 72.12 368 VAL A N 1
ATOM 2925 C CA . VAL A 1 368 ? -6.253 28.433 8.028 1.00 72.12 368 VAL A CA 1
ATOM 2926 C C . VAL A 1 368 ? -5.144 27.483 7.582 1.00 72.12 368 VAL A C 1
ATOM 2928 O O . VAL A 1 368 ? -3.964 27.775 7.768 1.00 72.12 368 VAL A O 1
ATOM 2931 N N . LEU A 1 369 ? -5.530 26.361 6.973 1.00 77.06 369 LEU A N 1
ATOM 2932 C CA . LEU A 1 369 ? -4.630 25.362 6.397 1.00 77.06 369 LEU A CA 1
ATOM 2933 C C . LEU A 1 369 ? -4.573 25.510 4.875 1.00 77.06 369 LEU A C 1
ATOM 2935 O O . LEU A 1 369 ? -5.619 25.586 4.225 1.00 77.06 369 LEU A O 1
ATOM 2939 N N . TYR A 1 370 ? -3.370 25.482 4.305 1.00 77.38 370 TYR A N 1
ATOM 2940 C CA . TYR A 1 370 ? -3.130 25.506 2.861 1.00 77.38 370 TYR A CA 1
ATOM 2941 C C . TYR A 1 370 ? -2.298 24.290 2.425 1.00 77.38 370 TYR A C 1
ATOM 2943 O O . TYR A 1 370 ? -1.320 23.937 3.081 1.00 77.38 370 TYR A O 1
ATOM 2951 N N . ALA A 1 371 ? -2.681 23.667 1.310 1.00 77.38 371 ALA A N 1
ATOM 2952 C CA . ALA A 1 371 ? -1.942 22.606 0.631 1.00 77.38 371 ALA A CA 1
ATOM 2953 C C . ALA A 1 371 ? -0.927 23.242 -0.324 1.00 77.38 371 ALA A C 1
ATOM 2955 O O . ALA A 1 371 ? -1.293 23.671 -1.420 1.00 77.38 371 ALA A O 1
ATOM 2956 N N . GLY A 1 372 ? 0.321 23.358 0.122 1.00 64.06 372 GLY A N 1
ATOM 2957 C CA . GLY A 1 372 ? 1.429 23.991 -0.590 1.00 64.06 372 GLY A CA 1
ATOM 2958 C C . GLY A 1 372 ? 2.257 24.928 0.302 1.00 64.06 372 GLY A C 1
ATOM 2959 O O . GLY A 1 372 ? 1.880 25.189 1.446 1.00 64.06 372 GLY A O 1
ATOM 2960 N N . PRO A 1 373 ? 3.392 25.445 -0.200 1.00 59.00 373 PRO A N 1
ATOM 2961 C CA . PRO A 1 373 ? 4.411 26.155 0.587 1.00 59.00 373 PRO A CA 1
ATOM 2962 C C . PRO A 1 373 ? 4.066 27.603 0.954 1.00 59.00 373 PRO A C 1
ATOM 2964 O O . PRO A 1 373 ? 4.818 28.250 1.680 1.00 59.00 373 PRO A O 1
ATOM 2967 N N . THR A 1 374 ? 2.960 28.145 0.439 1.00 65.00 374 THR A N 1
ATOM 2968 C CA . THR A 1 374 ? 2.558 29.538 0.693 1.00 65.00 374 THR A CA 1
ATOM 2969 C C . THR A 1 374 ? 1.074 29.656 1.027 1.00 65.00 374 THR A C 1
ATOM 2971 O O . THR A 1 374 ? 0.271 28.788 0.682 1.00 65.00 374 THR A O 1
ATOM 2974 N N . THR A 1 375 ? 0.671 30.782 1.618 1.00 70.94 375 THR A N 1
ATOM 2975 C CA . THR A 1 375 ? -0.744 31.131 1.850 1.00 70.94 375 THR A CA 1
ATOM 2976 C C . THR A 1 375 ? -1.532 31.415 0.566 1.00 70.94 375 THR A C 1
ATOM 2978 O O . THR A 1 375 ? -2.741 31.605 0.631 1.00 70.94 375 THR A O 1
ATOM 2981 N N . ASN A 1 376 ? -0.867 31.436 -0.596 1.00 70.50 376 ASN A N 1
ATOM 2982 C CA . ASN A 1 376 ? -1.510 31.520 -1.911 1.00 70.50 376 ASN A CA 1
ATOM 2983 C C . ASN A 1 376 ? -1.879 30.134 -2.472 1.00 70.50 376 ASN A C 1
ATOM 2985 O O . ASN A 1 376 ? -2.506 30.049 -3.526 1.00 70.50 376 ASN A O 1
ATOM 2989 N N . SER A 1 377 ? -1.474 29.054 -1.796 1.00 73.44 377 SER A N 1
ATOM 2990 C CA . SER A 1 377 ? -1.754 27.678 -2.220 1.00 73.44 377 SER A CA 1
ATOM 2991 C C . SER A 1 377 ? -3.216 27.296 -1.945 1.00 73.44 377 SER A C 1
ATOM 2993 O O . SER A 1 377 ? -3.971 28.062 -1.343 1.00 73.44 377 SER A O 1
ATOM 2995 N N . LYS A 1 378 ? -3.662 26.111 -2.381 1.00 74.69 378 LYS A N 1
ATOM 2996 C CA . LYS A 1 378 ? -5.066 25.697 -2.223 1.00 74.69 378 LYS A CA 1
ATOM 2997 C C . LYS A 1 378 ? -5.436 25.628 -0.739 1.00 74.69 378 LYS A C 1
ATOM 2999 O O . LYS A 1 378 ? -4.885 24.827 0.009 1.00 74.69 378 LYS A O 1
ATOM 3004 N N . LYS A 1 379 ? -6.398 26.444 -0.311 1.00 80.56 379 LYS A N 1
ATOM 3005 C CA . LYS A 1 379 ? -6.922 26.417 1.058 1.00 80.56 379 LYS A CA 1
ATOM 3006 C C . LYS A 1 379 ? -7.695 25.120 1.309 1.00 80.56 379 LYS A C 1
ATOM 3008 O O . LYS A 1 379 ? -8.618 24.801 0.563 1.00 80.56 379 LYS A O 1
ATOM 3013 N N . VAL A 1 380 ? -7.316 24.394 2.357 1.00 74.31 380 VAL A N 1
ATOM 3014 C CA . VAL A 1 380 ? -7.851 23.065 2.696 1.00 74.31 380 VAL A CA 1
ATOM 3015 C C . VAL A 1 380 ? -8.926 23.158 3.766 1.00 74.31 380 VAL A C 1
ATOM 3017 O O . VAL A 1 380 ? -9.985 22.556 3.625 1.00 74.31 380 VAL A O 1
ATOM 3020 N N . ALA A 1 381 ? -8.676 23.925 4.827 1.00 71.81 381 ALA A N 1
ATOM 3021 C CA . ALA A 1 381 ? -9.626 24.078 5.921 1.00 71.81 381 ALA A CA 1
ATOM 3022 C C . ALA A 1 381 ? -9.426 25.396 6.679 1.00 71.81 381 ALA A C 1
ATOM 3024 O O . ALA A 1 381 ? -8.355 26.003 6.634 1.00 71.81 381 ALA A O 1
ATOM 3025 N N . GLU A 1 382 ? -10.472 25.835 7.376 1.00 74.62 382 GLU A N 1
ATOM 3026 C CA . GLU A 1 382 ? -10.459 26.995 8.268 1.00 74.62 382 GLU A CA 1
ATOM 3027 C C . GLU A 1 382 ? -11.159 26.635 9.583 1.00 74.62 382 GLU A C 1
ATOM 3029 O O . GLU A 1 382 ? -12.293 26.156 9.570 1.00 74.62 382 GLU A O 1
ATOM 3034 N N . TYR A 1 383 ? -10.488 26.893 10.704 1.00 70.25 383 TYR A N 1
ATOM 3035 C CA . TYR A 1 383 ? -10.954 26.587 12.055 1.00 70.25 383 TYR A CA 1
ATOM 3036 C C . TYR A 1 383 ? -10.905 27.829 12.942 1.00 70.25 383 TYR A C 1
ATOM 3038 O O . TYR A 1 383 ? -10.024 28.677 12.800 1.00 70.25 383 TYR A O 1
ATOM 3046 N N . GLY A 1 384 ? -11.851 27.953 13.869 1.00 65.75 384 GLY A N 1
ATOM 3047 C CA . GLY A 1 384 ? -11.910 29.081 14.797 1.00 65.75 384 GLY A CA 1
ATOM 3048 C C . GLY A 1 384 ? -13.283 29.258 15.440 1.00 65.75 384 GLY A C 1
ATOM 3049 O O . GLY A 1 384 ? -14.276 28.681 14.999 1.00 65.75 384 GLY A O 1
ATOM 3050 N N . GLY A 1 385 ? -13.328 30.074 16.495 1.00 54.91 385 GLY A N 1
ATOM 3051 C CA . GLY A 1 385 ? -14.510 30.273 17.337 1.00 54.91 385 GLY A CA 1
ATOM 3052 C C . GLY A 1 385 ? -14.519 29.367 18.572 1.00 54.91 385 GLY A C 1
ATOM 3053 O O . GLY A 1 385 ? -13.975 28.264 18.564 1.00 54.91 385 GLY A O 1
ATOM 3054 N N . ASN A 1 386 ? -15.113 29.847 19.667 1.00 49.53 386 ASN A N 1
ATOM 3055 C CA . ASN A 1 386 ? -15.263 29.036 20.874 1.00 49.53 386 ASN A CA 1
ATOM 3056 C C . ASN A 1 386 ? -16.456 28.067 20.755 1.00 49.53 386 ASN A C 1
ATOM 3058 O O . ASN A 1 386 ? -17.387 28.280 19.977 1.00 49.53 386 ASN A O 1
ATOM 3062 N N . THR A 1 387 ? -16.459 27.020 21.580 1.00 42.44 387 THR A N 1
ATOM 3063 C CA . THR A 1 387 ? -17.511 25.983 21.655 1.00 42.44 387 THR A CA 1
ATOM 3064 C C . THR A 1 387 ? -18.904 26.536 22.004 1.00 42.44 387 THR A C 1
ATOM 3066 O O . THR A 1 387 ? -19.889 25.807 21.948 1.00 42.44 387 THR A O 1
ATOM 3069 N N . TYR A 1 388 ? -18.993 27.823 22.351 1.00 42.44 388 TYR A N 1
ATOM 3070 C CA . TYR A 1 388 ? -20.197 28.519 22.802 1.00 42.44 388 TYR A CA 1
ATOM 3071 C C . TYR A 1 388 ? -20.755 29.516 21.770 1.00 42.44 388 TYR A C 1
ATOM 3073 O O . TYR A 1 388 ? -21.673 30.265 22.091 1.00 42.44 388 TYR A O 1
ATOM 3081 N N . GLY A 1 389 ? -20.237 29.533 20.535 1.00 41.88 389 GLY A N 1
ATOM 3082 C CA . GLY A 1 389 ? -20.806 30.338 19.448 1.00 41.88 389 GLY A CA 1
ATOM 3083 C C . GLY A 1 389 ? -20.460 31.830 19.498 1.00 41.88 389 GLY A C 1
ATOM 3084 O O . GLY A 1 389 ? -21.181 32.641 18.924 1.00 41.88 389 GLY A O 1
ATOM 3085 N N . PHE A 1 390 ? -19.356 32.209 20.144 1.00 41.88 390 PHE A N 1
ATOM 3086 C CA . PHE A 1 390 ? -18.819 33.568 20.077 1.00 41.88 390 PHE A CA 1
ATOM 3087 C C . PHE A 1 390 ? -17.513 33.577 19.273 1.00 41.88 390 PHE A C 1
ATOM 3089 O O . PHE A 1 390 ? -16.487 33.032 19.681 1.00 41.88 390 PHE A O 1
ATOM 3096 N N . GLY A 1 391 ? -17.581 34.195 18.097 1.00 46.12 391 GLY A N 1
ATOM 3097 C CA . GLY A 1 391 ? -16.504 34.347 17.123 1.00 46.12 391 GLY A CA 1
ATOM 3098 C C . GLY A 1 391 ? -16.968 35.257 15.984 1.00 46.12 391 GLY A C 1
ATOM 3099 O O . GLY A 1 391 ? -18.156 35.568 15.878 1.00 46.12 391 GLY A O 1
ATOM 3100 N N . SER A 1 392 ? -16.043 35.736 15.149 1.00 44.00 392 SER A N 1
ATOM 3101 C CA . SER A 1 392 ? -16.415 36.565 13.993 1.00 44.00 392 SER A CA 1
ATOM 3102 C C . SER A 1 392 ? -17.384 35.811 13.064 1.00 44.00 392 SER A C 1
ATOM 3104 O O . SER A 1 392 ? -17.313 34.586 12.955 1.00 44.00 392 SER A O 1
ATOM 3106 N N . ARG A 1 393 ? -18.304 36.533 12.400 1.00 47.06 393 ARG A N 1
ATOM 3107 C CA . ARG A 1 393 ? -19.417 35.969 11.600 1.00 47.06 393 ARG A CA 1
ATOM 3108 C C . ARG A 1 393 ? -19.007 34.902 10.572 1.00 47.06 393 ARG A C 1
ATOM 3110 O O . ARG A 1 393 ? -19.856 34.115 10.180 1.00 47.06 393 ARG A O 1
ATOM 3117 N N . SER A 1 394 ? -17.745 34.877 10.144 1.00 47.84 394 SER A N 1
ATOM 3118 C CA . SER A 1 394 ? -17.211 33.927 9.163 1.00 47.84 394 SER A CA 1
ATOM 3119 C C . SER A 1 394 ? -16.819 32.555 9.729 1.00 47.84 394 SER A C 1
ATOM 3121 O O . SER A 1 394 ? -16.566 31.658 8.936 1.00 47.84 394 SER A O 1
ATOM 3123 N N . VAL A 1 395 ? -16.750 32.379 11.058 1.00 48.97 395 VAL A N 1
ATOM 3124 C CA . VAL A 1 395 ? -16.270 31.132 11.708 1.00 48.97 395 VAL A CA 1
ATOM 3125 C C . VAL A 1 395 ? -17.273 30.550 12.718 1.00 48.97 395 VAL A C 1
ATOM 3127 O O . VAL A 1 395 ? -16.983 29.592 13.432 1.00 48.97 395 VAL A O 1
ATOM 3130 N N . LEU A 1 396 ? -18.484 31.114 12.783 1.00 44.97 396 LEU A N 1
ATOM 3131 C CA . LEU A 1 396 ? -19.575 30.597 13.609 1.00 44.97 396 LEU A CA 1
ATOM 3132 C C . LEU A 1 396 ? -20.064 29.253 13.047 1.00 44.97 396 LEU A C 1
ATOM 3134 O O . LEU A 1 396 ? -20.801 29.222 12.067 1.00 44.97 396 LEU A O 1
ATOM 3138 N N . GLY A 1 397 ? -19.653 28.151 13.679 1.00 48.44 397 GLY A N 1
ATOM 3139 C CA . GLY A 1 397 ? -20.146 26.799 13.387 1.00 48.44 397 GLY A CA 1
ATOM 3140 C C . GLY A 1 397 ? -19.069 25.758 13.083 1.00 48.44 397 GLY A C 1
ATOM 3141 O O . GLY A 1 397 ? -19.352 24.571 13.200 1.00 48.44 397 GLY A O 1
ATOM 3142 N N . SER A 1 398 ? -17.841 26.174 12.757 1.00 53.12 398 SER A N 1
ATOM 3143 C CA . SER A 1 398 ? -16.778 25.230 12.371 1.00 53.12 398 SER A CA 1
ATOM 3144 C C . SER A 1 398 ? -16.034 24.629 13.566 1.00 53.12 398 SER A C 1
ATOM 3146 O O . SER A 1 398 ? -15.572 23.495 13.480 1.00 53.12 398 SER A O 1
ATOM 3148 N N . GLY A 1 399 ? -15.952 25.356 14.691 1.00 56.03 399 GLY A N 1
ATOM 3149 C CA . GLY A 1 399 ? -15.265 24.899 15.904 1.00 56.03 399 GLY A CA 1
ATOM 3150 C C . GLY A 1 399 ? -13.803 24.495 15.663 1.00 56.03 399 GLY A C 1
ATOM 3151 O O . GLY A 1 399 ? -13.225 24.765 14.609 1.00 56.03 399 GLY A O 1
ATOM 3152 N N . TRP A 1 400 ? -13.192 23.852 16.657 1.00 61.22 400 TRP A N 1
ATOM 3153 C CA . TRP A 1 400 ? -11.936 23.123 16.457 1.00 61.22 400 TRP A CA 1
ATOM 3154 C C . TRP A 1 400 ? -12.233 21.740 15.856 1.00 61.22 400 TRP A C 1
ATOM 3156 O O . TRP A 1 400 ? -13.259 21.144 16.209 1.00 61.22 400 TRP A O 1
ATOM 3166 N N . PRO A 1 401 ? -11.372 21.219 14.961 1.00 57.19 401 PRO A N 1
ATOM 3167 C CA . PRO A 1 401 ? -11.594 19.923 14.334 1.00 57.19 401 PRO A CA 1
ATOM 3168 C C . PRO A 1 401 ? -11.583 18.821 15.397 1.00 57.19 401 PRO A C 1
ATOM 3170 O O . PRO A 1 401 ? -10.665 18.744 16.207 1.00 57.19 401 PRO A O 1
ATOM 3173 N N . LYS A 1 402 ? -12.619 17.977 15.398 1.00 53.47 402 LYS A N 1
ATOM 3174 C CA . LYS A 1 402 ? -12.687 16.760 16.231 1.00 53.47 402 LYS A CA 1
ATOM 3175 C C . LYS A 1 402 ? -12.166 15.520 15.501 1.00 53.47 402 LYS A C 1
ATOM 3177 O O . LYS A 1 402 ? -11.838 14.533 16.148 1.00 53.47 402 LYS A O 1
ATOM 3182 N N . ASP A 1 403 ? -12.084 15.606 14.175 1.00 50.81 403 ASP A N 1
ATOM 3183 C CA . ASP A 1 403 ? -11.655 14.545 13.270 1.00 50.81 403 ASP A CA 1
ATOM 3184 C C . ASP A 1 403 ? -10.358 14.941 12.547 1.00 50.81 403 ASP A C 1
ATOM 3186 O O . ASP A 1 403 ? -10.040 16.125 12.405 1.00 50.81 403 ASP A O 1
ATOM 3190 N N . LEU A 1 404 ? -9.619 13.937 12.068 1.00 49.66 404 LEU A N 1
ATOM 3191 C CA . LEU A 1 404 ? -8.366 14.103 11.326 1.00 49.66 404 LEU A CA 1
ATOM 3192 C C . LEU A 1 404 ? -8.575 14.882 10.017 1.00 49.66 404 LEU A C 1
ATOM 3194 O O . LEU A 1 404 ? -9.506 14.602 9.258 1.00 49.66 404 LEU A O 1
ATOM 3198 N N . VAL A 1 405 ? -7.670 15.818 9.717 1.00 58.47 405 VAL A N 1
ATOM 3199 C CA . VAL A 1 405 ? -7.723 16.651 8.504 1.00 58.47 405 VAL A CA 1
ATOM 3200 C C . VAL A 1 405 ? -6.703 16.141 7.491 1.00 58.47 405 VAL A C 1
ATOM 3202 O O . VAL A 1 405 ? -5.500 16.155 7.750 1.00 58.47 405 VAL A O 1
ATOM 3205 N N . LYS A 1 406 ? -7.168 15.684 6.323 1.00 61.88 406 LYS A N 1
ATOM 3206 C CA . LYS A 1 406 ? -6.298 15.190 5.246 1.00 61.88 406 LYS A CA 1
ATOM 3207 C C . LYS A 1 406 ? -5.914 16.329 4.308 1.00 61.88 406 LYS A C 1
ATOM 3209 O O . LYS A 1 406 ? -6.786 16.992 3.752 1.00 61.88 406 LYS A O 1
ATOM 3214 N N . VAL A 1 407 ? -4.611 16.540 4.134 1.00 61.62 407 VAL A N 1
ATOM 3215 C CA . VAL A 1 407 ? -4.054 17.519 3.198 1.00 61.62 407 VAL A CA 1
ATOM 3216 C C . VAL A 1 407 ? -3.339 16.763 2.082 1.00 61.62 407 VAL A C 1
ATOM 3218 O O . VAL A 1 407 ? -2.458 15.952 2.350 1.00 61.62 407 VAL A O 1
ATOM 3221 N N . GLU A 1 408 ? -3.749 16.991 0.836 1.00 53.56 408 GLU A N 1
ATOM 3222 C CA . GLU A 1 408 ? -3.088 16.422 -0.343 1.00 53.56 408 GLU A CA 1
ATOM 3223 C C . GLU A 1 408 ? -2.003 17.389 -0.835 1.00 53.56 408 GLU A C 1
ATOM 3225 O O . GLU A 1 408 ? -2.322 18.509 -1.236 1.00 53.56 408 GLU A O 1
ATOM 3230 N N . GLY A 1 409 ? -0.736 16.968 -0.796 1.00 56.03 409 GLY A N 1
ATOM 3231 C CA . GLY A 1 409 ? 0.406 17.729 -1.316 1.00 56.03 409 GLY A CA 1
ATOM 3232 C C . GLY A 1 409 ? 1.649 17.637 -0.433 1.00 56.03 409 GLY A C 1
ATOM 3233 O O . GLY A 1 409 ? 1.549 17.325 0.748 1.00 56.03 409 GLY A O 1
ATOM 3234 N N . ASP A 1 410 ? 2.817 17.923 -1.009 1.00 50.88 410 ASP A N 1
ATOM 3235 C CA . ASP A 1 410 ? 4.140 17.721 -0.388 1.00 50.88 410 ASP A CA 1
ATOM 3236 C C . ASP A 1 410 ? 4.483 18.756 0.680 1.00 50.88 410 ASP A C 1
ATOM 3238 O O . ASP A 1 410 ? 5.588 18.773 1.197 1.00 50.88 410 ASP A O 1
ATOM 3242 N N . THR A 1 411 ? 3.606 19.708 0.967 1.00 50.56 411 THR A N 1
ATOM 3243 C CA . THR A 1 411 ? 3.865 20.777 1.929 1.00 50.56 411 THR A CA 1
ATOM 3244 C C . THR A 1 411 ? 2.540 21.258 2.488 1.00 50.56 411 THR A C 1
ATOM 3246 O O . THR A 1 411 ? 1.578 21.447 1.740 1.00 50.56 411 THR A O 1
ATOM 3249 N N . VAL A 1 412 ? 2.489 21.508 3.794 1.00 62.44 412 VAL A N 1
ATOM 3250 C CA . VAL A 1 412 ? 1.317 22.085 4.457 1.00 62.44 412 VAL A CA 1
ATOM 3251 C C . VAL A 1 412 ? 1.707 23.404 5.107 1.00 62.44 412 VAL A C 1
ATOM 3253 O O . VAL A 1 412 ? 2.607 23.447 5.940 1.00 62.44 412 VAL A O 1
ATOM 3256 N N . THR A 1 413 ? 1.008 24.482 4.748 1.00 71.44 413 THR A N 1
ATOM 3257 C CA . THR A 1 413 ? 1.208 25.804 5.354 1.00 71.44 413 THR A CA 1
ATOM 3258 C C . THR A 1 413 ? 0.090 26.115 6.341 1.00 71.44 413 THR A C 1
ATOM 3260 O O . THR A 1 413 ? -1.093 26.086 5.995 1.00 71.44 413 THR A O 1
ATOM 3263 N N . PHE A 1 414 ? 0.475 26.482 7.564 1.00 70.12 414 PHE A N 1
ATOM 3264 C CA . PHE A 1 414 ? -0.427 26.950 8.615 1.00 70.12 414 PHE A CA 1
ATOM 3265 C C . PHE A 1 414 ? -0.406 28.478 8.663 1.00 70.12 414 PHE A C 1
ATOM 3267 O O . PHE A 1 414 ? 0.658 29.087 8.770 1.00 70.12 414 PHE A O 1
ATOM 3274 N N . SER A 1 415 ? -1.577 29.110 8.609 1.00 70.75 415 SER A N 1
ATOM 3275 C CA . SER A 1 415 ? -1.720 30.559 8.746 1.00 70.75 415 SER A CA 1
ATOM 3276 C C . SER A 1 415 ? -2.623 30.898 9.923 1.00 70.75 415 SER A C 1
ATOM 3278 O O . SER A 1 415 ? -3.759 30.429 10.005 1.00 70.75 415 SER A O 1
ATOM 3280 N N . PHE A 1 416 ? -2.109 31.722 10.831 1.00 65.31 416 PHE A N 1
ATOM 3281 C CA . PHE A 1 416 ? -2.822 32.187 12.013 1.00 65.31 416 PHE A CA 1
ATOM 3282 C C . PHE A 1 416 ? -3.219 33.649 11.814 1.00 65.31 416 PHE A C 1
ATOM 3284 O O . PHE A 1 416 ? -2.358 34.506 11.620 1.00 65.31 416 PHE A O 1
ATOM 3291 N N . GLU A 1 417 ? -4.518 33.944 11.882 1.00 57.25 417 GLU A N 1
ATOM 3292 C CA . GLU A 1 417 ? -5.038 35.309 11.801 1.00 57.25 417 GLU A CA 1
ATOM 3293 C C . GLU A 1 417 ? -5.616 35.747 13.156 1.00 57.25 417 GLU A C 1
ATOM 3295 O O . GLU A 1 417 ? -6.634 35.232 13.632 1.00 57.25 417 GLU A O 1
ATOM 3300 N N . MET A 1 418 ? -4.992 36.751 13.778 1.00 51.84 418 MET A N 1
ATOM 3301 C CA . MET A 1 418 ? -5.567 37.467 14.920 1.00 51.84 418 MET A CA 1
ATOM 3302 C C . MET A 1 418 ? -6.520 38.558 14.421 1.00 51.84 418 MET A C 1
ATOM 3304 O O . MET A 1 418 ? -6.116 39.461 13.693 1.00 51.84 418 MET A O 1
ATOM 3308 N N . ARG A 1 419 ? -7.791 38.511 14.841 1.00 47.84 419 ARG A N 1
ATOM 3309 C CA . ARG A 1 419 ? -8.774 39.592 14.606 1.00 47.84 419 ARG A CA 1
ATOM 3310 C C . ARG A 1 419 ? -9.522 40.030 15.870 1.00 47.84 419 ARG A C 1
ATOM 3312 O O . ARG A 1 419 ? -10.657 40.498 15.792 1.00 47.84 419 ARG A O 1
ATOM 3319 N N . SER A 1 420 ? -8.906 39.892 17.044 1.00 45.91 420 SER A N 1
ATOM 3320 C CA . SER A 1 420 ? -9.444 40.508 18.261 1.00 45.91 420 SER A CA 1
ATOM 3321 C C . SER A 1 420 ? -9.009 41.973 18.332 1.00 45.91 420 SER A C 1
ATOM 3323 O O . SER A 1 420 ? -7.839 42.260 18.543 1.00 45.91 420 SER A O 1
ATOM 3325 N N . GLY A 1 421 ? -9.952 42.907 18.169 1.00 43.81 421 GLY A N 1
ATOM 3326 C CA . GLY A 1 421 ? -9.741 44.339 18.440 1.00 43.81 421 GLY A CA 1
ATOM 3327 C C . GLY A 1 421 ? -9.765 44.698 19.933 1.00 43.81 421 GLY A C 1
ATOM 3328 O O . GLY A 1 421 ? -9.733 45.871 20.293 1.00 43.81 421 GLY A O 1
ATOM 3329 N N . ARG A 1 422 ? -9.865 43.701 20.818 1.00 46.84 422 ARG A N 1
ATOM 3330 C CA . ARG A 1 422 ? -9.684 43.856 22.260 1.00 46.84 422 ARG A CA 1
ATOM 3331 C C . ARG A 1 422 ? -8.379 43.164 22.593 1.00 46.84 422 ARG A C 1
ATOM 3333 O O . ARG A 1 422 ? -8.363 41.947 22.515 1.00 46.84 422 ARG A O 1
ATOM 3340 N N . GLU A 1 423 ? -7.336 43.941 22.864 1.00 43.09 423 GLU A N 1
ATOM 3341 C CA . GLU A 1 423 ? -6.117 43.595 23.622 1.00 43.09 423 GLU A CA 1
ATOM 3342 C C . GLU A 1 423 ? -4.949 44.468 23.142 1.00 43.09 423 GLU A C 1
ATOM 3344 O O . GLU A 1 423 ? -4.019 44.021 22.486 1.00 43.09 423 GLU A O 1
ATOM 3349 N N . HIS A 1 424 ? -5.001 45.757 23.485 1.00 44.34 424 HIS A N 1
ATOM 3350 C CA . HIS A 1 424 ? -3.810 46.615 23.480 1.00 44.34 424 HIS A CA 1
ATOM 3351 C C . HIS A 1 424 ? -3.041 46.557 24.819 1.00 44.34 424 HIS A C 1
ATOM 3353 O O . HIS A 1 424 ? -2.021 47.220 24.945 1.00 44.34 424 HIS A O 1
ATOM 3359 N N . ASN A 1 425 ? -3.505 45.771 25.809 1.00 41.69 425 ASN A N 1
ATOM 3360 C CA . ASN A 1 425 ? -3.023 45.821 27.201 1.00 41.69 425 ASN A CA 1
ATOM 3361 C C . ASN A 1 425 ? -2.666 44.452 27.833 1.00 41.69 425 ASN A C 1
ATOM 3363 O O . ASN A 1 425 ? -2.567 44.366 29.057 1.00 41.69 425 ASN A O 1
ATOM 3367 N N . THR A 1 426 ? -2.469 43.382 27.058 1.00 36.03 426 THR A N 1
ATOM 3368 C CA . THR A 1 426 ? -2.029 42.080 27.606 1.00 36.03 426 THR A CA 1
ATOM 3369 C C . THR A 1 426 ? -0.493 42.004 27.589 1.00 36.03 426 THR A C 1
ATOM 3371 O O . THR A 1 426 ? 0.101 42.341 26.568 1.00 36.03 426 THR A O 1
ATOM 3374 N N . PRO A 1 427 ? 0.181 41.612 28.687 1.00 34.03 427 PRO A N 1
ATOM 3375 C CA . PRO A 1 427 ? 1.642 41.660 28.778 1.00 34.03 427 PRO A CA 1
ATOM 3376 C C . PRO A 1 427 ? 2.341 40.634 27.864 1.00 34.03 427 PRO A C 1
ATOM 3378 O O . PRO A 1 427 ? 1.908 39.487 27.780 1.00 34.03 427 PRO A O 1
ATOM 3381 N N . ASP A 1 428 ? 3.487 41.028 27.289 1.00 39.38 428 ASP A N 1
ATOM 3382 C CA . ASP A 1 428 ? 4.367 40.304 26.336 1.00 39.38 428 ASP A CA 1
ATOM 3383 C C . ASP A 1 428 ? 4.923 38.928 26.795 1.00 39.38 428 ASP A C 1
ATOM 3385 O O . ASP A 1 428 ? 5.842 38.379 26.189 1.00 39.38 428 ASP A O 1
ATOM 3389 N N . LYS A 1 429 ? 4.417 38.338 27.884 1.00 33.78 429 LYS A N 1
ATOM 3390 C CA . LYS A 1 429 ? 4.898 37.060 28.450 1.00 33.78 429 LYS A CA 1
ATOM 3391 C C . LYS A 1 429 ? 3.805 36.008 28.623 1.00 33.78 429 LYS A C 1
ATOM 3393 O O . LYS A 1 429 ? 3.869 35.183 29.533 1.00 33.78 429 LYS A O 1
ATOM 3398 N N . ALA A 1 430 ? 2.814 36.006 27.745 1.00 32.31 430 ALA A N 1
ATOM 3399 C CA . ALA A 1 430 ? 1.857 34.917 27.651 1.00 32.31 430 ALA A CA 1
ATOM 3400 C C . ALA A 1 430 ? 2.319 33.930 26.555 1.00 32.31 430 ALA A C 1
ATOM 3402 O O . ALA A 1 430 ? 2.014 34.101 25.380 1.00 32.31 430 ALA A O 1
ATOM 3403 N N . MET A 1 431 ? 3.122 32.926 26.931 1.00 32.88 431 MET A N 1
ATOM 3404 C CA . MET A 1 431 ? 3.485 31.808 26.046 1.00 32.88 431 MET A CA 1
ATOM 3405 C C . MET A 1 431 ? 2.269 30.890 25.907 1.00 32.88 431 MET A C 1
ATOM 3407 O O . MET A 1 431 ? 1.900 30.219 26.872 1.00 32.88 431 MET A O 1
ATOM 3411 N N . TRP A 1 432 ? 1.630 30.869 24.739 1.00 39.91 432 TRP A N 1
ATOM 3412 C CA . TRP A 1 432 ? 0.482 30.004 24.459 1.00 39.91 432 TRP A CA 1
ATOM 3413 C C . TRP A 1 432 ? 0.840 29.019 23.347 1.00 39.91 432 TRP A C 1
ATOM 3415 O O . TRP A 1 432 ? 1.047 29.418 22.204 1.00 39.91 432 TRP A O 1
ATOM 3425 N N . GLY A 1 433 ? 0.927 27.734 23.695 1.00 37.75 433 GLY A N 1
ATOM 3426 C CA . GLY A 1 433 ? 1.236 26.650 22.765 1.00 37.75 433 GLY A CA 1
ATOM 3427 C C . GLY A 1 433 ? -0.020 25.917 22.299 1.00 37.75 433 GLY A C 1
ATOM 3428 O O . GLY A 1 433 ? -0.982 25.768 23.051 1.00 37.75 433 GLY A O 1
ATOM 3429 N N . PHE A 1 434 ? 0.002 25.435 21.060 1.00 42.00 434 PHE A N 1
ATOM 3430 C CA . PHE A 1 434 ? -0.928 24.428 20.554 1.00 42.00 434 PHE A CA 1
ATOM 3431 C C . PHE A 1 434 ? -0.115 23.203 20.125 1.00 42.00 434 PHE A C 1
ATOM 3433 O O . PHE A 1 434 ? 1.008 23.343 19.640 1.00 42.00 434 PHE A O 1
ATOM 3440 N N . MET A 1 435 ? -0.667 22.003 20.312 1.00 38.88 435 MET A N 1
ATOM 3441 C CA . MET A 1 435 ? -0.030 20.762 19.880 1.00 38.88 435 MET A CA 1
ATOM 3442 C C . MET A 1 435 ? -0.685 20.283 18.587 1.00 38.88 435 MET A C 1
ATOM 3444 O O . MET A 1 435 ? -1.902 20.143 18.487 1.00 38.88 435 MET A O 1
ATOM 3448 N N . CYS A 1 436 ? 0.143 20.059 17.576 1.00 46.16 436 CYS A N 1
ATOM 3449 C CA . CYS A 1 436 ? -0.291 19.680 16.246 1.00 46.16 436 CYS A CA 1
ATOM 3450 C C . CYS A 1 436 ? 0.579 18.516 15.775 1.00 46.16 436 CYS A C 1
ATOM 3452 O O . CYS A 1 436 ? 1.793 18.656 15.654 1.00 46.16 436 CYS A O 1
ATOM 3454 N N . THR A 1 437 ? -0.029 17.360 15.539 1.00 43.44 437 THR A N 1
ATOM 3455 C CA . THR A 1 437 ? 0.653 16.145 15.101 1.00 43.44 437 THR A CA 1
ATOM 3456 C C . THR A 1 437 ? 0.396 15.946 13.615 1.00 43.44 437 THR A C 1
ATOM 3458 O O . THR A 1 437 ? -0.725 15.665 13.199 1.00 43.44 437 THR A O 1
ATOM 3461 N N . VAL A 1 438 ? 1.437 16.081 12.801 1.00 47.19 438 VAL A N 1
ATOM 3462 C CA . VAL A 1 438 ? 1.385 15.729 11.378 1.00 47.19 438 VAL A CA 1
ATOM 3463 C C . VAL A 1 438 ? 1.879 14.293 11.242 1.00 47.19 438 VAL A C 1
ATOM 3465 O O . VAL A 1 438 ? 2.975 13.979 11.702 1.00 47.19 438 VAL A O 1
ATOM 3468 N N . ARG A 1 439 ? 1.078 13.409 10.643 1.00 43.12 439 ARG A N 1
ATOM 3469 C CA . ARG A 1 439 ? 1.489 12.044 10.296 1.00 43.12 439 ARG A CA 1
ATOM 3470 C C . ARG A 1 439 ? 1.535 11.901 8.783 1.00 43.12 439 ARG A C 1
ATOM 3472 O O . ARG A 1 439 ? 0.517 12.070 8.109 1.00 43.12 439 ARG A O 1
ATOM 3479 N N . ALA A 1 440 ? 2.705 11.554 8.258 1.00 43.50 440 ALA A N 1
ATOM 3480 C CA . ALA A 1 440 ? 2.808 11.025 6.908 1.00 43.50 440 ALA A CA 1
ATOM 3481 C C . ALA A 1 440 ? 2.112 9.656 6.890 1.00 43.50 440 ALA A C 1
ATOM 3483 O O . ALA A 1 440 ? 2.434 8.784 7.696 1.00 43.50 440 ALA A O 1
ATOM 3484 N N . GLN A 1 441 ? 1.103 9.499 6.037 1.00 40.16 441 GLN A N 1
ATOM 3485 C CA . GLN A 1 441 ? 0.478 8.208 5.775 1.00 40.16 441 GLN A CA 1
ATOM 3486 C C . GLN A 1 441 ? 0.858 7.838 4.350 1.00 40.16 441 GLN A C 1
ATOM 3488 O O . GLN A 1 441 ? 0.404 8.493 3.412 1.00 40.16 441 GLN A O 1
ATOM 3493 N N . GLU A 1 442 ? 1.711 6.828 4.205 1.00 34.03 442 GLU A N 1
ATOM 3494 C CA . GLU A 1 442 ? 2.005 6.239 2.902 1.00 34.03 442 GLU A CA 1
ATOM 3495 C C . GLU A 1 442 ? 0.699 5.682 2.322 1.00 34.03 442 GLU A C 1
ATOM 3497 O O . GLU A 1 442 ? -0.072 4.998 3.002 1.00 34.03 442 GLU A O 1
ATOM 3502 N N . SER A 1 443 ? 0.394 6.062 1.083 1.00 33.25 443 SER A N 1
ATOM 3503 C CA . SER A 1 443 ? -0.716 5.492 0.331 1.00 33.25 443 SER A CA 1
ATOM 3504 C C . SER A 1 443 ? -0.468 3.999 0.153 1.00 33.25 443 SER A C 1
ATOM 3506 O O . SER A 1 443 ? 0.569 3.612 -0.375 1.00 33.25 443 SER A O 1
ATOM 3508 N N . THR A 1 444 ? -1.435 3.174 0.540 1.00 31.31 444 THR A N 1
ATOM 3509 C CA . THR A 1 444 ? -1.426 1.705 0.447 1.00 31.31 444 THR A CA 1
ATOM 3510 C C . THR A 1 444 ? -1.405 1.156 -0.991 1.00 31.31 444 THR A C 1
ATOM 3512 O O . THR A 1 444 ? -1.685 -0.019 -1.200 1.00 31.31 444 THR A O 1
ATOM 3515 N N . GLU A 1 445 ? -1.078 1.973 -1.996 1.00 33.53 445 GLU A N 1
ATOM 3516 C CA . GLU A 1 445 ? -1.278 1.654 -3.417 1.00 33.53 445 GLU A CA 1
ATOM 3517 C C . GLU A 1 445 ? -0.020 1.333 -4.213 1.00 33.53 445 GLU A C 1
ATOM 3519 O O . GLU A 1 445 ? -0.132 0.931 -5.363 1.00 33.53 445 GLU A O 1
ATOM 3524 N N . GLU A 1 446 ? 1.157 1.369 -3.602 1.00 29.00 446 GLU A N 1
ATOM 3525 C CA . GLU A 1 446 ? 2.347 0.742 -4.170 1.00 29.00 446 GLU A CA 1
ATOM 3526 C C . GLU A 1 446 ? 3.077 0.058 -3.019 1.00 29.00 446 GLU A C 1
ATOM 3528 O O . GLU A 1 446 ? 3.746 0.710 -2.217 1.00 29.00 446 GLU A O 1
ATOM 3533 N N . VAL A 1 447 ? 2.940 -1.267 -2.895 1.00 27.17 447 VAL A N 1
ATOM 3534 C CA . VAL A 1 447 ? 3.906 -2.041 -2.111 1.00 27.17 447 VAL A CA 1
ATOM 3535 C C . VAL A 1 447 ? 5.201 -1.987 -2.911 1.00 27.17 447 VAL A C 1
ATOM 3537 O O . VAL A 1 447 ? 5.503 -2.882 -3.696 1.00 27.17 447 VAL A O 1
ATOM 3540 N N . SER A 1 448 ? 5.983 -0.919 -2.722 1.00 31.48 448 SER A N 1
ATOM 3541 C CA . SER A 1 448 ? 7.424 -1.061 -2.863 1.00 31.48 448 SER A CA 1
ATOM 3542 C C . SER A 1 448 ? 7.773 -2.258 -1.994 1.00 31.48 448 SER A C 1
ATOM 3544 O O . SER A 1 448 ? 7.358 -2.282 -0.830 1.00 31.48 448 SER A O 1
ATOM 3546 N N . ILE A 1 449 ? 8.445 -3.264 -2.552 1.00 36.59 449 ILE A N 1
ATOM 3547 C CA . ILE A 1 449 ? 8.994 -4.374 -1.773 1.00 36.59 449 ILE A CA 1
ATOM 3548 C C . ILE A 1 449 ? 9.657 -3.729 -0.555 1.00 36.59 449 ILE A C 1
ATOM 3550 O O . ILE A 1 449 ? 10.589 -2.940 -0.717 1.00 36.59 449 ILE A O 1
ATOM 3554 N N . GLY A 1 450 ? 9.072 -3.929 0.632 1.00 49.31 450 GLY A N 1
ATOM 3555 C CA . GLY A 1 450 ? 9.544 -3.271 1.844 1.00 49.31 450 GLY A CA 1
ATOM 3556 C C . GLY A 1 450 ? 11.033 -3.545 2.026 1.00 49.31 450 GLY A C 1
ATOM 3557 O O . GLY A 1 450 ? 11.549 -4.535 1.501 1.00 49.31 450 GLY A O 1
ATOM 3558 N N . LEU A 1 451 ? 11.724 -2.668 2.755 1.00 57.88 451 LEU A N 1
ATOM 3559 C CA . LEU A 1 451 ? 13.118 -2.893 3.134 1.00 57.88 451 LEU A CA 1
ATOM 3560 C C . LEU A 1 451 ? 13.311 -4.359 3.577 1.00 57.88 451 LEU A C 1
ATOM 3562 O O . LEU A 1 451 ? 12.534 -4.832 4.414 1.00 57.88 451 LEU A O 1
ATOM 3566 N N . PRO A 1 452 ? 14.313 -5.082 3.035 1.00 71.50 452 PRO A N 1
ATOM 3567 C CA . PRO A 1 452 ? 14.671 -6.405 3.530 1.00 71.50 452 PRO A CA 1
ATOM 3568 C C . PRO A 1 452 ? 14.809 -6.370 5.053 1.00 71.50 452 PRO A C 1
ATOM 3570 O O . PRO A 1 452 ? 15.302 -5.396 5.620 1.00 71.50 452 PRO A O 1
ATOM 3573 N N . PHE A 1 453 ? 14.370 -7.418 5.735 1.00 81.94 453 PHE A N 1
ATOM 3574 C CA . PHE A 1 453 ? 14.229 -7.456 7.187 1.00 81.94 453 PHE A CA 1
ATOM 3575 C C . PHE A 1 453 ? 15.516 -7.114 7.932 1.00 81.94 453 PHE A C 1
ATOM 3577 O O . PHE A 1 453 ? 15.463 -6.382 8.915 1.00 81.94 453 PHE A O 1
ATOM 3584 N N . LEU A 1 454 ? 16.674 -7.584 7.461 1.00 82.19 454 LEU A N 1
ATOM 3585 C CA . LEU A 1 454 ? 17.953 -7.217 8.078 1.00 82.19 454 LEU A CA 1
ATOM 3586 C C . LEU A 1 454 ? 18.320 -5.747 7.834 1.00 82.19 454 LEU A C 1
ATOM 3588 O O . LEU A 1 454 ? 18.930 -5.130 8.702 1.00 82.19 454 LEU A O 1
ATOM 3592 N N . ALA A 1 455 ? 17.921 -5.164 6.699 1.00 77.94 455 ALA A N 1
ATOM 3593 C CA . ALA A 1 455 ? 18.123 -3.743 6.424 1.00 77.94 455 ALA A CA 1
ATOM 3594 C C . ALA A 1 455 ? 17.216 -2.864 7.304 1.00 77.94 455 ALA A C 1
ATOM 3596 O O . ALA A 1 455 ? 17.682 -1.873 7.864 1.00 77.94 455 ALA A O 1
ATOM 3597 N N . ASP A 1 456 ? 15.953 -3.258 7.487 1.00 78.62 456 ASP A N 1
ATOM 3598 C CA . ASP A 1 456 ? 15.013 -2.593 8.399 1.00 78.62 456 ASP A CA 1
ATOM 3599 C C . ASP A 1 456 ? 15.469 -2.710 9.866 1.00 78.62 456 ASP A C 1
ATOM 3601 O O . ASP A 1 456 ? 15.510 -1.731 10.613 1.00 78.62 456 ASP A O 1
ATOM 3605 N N . LEU A 1 457 ? 15.944 -3.893 10.266 1.00 81.88 457 LEU A N 1
ATOM 3606 C CA . LEU A 1 457 ? 16.503 -4.122 11.596 1.00 81.88 457 LEU A CA 1
ATOM 3607 C C . LEU A 1 457 ? 17.766 -3.282 11.844 1.00 81.88 457 LEU A C 1
ATOM 3609 O O . LEU A 1 457 ? 17.899 -2.684 12.914 1.00 81.88 457 LEU A O 1
ATOM 3613 N N . ALA A 1 458 ? 18.674 -3.196 10.863 1.00 81.38 458 ALA A N 1
ATOM 3614 C CA . ALA A 1 458 ? 19.869 -2.355 10.944 1.00 81.38 458 ALA A CA 1
ATOM 3615 C C . ALA A 1 458 ? 19.507 -0.866 11.089 1.00 81.38 458 ALA A C 1
ATOM 3617 O O . ALA A 1 458 ? 20.109 -0.158 11.904 1.00 81.38 458 ALA A O 1
ATOM 3618 N N . LEU A 1 459 ? 18.489 -0.397 10.358 1.00 79.81 459 LEU A N 1
ATOM 3619 C CA . LEU A 1 459 ? 17.959 0.964 10.480 1.00 79.81 459 LEU A CA 1
ATOM 3620 C C . LEU A 1 459 ? 17.364 1.226 11.868 1.00 79.81 459 LEU A C 1
ATOM 3622 O O . LEU A 1 459 ? 17.725 2.214 12.509 1.00 79.81 459 LEU A O 1
ATOM 3626 N N . GLY A 1 460 ? 16.510 0.330 12.370 1.00 78.06 460 GLY A N 1
ATOM 3627 C CA . GLY A 1 460 ? 15.908 0.453 13.700 1.00 78.06 460 GLY A CA 1
ATOM 3628 C C . GLY A 1 460 ? 16.952 0.492 14.823 1.00 78.06 460 GLY A C 1
ATOM 3629 O O . GLY A 1 460 ? 16.876 1.339 15.718 1.00 78.06 460 GLY A O 1
ATOM 3630 N N . LEU A 1 461 ? 17.975 -0.365 14.743 1.00 84.25 461 LEU A N 1
ATOM 3631 C CA . LEU A 1 461 ? 19.127 -0.350 15.653 1.00 84.25 461 LEU A CA 1
ATOM 3632 C C . LEU A 1 461 ? 19.915 0.965 15.566 1.00 84.25 461 LEU A C 1
ATOM 3634 O O . LEU A 1 461 ? 20.286 1.520 16.602 1.00 84.25 461 LEU A O 1
ATOM 3638 N N . SER A 1 462 ? 20.126 1.500 14.360 1.00 81.31 462 SER A N 1
ATOM 3639 C CA . SER A 1 462 ? 20.836 2.770 14.157 1.00 81.31 462 SER A CA 1
ATOM 3640 C C . SER A 1 462 ? 20.079 3.949 14.769 1.00 81.31 462 SER A C 1
ATOM 3642 O O . SER A 1 462 ? 20.671 4.772 15.465 1.00 81.31 462 SER A O 1
ATOM 3644 N N . VAL A 1 463 ? 18.755 4.009 14.587 1.00 82.12 463 VAL A N 1
ATOM 3645 C CA . VAL A 1 463 ? 17.912 5.061 15.177 1.00 82.12 463 VAL A CA 1
ATOM 3646 C C . VAL A 1 463 ? 17.942 4.996 16.704 1.00 82.12 463 VAL A C 1
ATOM 3648 O O . VAL A 1 463 ? 18.071 6.034 17.363 1.00 82.12 463 VAL A O 1
ATOM 3651 N N . LEU A 1 464 ? 17.870 3.793 17.285 1.00 81.50 464 LEU A N 1
ATOM 3652 C CA . LEU A 1 464 ? 17.988 3.629 18.732 1.00 81.50 464 LEU A CA 1
ATOM 3653 C C . LEU A 1 464 ? 19.371 4.076 19.229 1.00 81.50 464 LEU A C 1
ATOM 3655 O O . LEU A 1 464 ? 19.445 4.798 20.224 1.00 81.50 464 LEU A O 1
ATOM 3659 N N . ALA A 1 465 ? 20.445 3.717 18.517 1.00 81.19 465 ALA A N 1
ATOM 3660 C CA . ALA A 1 465 ? 21.811 4.112 18.857 1.00 81.19 465 ALA A CA 1
ATOM 3661 C C . ALA A 1 465 ? 21.976 5.634 18.836 1.00 81.19 465 ALA A C 1
ATOM 3663 O O . ALA A 1 465 ? 22.472 6.209 19.803 1.00 81.19 465 ALA A O 1
ATOM 3664 N N . CYS A 1 466 ? 21.484 6.307 17.794 1.00 79.19 466 CYS A N 1
ATOM 3665 C CA . CYS A 1 466 ? 21.486 7.767 17.719 1.00 79.19 466 CYS A CA 1
ATOM 3666 C C . CYS A 1 466 ? 20.667 8.401 18.850 1.00 79.19 466 CYS A C 1
ATOM 3668 O O . CYS A 1 466 ? 21.115 9.365 19.465 1.00 79.19 466 CYS A O 1
ATOM 3670 N N . THR A 1 467 ? 19.497 7.842 19.172 1.00 77.94 467 THR A N 1
ATOM 3671 C CA . THR A 1 467 ? 18.632 8.356 20.246 1.00 77.94 467 THR A CA 1
ATOM 3672 C C . THR A 1 467 ? 19.295 8.222 21.618 1.00 77.94 467 THR A C 1
ATOM 3674 O O . THR A 1 467 ? 19.215 9.136 22.440 1.00 77.94 467 THR A O 1
ATOM 3677 N N . MET A 1 468 ? 19.971 7.101 21.876 1.00 81.56 468 MET A N 1
ATOM 3678 C CA . MET A 1 468 ? 20.715 6.873 23.114 1.00 81.56 468 MET A CA 1
ATOM 3679 C C . MET A 1 468 ? 21.988 7.720 23.195 1.00 81.56 468 MET A C 1
ATOM 3681 O O . MET A 1 468 ? 22.261 8.290 24.248 1.00 81.56 468 MET A O 1
ATOM 3685 N N . LEU A 1 469 ? 22.725 7.885 22.092 1.00 78.69 469 LEU A N 1
ATOM 3686 C CA . LEU A 1 469 ? 23.861 8.810 22.016 1.00 78.69 469 LEU A CA 1
ATOM 3687 C C . LEU A 1 469 ? 23.430 10.250 22.274 1.00 78.69 469 LEU A C 1
ATOM 3689 O O . LEU A 1 469 ? 24.109 10.965 23.001 1.00 78.69 469 LEU A O 1
ATOM 3693 N N . GLN A 1 470 ? 22.284 10.664 21.731 1.00 77.38 470 GLN A N 1
ATOM 3694 C CA . GLN A 1 470 ? 21.727 11.985 21.987 1.00 77.38 470 GLN A CA 1
ATOM 3695 C C . GLN A 1 470 ? 21.380 12.170 23.470 1.00 77.38 470 GLN A C 1
ATOM 3697 O O . GLN A 1 470 ? 21.666 13.226 24.020 1.00 77.38 470 GLN A O 1
ATOM 3702 N N . LEU A 1 471 ? 20.827 11.154 24.142 1.00 78.00 471 LEU A N 1
ATOM 3703 C CA . LEU A 1 471 ? 20.589 11.208 25.592 1.00 78.00 471 LEU A CA 1
ATOM 3704 C C . LEU A 1 471 ? 21.887 11.329 26.390 1.00 78.00 471 LEU A C 1
ATOM 3706 O O . LEU A 1 471 ? 21.956 12.131 27.315 1.00 78.00 471 LEU A O 1
ATOM 3710 N N . LEU A 1 472 ? 22.912 10.549 26.036 1.00 76.25 472 LEU A N 1
ATOM 3711 C CA . LEU A 1 472 ? 24.223 10.629 26.683 1.00 76.25 472 LEU A CA 1
ATOM 3712 C C . LEU A 1 472 ? 24.887 11.991 26.447 1.00 76.25 472 LEU A C 1
ATOM 3714 O O . LEU A 1 472 ? 25.514 12.531 27.354 1.00 76.25 472 LEU A O 1
ATOM 3718 N N . TYR A 1 473 ? 24.708 12.564 25.255 1.00 76.56 473 TYR A N 1
ATOM 3719 C CA . TYR A 1 473 ? 25.210 13.886 24.892 1.00 76.56 473 TYR A CA 1
ATOM 3720 C C . TYR A 1 473 ? 24.475 15.019 25.621 1.00 76.56 473 TYR A C 1
ATOM 3722 O O . TYR A 1 473 ? 25.106 15.961 26.099 1.00 76.56 473 TYR A O 1
ATOM 3730 N N . GLU A 1 474 ? 23.145 14.942 25.716 1.00 69.81 474 GLU A N 1
ATOM 3731 C CA . GLU A 1 474 ? 22.320 15.928 26.425 1.00 69.81 474 GLU A CA 1
ATOM 3732 C C . GLU A 1 474 ? 22.522 15.860 27.948 1.00 69.81 474 GLU A C 1
ATOM 3734 O O . GLU A 1 474 ? 22.386 16.882 28.628 1.00 69.81 474 GLU A O 1
ATOM 3739 N N . GLY A 1 475 ? 22.916 14.692 28.467 1.00 68.12 475 GLY A N 1
ATOM 3740 C CA . GLY A 1 475 ? 23.187 14.465 29.881 1.00 68.12 475 GLY A CA 1
ATOM 3741 C C . GLY A 1 475 ? 21.910 14.417 30.733 1.00 68.12 475 GLY A C 1
ATOM 3742 O O . GLY A 1 475 ? 20.801 14.292 30.211 1.00 68.12 475 GLY A O 1
ATOM 3743 N N . PRO A 1 476 ? 22.032 14.459 32.072 1.00 69.56 476 PRO A N 1
ATOM 3744 C CA . PRO A 1 476 ? 20.871 14.456 32.958 1.00 69.56 476 PRO A CA 1
ATOM 3745 C C . PRO A 1 476 ? 20.045 15.734 32.807 1.00 69.56 476 PRO A C 1
ATOM 3747 O O . PRO A 1 476 ? 20.579 16.806 32.521 1.00 69.56 476 PRO A O 1
ATOM 3750 N N . ASP A 1 477 ? 18.735 15.622 33.049 1.00 59.59 477 ASP A N 1
ATOM 3751 C CA . ASP A 1 477 ? 17.829 16.769 33.015 1.00 59.59 477 ASP A CA 1
ATOM 3752 C C . ASP A 1 477 ? 18.344 17.901 33.908 1.00 59.59 477 ASP A C 1
ATOM 3754 O O . ASP A 1 477 ? 18.639 17.708 35.093 1.00 59.59 477 ASP A O 1
ATOM 3758 N N . LYS A 1 478 ? 18.410 19.106 33.329 1.00 57.50 478 LYS A N 1
ATOM 3759 C CA . LYS A 1 478 ? 18.892 20.304 34.018 1.00 57.50 478 LYS A CA 1
ATOM 3760 C C . LYS A 1 478 ? 18.076 20.530 35.280 1.00 57.50 478 LYS A C 1
ATOM 3762 O O . LYS A 1 478 ? 16.854 20.693 35.239 1.00 57.50 478 LYS A O 1
ATOM 3767 N N . SER A 1 479 ? 18.767 20.597 36.406 1.00 57.38 479 SER A N 1
ATOM 3768 C CA . SER A 1 479 ? 18.156 20.910 37.689 1.00 57.38 479 SER A CA 1
ATOM 3769 C C . SER A 1 479 ? 17.449 22.271 37.637 1.00 57.38 479 SER A C 1
ATOM 3771 O O . SER A 1 479 ? 17.824 23.178 36.886 1.00 57.38 479 SER A O 1
ATOM 3773 N N . LYS A 1 480 ? 16.438 22.472 38.495 1.00 57.22 480 LYS A N 1
ATOM 3774 C CA . LYS A 1 480 ? 15.773 23.784 38.632 1.00 57.22 480 LYS A CA 1
ATOM 3775 C C . LYS A 1 480 ? 16.782 24.903 38.939 1.00 57.22 480 LYS A C 1
ATOM 3777 O O . LYS A 1 480 ? 16.564 26.049 38.541 1.00 57.22 480 LYS A O 1
ATOM 3782 N N . GLN A 1 481 ? 17.896 24.577 39.602 1.00 45.06 481 GLN A N 1
ATOM 3783 C CA . GLN A 1 481 ? 18.999 25.508 39.839 1.00 45.06 481 GLN A CA 1
ATOM 3784 C C . GLN A 1 481 ? 19.782 25.847 38.555 1.00 45.06 481 GLN A C 1
ATOM 3786 O O . GLN A 1 481 ? 20.030 27.023 38.306 1.00 45.06 481 GLN A O 1
ATOM 3791 N N . GLU A 1 482 ? 20.112 24.878 37.697 1.00 49.62 482 GLU A N 1
ATOM 3792 C CA . GLU A 1 482 ? 20.801 25.127 36.413 1.00 49.62 482 GLU A CA 1
ATOM 3793 C C . GLU A 1 482 ? 19.944 25.927 35.429 1.00 49.62 482 GLU A C 1
ATOM 3795 O O . GLU A 1 482 ? 20.440 26.838 34.758 1.00 49.62 482 GLU A O 1
ATOM 3800 N N . ILE A 1 483 ? 18.637 25.651 35.392 1.00 62.62 483 ILE A N 1
ATOM 3801 C CA . ILE A 1 483 ? 17.674 26.444 34.617 1.00 62.62 483 ILE A CA 1
ATOM 3802 C C . ILE A 1 483 ? 17.667 27.895 35.126 1.00 62.62 483 ILE A C 1
ATOM 3804 O O . ILE A 1 483 ? 17.749 28.839 34.341 1.00 62.62 483 ILE A O 1
ATOM 3808 N N . SER A 1 484 ? 17.679 28.088 36.448 1.00 51.72 484 SER A N 1
ATOM 3809 C CA . SER A 1 484 ? 17.733 29.423 37.062 1.00 51.72 484 SER A CA 1
ATOM 3810 C C . SER A 1 484 ? 19.050 30.159 36.765 1.00 51.72 484 SER A C 1
ATOM 3812 O O . SER A 1 484 ? 19.049 31.374 36.566 1.00 51.72 484 SER A O 1
ATOM 3814 N N . CYS A 1 485 ? 20.172 29.439 36.661 1.00 46.88 485 CYS A N 1
ATOM 3815 C CA . CYS A 1 485 ? 21.512 29.986 36.406 1.00 46.88 485 CYS A CA 1
ATOM 3816 C C . CYS A 1 485 ? 21.918 30.018 34.919 1.00 46.88 485 CYS A C 1
ATOM 3818 O O . CYS A 1 485 ? 23.049 30.386 34.596 1.00 46.88 485 CYS A O 1
ATOM 3820 N N . THR A 1 486 ? 21.013 29.695 33.988 1.00 55.84 486 THR A N 1
ATOM 3821 C CA . THR A 1 486 ? 21.320 29.608 32.544 1.00 55.84 486 THR A CA 1
ATOM 3822 C C . THR A 1 486 ? 21.837 30.935 31.962 1.00 55.84 486 THR A C 1
ATOM 3824 O O . THR A 1 486 ? 22.655 30.944 31.042 1.00 55.84 486 THR A O 1
ATOM 3827 N N . HIS A 1 487 ? 21.416 32.068 32.530 1.00 53.66 487 HIS A N 1
ATOM 3828 C CA . HIS A 1 487 ? 21.874 33.406 32.146 1.00 53.66 487 HIS A CA 1
ATOM 3829 C C . HIS A 1 487 ? 23.348 33.677 32.518 1.00 53.66 487 HIS A C 1
ATOM 3831 O O . HIS A 1 487 ? 24.037 34.385 31.787 1.00 53.66 487 HIS A O 1
ATOM 3837 N N . LEU A 1 488 ? 23.853 33.077 33.604 1.00 53.50 488 LEU A N 1
ATOM 3838 C CA . LEU A 1 488 ? 25.257 33.168 34.025 1.00 53.50 488 LEU A CA 1
ATOM 3839 C C . LEU A 1 488 ? 26.152 32.247 33.187 1.00 53.50 488 LEU A C 1
ATOM 3841 O O . LEU A 1 488 ? 27.209 32.674 32.735 1.00 53.50 488 LEU A O 1
ATOM 3845 N N . LEU A 1 489 ? 25.703 31.021 32.899 1.00 53.97 489 LEU A N 1
ATOM 3846 C CA . LEU A 1 489 ? 26.447 30.049 32.080 1.00 53.97 489 LEU A CA 1
ATOM 3847 C C . LEU A 1 489 ? 26.586 30.475 30.604 1.00 53.97 489 LEU A C 1
ATOM 3849 O O . LEU A 1 489 ? 27.534 30.087 29.923 1.00 53.97 489 LEU A O 1
ATOM 3853 N N . ARG A 1 490 ? 25.669 31.318 30.111 1.00 48.72 490 ARG A N 1
ATOM 3854 C CA . ARG A 1 490 ? 25.744 31.964 28.786 1.00 48.72 490 ARG A CA 1
ATOM 3855 C C . ARG A 1 490 ? 26.518 33.290 28.789 1.00 48.72 490 ARG A C 1
ATOM 3857 O O . ARG A 1 490 ? 26.624 33.934 27.745 1.00 48.72 490 ARG A O 1
ATOM 3864 N N . SER A 1 491 ? 27.042 33.726 29.937 1.00 56.81 491 SER A N 1
ATOM 3865 C CA . SER A 1 491 ? 27.797 34.975 30.037 1.00 56.81 491 SER A CA 1
ATOM 3866 C C . SER A 1 491 ? 29.134 34.859 29.308 1.00 56.81 491 SER A C 1
ATOM 3868 O O . SER A 1 491 ? 30.024 34.108 29.713 1.00 56.81 491 SER A O 1
ATOM 3870 N N . LYS A 1 492 ? 29.311 35.688 28.272 1.00 46.59 492 LYS A N 1
ATOM 3871 C CA . LYS A 1 492 ? 30.576 35.823 27.531 1.00 46.59 492 LYS A CA 1
ATOM 3872 C C . LYS A 1 492 ? 31.755 36.238 28.421 1.00 46.59 492 LYS A C 1
ATOM 3874 O O . LYS A 1 492 ? 32.895 36.086 28.000 1.00 46.59 492 LYS A O 1
ATOM 3879 N N . LEU A 1 493 ? 31.496 36.776 29.619 1.00 43.97 493 LEU A N 1
ATOM 3880 C CA . LEU A 1 493 ? 32.533 37.164 30.577 1.00 43.97 493 LEU A CA 1
ATOM 3881 C C . LEU A 1 493 ? 33.160 35.931 31.251 1.00 43.97 493 LEU A C 1
ATOM 3883 O O . LEU A 1 493 ? 34.377 35.817 31.286 1.00 43.97 493 LEU A O 1
ATOM 3887 N N . LEU A 1 494 ? 32.332 34.980 31.707 1.00 47.62 494 LEU A N 1
ATOM 3888 C CA . LEU A 1 494 ? 32.781 33.730 32.341 1.00 47.62 494 LEU A CA 1
ATOM 3889 C C . LEU A 1 494 ? 33.433 32.773 31.335 1.00 47.62 494 LEU A C 1
ATOM 3891 O O . LEU A 1 494 ? 34.396 32.095 31.673 1.00 47.62 494 LEU A O 1
ATOM 3895 N N . GLN A 1 495 ? 32.962 32.777 30.086 1.00 47.19 495 GLN A N 1
ATOM 3896 C CA . GLN A 1 495 ? 33.539 31.990 28.987 1.00 47.19 495 GLN A CA 1
ATOM 3897 C C . GLN A 1 495 ? 34.894 32.528 28.486 1.00 47.19 495 GLN A C 1
ATOM 3899 O O . GLN A 1 495 ? 35.559 31.868 27.694 1.00 47.19 495 GLN A O 1
ATOM 3904 N N . ARG A 1 496 ? 35.302 33.729 28.924 1.00 39.41 496 ARG A N 1
ATOM 3905 C CA . ARG A 1 496 ? 36.593 34.360 28.594 1.00 39.41 496 ARG A CA 1
ATOM 3906 C C . ARG A 1 496 ? 37.616 34.282 29.727 1.00 39.41 496 ARG A C 1
ATOM 3908 O O . ARG A 1 496 ? 38.757 34.693 29.531 1.00 39.41 496 ARG A O 1
ATOM 3915 N N . CYS A 1 497 ? 37.229 33.776 30.896 1.00 40.19 497 CYS A N 1
ATOM 3916 C CA . CYS A 1 497 ? 38.156 33.569 31.999 1.00 40.19 497 CYS A CA 1
ATOM 3917 C C . CYS A 1 497 ? 39.033 32.348 31.699 1.00 40.19 497 CYS A C 1
ATOM 3919 O O . CYS A 1 497 ? 38.550 31.218 31.678 1.00 40.19 497 CYS A O 1
ATOM 3921 N N . VAL A 1 498 ? 40.321 32.592 31.454 1.00 35.44 498 VAL A N 1
ATOM 3922 C CA . VAL A 1 498 ? 41.347 31.550 31.341 1.00 35.44 498 VAL A CA 1
ATOM 3923 C C . VAL A 1 498 ? 41.765 31.150 32.751 1.00 35.44 498 VAL A C 1
ATOM 3925 O O . VAL A 1 498 ? 42.229 31.988 33.523 1.00 35.44 498 VAL A O 1
ATOM 3928 N N . TRP A 1 499 ? 41.590 29.877 33.087 1.00 42.69 499 TRP A N 1
ATOM 3929 C CA . TRP A 1 499 ? 41.994 29.318 34.373 1.00 42.69 499 TRP A CA 1
ATOM 3930 C C . TRP A 1 499 ? 43.365 28.662 34.203 1.00 42.69 499 TRP A C 1
ATOM 3932 O O . TRP A 1 499 ? 43.518 27.766 33.377 1.00 42.69 499 TRP A O 1
ATOM 3942 N N . GLN A 1 500 ? 44.373 29.147 34.933 1.00 31.00 500 GLN A N 1
ATOM 3943 C CA . GLN A 1 500 ? 45.723 28.583 34.881 1.00 31.00 500 GLN A CA 1
ATOM 3944 C C . GLN A 1 500 ? 45.750 27.208 35.556 1.00 31.00 500 GLN A C 1
ATOM 3946 O O . GLN A 1 500 ? 45.335 27.058 36.704 1.00 31.00 500 GLN A O 1
ATOM 3951 N N . SER A 1 501 ? 46.241 26.214 34.819 1.00 35.28 501 SER A N 1
ATOM 3952 C CA . SER A 1 501 ? 46.447 24.843 35.271 1.00 35.28 501 SER A CA 1
ATOM 3953 C C . SER A 1 501 ? 47.919 24.631 35.630 1.00 35.28 501 SER A C 1
ATOM 3955 O O . SER A 1 501 ? 48.761 24.570 34.733 1.00 35.28 501 SER A O 1
ATOM 3957 N N . ASP A 1 502 ? 48.236 24.489 36.918 1.00 35.22 502 ASP A N 1
ATOM 3958 C CA . ASP A 1 502 ? 49.554 24.022 37.365 1.00 35.22 502 ASP A CA 1
ATOM 3959 C C . ASP A 1 502 ? 49.695 22.524 37.059 1.00 35.22 502 ASP A C 1
ATOM 3961 O O . ASP A 1 502 ? 49.376 21.649 37.865 1.00 35.22 502 ASP A O 1
ATOM 3965 N N . THR A 1 503 ? 50.161 22.211 35.851 1.00 34.62 503 THR A N 1
ATOM 3966 C CA . THR A 1 503 ? 50.641 20.875 35.495 1.00 34.62 503 THR A CA 1
ATOM 3967 C C . THR A 1 503 ? 52.082 20.730 35.964 1.00 34.62 503 THR A C 1
ATOM 3969 O O . THR A 1 503 ? 53.015 21.216 35.325 1.00 34.62 503 THR A O 1
ATOM 3972 N N . GLY A 1 504 ? 52.264 20.049 37.092 1.00 38.50 504 GLY A N 1
ATOM 3973 C CA . GLY A 1 504 ? 53.570 19.602 37.549 1.00 38.50 504 GLY A CA 1
ATOM 3974 C C . GLY A 1 504 ? 54.145 18.499 36.659 1.00 38.50 504 GLY A C 1
ATOM 3975 O O . GLY A 1 504 ? 53.439 17.571 36.273 1.00 38.50 504 GLY A O 1
ATOM 3976 N N . LYS A 1 505 ? 55.456 18.564 36.415 1.00 30.73 505 LYS A N 1
ATOM 3977 C CA . LYS A 1 505 ? 56.345 17.394 36.359 1.00 30.73 505 LYS A CA 1
ATOM 3978 C C . LYS A 1 505 ? 57.738 17.769 36.910 1.00 30.73 505 LYS A C 1
ATOM 3980 O O . LYS A 1 505 ? 58.057 18.952 36.986 1.00 30.73 505 LYS A O 1
ATOM 3985 N N . PRO A 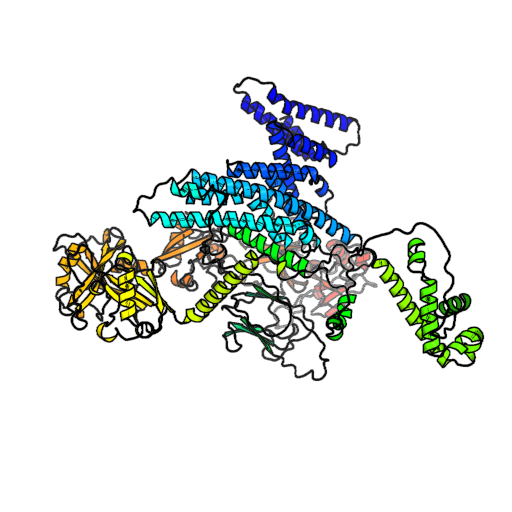1 506 ? 58.508 16.782 37.399 1.00 45.19 506 PRO A N 1
ATOM 3986 C CA . PRO A 1 506 ? 59.219 16.859 38.675 1.00 45.19 506 PRO A CA 1
ATOM 3987 C C . PRO A 1 506 ? 60.723 17.116 38.521 1.00 45.19 506 PRO A C 1
ATOM 3989 O O . PRO A 1 506 ? 61.312 16.795 37.492 1.00 45.19 506 PRO A O 1
ATOM 3992 N N . ILE A 1 507 ? 61.364 17.607 39.586 1.00 29.34 507 ILE A N 1
ATOM 3993 C CA . ILE A 1 507 ? 62.827 17.596 39.734 1.00 29.34 507 ILE A CA 1
ATOM 3994 C C . ILE A 1 507 ? 63.178 16.584 40.842 1.00 29.34 507 ILE A C 1
ATOM 3996 O O . ILE A 1 507 ? 62.499 16.571 41.871 1.00 29.34 507 ILE A O 1
ATOM 4000 N N . PRO A 1 508 ? 64.167 15.693 40.637 1.00 35.38 508 PRO A N 1
ATOM 4001 C CA . PRO A 1 508 ? 64.379 14.526 41.480 1.00 35.38 508 PRO A CA 1
ATOM 4002 C C . PRO A 1 508 ? 65.346 14.796 42.635 1.00 35.38 508 PRO A C 1
ATOM 4004 O O . PRO A 1 508 ? 66.361 15.469 42.469 1.00 35.38 508 PRO A O 1
ATOM 4007 N N . GLY A 1 509 ? 65.086 14.129 43.760 1.00 31.56 509 GLY A N 1
ATOM 4008 C CA . GLY A 1 509 ? 66.108 13.800 44.747 1.00 31.56 509 GLY A CA 1
ATOM 4009 C C . GLY A 1 509 ? 65.868 14.370 46.141 1.00 31.56 509 GLY A C 1
ATOM 4010 O O . GLY A 1 509 ? 65.832 15.577 46.330 1.00 31.56 509 GLY A O 1
ATOM 4011 N N . PHE A 1 510 ? 65.860 13.439 47.094 1.00 25.34 510 PHE A N 1
ATOM 4012 C CA . PHE A 1 510 ? 66.034 13.597 48.539 1.00 25.34 510 PHE A CA 1
ATOM 4013 C C . PHE A 1 510 ? 64.786 13.879 49.390 1.00 25.34 510 PHE A C 1
ATOM 4015 O O . PHE A 1 510 ? 64.229 14.970 49.450 1.00 25.34 510 PHE A O 1
ATOM 4022 N N . SER A 1 511 ? 64.402 12.804 50.080 1.00 35.94 511 SER A N 1
ATOM 4023 C CA . SER A 1 511 ? 63.466 12.676 51.194 1.00 35.94 511 SER A CA 1
ATOM 4024 C C . SER A 1 511 ? 63.735 13.673 52.328 1.00 35.94 511 SER A C 1
ATOM 4026 O O . SER A 1 511 ? 64.897 14.004 52.565 1.00 35.94 511 SER A O 1
ATOM 4028 N N . PRO A 1 512 ? 62.723 14.008 53.146 1.00 28.27 512 PRO A N 1
ATOM 4029 C CA . PRO A 1 512 ? 62.958 14.496 54.492 1.00 28.27 512 PRO A CA 1
ATOM 4030 C C . PRO A 1 512 ? 62.385 13.500 55.503 1.00 28.27 512 PRO A C 1
ATOM 4032 O O . PRO A 1 512 ? 61.176 13.430 55.708 1.00 28.27 512 PRO A O 1
ATOM 4035 N N . ASP A 1 513 ? 63.270 12.749 56.150 1.00 25.23 513 ASP A N 1
ATOM 4036 C CA . ASP A 1 513 ? 63.029 12.332 57.528 1.00 25.23 513 ASP A CA 1
ATOM 4037 C C . ASP A 1 513 ? 63.836 13.255 58.446 1.00 25.23 513 ASP A C 1
ATOM 4039 O O . ASP A 1 513 ? 64.946 13.668 58.108 1.00 25.23 513 ASP A O 1
ATOM 4043 N N . SER A 1 514 ? 63.270 13.502 59.629 1.00 27.12 514 SER A N 1
ATOM 4044 C CA . SER A 1 514 ? 63.794 14.230 60.798 1.00 27.12 514 SER A CA 1
ATOM 4045 C C . SER A 1 514 ? 63.610 15.763 60.865 1.00 27.12 514 SER A C 1
ATOM 4047 O O . SER A 1 514 ? 64.329 16.561 60.277 1.00 27.12 514 SER A O 1
ATOM 4049 N N . SER A 1 515 ? 62.602 16.133 61.669 1.00 30.62 515 SER A N 1
ATOM 4050 C CA . SER A 1 515 ? 62.661 17.083 62.796 1.00 30.62 515 SER A CA 1
ATOM 4051 C C . SER A 1 515 ? 63.601 18.291 62.695 1.00 30.62 515 SER A C 1
ATOM 4053 O O . SER A 1 515 ? 64.805 18.160 62.891 1.00 30.62 515 SER A O 1
ATOM 4055 N N . HIS A 1 516 ? 63.034 19.493 62.615 1.00 26.39 516 HIS A N 1
ATOM 4056 C CA . HIS A 1 516 ? 62.870 20.361 63.789 1.00 26.39 516 HIS A CA 1
ATOM 4057 C C . HIS A 1 516 ? 62.181 21.672 63.402 1.00 26.39 516 HIS A C 1
ATOM 4059 O O . HIS A 1 516 ? 62.430 22.238 62.343 1.00 26.39 516 HIS A O 1
ATOM 4065 N N . ASP A 1 517 ? 61.293 22.094 64.298 1.00 30.66 517 ASP A N 1
ATOM 4066 C CA . ASP A 1 517 ? 60.973 23.471 64.673 1.00 30.66 517 ASP A CA 1
ATOM 4067 C C . ASP A 1 517 ? 61.380 24.592 63.710 1.00 30.66 517 ASP A C 1
ATOM 4069 O O . ASP A 1 517 ? 62.536 25.002 63.666 1.00 30.66 517 ASP A O 1
ATOM 4073 N N . LEU A 1 518 ? 60.375 25.200 63.078 1.00 26.94 518 LEU A N 1
ATOM 4074 C CA . LEU A 1 518 ? 60.410 26.610 62.696 1.00 26.94 518 LEU A CA 1
ATOM 4075 C C . LEU A 1 518 ? 59.042 27.211 63.034 1.00 26.94 518 LEU A C 1
ATOM 4077 O O . LEU A 1 518 ? 58.044 26.967 62.362 1.00 26.94 518 LEU A O 1
ATOM 4081 N N . THR A 1 519 ? 58.901 27.721 64.255 1.00 25.31 519 THR A N 1
ATOM 4082 C CA . THR A 1 519 ? 58.922 29.162 64.551 1.00 25.31 519 THR A CA 1
ATOM 4083 C C . THR A 1 519 ? 58.052 29.996 63.620 1.00 25.31 519 THR A C 1
ATOM 4085 O O . THR A 1 519 ? 58.326 30.165 62.436 1.00 25.31 519 THR A O 1
ATOM 4088 N N . ILE A 1 520 ? 57.026 30.561 64.256 1.00 40.25 520 ILE A N 1
ATOM 4089 C CA . ILE A 1 520 ? 56.341 31.807 63.928 1.00 40.25 520 ILE A CA 1
ATOM 4090 C C . ILE A 1 520 ? 57.257 32.721 63.102 1.00 40.25 520 ILE A C 1
ATOM 4092 O O . ILE A 1 520 ? 58.273 33.198 63.602 1.00 40.25 520 ILE A O 1
ATOM 4096 N N . ILE A 1 521 ? 56.869 32.964 61.850 1.00 33.75 521 ILE A N 1
ATOM 4097 C CA . ILE A 1 521 ? 57.261 34.159 61.105 1.00 33.75 521 ILE A CA 1
ATOM 4098 C C . ILE A 1 521 ? 55.984 34.971 60.920 1.00 33.75 521 ILE A C 1
ATOM 4100 O O . ILE A 1 521 ? 55.157 34.712 60.049 1.00 33.75 521 ILE A O 1
ATOM 4104 N N . ASP A 1 522 ? 55.822 35.836 61.912 1.00 28.78 522 ASP A N 1
ATOM 4105 C CA . ASP A 1 522 ? 55.213 37.155 61.945 1.00 28.78 522 ASP A CA 1
ATOM 4106 C C . ASP A 1 522 ? 54.189 37.575 60.883 1.00 28.78 522 ASP A C 1
ATOM 4108 O O . ASP A 1 522 ? 54.448 37.721 59.687 1.00 28.78 522 ASP A O 1
ATOM 4112 N N . ASP A 1 523 ? 53.030 37.935 61.443 1.00 40.88 523 ASP A N 1
ATOM 4113 C CA . ASP A 1 523 ? 52.258 39.125 61.112 1.00 40.88 523 ASP A CA 1
ATOM 4114 C C . ASP A 1 523 ? 53.105 40.238 60.483 1.00 40.88 523 ASP A C 1
ATOM 4116 O O . ASP A 1 523 ? 54.007 40.788 61.105 1.00 40.88 523 ASP A O 1
ATOM 4120 N N . THR A 1 524 ? 52.734 40.660 59.278 1.00 35.53 524 THR A N 1
ATOM 4121 C CA . THR A 1 524 ? 52.549 42.075 58.919 1.00 35.53 524 THR A CA 1
ATOM 4122 C C . THR A 1 524 ? 52.137 42.143 57.457 1.00 35.53 524 THR A C 1
ATOM 4124 O O . THR A 1 524 ? 52.929 41.868 56.566 1.00 35.53 524 THR A O 1
ATOM 4127 N N . THR A 1 525 ? 50.873 42.497 57.202 1.00 40.25 525 THR A N 1
ATOM 4128 C CA . THR A 1 525 ? 50.469 43.393 56.090 1.00 40.25 525 THR A CA 1
ATOM 4129 C C . THR A 1 525 ? 48.962 43.631 55.995 1.00 40.25 525 THR A C 1
ATOM 4131 O O . THR A 1 525 ? 48.544 44.345 55.093 1.00 40.25 525 THR A O 1
ATOM 4134 N N . LEU A 1 526 ? 48.118 43.168 56.930 1.00 39.19 526 LEU A N 1
ATOM 4135 C CA . LEU A 1 526 ? 46.753 43.703 57.052 1.00 39.19 526 LEU A CA 1
ATOM 4136 C C . LEU A 1 526 ? 46.329 43.809 58.530 1.00 39.19 526 LEU A C 1
ATOM 4138 O O . LEU A 1 526 ? 46.224 42.779 59.190 1.00 39.19 526 LEU A O 1
ATOM 4142 N N . PRO A 1 527 ? 46.041 45.013 59.071 1.00 45.00 527 PRO A N 1
ATOM 4143 C CA . PRO A 1 527 ? 45.603 45.164 60.460 1.00 45.00 527 PRO A CA 1
ATOM 4144 C C . PRO A 1 527 ? 44.244 44.482 60.625 1.00 45.00 527 PRO A C 1
ATOM 4146 O O . PRO A 1 527 ? 43.257 44.936 60.044 1.00 45.00 527 PRO A O 1
ATOM 4149 N N . ARG A 1 528 ? 44.170 43.357 61.337 1.00 54.78 528 ARG A N 1
ATOM 4150 C CA . ARG A 1 528 ? 42.943 42.557 61.441 1.00 54.78 528 ARG A CA 1
ATOM 4151 C C . ARG A 1 528 ? 42.396 42.591 62.860 1.00 54.78 528 ARG A C 1
ATOM 4153 O O . ARG A 1 528 ? 43.138 42.431 63.821 1.00 54.78 528 ARG A O 1
ATOM 4160 N N . ILE A 1 529 ? 41.085 42.773 62.975 1.00 62.28 529 ILE A N 1
ATOM 4161 C CA . ILE A 1 529 ? 40.365 42.644 64.242 1.00 62.28 529 ILE A CA 1
ATOM 4162 C C . ILE A 1 529 ? 40.162 41.149 64.474 1.00 62.28 529 ILE A C 1
ATOM 4164 O O . ILE A 1 529 ? 39.411 40.517 63.734 1.00 62.28 529 ILE A O 1
ATOM 4168 N N . LYS A 1 530 ? 40.861 40.577 65.455 1.00 64.62 530 LYS A N 1
ATOM 4169 C CA . LYS A 1 530 ? 40.659 39.183 65.859 1.00 64.62 530 LYS A CA 1
ATOM 4170 C C . LYS A 1 530 ? 39.425 39.121 66.752 1.00 64.62 530 LYS A C 1
ATOM 4172 O O . LYS A 1 530 ? 39.411 39.745 67.813 1.00 64.62 530 LYS A O 1
ATOM 4177 N N . LEU A 1 531 ? 38.386 38.414 66.316 1.00 71.25 531 LEU A N 1
ATOM 4178 C CA . LEU A 1 531 ? 37.133 38.329 67.070 1.00 71.25 531 LEU A CA 1
ATOM 4179 C C . LEU A 1 531 ? 37.188 37.141 68.046 1.00 71.25 531 LEU A C 1
ATOM 4181 O O . LEU A 1 531 ? 37.430 36.015 67.609 1.00 71.25 531 LEU A O 1
ATOM 4185 N N . PRO A 1 532 ? 36.966 37.346 69.360 1.00 74.81 532 PRO A N 1
ATOM 4186 C CA . PRO A 1 532 ? 36.876 36.241 70.311 1.00 74.81 532 PRO A CA 1
ATOM 4187 C C . PRO A 1 532 ? 35.732 35.279 69.957 1.00 74.81 532 PRO A C 1
ATOM 4189 O O . PRO A 1 532 ? 34.681 35.708 69.473 1.00 74.81 532 PRO A O 1
ATOM 4192 N N . SER A 1 533 ? 35.899 33.987 70.260 1.00 67.69 533 SER A N 1
ATOM 4193 C CA . SER A 1 533 ? 34.887 32.945 69.993 1.00 67.69 533 SER A CA 1
ATOM 4194 C C . SER A 1 533 ? 33.513 33.279 70.578 1.00 67.69 533 SER A C 1
ATOM 4196 O O . SER A 1 533 ? 32.485 32.983 69.970 1.00 67.69 533 SER A O 1
ATOM 4198 N N . ASP A 1 534 ? 33.496 33.955 71.724 1.00 71.69 534 ASP A N 1
ATOM 4199 C CA . ASP A 1 534 ? 32.273 34.318 72.440 1.00 71.69 534 ASP A CA 1
ATOM 4200 C C . ASP A 1 534 ? 31.481 35.401 71.693 1.00 71.69 534 ASP A C 1
ATOM 4202 O O . ASP A 1 534 ? 30.251 35.366 71.649 1.00 71.69 534 ASP A O 1
ATOM 4206 N N . VAL A 1 535 ? 32.180 36.323 71.019 1.00 72.94 535 VAL A N 1
ATOM 4207 C CA . VAL A 1 535 ? 31.561 37.355 70.176 1.00 72.94 535 VAL A CA 1
ATOM 4208 C C . VAL A 1 535 ? 30.942 36.713 68.936 1.00 72.94 535 VAL A C 1
ATOM 4210 O O . VAL A 1 535 ? 29.798 37.007 68.605 1.00 72.94 535 VAL A O 1
ATOM 4213 N N . ILE A 1 536 ? 31.634 35.769 68.296 1.00 73.69 536 ILE A N 1
ATOM 4214 C CA . ILE A 1 536 ? 31.126 35.052 67.112 1.00 73.69 536 ILE A CA 1
ATOM 4215 C C . ILE A 1 536 ? 29.888 34.218 67.466 1.00 73.69 536 ILE A C 1
ATOM 4217 O O . ILE A 1 536 ? 28.888 34.251 66.746 1.00 73.69 536 ILE A O 1
ATOM 4221 N N . GLN A 1 537 ? 29.899 33.534 68.615 1.00 74.19 537 GLN A N 1
ATOM 4222 C CA . GLN A 1 537 ? 28.726 32.800 69.095 1.00 74.19 537 GLN A CA 1
ATOM 4223 C C . GLN A 1 537 ? 27.539 33.727 69.385 1.00 74.19 537 GLN A C 1
ATOM 4225 O O . GLN A 1 537 ? 26.404 33.386 69.047 1.00 74.19 537 GLN A O 1
ATOM 4230 N N . ASN A 1 538 ? 27.777 34.905 69.965 1.00 74.88 538 ASN A N 1
ATOM 4231 C CA . ASN A 1 538 ? 26.724 35.893 70.199 1.00 74.88 538 ASN A CA 1
ATOM 4232 C C . ASN A 1 538 ? 26.182 36.482 68.884 1.00 74.88 538 ASN A C 1
ATOM 4234 O O . ASN A 1 538 ? 24.969 36.631 68.747 1.00 74.88 538 ASN A O 1
ATOM 4238 N N . LEU A 1 539 ? 27.033 36.708 67.878 1.00 77.00 539 LEU A N 1
ATOM 4239 C CA . LEU A 1 539 ? 26.617 37.140 66.538 1.00 77.00 539 LEU A CA 1
ATOM 4240 C C . LEU A 1 539 ? 25.788 36.070 65.804 1.00 77.00 539 LEU A C 1
ATOM 4242 O O . LEU A 1 539 ? 24.797 36.403 65.150 1.00 77.00 539 LEU A O 1
ATOM 4246 N N . ARG A 1 540 ? 26.124 34.777 65.940 1.00 77.56 540 ARG A N 1
ATOM 4247 C CA . ARG A 1 540 ? 25.278 33.680 65.424 1.00 77.56 540 ARG A CA 1
ATOM 4248 C C . ARG A 1 540 ? 23.928 33.604 66.139 1.00 77.56 540 ARG A C 1
ATOM 4250 O O . ARG A 1 540 ? 22.908 33.382 65.482 1.00 77.56 540 ARG A O 1
ATOM 4257 N N . LYS A 1 541 ? 23.904 33.806 67.464 1.00 77.06 541 LYS A N 1
ATOM 4258 C CA . LYS A 1 541 ? 22.662 33.849 68.258 1.00 77.06 541 LYS A CA 1
ATOM 4259 C C . LYS A 1 541 ? 21.765 35.015 67.841 1.00 77.06 541 LYS A C 1
ATOM 4261 O O . LYS A 1 541 ? 20.571 34.792 67.664 1.00 77.06 541 LYS A O 1
ATOM 4266 N N . LEU A 1 542 ? 22.338 36.198 67.599 1.00 74.50 542 LEU A N 1
ATOM 4267 C CA . LEU A 1 542 ? 21.630 37.376 67.076 1.00 74.50 542 LEU A CA 1
ATOM 4268 C C . LEU A 1 542 ? 20.939 37.088 65.728 1.00 74.50 542 LEU A C 1
ATOM 4270 O O . LEU A 1 542 ? 19.842 37.570 65.455 1.00 74.50 542 LEU A O 1
ATOM 4274 N N . CYS A 1 543 ? 21.571 36.268 64.886 1.00 73.75 543 CYS A N 1
ATOM 4275 C CA . CYS A 1 543 ? 21.049 35.892 63.571 1.00 73.75 543 CYS A CA 1
ATOM 4276 C C . CYS A 1 543 ? 20.158 34.631 63.590 1.00 73.75 543 CYS A C 1
ATOM 4278 O O . CYS A 1 543 ? 19.771 34.150 62.523 1.00 73.75 543 CYS A O 1
ATOM 4280 N N . HIS A 1 544 ? 19.868 34.065 64.770 1.00 73.31 544 HIS A N 1
ATOM 4281 C CA . HIS A 1 544 ? 19.103 32.825 64.972 1.00 73.31 544 HIS A CA 1
ATOM 4282 C C . HIS A 1 544 ? 19.573 31.628 64.118 1.00 73.31 544 HIS A C 1
ATOM 4284 O O . HIS A 1 544 ? 18.757 30.830 63.651 1.00 73.31 544 HIS A O 1
ATOM 4290 N N . ARG A 1 545 ? 20.890 31.469 63.904 1.00 70.00 545 ARG A N 1
ATOM 4291 C CA . ARG A 1 545 ? 21.453 30.338 63.140 1.00 70.00 545 ARG A CA 1
ATOM 4292 C C . ARG A 1 545 ? 22.367 29.465 64.005 1.00 70.00 545 ARG A C 1
ATOM 4294 O O . ARG A 1 545 ? 23.394 29.960 64.464 1.00 70.00 545 ARG A O 1
ATOM 4301 N N . PRO A 1 546 ? 22.059 28.170 64.210 1.00 66.94 546 PRO A N 1
ATOM 4302 C CA . PRO A 1 546 ? 22.927 27.274 64.973 1.00 66.94 546 PRO A CA 1
ATOM 4303 C C . PRO A 1 546 ? 24.178 26.887 64.173 1.00 66.94 546 PRO A C 1
ATOM 4305 O O . PRO A 1 546 ? 24.135 26.817 62.944 1.00 66.94 546 PRO A O 1
ATOM 4308 N N . THR A 1 547 ? 25.291 26.626 64.862 1.00 66.56 547 THR A N 1
ATOM 4309 C CA . THR A 1 547 ? 26.541 26.143 64.249 1.00 66.56 547 THR A CA 1
ATOM 4310 C C . THR A 1 547 ? 26.346 24.765 63.623 1.00 66.56 547 THR A C 1
ATOM 4312 O O . THR A 1 547 ? 25.735 23.881 64.224 1.00 66.56 547 THR A O 1
ATOM 4315 N N . GLN A 1 548 ? 26.857 24.569 62.406 1.00 65.00 548 GLN A N 1
ATOM 4316 C CA . GLN A 1 548 ? 26.719 23.298 61.697 1.00 65.00 548 GLN A CA 1
ATOM 4317 C C . GLN A 1 548 ? 27.659 22.240 62.282 1.00 65.00 548 GLN A C 1
ATOM 4319 O O . GLN A 1 548 ? 28.860 22.465 62.425 1.00 65.00 548 GLN A O 1
ATOM 4324 N N . THR A 1 549 ? 27.127 21.061 62.596 1.00 62.50 549 THR A N 1
ATOM 4325 C CA . THR A 1 549 ? 27.916 19.928 63.082 1.00 62.50 549 THR A CA 1
ATOM 4326 C C . THR A 1 549 ? 28.497 19.149 61.900 1.00 62.50 549 THR A C 1
ATOM 4328 O O . THR A 1 549 ? 27.781 18.495 61.144 1.00 62.50 549 THR A O 1
ATOM 4331 N N . LEU A 1 550 ? 29.817 19.224 61.717 1.00 66.69 550 LEU A N 1
ATOM 4332 C CA . LEU A 1 550 ? 30.542 18.440 60.710 1.00 66.69 550 LEU A CA 1
ATOM 4333 C C . LEU A 1 550 ? 31.155 17.188 61.353 1.00 66.69 550 LEU A C 1
ATOM 4335 O O . LEU A 1 550 ? 31.520 17.203 62.530 1.00 66.69 550 LEU A O 1
ATOM 4339 N N . ARG A 1 551 ? 31.313 16.107 60.575 1.00 58.25 551 ARG A N 1
ATOM 4340 C CA . ARG A 1 551 ? 32.069 14.925 61.029 1.00 58.25 551 ARG A CA 1
ATOM 4341 C C . ARG A 1 551 ? 33.526 15.316 61.342 1.00 58.25 551 ARG A C 1
ATOM 4343 O O . ARG A 1 551 ? 34.076 16.126 60.594 1.00 58.25 551 ARG A O 1
ATOM 4350 N N . PRO A 1 552 ? 34.173 14.721 62.365 1.00 58.59 552 PRO A N 1
ATOM 4351 C CA . PRO A 1 552 ? 35.513 15.120 62.812 1.00 58.59 552 PRO A CA 1
ATOM 4352 C C . PRO A 1 552 ? 36.563 15.185 61.693 1.00 58.59 552 PRO A C 1
ATOM 4354 O O . PRO A 1 552 ? 37.239 16.198 61.559 1.00 58.59 552 PRO A O 1
ATOM 4357 N N . SER A 1 553 ? 36.598 14.187 60.804 1.00 60.09 553 SER A N 1
ATOM 4358 C CA . SER A 1 553 ? 37.533 14.138 59.669 1.00 60.09 553 SER A CA 1
ATOM 4359 C C . SER A 1 553 ? 37.330 15.251 58.631 1.00 60.09 553 SER A C 1
ATOM 4361 O O . SER A 1 553 ? 38.275 15.672 57.975 1.00 60.09 553 SER A O 1
ATOM 4363 N N . ILE A 1 554 ? 36.102 15.754 58.477 1.00 60.38 554 ILE A N 1
ATOM 4364 C CA . ILE A 1 554 ? 35.786 16.882 57.585 1.00 60.38 554 ILE A CA 1
ATOM 4365 C C . ILE A 1 554 ? 36.087 18.208 58.292 1.00 60.38 554 ILE A C 1
ATOM 4367 O O . ILE A 1 554 ? 36.562 19.154 57.663 1.00 60.38 554 ILE A O 1
ATOM 4371 N N . ARG A 1 555 ? 35.835 18.277 59.605 1.00 67.69 555 ARG A N 1
ATOM 4372 C CA . ARG A 1 555 ? 36.101 19.466 60.421 1.00 67.69 555 ARG A CA 1
ATOM 4373 C C . ARG A 1 555 ? 37.595 19.775 60.507 1.00 67.69 555 ARG A C 1
ATOM 4375 O O . ARG A 1 555 ? 37.947 20.945 60.416 1.00 67.69 555 ARG A O 1
ATOM 4382 N N . GLU A 1 556 ? 38.450 18.759 60.630 1.00 69.38 556 GLU A N 1
ATOM 4383 C CA . GLU A 1 556 ? 39.911 18.935 60.668 1.00 69.38 556 GLU A CA 1
ATOM 4384 C C . GLU A 1 556 ? 40.474 19.548 59.380 1.00 69.38 556 GLU A C 1
ATOM 4386 O O . GLU A 1 556 ? 41.396 20.356 59.448 1.00 69.38 556 GLU A O 1
ATOM 4391 N N . VAL A 1 557 ? 39.894 19.213 58.221 1.00 61.47 557 VAL A N 1
ATOM 4392 C CA . VAL A 1 557 ? 40.370 19.693 56.914 1.00 61.47 557 VAL A CA 1
ATOM 4393 C C . VAL A 1 557 ? 39.777 21.053 56.550 1.00 61.47 557 VAL A C 1
ATOM 4395 O O . VAL A 1 557 ? 40.498 21.928 56.083 1.00 61.47 557 VAL A O 1
ATOM 4398 N N . ILE A 1 558 ? 38.467 21.244 56.743 1.00 68.69 558 ILE A N 1
ATOM 4399 C CA . ILE A 1 558 ? 37.795 22.502 56.372 1.00 68.69 558 ILE A CA 1
ATOM 4400 C C . ILE A 1 558 ? 38.057 23.600 57.413 1.00 68.69 558 ILE A C 1
ATOM 4402 O O . ILE A 1 558 ? 38.020 24.779 57.070 1.00 68.69 558 ILE A O 1
ATOM 4406 N N . GLN A 1 559 ? 38.317 23.226 58.673 1.00 73.69 559 GLN A N 1
ATOM 4407 C CA . GLN A 1 559 ? 38.503 24.142 59.805 1.00 73.69 559 GLN A CA 1
ATOM 4408 C C . GLN A 1 559 ? 37.444 25.262 59.817 1.00 73.69 559 GLN A C 1
ATOM 4410 O O . GLN A 1 559 ? 37.779 26.449 59.750 1.00 73.69 559 GLN A O 1
ATOM 4415 N N . PRO A 1 560 ? 36.145 24.902 59.875 1.00 73.12 560 PRO A N 1
ATOM 4416 C CA . PRO A 1 560 ? 35.043 25.840 59.655 1.00 73.12 560 PRO A CA 1
ATOM 4417 C C . PRO A 1 560 ? 35.063 27.013 60.638 1.00 73.12 560 PRO A C 1
ATOM 4419 O O . PRO A 1 560 ? 34.709 28.119 60.253 1.00 73.12 560 PRO A O 1
ATOM 4422 N N . ASP A 1 561 ? 35.539 26.796 61.867 1.00 74.94 561 ASP A N 1
ATOM 4423 C CA . ASP A 1 561 ? 35.614 27.831 62.901 1.00 74.94 561 ASP A CA 1
ATOM 4424 C C . ASP A 1 561 ? 36.610 28.948 62.523 1.00 74.94 561 ASP A C 1
ATOM 4426 O O . ASP A 1 561 ? 36.351 30.126 62.764 1.00 74.94 561 ASP A O 1
ATOM 4430 N N . ILE A 1 562 ? 37.724 28.601 61.863 1.00 76.81 562 ILE A N 1
ATOM 4431 C CA . ILE A 1 562 ? 38.712 29.575 61.372 1.00 76.81 562 ILE A CA 1
ATOM 4432 C C . ILE A 1 562 ? 38.167 30.297 60.142 1.00 76.81 562 ILE A C 1
ATOM 4434 O O . ILE A 1 562 ? 38.318 31.510 60.017 1.00 76.81 562 ILE A O 1
ATOM 4438 N N . LEU A 1 563 ? 37.524 29.569 59.227 1.00 74.38 563 LEU A N 1
ATOM 4439 C CA . LEU A 1 563 ? 36.920 30.169 58.040 1.00 74.38 563 LEU A CA 1
ATOM 4440 C C . LEU A 1 563 ? 35.816 31.168 58.422 1.00 74.38 563 LEU A C 1
ATOM 4442 O O . LEU A 1 563 ? 35.751 32.262 57.863 1.00 74.38 563 LEU A O 1
ATOM 4446 N N . GLU A 1 564 ? 34.995 30.813 59.410 1.00 80.62 564 GLU A N 1
ATOM 4447 C CA . GLU A 1 564 ? 33.932 31.653 59.951 1.00 80.62 564 GLU A CA 1
ATOM 4448 C C . GLU A 1 564 ? 34.487 32.925 60.597 1.00 80.62 564 GLU A C 1
ATOM 4450 O O . GLU A 1 564 ? 34.102 34.023 60.195 1.00 80.62 564 GLU A O 1
ATOM 4455 N N . GLU A 1 565 ? 35.456 32.812 61.511 1.00 82.00 565 GLU A N 1
ATOM 4456 C CA . GLU A 1 565 ? 36.097 33.984 62.124 1.00 82.00 565 GLU A CA 1
ATOM 4457 C C . GLU A 1 565 ? 36.714 34.909 61.073 1.00 82.00 565 GLU A C 1
ATOM 4459 O O . GLU A 1 565 ? 36.545 36.133 61.121 1.00 82.00 565 GLU A O 1
ATOM 4464 N N . ARG A 1 566 ? 37.369 34.330 60.063 1.00 76.88 566 ARG A N 1
ATOM 4465 C CA . ARG A 1 566 ? 38.050 35.100 59.028 1.00 76.88 566 ARG A CA 1
ATOM 4466 C C . ARG A 1 566 ? 37.083 35.869 58.139 1.00 76.88 566 ARG A C 1
ATOM 4468 O O . ARG A 1 566 ? 37.335 37.034 57.834 1.00 76.88 566 ARG A O 1
ATOM 4475 N N . VAL A 1 567 ? 35.998 35.242 57.703 1.00 76.75 567 VAL A N 1
ATOM 4476 C CA . VAL A 1 567 ? 35.021 35.902 56.830 1.00 76.75 567 VAL A CA 1
ATOM 4477 C C . VAL A 1 567 ? 34.270 36.984 57.605 1.00 76.75 567 VAL A C 1
ATOM 4479 O O . VAL A 1 567 ? 34.136 38.105 57.114 1.00 76.75 567 VAL A O 1
ATOM 4482 N N . ILE A 1 568 ? 33.852 36.693 58.837 1.00 80.69 568 ILE A N 1
ATOM 4483 C CA . ILE A 1 568 ? 33.064 37.621 59.653 1.00 80.69 568 ILE A CA 1
ATOM 4484 C C . ILE A 1 568 ? 33.901 38.828 60.099 1.00 80.69 568 ILE A C 1
ATOM 4486 O O . ILE A 1 568 ? 33.444 39.963 59.953 1.00 80.69 568 ILE A O 1
ATOM 4490 N N . SER A 1 569 ? 35.150 38.626 60.537 1.00 77.50 569 SER A N 1
ATOM 4491 C CA . SER A 1 569 ? 36.060 39.733 60.888 1.00 77.50 569 SER A CA 1
ATOM 4492 C C . SER A 1 569 ? 36.327 40.669 59.709 1.00 77.50 569 SER A C 1
ATOM 4494 O O . SER A 1 569 ? 36.356 41.889 59.879 1.00 77.50 569 SER A O 1
ATOM 4496 N N . THR A 1 570 ? 36.470 40.127 58.496 1.00 75.50 570 THR A N 1
ATOM 4497 C CA . THR A 1 570 ? 36.671 40.937 57.290 1.00 75.50 570 THR A CA 1
ATOM 4498 C C . THR A 1 570 ? 35.420 41.728 56.922 1.00 75.50 570 THR A C 1
ATOM 4500 O O . THR A 1 570 ? 35.539 42.905 56.591 1.00 75.50 570 THR A O 1
ATOM 4503 N N . VAL A 1 571 ? 34.228 41.129 57.009 1.00 77.06 571 VAL A N 1
ATOM 4504 C CA . VAL A 1 571 ? 32.966 41.826 56.705 1.00 77.06 571 VAL A CA 1
ATOM 4505 C C . VAL A 1 571 ? 32.713 42.961 57.696 1.00 77.06 571 VAL A C 1
ATOM 4507 O O . VAL A 1 571 ? 32.431 44.080 57.274 1.00 77.06 571 VAL A O 1
ATOM 4510 N N . ILE A 1 572 ? 32.879 42.705 58.998 1.00 77.94 572 ILE A N 1
ATOM 4511 C CA . ILE A 1 572 ? 32.701 43.724 60.044 1.00 77.94 572 ILE A CA 1
ATOM 4512 C C . ILE A 1 572 ? 33.679 44.881 59.836 1.00 77.94 572 ILE A C 1
ATOM 4514 O O . ILE A 1 572 ? 33.276 46.042 59.892 1.00 77.94 572 ILE A O 1
ATOM 4518 N N . LYS A 1 573 ? 34.946 44.574 59.527 1.00 76.75 573 LYS A N 1
ATOM 4519 C CA . LYS A 1 573 ? 35.954 45.597 59.241 1.00 76.75 573 LYS A CA 1
ATOM 4520 C C . LYS A 1 573 ? 35.631 46.393 57.974 1.00 76.75 573 LYS A C 1
ATOM 4522 O O . LYS A 1 573 ? 35.789 47.607 57.975 1.00 76.75 573 LYS A O 1
ATOM 4527 N N . HIS A 1 574 ? 35.217 45.730 56.893 1.00 76.88 574 HIS A N 1
ATOM 4528 C CA . HIS A 1 574 ? 34.944 46.386 55.610 1.00 76.88 574 HIS A CA 1
ATOM 4529 C C . HIS A 1 574 ? 33.761 47.353 55.691 1.00 76.88 574 HIS A C 1
ATOM 4531 O O . HIS A 1 574 ? 33.779 48.400 55.053 1.00 76.88 574 HIS A O 1
ATOM 4537 N N . LEU A 1 575 ? 32.759 47.011 56.498 1.00 74.38 575 LEU A N 1
ATOM 4538 C CA . LEU A 1 575 ? 31.578 47.842 56.717 1.00 74.38 575 LEU A CA 1
ATOM 4539 C C . LEU A 1 575 ? 31.749 48.832 57.878 1.00 74.38 575 LEU A C 1
ATOM 4541 O O . LEU A 1 575 ? 30.805 49.538 58.211 1.00 74.38 575 LEU A O 1
ATOM 4545 N N . SER A 1 576 ? 32.938 48.888 58.487 1.00 72.56 576 SER A N 1
ATOM 4546 C CA . SER A 1 576 ? 33.262 49.756 59.626 1.00 72.56 576 SER A CA 1
ATOM 4547 C C . SER A 1 576 ? 32.364 49.556 60.860 1.00 72.56 576 SER A C 1
ATOM 4549 O O . SER A 1 576 ? 32.231 50.457 61.677 1.00 72.56 576 SER A O 1
ATOM 4551 N N . LEU A 1 577 ? 31.795 48.359 61.056 1.00 72.00 577 LEU A N 1
ATOM 4552 C CA . LEU A 1 577 ? 30.836 48.050 62.138 1.00 72.00 577 LEU A CA 1
ATOM 4553 C C . LEU A 1 577 ? 31.517 47.586 63.443 1.00 72.00 577 LEU A C 1
ATOM 4555 O O . LEU A 1 577 ? 30.906 46.939 64.294 1.00 72.00 577 LEU A O 1
ATOM 4559 N N . THR A 1 578 ? 32.807 47.880 63.597 1.00 72.69 578 THR A N 1
ATOM 4560 C CA . THR A 1 578 ? 33.657 47.377 64.686 1.00 72.69 578 THR A CA 1
ATOM 4561 C C . THR A 1 578 ? 33.197 47.857 66.065 1.00 72.69 578 THR A C 1
ATOM 4563 O O . THR A 1 578 ? 33.168 47.066 67.007 1.00 72.69 578 THR A O 1
ATOM 4566 N N . GLU A 1 579 ? 32.803 49.127 66.197 1.00 68.38 579 GLU A N 1
ATOM 4567 C CA . GLU A 1 579 ? 32.382 49.702 67.486 1.00 68.38 579 GLU A CA 1
ATOM 4568 C C . GLU A 1 579 ? 31.071 49.084 67.998 1.00 68.38 579 GLU A C 1
ATOM 4570 O O . GLU A 1 579 ? 30.953 48.769 69.183 1.00 68.38 579 GLU A O 1
ATOM 4575 N N . ILE A 1 580 ? 30.132 48.799 67.090 1.00 70.81 580 ILE A N 1
ATOM 4576 C CA . ILE A 1 580 ? 28.837 48.161 67.381 1.00 70.81 580 ILE A CA 1
ATOM 4577 C C . ILE A 1 580 ? 29.038 46.733 67.889 1.00 70.81 580 ILE A C 1
ATOM 4579 O O . ILE A 1 580 ? 28.398 46.311 68.850 1.00 70.81 580 ILE A O 1
ATOM 4583 N N . VAL A 1 581 ? 29.965 45.989 67.277 1.00 70.12 581 VAL A N 1
ATOM 4584 C CA . VAL A 1 581 ? 30.277 44.607 67.670 1.00 70.12 581 VAL A CA 1
ATOM 4585 C C . VAL A 1 581 ? 30.927 44.554 69.058 1.00 70.12 581 VAL A C 1
ATOM 4587 O O . VAL A 1 581 ? 30.657 43.631 69.825 1.00 70.12 581 VAL A O 1
ATOM 4590 N N . HIS A 1 582 ? 31.724 45.558 69.434 1.00 69.44 582 HIS A N 1
ATOM 4591 C CA . HIS A 1 582 ? 32.290 45.648 70.785 1.00 69.44 582 HIS A CA 1
ATOM 4592 C C . HIS A 1 582 ? 31.274 46.091 71.853 1.00 69.44 582 HIS A C 1
ATOM 4594 O O . HIS A 1 582 ? 31.456 45.758 73.023 1.00 69.44 582 HIS A O 1
ATOM 4600 N N . GLN A 1 583 ? 30.191 46.777 71.469 1.00 67.06 583 GLN A N 1
ATOM 4601 C CA . GLN A 1 583 ? 29.137 47.259 72.374 1.00 67.06 583 GLN A CA 1
ATOM 4602 C C . GLN A 1 583 ? 27.785 46.546 72.179 1.00 67.06 583 GLN A C 1
ATOM 4604 O O . GLN A 1 583 ? 26.743 47.094 72.535 1.00 67.06 583 GLN A O 1
ATOM 4609 N N . LEU A 1 584 ? 27.790 45.309 71.663 1.00 63.31 584 LEU A N 1
ATOM 4610 C CA . LEU A 1 584 ? 26.596 44.503 71.343 1.00 63.31 584 LEU A CA 1
ATOM 4611 C C . LEU A 1 584 ? 25.448 44.555 72.379 1.00 63.31 584 LEU A C 1
ATOM 4613 O O . LEU A 1 584 ? 24.304 44.658 71.945 1.00 63.31 584 LEU A O 1
ATOM 4617 N N . PRO A 1 585 ? 25.687 44.521 73.709 1.00 61.03 585 PRO A N 1
ATOM 4618 C CA . PRO A 1 585 ? 24.601 44.572 74.696 1.00 61.03 585 PRO A CA 1
ATOM 4619 C C . PRO A 1 585 ? 23.915 45.943 74.827 1.00 61.03 585 PRO A C 1
ATOM 4621 O O . PRO A 1 585 ? 22.782 46.010 75.292 1.00 61.03 585 PRO A O 1
ATOM 4624 N N . SER A 1 586 ? 24.594 47.030 74.447 1.00 58.75 586 SER A N 1
ATOM 4625 C CA . SER A 1 586 ? 24.117 48.418 74.594 1.00 58.75 586 SER A CA 1
ATOM 4626 C C . SER A 1 586 ? 23.794 49.088 73.251 1.00 58.75 586 SER A C 1
ATOM 4628 O O . SER A 1 586 ? 23.136 50.129 73.226 1.00 58.75 586 SER A O 1
ATOM 4630 N N . ALA A 1 587 ? 24.242 48.495 72.139 1.00 59.75 587 ALA A N 1
ATOM 4631 C CA . ALA A 1 587 ? 24.158 49.057 70.793 1.00 59.75 587 ALA A CA 1
ATOM 4632 C C . ALA A 1 587 ? 22.735 49.083 70.207 1.00 59.75 587 ALA A C 1
ATOM 4634 O O . ALA A 1 587 ? 22.432 49.968 69.409 1.00 59.75 587 ALA A O 1
ATOM 4635 N N . GLU A 1 588 ? 21.849 48.177 70.639 1.00 59.12 588 GLU A N 1
ATOM 4636 C CA . GLU A 1 588 ? 20.459 48.090 70.156 1.00 59.12 588 GLU A CA 1
ATOM 4637 C C . GLU A 1 588 ? 19.650 49.368 70.455 1.00 59.12 588 GLU A C 1
ATOM 4639 O O . GLU A 1 588 ? 18.815 49.779 69.654 1.00 59.12 588 GLU A O 1
ATOM 4644 N N . ASN A 1 589 ? 19.951 50.050 71.567 1.00 59.00 589 ASN A N 1
ATOM 4645 C CA . ASN A 1 589 ? 19.249 51.271 71.981 1.00 59.00 589 ASN A CA 1
ATOM 4646 C C . ASN A 1 589 ? 19.940 52.572 71.537 1.00 59.00 589 ASN A C 1
ATOM 4648 O O . ASN A 1 589 ? 19.310 53.626 71.572 1.00 59.00 589 ASN A O 1
ATOM 4652 N N . GLN A 1 590 ? 21.226 52.528 71.166 1.00 60.06 590 GLN A N 1
ATOM 4653 C CA . GLN A 1 590 ? 22.010 53.730 70.849 1.00 60.06 590 GLN A CA 1
ATOM 4654 C C . GLN A 1 590 ? 22.035 54.056 69.350 1.00 60.06 590 GLN A C 1
ATOM 4656 O O . GLN A 1 590 ? 21.975 55.233 69.015 1.00 60.06 590 GLN A O 1
ATOM 4661 N N . ASN A 1 591 ? 22.070 53.050 68.463 1.00 64.44 591 ASN A N 1
ATOM 4662 C CA . ASN A 1 591 ? 22.077 53.235 67.003 1.00 64.44 591 ASN A CA 1
ATOM 4663 C C . ASN A 1 591 ? 21.274 52.115 66.294 1.00 64.44 591 ASN A C 1
ATOM 4665 O O . ASN A 1 591 ? 21.855 51.125 65.839 1.00 64.44 591 ASN A O 1
ATOM 4669 N N . PRO A 1 592 ? 19.936 52.240 66.184 1.00 69.38 592 PRO A N 1
ATOM 4670 C CA . PRO A 1 592 ? 19.069 51.156 65.706 1.00 69.38 592 PRO A CA 1
ATOM 4671 C C . PRO A 1 592 ? 19.221 50.840 64.207 1.00 69.38 592 PRO A C 1
ATOM 4673 O O . PRO A 1 592 ? 19.065 49.686 63.805 1.00 69.38 592 PRO A O 1
ATOM 4676 N N . GLU A 1 593 ? 19.555 51.827 63.370 1.00 70.12 593 GLU A N 1
ATOM 4677 C CA . GLU A 1 593 ? 19.706 51.621 61.920 1.00 70.12 593 GLU A CA 1
ATOM 4678 C C . GLU A 1 593 ? 20.959 50.801 61.576 1.00 70.12 593 GLU A C 1
ATOM 4680 O O . GLU A 1 593 ? 20.885 49.842 60.805 1.00 70.12 593 GLU A O 1
ATOM 4685 N N . GLU A 1 594 ? 22.101 51.108 62.197 1.00 69.00 594 GLU A N 1
ATOM 4686 C CA . GLU A 1 594 ? 23.350 50.372 61.962 1.00 69.00 594 GLU A CA 1
ATOM 4687 C C . GLU A 1 594 ? 23.315 48.962 62.574 1.00 69.00 594 GLU A C 1
ATOM 4689 O O . GLU A 1 594 ? 23.877 48.020 62.009 1.00 69.00 594 GLU A O 1
ATOM 4694 N N . PHE A 1 595 ? 22.590 48.779 63.685 1.00 74.88 595 PHE A N 1
ATOM 4695 C CA . PHE A 1 595 ? 22.351 47.462 64.281 1.00 74.88 595 PHE A CA 1
ATOM 4696 C C . PHE A 1 595 ? 21.465 46.575 63.388 1.00 74.88 595 PHE A C 1
ATOM 4698 O O . PHE A 1 595 ? 21.777 45.400 63.174 1.00 74.88 595 PHE A O 1
ATOM 4705 N N . SER A 1 596 ? 20.408 47.142 62.793 1.00 74.31 596 SER A N 1
ATOM 4706 C CA . SER A 1 596 ? 19.562 46.440 61.814 1.00 74.31 596 SER A CA 1
ATOM 4707 C C . SER A 1 596 ? 20.350 46.052 60.556 1.00 74.31 596 SER A C 1
ATOM 4709 O O . SER A 1 596 ? 20.238 44.924 60.058 1.00 74.31 596 SER A O 1
ATOM 4711 N N . LEU A 1 597 ? 21.226 46.945 60.085 1.00 77.12 597 LEU A N 1
ATOM 4712 C CA . LEU A 1 597 ? 22.121 46.662 58.968 1.00 77.12 597 LEU A CA 1
ATOM 4713 C C . LEU A 1 597 ? 23.073 45.502 59.297 1.00 77.12 597 LEU A C 1
ATOM 4715 O O . LEU A 1 597 ? 23.158 44.555 58.511 1.00 77.12 597 LEU A O 1
ATOM 4719 N N . LEU A 1 598 ? 23.719 45.521 60.469 1.00 79.12 598 LEU A N 1
ATOM 4720 C CA . LEU A 1 598 ? 24.606 44.449 60.932 1.00 79.12 598 LEU A CA 1
ATOM 4721 C C . LEU A 1 598 ? 23.884 43.094 60.968 1.00 79.12 598 LEU A C 1
ATOM 4723 O O . LEU A 1 598 ? 24.417 42.103 60.465 1.00 79.12 598 LEU A O 1
ATOM 4727 N N . GLN A 1 599 ? 22.658 43.044 61.499 1.00 78.44 599 GLN A N 1
ATOM 4728 C CA . GLN A 1 599 ? 21.873 41.809 61.562 1.00 78.44 599 GLN A CA 1
ATOM 4729 C C . GLN A 1 599 ? 21.515 41.282 60.162 1.00 78.44 599 GLN A C 1
ATOM 4731 O O . GLN A 1 599 ? 21.696 40.093 59.893 1.00 78.44 599 GLN A O 1
ATOM 4736 N N . SER A 1 600 ? 21.069 42.153 59.247 1.00 79.31 600 SER A N 1
ATOM 4737 C CA . SER A 1 600 ? 20.698 41.750 57.881 1.00 79.31 600 SER A CA 1
ATOM 4738 C C . SER A 1 600 ? 21.893 41.219 57.078 1.00 79.31 600 SER A C 1
ATOM 4740 O O . SER A 1 600 ? 21.800 40.179 56.419 1.00 79.31 600 SER A O 1
ATOM 4742 N N . VAL A 1 601 ? 23.047 41.887 57.187 1.00 82.75 601 VAL A N 1
ATOM 4743 C CA . VAL A 1 601 ? 24.268 41.505 56.476 1.00 82.75 601 VAL A CA 1
ATOM 4744 C C . VAL A 1 601 ? 24.805 40.192 57.028 1.00 82.75 601 VAL A C 1
ATOM 4746 O O . VAL A 1 601 ? 25.088 39.275 56.257 1.00 82.75 601 VAL A O 1
ATOM 4749 N N . LEU A 1 602 ? 24.913 40.059 58.353 1.00 82.44 602 LEU A N 1
ATOM 4750 C CA . LEU A 1 602 ? 25.427 38.834 58.962 1.00 82.44 602 LEU A CA 1
ATOM 4751 C C . LEU A 1 602 ? 24.522 37.630 58.678 1.00 82.44 602 LEU A C 1
ATOM 4753 O O . LEU A 1 602 ? 25.034 36.534 58.454 1.00 82.44 602 LEU A O 1
ATOM 4757 N N . GLN A 1 603 ? 23.200 37.812 58.596 1.00 81.44 603 GLN A N 1
ATOM 4758 C CA . GLN A 1 603 ? 22.282 36.723 58.258 1.00 81.44 603 GLN A CA 1
ATOM 4759 C C . GLN A 1 603 ? 22.521 36.171 56.842 1.00 81.44 603 GLN A C 1
ATOM 4761 O O . GLN A 1 603 ? 22.500 34.950 56.646 1.00 81.44 603 GLN A O 1
ATOM 4766 N N . GLU A 1 604 ? 22.790 37.040 55.863 1.00 81.06 604 GLU A N 1
ATOM 4767 C CA . GLU A 1 604 ? 23.113 36.627 54.493 1.00 81.06 604 GLU A CA 1
ATOM 4768 C C . GLU A 1 604 ? 24.539 36.060 54.389 1.00 81.06 604 GLU A C 1
ATOM 4770 O O . GLU A 1 604 ? 24.753 35.052 53.710 1.00 81.06 604 GLU A O 1
ATOM 4775 N N . VAL A 1 605 ? 25.509 36.629 55.114 1.00 83.38 605 VAL A N 1
ATOM 4776 C CA . VAL A 1 605 ? 26.890 36.118 55.144 1.00 83.38 605 VAL A CA 1
ATOM 4777 C C . VAL A 1 605 ? 26.939 34.717 55.747 1.00 83.38 605 VAL A C 1
ATOM 4779 O O . VAL A 1 605 ? 27.489 33.813 55.117 1.00 83.38 605 VAL A O 1
ATOM 4782 N N . TYR A 1 606 ? 26.298 34.485 56.897 1.00 84.94 606 TYR A N 1
ATOM 4783 C CA . TYR A 1 606 ? 26.218 33.146 57.485 1.00 84.94 606 TYR A CA 1
ATOM 4784 C C . TYR A 1 606 ? 25.479 32.164 56.574 1.00 84.94 606 TYR A C 1
ATOM 4786 O O . TYR A 1 606 ? 25.897 31.016 56.457 1.00 84.94 606 TYR A O 1
ATOM 4794 N N . LYS A 1 607 ? 24.422 32.593 55.868 1.00 79.94 607 LYS A N 1
ATOM 4795 C CA . LYS A 1 607 ? 23.716 31.743 54.893 1.00 79.94 607 LYS A CA 1
ATOM 4796 C C . LYS A 1 607 ? 24.625 31.296 53.748 1.00 79.94 607 LYS A C 1
ATOM 4798 O O . LYS A 1 607 ? 24.567 30.131 53.356 1.00 79.94 607 LYS A O 1
ATOM 4803 N N . ARG A 1 608 ? 25.454 32.196 53.214 1.00 80.69 608 ARG A N 1
ATOM 4804 C CA . ARG A 1 608 ? 26.397 31.877 52.131 1.00 80.69 608 ARG A CA 1
ATOM 4805 C C . ARG A 1 608 ? 27.571 31.037 52.616 1.00 80.69 608 ARG A C 1
ATOM 4807 O O . ARG A 1 608 ? 27.938 30.089 51.931 1.00 80.69 608 ARG A O 1
ATOM 4814 N N . LEU A 1 609 ? 28.105 31.332 53.800 1.00 80.69 609 LEU A N 1
ATOM 4815 C CA . LEU A 1 609 ? 29.166 30.541 54.424 1.00 80.69 609 LEU A CA 1
ATOM 4816 C C . LEU A 1 609 ? 28.704 29.095 54.666 1.00 80.69 609 LEU A C 1
ATOM 4818 O O . LEU A 1 609 ? 29.383 28.146 54.285 1.00 80.69 609 LEU A O 1
ATOM 4822 N N . ASP A 1 610 ? 27.501 28.929 55.211 1.00 79.25 610 ASP A N 1
ATOM 4823 C CA . ASP A 1 610 ? 26.873 27.629 55.438 1.00 79.25 610 ASP A CA 1
ATOM 4824 C C . ASP A 1 610 ? 26.626 26.853 54.127 1.00 79.25 610 ASP A C 1
ATOM 4826 O O . ASP A 1 610 ? 26.727 25.627 54.109 1.00 79.25 610 ASP A O 1
ATOM 4830 N N . ALA A 1 611 ? 26.290 27.541 53.030 1.00 75.19 611 ALA A N 1
ATOM 4831 C CA . ALA A 1 611 ? 26.135 26.924 51.711 1.00 75.19 611 ALA A CA 1
ATOM 4832 C C . ALA A 1 611 ? 27.486 26.503 51.111 1.00 75.19 611 ALA A C 1
ATOM 4834 O O . ALA A 1 611 ? 27.592 25.408 50.561 1.00 75.19 611 ALA A O 1
ATOM 4835 N N . LEU A 1 612 ? 28.521 27.333 51.274 1.00 75.88 612 LEU A N 1
ATOM 4836 C CA . LEU A 1 612 ? 29.888 27.040 50.843 1.00 75.88 612 LEU A CA 1
ATOM 4837 C C . LEU A 1 612 ? 30.435 25.799 51.558 1.00 75.88 612 LEU A C 1
ATOM 4839 O O . LEU A 1 612 ? 30.935 24.885 50.907 1.00 75.88 612 LEU A O 1
ATOM 4843 N N . ILE A 1 613 ? 30.283 25.728 52.885 1.00 74.62 613 ILE A N 1
ATOM 4844 C CA . ILE A 1 613 ? 30.720 24.567 53.672 1.00 74.62 613 ILE A CA 1
ATOM 4845 C C . ILE A 1 613 ? 30.017 23.290 53.177 1.00 74.62 613 ILE A C 1
ATOM 4847 O O . ILE A 1 613 ? 30.671 22.259 53.034 1.00 74.62 613 ILE A O 1
ATOM 4851 N N . ARG A 1 614 ? 28.726 23.352 52.814 1.00 69.19 614 ARG A N 1
ATOM 4852 C CA . ARG A 1 614 ? 27.995 22.208 52.228 1.00 69.19 614 ARG A CA 1
ATOM 4853 C C . ARG A 1 614 ? 28.458 21.840 50.818 1.00 69.19 614 ARG A C 1
ATOM 4855 O O . ARG A 1 614 ? 28.496 20.661 50.492 1.00 69.19 614 ARG A O 1
ATOM 4862 N N . GLN A 1 615 ? 28.823 22.809 49.980 1.00 64.62 615 GLN A N 1
ATOM 4863 C CA . GLN A 1 615 ? 29.370 22.529 48.646 1.00 64.62 615 GLN A CA 1
ATOM 4864 C C . GLN A 1 615 ? 30.749 21.864 48.728 1.00 64.62 615 GLN A C 1
ATOM 4866 O O . GLN A 1 615 ? 30.992 20.869 48.044 1.00 64.62 615 GLN A O 1
ATOM 4871 N N . LEU A 1 616 ? 31.612 22.344 49.628 1.00 63.53 616 LEU A N 1
ATOM 4872 C CA . LEU A 1 616 ? 32.934 21.760 49.870 1.00 63.53 616 LEU A CA 1
ATOM 4873 C C . LEU A 1 616 ? 32.852 20.334 50.435 1.00 63.53 616 LEU A C 1
ATOM 4875 O O . LEU A 1 616 ? 33.729 19.518 50.163 1.00 63.53 616 LEU A O 1
ATOM 4879 N N . GLN A 1 617 ? 31.779 19.994 51.157 1.00 61.31 617 GLN A N 1
ATOM 4880 C CA . GLN A 1 617 ? 31.514 18.608 51.558 1.00 61.31 617 GLN A CA 1
ATOM 4881 C C . GLN A 1 617 ? 31.241 17.671 50.370 1.00 61.31 617 GLN A C 1
ATOM 4883 O O . GLN A 1 617 ? 31.559 16.488 50.461 1.00 61.31 617 GLN A O 1
ATOM 4888 N N . VAL A 1 618 ? 30.655 18.167 49.275 1.00 58.41 618 VAL A N 1
ATOM 4889 C CA . VAL A 1 618 ? 30.217 17.344 48.131 1.00 58.41 618 VAL A CA 1
ATOM 4890 C C . VAL A 1 618 ? 31.313 17.198 47.067 1.00 58.41 618 VAL A C 1
ATOM 4892 O O . VAL A 1 618 ? 31.423 16.149 46.440 1.00 58.41 618 VAL A O 1
ATOM 4895 N N . GLN A 1 619 ? 32.173 18.207 46.890 1.00 54.56 619 GLN A N 1
ATOM 4896 C CA . GLN A 1 619 ? 33.163 18.260 45.802 1.00 54.56 619 GLN A CA 1
ATOM 4897 C C . GLN A 1 619 ? 34.357 17.294 45.921 1.00 54.56 619 GLN A C 1
ATOM 4899 O O . GLN A 1 619 ? 35.080 17.113 44.946 1.00 54.56 619 GLN A O 1
ATOM 4904 N N . ARG A 1 620 ? 34.581 16.634 47.064 1.00 48.66 620 ARG A N 1
ATOM 4905 C CA . ARG A 1 620 ? 35.751 15.748 47.246 1.00 48.66 620 ARG A CA 1
ATOM 4906 C C . ARG A 1 620 ? 35.594 14.342 46.633 1.00 48.66 620 ARG A C 1
ATOM 4908 O O . ARG A 1 620 ? 36.468 13.507 46.829 1.00 48.66 620 ARG A O 1
ATOM 4915 N N . PHE A 1 621 ? 34.503 14.046 45.924 1.00 46.09 621 PHE A N 1
ATOM 4916 C CA . PHE A 1 621 ? 34.251 12.690 45.411 1.00 46.09 621 PHE A CA 1
ATOM 4917 C C . PHE A 1 621 ? 34.905 12.340 44.059 1.00 46.09 621 PHE A C 1
ATOM 4919 O O . PHE A 1 621 ? 34.772 11.195 43.640 1.00 46.09 621 PHE A O 1
ATOM 4926 N N . PHE A 1 622 ? 35.654 13.235 43.401 1.00 47.62 622 PHE A N 1
ATOM 4927 C CA . PHE A 1 622 ? 36.296 12.928 42.110 1.00 47.62 622 PHE A CA 1
ATOM 4928 C C . PHE A 1 622 ? 37.785 13.320 42.085 1.00 47.62 622 PHE A C 1
ATOM 4930 O O . PHE A 1 622 ? 38.130 14.473 42.335 1.00 47.62 622 PHE A O 1
ATOM 4937 N N . SER A 1 623 ? 38.656 12.341 41.805 1.00 35.75 623 SER A N 1
ATOM 4938 C CA . SER A 1 623 ? 40.125 12.457 41.744 1.00 35.75 623 SER A CA 1
ATOM 4939 C C . SER A 1 623 ? 40.657 12.579 40.301 1.00 35.75 623 SER A C 1
ATOM 4941 O O . SER A 1 623 ? 39.998 12.176 39.347 1.00 35.75 623 SER A O 1
ATOM 4943 N N . ASN A 1 624 ? 41.877 13.114 40.185 1.00 44.97 624 ASN A N 1
ATOM 4944 C CA . ASN A 1 624 ? 42.584 13.692 39.025 1.00 44.97 624 ASN A CA 1
ATOM 4945 C C . ASN A 1 624 ? 42.916 12.815 37.784 1.00 44.97 624 ASN A C 1
ATOM 4947 O O . ASN A 1 624 ? 43.686 13.276 36.946 1.00 44.97 624 ASN A O 1
ATOM 4951 N N . ASP A 1 625 ? 42.362 11.617 37.591 1.00 48.00 625 ASP A N 1
ATOM 4952 C CA . ASP A 1 625 ? 42.811 10.723 36.494 1.00 48.00 625 ASP A CA 1
ATOM 4953 C C . ASP A 1 625 ? 42.105 10.929 35.131 1.00 48.00 625 ASP A C 1
ATOM 4955 O O . ASP A 1 625 ? 42.444 10.269 34.154 1.00 48.00 625 ASP A O 1
ATOM 4959 N N . LEU A 1 626 ? 41.132 11.843 35.024 1.00 45.22 626 LEU A N 1
ATOM 4960 C CA . LEU A 1 626 ? 40.192 11.891 33.885 1.00 45.22 626 LEU A CA 1
ATOM 4961 C C . LEU A 1 626 ? 40.385 13.031 32.863 1.00 45.22 626 LEU A C 1
ATOM 4963 O O . LEU A 1 626 ? 39.629 13.085 31.897 1.00 45.22 626 LEU A O 1
ATOM 4967 N N . LEU A 1 627 ? 41.353 13.943 33.020 1.00 50.34 627 LEU A N 1
ATOM 4968 C CA . LEU A 1 627 ? 41.488 15.119 32.137 1.00 50.34 627 LEU A CA 1
ATOM 4969 C C . LEU A 1 627 ? 42.925 15.317 31.621 1.00 50.34 627 LEU A C 1
ATOM 4971 O O . LEU A 1 627 ? 43.702 16.075 32.199 1.00 50.34 627 LEU A O 1
ATOM 4975 N N . VAL A 1 628 ? 43.264 14.666 30.503 1.00 52.94 628 VAL A N 1
ATOM 4976 C CA . VAL A 1 628 ? 44.523 14.878 29.757 1.00 52.94 628 VAL A CA 1
ATOM 4977 C C . VAL A 1 628 ? 44.259 15.739 28.511 1.00 52.94 628 VAL A C 1
ATOM 4979 O O . VAL A 1 628 ? 43.202 15.634 27.893 1.00 52.94 628 VAL A O 1
ATOM 4982 N N . SER A 1 629 ? 45.205 16.608 28.140 1.00 53.38 629 SER A N 1
ATOM 4983 C CA . SER A 1 629 ? 45.125 17.487 26.961 1.00 53.38 629 SER A CA 1
ATOM 4984 C C . SER A 1 629 ? 45.405 16.740 25.647 1.00 53.38 629 SER A C 1
ATOM 4986 O O . SER A 1 629 ? 46.437 16.079 25.556 1.00 53.38 629 SER A O 1
ATOM 4988 N N . VAL A 1 630 ? 44.545 16.914 24.634 1.00 66.00 630 VAL A N 1
ATOM 4989 C CA . VAL A 1 630 ? 44.639 16.299 23.290 1.00 66.00 630 VAL A CA 1
ATOM 4990 C C . VAL A 1 630 ? 45.005 17.359 22.233 1.00 66.00 630 VAL A C 1
ATOM 4992 O O . VAL A 1 630 ? 44.498 18.480 22.277 1.00 66.00 630 VAL A O 1
ATOM 4995 N N . SER A 1 631 ? 45.879 17.012 21.289 1.00 75.81 631 SER A N 1
ATOM 4996 C CA . SER A 1 631 ? 46.442 17.836 20.207 1.00 75.81 631 SER A CA 1
ATOM 4997 C C . SER A 1 631 ? 46.240 17.190 18.823 1.00 75.81 631 SER A C 1
ATOM 4999 O O . SER A 1 631 ? 45.853 16.031 18.733 1.00 75.81 631 SER A O 1
ATOM 5001 N N . GLU A 1 632 ? 46.526 17.904 17.723 1.00 68.50 632 GLU A N 1
ATOM 5002 C CA . GLU A 1 632 ? 46.386 17.355 16.352 1.00 68.50 632 GLU A CA 1
ATOM 5003 C C . GLU A 1 632 ? 47.233 16.096 16.105 1.00 68.50 632 GLU A C 1
ATOM 5005 O O . GLU A 1 632 ? 46.850 15.261 15.297 1.00 68.50 632 GLU A O 1
ATOM 5010 N N . LYS A 1 633 ? 48.340 15.917 16.837 1.00 72.75 633 LYS A N 1
ATOM 5011 C CA . LYS A 1 633 ? 49.194 14.718 16.746 1.00 72.75 633 LYS A CA 1
ATOM 5012 C C . LYS A 1 633 ? 48.577 13.480 17.398 1.00 72.75 633 LYS A C 1
ATOM 5014 O O . LYS A 1 633 ? 49.060 12.376 17.176 1.00 72.75 633 LYS A O 1
ATOM 5019 N N . ASP A 1 634 ? 47.553 13.677 18.223 1.00 74.94 634 ASP A N 1
ATOM 5020 C CA . ASP A 1 634 ? 46.814 12.602 18.882 1.00 74.94 634 ASP A CA 1
ATOM 5021 C C . ASP A 1 634 ? 45.656 12.097 18.002 1.00 74.94 634 ASP A C 1
ATOM 5023 O O . ASP A 1 634 ? 44.977 11.135 18.361 1.00 74.94 634 ASP A O 1
ATOM 5027 N N . ILE A 1 635 ? 45.430 12.735 16.844 1.00 77.50 635 ILE A N 1
ATOM 5028 C CA . ILE A 1 635 ? 44.486 12.293 15.819 1.00 77.50 635 ILE A CA 1
ATOM 5029 C C . ILE A 1 635 ? 45.269 11.438 14.811 1.00 77.50 635 ILE A C 1
ATOM 5031 O O . ILE A 1 635 ? 46.178 11.957 14.169 1.00 77.50 635 ILE A O 1
ATOM 5035 N N . PRO A 1 636 ? 44.942 10.144 14.651 1.00 85.38 636 PRO A N 1
ATOM 5036 C CA . PRO A 1 636 ? 45.622 9.279 13.690 1.00 85.38 636 PRO A CA 1
ATOM 5037 C C . PRO A 1 636 ? 45.530 9.808 12.252 1.00 85.38 636 PRO A C 1
ATOM 5039 O O . PRO A 1 636 ? 44.453 10.206 11.808 1.00 85.38 636 PRO A O 1
ATOM 5042 N N . ASP A 1 637 ? 46.627 9.736 11.495 1.00 79.62 637 ASP A N 1
ATOM 5043 C CA . ASP A 1 637 ? 46.687 10.243 10.113 1.00 79.62 637 ASP A CA 1
ATOM 5044 C C . ASP A 1 637 ? 45.653 9.570 9.186 1.00 79.62 637 ASP A C 1
ATOM 5046 O O . ASP A 1 637 ? 45.039 10.234 8.352 1.00 79.62 637 ASP A O 1
ATOM 5050 N N . CYS A 1 638 ? 45.345 8.286 9.410 1.00 73.81 638 CYS A N 1
ATOM 5051 C CA . CYS A 1 638 ? 44.307 7.562 8.666 1.00 73.81 638 CYS A CA 1
ATOM 5052 C C . CYS A 1 638 ? 42.900 8.173 8.825 1.00 73.81 638 CYS A C 1
ATOM 5054 O O . CYS A 1 638 ? 42.085 8.123 7.905 1.00 73.81 638 CYS A O 1
ATOM 5056 N N . LEU A 1 639 ? 42.607 8.790 9.976 1.00 75.38 639 LEU A N 1
ATOM 5057 C CA . LEU A 1 639 ? 41.355 9.512 10.215 1.00 75.38 639 LEU A CA 1
ATOM 5058 C C . LEU A 1 639 ? 41.342 10.855 9.480 1.00 75.38 639 LEU A C 1
ATOM 5060 O O . LEU A 1 639 ? 40.299 11.260 8.970 1.00 75.38 639 LEU A O 1
ATOM 5064 N N . ILE A 1 640 ? 42.487 11.535 9.400 1.00 83.94 640 ILE A N 1
ATOM 5065 C CA . ILE A 1 640 ? 42.619 12.812 8.689 1.00 83.94 640 ILE A CA 1
ATOM 5066 C C . ILE A 1 640 ? 42.405 12.605 7.185 1.00 83.94 640 ILE A C 1
ATOM 5068 O O . ILE A 1 640 ? 41.632 13.349 6.577 1.00 83.94 640 ILE A O 1
ATOM 5072 N N . GLU A 1 641 ? 43.032 11.582 6.602 1.00 82.44 641 GLU A N 1
ATOM 5073 C CA . GLU A 1 641 ? 42.900 11.242 5.180 1.00 82.44 641 GLU A CA 1
ATOM 5074 C C . GLU A 1 641 ? 41.473 10.809 4.826 1.00 82.44 641 GLU A C 1
ATOM 5076 O O . GLU A 1 641 ? 40.873 11.367 3.903 1.00 82.44 641 GLU A O 1
ATOM 5081 N N . ARG A 1 642 ? 40.867 9.919 5.624 1.00 86.00 642 ARG A N 1
ATOM 5082 C CA . ARG A 1 642 ? 39.470 9.504 5.431 1.00 86.00 642 ARG A CA 1
ATOM 5083 C C . ARG A 1 642 ? 38.497 10.689 5.470 1.00 86.00 642 ARG A C 1
ATOM 5085 O O . ARG A 1 642 ? 37.636 10.810 4.602 1.00 86.00 642 ARG A O 1
ATOM 5092 N N . LEU A 1 643 ? 38.642 11.598 6.439 1.00 79.69 643 LEU A N 1
ATOM 5093 C CA . LEU A 1 643 ? 37.785 12.789 6.560 1.00 79.69 643 LEU A CA 1
ATOM 5094 C C . LEU A 1 643 ? 38.036 13.837 5.461 1.00 79.69 643 LEU A C 1
ATOM 5096 O O . LEU A 1 643 ? 37.200 14.724 5.248 1.00 79.69 643 LEU A O 1
ATOM 5100 N N . ALA A 1 644 ? 39.194 13.802 4.799 1.00 83.44 644 ALA A N 1
ATOM 5101 C CA . ALA A 1 644 ? 39.473 14.634 3.634 1.00 83.44 644 ALA A CA 1
ATOM 5102 C C . ALA A 1 644 ? 38.787 14.074 2.377 1.00 83.44 644 ALA A C 1
ATOM 5104 O O . ALA A 1 644 ? 38.181 14.851 1.634 1.00 83.44 644 ALA A O 1
ATOM 5105 N N . GLU A 1 645 ? 38.803 12.752 2.185 1.00 80.06 645 GLU A N 1
ATOM 5106 C CA . GLU A 1 645 ? 38.121 12.098 1.062 1.00 80.06 645 GLU A CA 1
ATOM 5107 C C . GLU A 1 645 ? 36.593 12.166 1.204 1.00 80.06 645 GLU A C 1
ATOM 5109 O O . GLU A 1 645 ? 35.913 12.581 0.265 1.00 80.06 645 GLU A O 1
ATOM 5114 N N . GLU A 1 646 ? 36.043 11.932 2.405 1.00 78.88 646 GLU A N 1
ATOM 5115 C CA . GLU A 1 646 ? 34.610 12.134 2.684 1.00 78.88 646 GLU A CA 1
ATOM 5116 C C . GLU A 1 646 ? 34.162 13.570 2.326 1.00 78.88 646 GLU A C 1
ATOM 5118 O O . GLU A 1 646 ? 33.117 13.765 1.699 1.00 78.88 646 GLU A O 1
ATOM 5123 N N . ARG A 1 647 ? 34.991 14.587 2.623 1.00 76.31 647 ARG A N 1
ATOM 5124 C CA . ARG A 1 647 ? 34.740 15.986 2.220 1.00 76.31 647 ARG A CA 1
ATOM 5125 C C . ARG A 1 647 ? 34.810 16.198 0.705 1.00 76.31 647 ARG A C 1
ATOM 5127 O O . ARG A 1 647 ? 34.039 17.005 0.177 1.00 76.31 647 ARG A O 1
ATOM 5134 N N . ARG A 1 648 ? 35.712 15.510 -0.002 1.00 83.19 648 ARG A N 1
ATOM 5135 C CA . ARG A 1 648 ? 35.828 15.582 -1.469 1.00 83.19 648 ARG A CA 1
ATOM 5136 C C . ARG A 1 648 ? 34.583 15.003 -2.146 1.00 83.19 648 ARG A C 1
ATOM 5138 O O . ARG A 1 648 ? 34.033 15.633 -3.051 1.00 83.19 648 ARG A O 1
ATOM 5145 N N . LEU A 1 649 ? 34.085 13.876 -1.648 1.00 76.44 649 LEU A N 1
ATOM 5146 C CA . LEU A 1 649 ? 32.872 13.226 -2.147 1.00 76.44 649 LEU A CA 1
ATOM 5147 C C . LEU A 1 649 ? 31.601 13.989 -1.845 1.00 76.44 649 LEU A C 1
ATOM 5149 O O . LEU A 1 649 ? 30.726 14.104 -2.703 1.00 76.44 649 LEU A O 1
ATOM 5153 N N . GLU A 1 650 ? 31.490 14.551 -0.646 1.00 73.81 650 GLU A N 1
ATOM 5154 C CA . GLU A 1 650 ? 30.362 15.408 -0.314 1.00 73.81 650 GLU A CA 1
ATOM 5155 C C . GLU A 1 650 ? 30.338 16.648 -1.223 1.00 73.81 650 GLU A C 1
ATOM 5157 O O . GLU A 1 650 ? 29.275 17.034 -1.721 1.00 73.81 650 GLU A O 1
ATOM 5162 N N . ALA A 1 651 ? 31.506 17.225 -1.534 1.00 76.50 651 ALA A N 1
ATOM 5163 C CA . ALA A 1 651 ? 31.621 18.312 -2.502 1.00 76.50 651 ALA A CA 1
ATOM 5164 C C . ALA A 1 651 ? 31.206 17.877 -3.920 1.00 76.50 651 ALA A C 1
ATOM 5166 O O . ALA A 1 651 ? 30.495 18.627 -4.596 1.00 76.50 651 ALA A O 1
ATOM 5167 N N . GLN A 1 652 ? 31.570 16.666 -4.354 1.00 72.56 652 GLN A N 1
ATOM 5168 C CA . GLN A 1 652 ? 31.138 16.107 -5.637 1.00 72.56 652 GLN A CA 1
ATOM 5169 C C . GLN A 1 652 ? 29.621 15.862 -5.683 1.00 72.56 652 GLN A C 1
ATOM 5171 O O . GLN A 1 652 ? 28.959 16.367 -6.587 1.00 72.56 652 GLN A O 1
ATOM 5176 N N . LYS A 1 653 ? 29.030 15.202 -4.679 1.00 73.69 653 LYS A N 1
ATOM 5177 C CA . LYS A 1 653 ? 27.571 14.985 -4.592 1.00 73.69 653 LYS A CA 1
ATOM 5178 C C . LYS A 1 653 ? 26.797 16.302 -4.529 1.00 73.69 653 LYS A C 1
ATOM 5180 O O . LYS A 1 653 ? 25.721 16.433 -5.114 1.00 73.69 653 LYS A O 1
ATOM 5185 N N . ARG A 1 654 ? 27.335 17.316 -3.843 1.00 76.94 654 ARG A N 1
ATOM 5186 C CA . ARG A 1 654 ? 26.749 18.664 -3.804 1.00 76.94 654 ARG A CA 1
ATOM 5187 C C . ARG A 1 654 ? 26.814 19.346 -5.170 1.00 76.94 654 ARG A C 1
ATOM 5189 O O . ARG A 1 654 ? 25.834 19.982 -5.566 1.00 76.94 654 ARG A O 1
ATOM 5196 N N . LYS A 1 655 ? 27.921 19.183 -5.899 1.00 77.88 655 LYS A N 1
ATOM 5197 C CA . LYS A 1 655 ? 28.071 19.639 -7.287 1.00 77.88 655 LYS A CA 1
ATOM 5198 C C . LYS A 1 655 ? 27.077 18.930 -8.211 1.00 77.88 655 LYS A C 1
ATOM 5200 O O . LYS A 1 655 ? 26.348 19.612 -8.918 1.00 77.88 655 LYS A O 1
ATOM 5205 N N . GLU A 1 656 ? 26.932 17.611 -8.119 1.00 72.12 656 GLU A N 1
ATOM 5206 C CA . GLU A 1 656 ? 25.961 16.832 -8.901 1.00 72.12 656 GLU A CA 1
ATOM 5207 C C . GLU A 1 656 ? 24.508 17.231 -8.615 1.00 72.12 656 GLU A C 1
ATOM 5209 O O . GLU A 1 656 ? 23.731 17.402 -9.549 1.00 72.12 656 GLU A O 1
ATOM 5214 N N . ARG A 1 657 ? 24.129 17.460 -7.347 1.00 75.94 657 ARG A N 1
ATOM 5215 C CA . ARG A 1 657 ? 22.794 17.988 -6.992 1.00 75.94 657 ARG A CA 1
ATOM 5216 C C . ARG A 1 657 ? 22.563 19.390 -7.544 1.00 75.94 657 ARG A C 1
ATOM 5218 O O . ARG A 1 657 ? 21.455 19.709 -7.965 1.00 75.94 657 ARG A O 1
ATOM 5225 N N . THR A 1 658 ? 23.608 20.214 -7.549 1.00 79.75 658 THR A N 1
ATOM 5226 C CA . THR A 1 658 ? 23.546 21.568 -8.101 1.00 79.75 658 THR A CA 1
ATOM 5227 C C . THR A 1 658 ? 23.446 21.524 -9.625 1.00 79.75 658 THR A C 1
ATOM 5229 O O . THR A 1 658 ? 22.714 22.320 -10.191 1.00 79.75 658 THR A O 1
ATOM 5232 N N . GLU A 1 659 ? 24.089 20.566 -10.294 1.00 84.88 659 GLU A N 1
ATOM 5233 C CA . GLU A 1 659 ? 24.069 20.403 -11.754 1.00 84.88 659 GLU A CA 1
ATOM 5234 C C . GLU A 1 659 ? 22.911 19.529 -12.270 1.00 84.88 659 GLU A C 1
ATOM 5236 O O . GLU A 1 659 ? 22.635 19.541 -13.465 1.00 84.88 659 GLU A O 1
ATOM 5241 N N . ALA A 1 660 ? 22.182 18.807 -11.410 1.00 80.50 660 ALA A N 1
ATOM 5242 C CA . ALA A 1 660 ? 21.120 17.876 -11.816 1.00 80.50 660 ALA A CA 1
ATOM 5243 C C . ALA A 1 660 ? 20.032 18.534 -12.680 1.00 80.50 660 ALA A C 1
ATOM 5245 O O . ALA A 1 660 ? 19.544 17.924 -13.629 1.00 80.50 660 ALA A O 1
ATOM 5246 N N . HIS A 1 661 ? 19.699 19.800 -12.406 1.00 83.38 661 HIS A N 1
ATOM 5247 C CA . HIS A 1 661 ? 18.712 20.560 -13.176 1.00 83.38 661 HIS A CA 1
ATOM 5248 C C . HIS A 1 661 ? 19.140 20.846 -14.632 1.00 83.38 661 HIS A C 1
ATOM 5250 O O . HIS A 1 661 ? 18.281 21.191 -15.448 1.00 83.38 661 HIS A O 1
ATOM 5256 N N . LEU A 1 662 ? 20.431 20.699 -14.963 1.00 90.00 662 LEU A N 1
ATOM 5257 C CA . LEU A 1 662 ? 20.992 20.880 -16.310 1.00 90.00 662 LEU A CA 1
ATOM 5258 C C . LEU A 1 662 ? 20.801 19.652 -17.210 1.00 90.00 662 LEU A C 1
ATOM 5260 O O . LEU A 1 662 ? 21.019 19.743 -18.418 1.00 90.00 662 LEU A O 1
ATOM 5264 N N . TYR A 1 663 ? 20.406 18.514 -16.642 1.00 90.88 663 TYR A N 1
ATOM 5265 C CA . TYR A 1 663 ? 20.198 17.266 -17.368 1.00 90.88 663 TYR A CA 1
ATOM 5266 C C . TYR A 1 663 ? 18.705 16.946 -17.495 1.00 90.88 663 TYR A C 1
ATOM 5268 O O . TYR A 1 663 ? 17.882 17.391 -16.692 1.00 90.88 663 TYR A O 1
ATOM 5276 N N . MET A 1 664 ? 18.363 16.170 -18.515 1.00 93.75 664 MET A N 1
ATOM 5277 C CA . MET A 1 664 ? 17.049 15.570 -18.725 1.00 93.75 664 MET A CA 1
ATOM 5278 C C . MET A 1 664 ? 17.202 14.080 -19.025 1.00 93.75 664 MET A C 1
ATOM 5280 O O . MET A 1 664 ? 18.274 13.634 -19.441 1.00 93.75 664 MET A O 1
ATOM 5284 N N . ASN A 1 665 ? 16.135 13.323 -18.791 1.00 94.19 665 ASN A N 1
ATOM 5285 C CA . ASN A 1 665 ? 16.100 11.900 -19.088 1.00 94.19 665 ASN A CA 1
ATOM 5286 C C . ASN A 1 665 ? 15.382 11.679 -20.416 1.00 94.19 665 ASN A C 1
ATOM 5288 O O . ASN A 1 665 ? 14.317 12.248 -20.649 1.00 94.19 665 ASN A O 1
ATOM 5292 N N . ILE A 1 666 ? 15.960 10.837 -21.263 1.00 95.75 666 ILE A N 1
ATOM 5293 C CA . ILE A 1 666 ? 15.365 10.409 -22.524 1.00 95.75 666 ILE A CA 1
ATOM 5294 C C . ILE A 1 666 ? 15.109 8.911 -22.430 1.00 95.75 666 ILE A C 1
ATOM 5296 O O . ILE A 1 666 ? 16.023 8.133 -22.155 1.00 95.75 666 ILE A O 1
ATOM 5300 N N . GLN A 1 667 ? 13.856 8.527 -22.617 1.00 96.56 667 GLN A N 1
ATOM 5301 C CA . GLN A 1 667 ? 13.373 7.158 -22.589 1.00 96.56 667 GLN A CA 1
ATOM 5302 C C . GLN A 1 667 ? 13.387 6.602 -24.008 1.00 96.56 667 GLN A C 1
ATOM 5304 O O . GLN A 1 667 ? 12.581 6.991 -24.846 1.00 96.56 667 GLN A O 1
ATOM 5309 N N . VAL A 1 668 ? 14.321 5.701 -24.289 1.00 95.88 668 VAL A N 1
ATOM 5310 C CA . VAL A 1 668 ? 14.451 5.072 -25.603 1.00 95.88 668 VAL A CA 1
ATOM 5311 C C . VAL A 1 668 ? 13.731 3.730 -25.619 1.00 95.88 668 VAL A C 1
ATOM 5313 O O . VAL A 1 668 ? 13.930 2.902 -24.724 1.00 95.88 668 VAL A O 1
ATOM 5316 N N . VAL A 1 669 ? 12.931 3.519 -26.663 1.00 96.19 669 VAL A N 1
ATOM 5317 C CA . VAL A 1 669 ? 12.282 2.242 -26.993 1.00 96.19 669 VAL A CA 1
ATOM 5318 C C . VAL A 1 669 ? 12.689 1.797 -28.396 1.00 96.19 669 VAL A C 1
ATOM 5320 O O . VAL A 1 669 ? 12.912 2.634 -29.268 1.00 96.19 669 VAL A O 1
ATOM 5323 N N . THR A 1 670 ? 12.790 0.491 -28.616 1.00 94.25 670 THR A N 1
ATOM 5324 C CA . THR A 1 670 ? 13.009 -0.128 -29.933 1.00 94.25 670 THR A CA 1
ATOM 5325 C C . THR A 1 670 ? 11.776 -0.933 -30.344 1.00 94.25 670 THR A C 1
ATOM 5327 O O . THR A 1 670 ? 10.834 -1.091 -29.568 1.00 94.25 670 THR A O 1
ATOM 5330 N N . ASP A 1 671 ? 11.760 -1.447 -31.568 1.00 91.38 671 ASP A N 1
ATOM 5331 C CA . ASP A 1 671 ? 10.677 -2.280 -32.101 1.00 91.38 671 ASP A CA 1
ATOM 5332 C C . ASP A 1 671 ? 10.444 -3.552 -31.268 1.00 91.38 671 ASP A C 1
ATOM 5334 O O . ASP A 1 671 ? 9.298 -3.952 -31.050 1.00 91.38 671 ASP A O 1
ATOM 5338 N N . ASP A 1 672 ? 11.512 -4.116 -30.699 1.00 90.94 672 ASP A N 1
ATOM 5339 C CA . ASP A 1 672 ? 11.450 -5.211 -29.726 1.00 90.94 672 ASP A CA 1
ATOM 5340 C C . ASP A 1 672 ? 10.521 -4.925 -28.541 1.00 90.94 672 ASP A C 1
ATOM 5342 O O . ASP A 1 672 ? 9.861 -5.834 -28.035 1.00 90.94 672 ASP A O 1
ATOM 5346 N N . ASN A 1 673 ? 10.437 -3.668 -28.096 1.00 93.38 673 ASN A N 1
ATOM 5347 C CA . ASN A 1 673 ? 9.600 -3.300 -26.961 1.00 93.38 673 ASN A CA 1
ATOM 5348 C C . ASN A 1 673 ? 8.096 -3.337 -27.275 1.00 93.38 673 ASN A C 1
ATOM 5350 O O . ASN A 1 673 ? 7.289 -3.373 -26.346 1.00 93.38 673 ASN A O 1
ATOM 5354 N N . PHE A 1 674 ? 7.710 -3.309 -28.552 1.00 95.06 674 PHE A N 1
ATOM 5355 C CA . PHE A 1 674 ? 6.306 -3.351 -28.972 1.00 95.06 674 PHE A CA 1
ATOM 5356 C C . PHE A 1 674 ? 5.789 -4.794 -29.085 1.00 95.06 674 PHE A C 1
ATOM 5358 O O . PHE A 1 674 ? 4.578 -5.039 -29.106 1.00 95.06 674 PHE A O 1
ATOM 5365 N N . ASN A 1 675 ? 6.697 -5.775 -29.121 1.00 91.81 675 ASN A N 1
ATOM 5366 C CA . ASN A 1 675 ? 6.347 -7.187 -29.189 1.00 91.81 675 ASN A CA 1
ATOM 5367 C C . ASN A 1 675 ? 5.575 -7.639 -27.943 1.00 91.81 675 ASN A C 1
ATOM 5369 O O . ASN A 1 675 ? 5.963 -7.398 -26.803 1.00 91.81 675 ASN A O 1
ATOM 5373 N N . GLY A 1 676 ? 4.467 -8.345 -28.169 1.00 90.12 676 GLY A N 1
ATOM 5374 C CA . GLY A 1 676 ? 3.620 -8.880 -27.101 1.00 90.12 676 GLY A CA 1
ATOM 5375 C C . GLY A 1 676 ? 2.613 -7.886 -26.517 1.00 90.12 676 GLY A C 1
ATOM 5376 O O . GLY A 1 676 ? 1.737 -8.315 -25.762 1.00 90.12 676 GLY A O 1
ATOM 5377 N N . HIS A 1 677 ? 2.652 -6.604 -26.896 1.00 95.06 677 HIS A N 1
ATOM 5378 C CA . HIS A 1 677 ? 1.653 -5.633 -26.453 1.00 95.06 677 HIS A CA 1
ATOM 5379 C C . HIS A 1 677 ? 0.251 -5.999 -26.957 1.00 95.06 677 HIS A C 1
ATOM 5381 O O . HIS A 1 677 ? 0.023 -6.181 -28.152 1.00 95.06 677 HIS A O 1
ATOM 5387 N N . GLN A 1 678 ? -0.695 -6.115 -26.025 1.00 94.50 678 GLN A N 1
ATOM 5388 C CA . GLN A 1 678 ? -2.091 -6.479 -26.305 1.00 94.50 678 GLN A CA 1
ATOM 5389 C C . GLN A 1 678 ? -3.022 -5.257 -26.348 1.00 94.50 678 GLN A C 1
ATOM 5391 O O . GLN A 1 678 ? -4.208 -5.386 -26.638 1.00 94.50 678 GLN A O 1
ATOM 5396 N N . GLY A 1 679 ? -2.506 -4.077 -26.000 1.00 92.94 679 GLY A N 1
ATOM 5397 C CA . GLY A 1 679 ? -3.297 -2.865 -25.840 1.00 92.94 679 GLY A CA 1
ATOM 5398 C C . GLY A 1 679 ? -3.476 -2.034 -27.112 1.00 92.94 679 GLY A C 1
ATOM 5399 O O . GLY A 1 679 ? -3.016 -2.383 -28.204 1.00 92.94 679 GLY A O 1
ATOM 5400 N N . ASN A 1 680 ? -4.131 -0.886 -26.929 1.00 94.12 680 ASN A N 1
ATOM 5401 C CA . ASN A 1 680 ? -4.084 0.219 -27.891 1.00 94.12 680 ASN A CA 1
ATOM 5402 C C . ASN A 1 680 ? -2.677 0.846 -27.891 1.00 94.12 680 ASN A C 1
ATOM 5404 O O . ASN A 1 680 ? -1.927 0.667 -26.929 1.00 94.12 680 ASN A O 1
ATOM 5408 N N . ASP A 1 681 ? -2.339 1.589 -28.938 1.00 95.81 681 ASP A N 1
ATOM 5409 C CA . ASP A 1 681 ? -1.020 2.174 -29.197 1.00 95.81 681 ASP A CA 1
ATOM 5410 C C . ASP A 1 681 ? 0.093 1.111 -29.237 1.00 95.81 681 ASP A C 1
ATOM 5412 O O . ASP A 1 681 ? -0.175 -0.079 -29.405 1.00 95.81 681 ASP A O 1
ATOM 5416 N N . LEU A 1 682 ? 1.362 1.514 -29.186 1.00 95.81 682 LEU A N 1
ATOM 5417 C CA . LEU A 1 682 ? 2.487 0.598 -29.410 1.00 95.81 682 LEU A CA 1
ATOM 5418 C C . LEU A 1 682 ? 2.944 -0.135 -28.145 1.00 95.81 682 LEU A C 1
ATOM 5420 O O . LEU A 1 682 ? 3.477 -1.237 -28.242 1.00 95.81 682 LEU A O 1
ATOM 5424 N N . PHE A 1 683 ? 2.713 0.444 -26.967 1.00 94.25 683 PHE A N 1
ATOM 5425 C CA . PHE A 1 683 ? 3.098 -0.148 -25.690 1.00 94.25 683 PHE A CA 1
ATOM 5426 C C . PHE A 1 683 ? 2.259 0.390 -24.526 1.00 94.25 683 PHE A C 1
ATOM 5428 O O . PHE A 1 683 ? 1.530 1.371 -24.656 1.00 94.25 683 PHE A O 1
ATOM 5435 N N . ASP A 1 684 ? 2.391 -0.256 -23.369 1.00 89.50 684 ASP A N 1
ATOM 5436 C CA . ASP A 1 684 ? 1.859 0.204 -22.086 1.00 89.50 684 ASP A CA 1
ATOM 5437 C C . ASP A 1 684 ? 2.989 0.864 -21.280 1.00 89.50 684 ASP A C 1
ATOM 5439 O O . ASP A 1 684 ? 3.979 0.208 -20.942 1.00 89.50 684 ASP A O 1
ATOM 5443 N N . GLY A 1 685 ? 2.861 2.166 -21.005 1.00 85.88 685 GLY A N 1
ATOM 5444 C CA . GLY A 1 685 ? 3.901 2.965 -20.349 1.00 85.88 685 GLY A CA 1
ATOM 5445 C C . GLY A 1 685 ? 4.276 2.482 -18.946 1.00 85.88 685 GLY A C 1
ATOM 5446 O O . GLY A 1 685 ? 5.399 2.729 -18.514 1.00 85.88 685 GLY A O 1
ATOM 5447 N N . ASP A 1 686 ? 3.384 1.756 -18.266 1.00 83.50 686 ASP A N 1
ATOM 5448 C CA . ASP A 1 686 ? 3.646 1.216 -16.927 1.00 83.50 686 ASP A CA 1
ATOM 5449 C C . ASP A 1 686 ? 4.312 -0.181 -16.971 1.00 83.50 686 ASP A C 1
ATOM 5451 O O . ASP A 1 686 ? 4.842 -0.641 -15.961 1.00 83.50 686 ASP A O 1
ATOM 5455 N N . LYS A 1 687 ? 4.306 -0.875 -18.124 1.00 85.00 687 LYS A N 1
ATOM 5456 C CA . LYS A 1 687 ? 4.860 -2.242 -18.276 1.00 85.00 687 LYS A CA 1
ATOM 5457 C C . LYS A 1 687 ? 6.149 -2.313 -19.088 1.00 85.00 687 LYS A C 1
ATOM 5459 O O . LYS A 1 687 ? 6.833 -3.335 -19.058 1.00 85.00 687 LYS A O 1
ATOM 5464 N N . ILE A 1 688 ? 6.447 -1.279 -19.866 1.00 89.31 688 ILE A N 1
ATOM 5465 C CA . ILE A 1 688 ? 7.593 -1.262 -20.772 1.00 89.31 688 ILE A CA 1
ATOM 5466 C C . ILE A 1 688 ? 8.899 -0.944 -20.028 1.00 89.31 688 ILE A C 1
ATOM 5468 O O . ILE A 1 688 ? 8.967 -0.064 -19.171 1.00 89.31 688 ILE A O 1
ATOM 5472 N N . ASN A 1 689 ? 9.973 -1.636 -20.408 1.00 87.62 689 ASN A N 1
ATOM 5473 C CA . ASN A 1 689 ? 11.319 -1.356 -19.918 1.00 87.62 689 ASN A CA 1
ATOM 5474 C C . ASN A 1 689 ? 12.030 -0.377 -20.861 1.00 87.62 689 ASN A C 1
ATOM 5476 O O . ASN A 1 689 ? 12.530 -0.771 -21.917 1.00 87.62 689 ASN A O 1
ATOM 5480 N N . PHE A 1 690 ? 12.083 0.895 -20.468 1.00 92.62 690 PHE A N 1
ATOM 5481 C CA . PHE A 1 690 ? 12.786 1.942 -21.210 1.00 92.62 690 PHE A CA 1
ATOM 5482 C C . PHE A 1 690 ? 14.306 1.858 -21.036 1.00 92.62 690 PHE A C 1
ATOM 5484 O O . PHE A 1 690 ? 14.810 1.670 -19.925 1.00 92.62 690 PHE A O 1
ATOM 5491 N N . ARG A 1 691 ? 15.057 2.121 -22.112 1.00 92.69 691 ARG A N 1
ATOM 5492 C CA . ARG A 1 691 ? 16.491 2.430 -22.013 1.00 92.69 691 ARG A CA 1
ATOM 5493 C C . ARG A 1 691 ? 16.647 3.913 -21.694 1.00 92.69 691 ARG A C 1
ATOM 5495 O O . ARG A 1 691 ? 16.352 4.764 -22.526 1.00 92.69 691 ARG A O 1
ATOM 5502 N N . ASN A 1 692 ? 17.079 4.228 -20.476 1.00 93.19 692 ASN A N 1
ATOM 5503 C CA . ASN A 1 692 ? 17.174 5.610 -20.009 1.00 93.19 692 ASN A CA 1
ATOM 5504 C C . ASN A 1 692 ? 18.533 6.229 -20.347 1.00 93.19 692 ASN A C 1
ATOM 5506 O O . ASN A 1 692 ? 19.574 5.736 -19.919 1.00 93.19 692 ASN A O 1
ATOM 5510 N N . PHE A 1 693 ? 18.508 7.362 -21.041 1.00 93.31 693 PHE A N 1
ATOM 5511 C CA . PHE A 1 693 ? 19.679 8.172 -21.351 1.00 93.31 693 PHE A CA 1
ATOM 5512 C C . PHE A 1 693 ? 19.624 9.485 -20.578 1.00 93.31 693 PHE A C 1
ATOM 5514 O O . PHE A 1 693 ? 18.651 10.232 -20.670 1.00 93.31 693 PHE A O 1
ATOM 5521 N N . LYS A 1 694 ? 20.684 9.795 -19.828 1.00 92.19 694 LYS A N 1
ATOM 5522 C CA . LYS A 1 694 ? 20.824 11.081 -19.138 1.00 92.19 694 LYS A CA 1
ATOM 5523 C C . LYS A 1 694 ? 21.595 12.051 -20.028 1.00 92.19 694 LYS A C 1
ATOM 5525 O O . LYS A 1 694 ? 22.791 11.875 -20.242 1.00 92.19 694 LYS A O 1
ATOM 5530 N N . VAL A 1 695 ? 20.921 13.089 -20.514 1.00 93.12 695 VAL A N 1
ATOM 5531 C CA . VAL A 1 695 ? 21.457 14.007 -21.532 1.00 93.12 695 VAL A CA 1
ATOM 5532 C C . VAL A 1 695 ? 21.455 15.434 -21.006 1.00 93.12 695 VAL A C 1
ATOM 5534 O O . VAL A 1 695 ? 20.538 15.839 -20.291 1.00 93.12 695 VAL A O 1
ATOM 5537 N N . LYS A 1 696 ? 22.494 16.218 -21.316 1.00 92.56 696 LYS A N 1
ATOM 5538 C CA . LYS A 1 696 ? 22.495 17.652 -20.999 1.00 92.56 696 LYS A CA 1
ATOM 5539 C C . LYS A 1 696 ? 21.419 18.341 -21.830 1.00 92.56 696 LYS A C 1
ATOM 5541 O O . LYS A 1 696 ? 21.386 18.177 -23.043 1.00 92.56 696 LYS A O 1
ATOM 5546 N N . LYS A 1 697 ? 20.600 19.181 -21.200 1.00 93.38 697 LYS A N 1
ATOM 5547 C CA . LYS A 1 697 ? 19.546 19.952 -21.882 1.00 93.38 697 LYS A CA 1
ATOM 5548 C C . LYS A 1 697 ? 20.092 20.829 -23.011 1.00 93.38 697 LYS A C 1
ATOM 5550 O O . LYS A 1 697 ? 19.427 21.017 -24.019 1.00 93.38 697 LYS A O 1
ATOM 5555 N N . SER A 1 698 ? 21.310 21.341 -22.831 1.00 92.50 698 SER A N 1
ATOM 5556 C CA . SER A 1 698 ? 22.010 22.193 -23.794 1.00 92.50 698 SER A CA 1
ATOM 5557 C C . SER A 1 698 ? 22.771 21.429 -24.883 1.00 92.50 698 SER A C 1
ATOM 5559 O O . SER A 1 698 ? 23.358 22.080 -25.743 1.00 92.50 698 SER A O 1
ATOM 5561 N N . SER A 1 699 ? 22.844 20.093 -24.823 1.00 94.50 699 SER A N 1
ATOM 5562 C CA . SER A 1 699 ? 23.497 19.310 -25.880 1.00 94.50 699 SER A CA 1
ATOM 5563 C C . SER A 1 699 ? 22.716 19.416 -27.179 1.00 94.50 699 SER A C 1
ATOM 5565 O O . SER A 1 699 ? 21.496 19.590 -27.163 1.00 94.50 699 SER A O 1
ATOM 5567 N N . THR A 1 700 ? 23.422 19.325 -28.302 1.00 95.50 700 THR A N 1
ATOM 5568 C CA . THR A 1 700 ? 22.788 19.349 -29.626 1.00 95.50 700 THR A CA 1
ATOM 5569 C C . THR A 1 700 ? 22.182 17.989 -29.968 1.00 95.50 700 THR A C 1
ATOM 5571 O O . THR A 1 700 ? 22.597 16.958 -29.432 1.00 95.50 700 THR A O 1
ATOM 5574 N N . VAL A 1 701 ? 21.216 17.958 -30.889 1.00 93.56 701 VAL A N 1
ATOM 5575 C CA . VAL A 1 701 ? 20.664 16.688 -31.395 1.00 93.56 701 VAL A CA 1
ATOM 5576 C C . VAL A 1 701 ? 21.752 15.832 -32.052 1.00 93.56 701 VAL A C 1
ATOM 5578 O O . VAL A 1 701 ? 21.744 14.615 -31.896 1.00 93.56 701 VAL A O 1
ATOM 5581 N N . LEU A 1 702 ? 22.734 16.443 -32.724 1.00 93.50 702 LEU A N 1
ATOM 5582 C CA . LEU A 1 702 ? 23.875 15.718 -33.291 1.00 93.50 702 LEU A CA 1
ATOM 5583 C C . LEU A 1 702 ? 24.699 14.988 -32.215 1.00 93.50 702 LEU A C 1
ATOM 5585 O O . LEU A 1 702 ? 25.016 13.809 -32.373 1.00 93.50 702 LEU A O 1
ATOM 5589 N N . GLU A 1 703 ? 25.021 15.662 -31.107 1.00 94.12 703 GLU A N 1
ATOM 5590 C CA . GLU A 1 703 ? 25.712 15.038 -29.967 1.00 94.12 703 GLU A CA 1
ATOM 5591 C C . GLU A 1 703 ? 24.893 13.885 -29.377 1.00 94.12 703 GLU A C 1
ATOM 5593 O O . GLU A 1 703 ? 25.439 12.827 -29.061 1.00 94.12 703 GLU A O 1
ATOM 5598 N N . PHE A 1 704 ? 23.574 14.070 -29.271 1.00 93.81 704 PHE A N 1
ATOM 5599 C CA . PHE A 1 704 ? 22.659 13.028 -28.819 1.00 93.81 704 PHE A CA 1
ATOM 5600 C C . PHE A 1 704 ? 22.662 11.810 -29.755 1.00 93.81 704 PHE A C 1
ATOM 5602 O O . PHE A 1 704 ? 22.758 10.683 -29.274 1.00 93.81 704 PHE A O 1
ATOM 5609 N N . MET A 1 705 ? 22.640 12.017 -31.074 1.00 94.44 705 MET A N 1
ATOM 5610 C CA . MET A 1 705 ? 22.698 10.941 -32.072 1.00 94.44 705 MET A CA 1
ATOM 5611 C C . MET A 1 705 ? 24.000 10.138 -31.996 1.00 94.44 705 MET A C 1
ATOM 5613 O O . MET A 1 705 ? 23.962 8.910 -32.052 1.00 94.44 705 MET A O 1
ATOM 5617 N N . HIS A 1 706 ? 25.146 10.801 -31.818 1.00 94.00 706 HIS A N 1
ATOM 5618 C CA . HIS A 1 706 ? 26.421 10.109 -31.602 1.00 94.00 706 HIS A CA 1
ATOM 5619 C C . HIS A 1 706 ? 26.421 9.304 -30.302 1.00 94.00 706 HIS A C 1
ATOM 5621 O O . HIS A 1 706 ? 26.840 8.151 -30.288 1.00 94.00 706 HIS A O 1
ATOM 5627 N N . MET A 1 707 ? 25.876 9.869 -29.225 1.00 93.50 707 MET A N 1
ATOM 5628 C CA . MET A 1 707 ? 25.747 9.156 -27.959 1.00 93.50 707 MET A CA 1
ATOM 5629 C C . MET A 1 707 ? 24.807 7.943 -28.066 1.00 93.50 707 MET A C 1
ATOM 5631 O O . MET A 1 707 ? 25.111 6.903 -27.479 1.00 93.50 707 MET A O 1
ATOM 5635 N N . LEU A 1 708 ? 23.695 8.039 -28.806 1.00 93.69 708 LEU A N 1
ATOM 5636 C CA . LEU A 1 708 ? 22.819 6.896 -29.091 1.00 93.69 708 LEU A CA 1
ATOM 5637 C C . LEU A 1 708 ? 23.567 5.810 -29.868 1.00 93.69 708 LEU A C 1
ATOM 5639 O O . LEU A 1 708 ? 23.560 4.654 -29.450 1.00 93.69 708 LEU A O 1
ATOM 5643 N N . ALA A 1 709 ? 24.249 6.188 -30.949 1.00 93.69 709 ALA A N 1
ATOM 5644 C CA . ALA A 1 709 ? 25.039 5.285 -31.782 1.00 93.69 709 ALA A CA 1
ATOM 5645 C C . ALA A 1 709 ? 26.110 4.531 -30.971 1.00 93.69 709 ALA A C 1
ATOM 5647 O O . ALA A 1 709 ? 26.178 3.299 -31.009 1.00 93.69 709 ALA A O 1
ATOM 5648 N N . ASP A 1 710 ? 26.885 5.252 -30.158 1.00 93.50 710 ASP A N 1
ATOM 5649 C CA . ASP A 1 710 ? 27.975 4.686 -29.359 1.00 93.50 710 ASP A CA 1
ATOM 5650 C C . ASP A 1 710 ? 27.482 3.741 -28.256 1.00 93.50 710 ASP A C 1
ATOM 5652 O O . ASP A 1 710 ? 28.136 2.732 -27.965 1.00 93.50 710 ASP A O 1
ATOM 5656 N N . ASN A 1 711 ? 26.337 4.042 -27.635 1.00 93.12 711 ASN A N 1
ATOM 5657 C CA . ASN A 1 711 ? 25.758 3.201 -26.585 1.00 93.12 711 ASN A CA 1
ATOM 5658 C C . ASN A 1 711 ? 25.008 1.994 -27.153 1.00 93.12 711 ASN A C 1
ATOM 5660 O O . ASN A 1 711 ? 25.149 0.894 -26.628 1.00 93.12 711 ASN A O 1
ATOM 5664 N N . MET A 1 712 ? 24.229 2.179 -28.224 1.00 90.06 712 MET A N 1
ATOM 5665 C CA . MET A 1 712 ? 23.454 1.099 -28.846 1.00 90.06 712 MET A CA 1
ATOM 5666 C C . MET A 1 712 ? 24.298 0.215 -29.769 1.00 90.06 712 MET A C 1
ATOM 5668 O O . MET A 1 712 ? 23.822 -0.841 -30.172 1.00 90.06 712 MET A O 1
ATOM 5672 N N . LYS A 1 713 ? 25.544 0.613 -30.066 1.00 91.88 713 LYS A N 1
ATOM 5673 C CA . LYS A 1 713 ? 26.475 -0.084 -30.970 1.00 91.88 713 LYS A CA 1
ATOM 5674 C C . LYS A 1 713 ? 25.963 -0.177 -32.410 1.00 91.88 713 LYS A C 1
ATOM 5676 O O . LYS A 1 713 ? 26.224 -1.156 -33.102 1.00 91.88 713 LYS A O 1
ATOM 5681 N N . TYR A 1 714 ? 25.305 0.887 -32.870 1.00 91.50 714 TYR A N 1
ATOM 5682 C CA . TYR A 1 714 ? 24.895 1.063 -34.263 1.00 91.50 714 TYR A CA 1
ATOM 5683 C C . TYR A 1 714 ? 25.576 2.295 -34.868 1.00 91.50 714 TYR A C 1
ATOM 5685 O O . TYR A 1 714 ? 25.713 3.308 -34.185 1.00 91.50 714 TYR A O 1
ATOM 5693 N N . PRO A 1 715 ? 25.973 2.272 -36.150 1.00 90.62 715 PRO A N 1
ATOM 5694 C CA . PRO A 1 715 ? 26.324 3.482 -36.883 1.00 90.62 715 PRO A CA 1
ATOM 5695 C C . PRO A 1 715 ? 25.162 4.484 -36.906 1.00 90.62 715 PRO A C 1
ATOM 5697 O O . PRO A 1 715 ? 24.002 4.093 -37.010 1.00 90.62 715 PRO A O 1
ATOM 5700 N N . VAL A 1 716 ? 25.473 5.785 -36.916 1.00 90.38 716 VAL A N 1
ATOM 5701 C CA . VAL A 1 716 ? 24.462 6.863 -36.996 1.00 90.38 716 VAL A CA 1
ATOM 5702 C C . VAL A 1 716 ? 23.553 6.715 -38.230 1.00 90.38 716 VAL A C 1
ATOM 5704 O O . VAL A 1 716 ? 22.374 7.032 -38.163 1.00 90.38 716 VAL A O 1
ATOM 5707 N N . THR A 1 717 ? 24.066 6.176 -39.342 1.00 90.44 717 THR A N 1
ATOM 5708 C CA . THR A 1 717 ? 23.301 5.923 -40.582 1.00 90.44 717 THR A CA 1
ATOM 5709 C C . THR A 1 717 ? 22.345 4.726 -40.502 1.00 90.44 717 THR A C 1
ATOM 5711 O O . THR A 1 717 ? 21.562 4.494 -41.423 1.00 90.44 717 THR A O 1
ATOM 5714 N N . GLN A 1 718 ? 22.411 3.941 -39.424 1.00 92.38 718 GLN A N 1
ATOM 5715 C CA . GLN A 1 718 ? 21.576 2.760 -39.191 1.00 92.38 718 GLN A CA 1
ATOM 5716 C C . GLN A 1 718 ? 20.528 2.979 -38.096 1.00 92.38 718 GLN A C 1
ATOM 5718 O O . GLN A 1 718 ? 19.842 2.024 -37.730 1.00 92.38 718 GLN A O 1
ATOM 5723 N N . ILE A 1 719 ? 20.402 4.209 -37.582 1.00 93.81 719 ILE A N 1
ATOM 5724 C CA . ILE A 1 719 ? 19.412 4.571 -36.565 1.00 93.81 719 ILE A CA 1
ATOM 5725 C C . ILE A 1 719 ? 18.594 5.794 -36.977 1.00 93.81 719 ILE A C 1
ATOM 5727 O O . ILE A 1 719 ? 19.121 6.734 -37.574 1.00 93.81 719 ILE A O 1
ATOM 5731 N N . ARG A 1 720 ? 17.305 5.803 -36.629 1.00 94.06 720 ARG A N 1
ATOM 5732 C CA . ARG A 1 720 ? 16.410 6.949 -36.839 1.00 94.06 720 ARG A CA 1
ATOM 5733 C C . ARG A 1 720 ? 15.509 7.155 -35.613 1.00 94.06 720 ARG A C 1
ATOM 5735 O O . ARG A 1 720 ? 14.731 6.263 -35.285 1.00 94.06 720 ARG A O 1
ATOM 5742 N N . PRO A 1 721 ? 15.621 8.287 -34.897 1.00 95.19 721 PRO A N 1
ATOM 5743 C CA . PRO A 1 721 ? 14.746 8.604 -33.775 1.00 95.19 721 PRO A CA 1
ATOM 5744 C C . PRO A 1 721 ? 13.391 9.154 -34.244 1.00 95.19 721 PRO A C 1
ATOM 5746 O O . PRO A 1 721 ? 13.325 10.071 -35.059 1.00 95.19 721 PRO A O 1
ATOM 5749 N N . TRP A 1 722 ? 12.327 8.644 -33.639 1.00 96.56 722 TRP A N 1
ATOM 5750 C CA . TRP A 1 722 ? 10.936 9.038 -33.814 1.00 96.56 722 TRP A CA 1
ATOM 5751 C C . TRP A 1 722 ? 10.353 9.396 -32.436 1.00 96.56 722 TRP A C 1
ATOM 5753 O O . TRP A 1 722 ? 10.005 8.499 -31.660 1.00 96.56 722 TRP A O 1
ATOM 5763 N N . PRO A 1 723 ? 10.307 10.683 -32.052 1.00 95.81 723 PRO A N 1
ATOM 5764 C CA . PRO A 1 723 ? 9.763 11.098 -30.763 1.00 95.81 723 PRO A CA 1
ATOM 5765 C C . PRO A 1 723 ? 8.287 10.736 -30.636 1.00 95.81 723 PRO A C 1
ATOM 5767 O O . PRO A 1 723 ? 7.510 10.924 -31.573 1.00 95.81 723 PRO A O 1
ATOM 5770 N N . PHE A 1 724 ? 7.888 10.248 -29.465 1.00 95.75 724 PHE A N 1
ATOM 5771 C CA . PHE A 1 724 ? 6.476 10.055 -29.166 1.00 95.75 724 PHE A CA 1
ATOM 5772 C C . PHE A 1 724 ? 5.823 11.373 -28.766 1.00 95.75 724 PHE A C 1
ATOM 5774 O O . PHE A 1 724 ? 6.388 12.143 -27.996 1.00 95.75 724 PHE A O 1
ATOM 5781 N N . GLN A 1 725 ? 4.602 11.600 -29.245 1.00 92.31 725 GLN A N 1
ATOM 5782 C CA . GLN A 1 725 ? 3.793 12.748 -28.856 1.00 92.31 725 GLN A CA 1
ATOM 5783 C C . GLN A 1 725 ? 2.354 12.334 -28.555 1.00 92.31 725 GLN A C 1
ATOM 5785 O O . GLN A 1 725 ? 1.803 11.402 -29.150 1.00 92.31 725 GLN A O 1
ATOM 5790 N N . PHE A 1 726 ? 1.727 13.060 -27.628 1.00 91.44 726 PHE A N 1
ATOM 5791 C CA . PHE A 1 726 ? 0.294 12.945 -27.380 1.00 91.44 726 PHE A CA 1
ATOM 5792 C C . PHE A 1 726 ? -0.484 13.703 -28.452 1.00 91.44 726 PHE A C 1
ATOM 5794 O O . PHE A 1 726 ? -0.390 14.925 -28.566 1.00 91.44 726 PHE A O 1
ATOM 5801 N N . ARG A 1 727 ? -1.300 12.974 -29.213 1.00 90.81 727 ARG A N 1
ATOM 5802 C CA . ARG A 1 727 ? -2.231 13.554 -30.186 1.00 90.81 727 ARG A CA 1
ATOM 5803 C C . ARG A 1 727 ? -3.505 14.060 -29.488 1.00 90.81 727 ARG A C 1
ATOM 5805 O O . ARG A 1 727 ? -3.812 13.693 -28.351 1.00 90.81 727 ARG A O 1
ATOM 5812 N N . GLN A 1 728 ? -4.301 14.882 -30.180 1.00 87.25 728 GLN A N 1
ATOM 5813 C CA . GLN A 1 728 ? -5.549 15.459 -29.638 1.00 87.25 728 GLN A CA 1
ATOM 5814 C C . GLN A 1 728 ? -6.588 14.397 -29.232 1.00 87.25 728 GLN A C 1
ATOM 5816 O O . GLN A 1 728 ? -7.398 14.612 -28.330 1.00 87.25 728 GLN A O 1
ATOM 5821 N N . ASN A 1 729 ? -6.549 13.236 -29.881 1.00 86.75 729 ASN A N 1
ATOM 5822 C CA . ASN A 1 729 ? -7.407 12.081 -29.627 1.00 86.75 729 ASN A CA 1
ATOM 5823 C C . ASN A 1 729 ? -6.942 11.204 -28.440 1.00 86.75 729 ASN A C 1
ATOM 5825 O O . ASN A 1 729 ? -7.531 10.146 -28.219 1.00 86.75 729 ASN A O 1
ATOM 5829 N N . GLN A 1 730 ? -5.941 11.653 -27.669 1.00 87.44 730 GLN A N 1
ATOM 5830 C CA . GLN A 1 730 ? -5.354 10.968 -26.507 1.00 87.44 730 GLN A CA 1
ATOM 5831 C C . GLN A 1 730 ? -4.552 9.694 -26.825 1.00 87.44 730 GLN A C 1
ATOM 5833 O O . GLN A 1 730 ? -4.305 8.904 -25.916 1.00 87.44 730 GLN A O 1
ATOM 5838 N N . THR A 1 731 ? -4.116 9.490 -28.072 1.00 93.06 731 THR A N 1
ATOM 5839 C CA . THR A 1 731 ? -3.143 8.433 -28.410 1.00 93.06 731 THR A CA 1
ATOM 5840 C C . THR A 1 731 ? -1.709 8.928 -28.253 1.00 93.06 731 THR A C 1
ATOM 5842 O O . THR A 1 731 ? -1.434 10.100 -28.535 1.00 93.06 731 THR A O 1
ATOM 5845 N N . TYR A 1 732 ? -0.791 8.038 -27.877 1.00 94.50 732 TYR A N 1
ATOM 5846 C CA . TYR A 1 732 ? 0.645 8.317 -27.797 1.00 94.50 732 TYR A CA 1
ATOM 5847 C C . TYR A 1 732 ? 1.371 7.608 -28.943 1.00 94.50 732 TYR A C 1
ATOM 5849 O O . TYR A 1 732 ? 1.545 6.388 -28.922 1.00 94.50 732 TYR A O 1
ATOM 5857 N N . ARG A 1 733 ? 1.753 8.361 -29.984 1.00 95.56 733 ARG A N 1
ATOM 5858 C CA . ARG A 1 733 ? 2.285 7.804 -31.241 1.00 95.56 733 ARG A CA 1
ATOM 5859 C C . ARG A 1 733 ? 3.634 8.422 -31.620 1.00 95.56 733 ARG A C 1
ATOM 5861 O O . ARG A 1 733 ? 3.860 9.587 -31.286 1.00 95.56 733 ARG A O 1
ATOM 5868 N N . PRO A 1 734 ? 4.512 7.674 -32.313 1.00 96.31 734 PRO A N 1
ATOM 5869 C CA . PRO A 1 734 ? 5.732 8.229 -32.885 1.00 96.31 734 PRO A CA 1
ATOM 5870 C C . PRO A 1 734 ? 5.402 9.306 -33.914 1.00 96.31 734 PRO A C 1
ATOM 5872 O O . PRO A 1 734 ? 4.429 9.184 -34.650 1.00 96.31 734 PRO A O 1
ATOM 5875 N N . THR A 1 735 ? 6.226 10.341 -33.970 1.00 93.75 735 THR A N 1
ATOM 5876 C CA . THR A 1 735 ? 6.122 11.463 -34.907 1.00 93.75 735 THR A CA 1
ATOM 5877 C C . THR A 1 735 ? 7.475 11.708 -35.558 1.00 93.75 735 THR A C 1
ATOM 5879 O O . THR A 1 735 ? 8.510 11.307 -35.019 1.00 93.75 735 THR A O 1
ATOM 5882 N N . LEU A 1 736 ? 7.485 12.338 -36.733 1.00 92.88 736 LEU A N 1
ATOM 5883 C CA . LEU A 1 736 ? 8.720 12.627 -37.451 1.00 92.88 736 LEU A CA 1
ATOM 5884 C C . LEU A 1 736 ? 9.573 13.665 -36.710 1.00 92.88 736 LEU A C 1
ATOM 5886 O O . LEU A 1 736 ? 9.133 14.787 -36.455 1.00 92.88 736 LEU A O 1
ATOM 5890 N N . LEU A 1 737 ? 10.839 13.324 -36.463 1.00 90.94 737 LEU A N 1
ATOM 5891 C CA . LEU A 1 737 ? 11.872 14.302 -36.139 1.00 90.94 737 LEU A CA 1
ATOM 5892 C C . LEU A 1 737 ? 12.656 14.664 -37.403 1.00 90.94 737 LEU A C 1
ATOM 5894 O O . LEU A 1 737 ? 13.456 13.868 -37.892 1.00 90.94 737 LEU A O 1
ATOM 5898 N N . ASP A 1 738 ? 12.470 15.887 -37.904 1.00 87.75 738 ASP A N 1
ATOM 5899 C CA . ASP A 1 738 ? 13.264 16.413 -39.021 1.00 87.75 738 ASP A CA 1
ATOM 5900 C C . ASP A 1 738 ? 14.713 16.647 -38.560 1.00 87.75 738 ASP A C 1
ATOM 5902 O O . ASP A 1 738 ? 15.053 17.697 -38.007 1.00 87.75 738 ASP A O 1
ATOM 5906 N N . LEU A 1 739 ? 15.565 15.634 -38.729 1.00 85.00 739 LEU A N 1
ATOM 5907 C CA . LEU A 1 739 ? 16.970 15.710 -38.340 1.00 85.00 739 LEU A CA 1
ATOM 5908 C C . LEU A 1 739 ? 17.692 16.813 -39.122 1.00 85.00 739 LEU A C 1
ATOM 5910 O O . LEU A 1 739 ? 18.411 17.605 -38.518 1.00 85.00 739 LEU A O 1
ATOM 5914 N N . GLU A 1 740 ? 17.458 16.942 -40.428 1.00 83.50 740 GLU A N 1
ATOM 5915 C CA . GLU A 1 740 ? 18.155 17.922 -41.272 1.00 83.50 740 GLU A CA 1
ATOM 5916 C C . GLU A 1 740 ? 17.959 19.359 -40.772 1.00 83.50 740 GLU A C 1
ATOM 5918 O O . GLU A 1 740 ? 18.915 20.135 -40.702 1.00 83.50 740 GLU A O 1
ATOM 5923 N N . ALA A 1 741 ? 16.739 19.698 -40.348 1.00 86.69 741 ALA A N 1
ATOM 5924 C CA . ALA A 1 741 ? 16.420 21.018 -39.813 1.00 86.69 741 ALA A CA 1
ATOM 5925 C C . ALA A 1 741 ? 16.839 21.219 -38.342 1.00 86.69 741 ALA A C 1
ATOM 5927 O O . ALA A 1 741 ? 17.035 22.360 -37.908 1.00 86.69 741 ALA A O 1
ATOM 5928 N N . ASN A 1 742 ? 16.948 20.143 -37.550 1.00 89.31 742 ASN A N 1
ATOM 5929 C CA . ASN A 1 742 ? 17.058 20.224 -36.088 1.00 89.31 742 ASN A CA 1
ATOM 5930 C C . ASN A 1 742 ? 18.396 19.745 -35.497 1.00 89.31 742 ASN A C 1
ATOM 5932 O O . ASN A 1 742 ? 18.599 19.913 -34.297 1.00 89.31 742 ASN A O 1
ATOM 5936 N N . LEU A 1 743 ? 19.337 19.228 -36.296 1.00 88.31 743 LEU A N 1
ATOM 5937 C CA . LEU A 1 743 ? 20.634 18.703 -35.824 1.00 88.31 743 LEU A CA 1
ATOM 5938 C C . LEU A 1 743 ? 21.405 19.654 -34.889 1.00 88.31 743 LEU A C 1
ATOM 5940 O O . LEU A 1 743 ? 22.020 19.207 -33.920 1.00 88.31 743 LEU A O 1
ATOM 5944 N N . ASN A 1 744 ? 21.353 20.960 -35.171 1.00 90.62 744 ASN A N 1
ATOM 5945 C CA . ASN A 1 744 ? 22.067 21.995 -34.414 1.00 90.62 744 ASN A CA 1
ATOM 5946 C C . ASN A 1 744 ? 21.246 22.609 -33.268 1.00 90.62 744 ASN A C 1
ATOM 5948 O O . ASN A 1 744 ? 21.770 23.445 -32.530 1.00 90.62 744 ASN A O 1
ATOM 5952 N N . LYS A 1 745 ? 19.965 22.248 -33.126 1.00 93.56 745 LYS A N 1
ATOM 5953 C CA . LYS A 1 745 ? 19.134 22.707 -32.007 1.00 93.56 745 LYS A CA 1
ATOM 5954 C C . LYS A 1 745 ? 19.471 21.922 -30.747 1.00 93.56 745 LYS A C 1
ATOM 5956 O O . LYS A 1 745 ? 20.046 20.832 -30.814 1.00 93.56 745 LYS A O 1
ATOM 5961 N N . THR A 1 746 ? 19.122 22.488 -29.595 1.00 93.56 746 THR A N 1
ATOM 5962 C CA . THR A 1 746 ? 19.308 21.782 -28.329 1.00 93.56 746 THR A CA 1
ATOM 5963 C C . THR A 1 746 ? 18.278 20.667 -28.186 1.00 93.56 746 THR A C 1
ATOM 5965 O O . THR A 1 746 ? 17.163 20.759 -28.702 1.00 93.56 746 THR A O 1
ATOM 5968 N N . VAL A 1 747 ? 18.646 19.608 -27.470 1.00 92.44 747 VAL A N 1
ATOM 5969 C CA . VAL A 1 747 ? 17.750 18.480 -27.191 1.00 92.44 747 VAL A CA 1
ATOM 5970 C C . VAL A 1 747 ? 16.500 18.937 -26.431 1.00 92.44 747 VAL A C 1
ATOM 5972 O O . VAL A 1 747 ? 15.413 18.450 -26.716 1.00 92.44 747 VAL A O 1
ATOM 5975 N N . LEU A 1 748 ? 16.623 19.909 -25.517 1.00 93.25 748 LEU A N 1
ATOM 5976 C CA . LEU A 1 748 ? 15.475 20.448 -24.781 1.00 93.25 748 LEU A CA 1
ATOM 5977 C C . LEU A 1 748 ? 14.474 21.173 -25.693 1.00 93.25 748 LEU A C 1
ATOM 5979 O O . LEU A 1 748 ? 13.269 21.026 -25.495 1.00 93.25 748 LEU A O 1
ATOM 5983 N N . ASP A 1 749 ? 14.971 21.939 -26.671 1.00 92.06 749 ASP A N 1
ATOM 5984 C CA . ASP A 1 749 ? 14.119 22.670 -27.617 1.00 92.06 749 ASP A CA 1
ATOM 5985 C C . ASP A 1 749 ? 13.349 21.708 -28.525 1.00 92.06 749 ASP A C 1
ATOM 5987 O O . ASP A 1 749 ? 12.194 21.953 -28.843 1.00 92.06 749 ASP A O 1
ATOM 5991 N N . VAL A 1 750 ? 13.988 20.612 -28.944 1.00 91.81 750 VAL A N 1
ATOM 5992 C CA . VAL A 1 750 ? 13.370 19.591 -29.806 1.00 91.81 750 VAL A CA 1
ATOM 5993 C C . VAL A 1 750 ? 12.399 18.696 -29.033 1.00 91.81 750 VAL A C 1
ATOM 5995 O O . VAL A 1 750 ? 11.431 18.207 -29.605 1.00 91.81 750 VAL A O 1
ATOM 5998 N N . ALA A 1 751 ? 12.632 18.512 -27.736 1.00 91.38 751 ALA A N 1
ATOM 5999 C CA . ALA A 1 751 ? 11.732 17.799 -26.840 1.00 91.38 751 ALA A CA 1
ATOM 6000 C C . ALA A 1 751 ? 10.546 18.653 -26.350 1.00 91.38 751 ALA A C 1
ATOM 6002 O O . ALA A 1 751 ? 9.799 18.192 -25.495 1.00 91.38 751 ALA A O 1
ATOM 6003 N N . ASP A 1 752 ? 10.393 19.907 -26.795 1.00 90.38 752 ASP A N 1
ATOM 6004 C CA . ASP A 1 752 ? 9.331 20.826 -26.350 1.00 90.38 752 ASP A CA 1
ATOM 6005 C C . ASP A 1 752 ? 9.205 20.952 -24.811 1.00 90.38 752 ASP A C 1
ATOM 6007 O O . ASP A 1 752 ? 8.123 21.130 -24.250 1.00 90.38 752 ASP A O 1
ATOM 6011 N N . ASN A 1 753 ? 10.340 20.920 -24.100 1.00 87.12 753 ASN A N 1
ATOM 6012 C CA . ASN A 1 753 ? 10.429 20.892 -22.628 1.00 87.12 753 ASN A CA 1
ATOM 6013 C C . ASN A 1 753 ? 9.838 19.641 -21.942 1.00 87.12 753 ASN A C 1
ATOM 6015 O O . ASN A 1 753 ? 9.648 19.647 -20.721 1.00 87.12 753 ASN A O 1
ATOM 6019 N N . GLU A 1 754 ? 9.589 18.561 -22.679 1.00 90.00 754 GLU A N 1
ATOM 6020 C CA . GLU A 1 754 ? 9.187 17.272 -22.122 1.00 90.00 754 GLU A CA 1
ATOM 6021 C C . GLU A 1 754 ? 10.360 16.612 -21.373 1.00 90.00 754 GLU A C 1
ATOM 6023 O O . GLU A 1 754 ? 11.495 16.557 -21.852 1.00 90.00 754 GLU A O 1
ATOM 6028 N N . ASN A 1 755 ? 10.115 16.139 -20.147 1.00 88.75 755 ASN A N 1
ATOM 6029 C CA . ASN A 1 755 ? 11.101 15.410 -19.348 1.00 88.75 755 ASN A CA 1
ATOM 6030 C C . ASN A 1 755 ? 10.384 14.487 -18.337 1.00 88.75 755 ASN A C 1
ATOM 6032 O O . ASN A 1 755 ? 9.774 15.005 -17.395 1.00 88.75 755 ASN A O 1
ATOM 6036 N N . PRO A 1 756 ? 10.484 13.152 -18.463 1.00 92.56 756 PRO A N 1
ATOM 6037 C CA . PRO A 1 756 ? 11.296 12.429 -19.446 1.00 92.56 756 PRO A CA 1
ATOM 6038 C C . PRO A 1 756 ? 10.752 12.559 -20.878 1.00 92.56 756 PRO A C 1
ATOM 6040 O O . PRO A 1 756 ? 9.545 12.631 -21.057 1.00 92.56 756 PRO A O 1
ATOM 6043 N N . TRP A 1 757 ? 11.641 12.591 -21.875 1.00 95.69 757 TRP A N 1
ATOM 6044 C CA . TRP A 1 757 ? 11.276 12.619 -23.301 1.00 95.69 757 TRP A CA 1
ATOM 6045 C C . TRP A 1 757 ? 11.351 11.210 -23.892 1.00 95.69 757 TRP A C 1
ATOM 6047 O O . TRP A 1 757 ? 12.402 10.577 -23.793 1.00 95.69 757 TRP A O 1
ATOM 6057 N N . THR A 1 758 ? 10.275 10.701 -24.494 1.00 96.38 758 THR A N 1
ATOM 6058 C CA . THR A 1 758 ? 10.240 9.321 -25.015 1.00 96.38 758 THR A CA 1
ATOM 6059 C C . THR A 1 758 ? 10.465 9.284 -26.520 1.00 96.38 758 THR A C 1
ATOM 6061 O O . THR A 1 758 ? 9.808 9.996 -27.277 1.00 96.38 758 THR A O 1
ATOM 6064 N N . VAL A 1 759 ? 11.368 8.417 -26.974 1.00 96.31 759 VAL A N 1
ATOM 6065 C CA . VAL A 1 759 ? 11.776 8.322 -28.379 1.00 96.31 759 VAL A CA 1
ATOM 6066 C C . VAL A 1 759 ? 11.824 6.861 -28.817 1.00 96.31 759 VAL A C 1
ATOM 6068 O O . VAL A 1 759 ? 12.521 6.045 -28.212 1.00 96.31 759 VAL A O 1
ATOM 6071 N N . PHE A 1 760 ? 11.113 6.532 -29.896 1.00 97.19 760 PHE A N 1
ATOM 6072 C CA . PHE A 1 760 ? 11.320 5.284 -30.626 1.00 97.19 760 PHE A CA 1
ATOM 6073 C C . PHE A 1 760 ? 12.586 5.410 -31.469 1.00 97.19 760 PHE A C 1
ATOM 6075 O O . PHE A 1 760 ? 12.663 6.267 -32.340 1.00 97.19 760 PHE A O 1
ATOM 6082 N N . VAL A 1 761 ? 13.593 4.583 -31.213 1.00 96.06 761 VAL A N 1
ATOM 6083 C CA . VAL A 1 761 ? 14.790 4.517 -32.053 1.00 96.06 761 VAL A CA 1
ATOM 6084 C C . VAL A 1 761 ? 14.642 3.322 -32.974 1.00 96.06 761 VAL A C 1
ATOM 6086 O O . VAL A 1 761 ? 14.788 2.173 -32.561 1.00 96.06 761 VAL A O 1
ATOM 6089 N N . GLU A 1 762 ? 14.344 3.611 -34.233 1.00 95.50 762 GLU A N 1
ATOM 6090 C CA . GLU A 1 762 ? 14.351 2.620 -35.293 1.00 95.50 762 GLU A CA 1
ATOM 6091 C C . GLU A 1 762 ? 15.792 2.210 -35.593 1.00 95.50 762 GLU A C 1
ATOM 6093 O O . GLU A 1 762 ? 16.650 3.068 -35.811 1.00 95.50 762 GLU A O 1
ATOM 6098 N N . THR A 1 763 ? 16.047 0.904 -35.625 1.00 93.69 763 THR A N 1
ATOM 6099 C CA . THR A 1 763 ? 17.352 0.316 -35.937 1.00 93.69 763 THR A CA 1
ATOM 6100 C C . THR A 1 763 ? 17.263 -0.541 -37.191 1.00 93.69 763 THR A C 1
ATOM 6102 O O . THR A 1 763 ? 16.249 -1.187 -37.457 1.00 93.69 763 THR A O 1
ATOM 6105 N N . LEU A 1 764 ? 18.340 -0.583 -37.974 1.00 91.12 764 LEU A N 1
ATOM 6106 C CA . LEU A 1 764 ? 18.408 -1.478 -39.123 1.00 91.12 764 LEU A CA 1
ATOM 6107 C C . LEU A 1 764 ? 18.449 -2.943 -38.662 1.00 91.12 764 LEU A C 1
ATOM 6109 O O . LEU A 1 764 ? 19.299 -3.307 -37.853 1.00 91.12 764 LEU A O 1
ATOM 6113 N N . ASN A 1 765 ? 17.580 -3.794 -39.219 1.00 86.00 765 ASN A N 1
ATOM 6114 C CA . ASN A 1 765 ? 17.618 -5.230 -38.938 1.00 86.00 765 ASN A CA 1
ATOM 6115 C C . ASN A 1 765 ? 18.970 -5.821 -39.408 1.00 86.00 765 ASN A C 1
ATOM 6117 O O . ASN A 1 765 ? 19.253 -5.760 -40.614 1.00 86.00 765 ASN A O 1
ATOM 6121 N N . PRO A 1 766 ? 19.782 -6.425 -38.513 1.00 81.62 766 PRO A N 1
ATOM 6122 C CA . PRO A 1 766 ? 21.081 -7.006 -38.862 1.00 81.62 766 PRO A CA 1
ATOM 6123 C C . PRO A 1 766 ? 21.016 -8.078 -39.961 1.00 81.62 766 PRO A C 1
ATOM 6125 O O . PRO A 1 766 ? 21.966 -8.247 -40.722 1.00 81.62 766 PRO A O 1
ATOM 6128 N N . GLU A 1 767 ? 19.885 -8.776 -40.085 1.00 82.06 767 GLU A N 1
ATOM 6129 C CA . GLU A 1 767 ? 19.668 -9.843 -41.068 1.00 82.06 767 GLU A CA 1
ATOM 6130 C C . GLU A 1 767 ? 19.221 -9.321 -42.446 1.00 82.06 767 GLU A C 1
ATOM 6132 O O . GLU A 1 767 ? 19.163 -10.082 -43.411 1.00 82.06 767 GLU A O 1
ATOM 6137 N N . SER A 1 768 ? 18.928 -8.021 -42.576 1.00 81.00 768 SER A N 1
ATOM 6138 C CA . SER A 1 768 ? 18.431 -7.423 -43.828 1.00 81.00 768 SER A CA 1
ATOM 6139 C C . SER A 1 768 ? 19.474 -7.360 -44.951 1.00 81.00 768 SER A C 1
ATOM 6141 O O . SER A 1 768 ? 19.115 -7.213 -46.119 1.00 81.00 768 SER A O 1
ATOM 6143 N N . GLY A 1 769 ? 20.767 -7.435 -44.616 1.00 80.62 769 GLY A N 1
ATOM 6144 C CA . GLY A 1 769 ? 21.874 -7.294 -45.568 1.00 80.62 769 GLY A CA 1
ATOM 6145 C C . GLY A 1 769 ? 22.096 -5.869 -46.101 1.00 80.62 769 GLY A C 1
ATOM 6146 O O . GLY A 1 769 ? 22.968 -5.665 -46.949 1.00 80.62 769 GLY A O 1
ATOM 6147 N N . LEU A 1 770 ? 21.339 -4.879 -45.617 1.00 85.31 770 LEU A N 1
ATOM 6148 C CA . LEU A 1 770 ? 21.507 -3.466 -45.961 1.00 85.31 770 LEU A CA 1
ATOM 6149 C C . LEU A 1 770 ? 22.638 -2.828 -45.133 1.00 85.31 770 LEU A C 1
ATOM 6151 O O . LEU A 1 770 ? 23.001 -3.314 -44.065 1.00 85.31 770 LEU A O 1
ATOM 6155 N N . LYS A 1 771 ? 23.221 -1.731 -45.636 1.00 85.12 771 LYS A N 1
ATOM 6156 C CA . LYS A 1 771 ? 24.295 -0.987 -44.941 1.00 85.12 771 LYS A CA 1
ATOM 6157 C C . LYS A 1 771 ? 23.802 0.248 -44.187 1.00 85.12 771 LYS A C 1
ATOM 6159 O O . LYS A 1 771 ? 24.502 0.730 -43.299 1.00 85.12 771 LYS A O 1
ATOM 6164 N N . GLU A 1 772 ? 22.627 0.747 -44.542 1.00 89.06 772 GLU A N 1
ATOM 6165 C CA . GLU A 1 772 ? 21.996 1.951 -44.006 1.00 89.06 772 GLU A CA 1
ATOM 6166 C C . GLU A 1 772 ? 20.475 1.766 -43.994 1.00 89.06 772 GLU A C 1
ATOM 6168 O O . GLU A 1 772 ? 19.952 0.901 -44.706 1.00 89.06 772 GLU A O 1
ATOM 6173 N N . LEU A 1 773 ? 19.776 2.542 -43.160 1.00 89.56 773 LEU A N 1
ATOM 6174 C CA . LEU A 1 773 ? 18.312 2.552 -43.156 1.00 89.56 773 LEU A CA 1
ATOM 6175 C C . LEU A 1 773 ? 17.769 3.080 -44.495 1.00 89.56 773 LEU A C 1
ATOM 6177 O O . LEU A 1 773 ? 18.391 3.965 -45.092 1.00 89.56 773 LEU A O 1
ATOM 6181 N N . PRO A 1 774 ? 16.599 2.598 -44.960 1.00 89.62 774 PRO A N 1
ATOM 6182 C CA . PRO A 1 774 ? 15.961 3.145 -46.150 1.00 89.62 774 PRO A CA 1
ATOM 6183 C C . PRO A 1 774 ? 15.762 4.660 -46.030 1.00 89.62 774 PRO A C 1
ATOM 6185 O O . PRO A 1 774 ? 15.480 5.189 -44.945 1.00 89.62 774 PRO A O 1
ATOM 6188 N N . GLN A 1 775 ? 15.913 5.364 -47.152 1.00 88.62 775 GLN A N 1
ATOM 6189 C CA . GLN A 1 775 ? 15.567 6.781 -47.213 1.00 88.62 775 GLN A CA 1
ATOM 6190 C C . GLN A 1 775 ? 14.076 6.946 -46.908 1.00 88.62 775 GLN A C 1
ATOM 6192 O O . GLN A 1 775 ? 13.270 6.108 -47.302 1.00 88.62 775 GLN A O 1
ATOM 6197 N N . PHE A 1 776 ? 13.756 7.993 -46.156 1.00 92.56 776 PHE A N 1
ATOM 6198 C CA . PHE A 1 776 ? 12.393 8.369 -45.814 1.00 92.56 776 PHE A CA 1
ATOM 6199 C C . PHE A 1 776 ? 12.191 9.801 -46.284 1.00 92.56 776 PHE A C 1
ATOM 6201 O O . PHE A 1 776 ? 12.896 10.703 -45.819 1.00 92.56 776 PHE A O 1
ATOM 6208 N N . ASP A 1 777 ? 11.285 9.988 -47.236 1.00 92.06 777 ASP A N 1
ATOM 6209 C CA . ASP A 1 777 ? 10.906 11.302 -47.730 1.00 92.06 777 ASP A CA 1
ATOM 6210 C C . ASP A 1 777 ? 9.702 11.823 -46.941 1.00 92.06 777 ASP A C 1
ATOM 6212 O O . ASP A 1 777 ? 8.588 11.325 -47.074 1.00 92.06 777 ASP A O 1
ATOM 6216 N N . LYS A 1 778 ? 9.924 12.871 -46.145 1.00 88.81 778 LYS A N 1
ATOM 6217 C CA . LYS A 1 778 ? 8.899 13.475 -45.284 1.00 88.81 778 LYS A CA 1
ATOM 6218 C C . LYS A 1 778 ? 7.674 14.021 -46.024 1.00 88.81 778 LYS A C 1
ATOM 6220 O O . LYS A 1 778 ? 6.654 14.247 -45.383 1.00 88.81 778 LYS A O 1
ATOM 6225 N N . ASP A 1 779 ? 7.788 14.285 -47.327 1.00 89.88 779 ASP A N 1
ATOM 6226 C CA . ASP A 1 779 ? 6.704 14.854 -48.131 1.00 89.88 779 ASP A CA 1
ATOM 6227 C C . ASP A 1 779 ? 5.933 13.785 -48.927 1.00 89.88 779 ASP A C 1
ATOM 6229 O O . ASP A 1 779 ? 4.823 14.054 -49.395 1.00 89.88 779 ASP A O 1
ATOM 6233 N N . SER A 1 780 ? 6.505 12.588 -49.121 1.00 92.75 780 SER A N 1
ATOM 6234 C CA . SER A 1 780 ? 5.926 11.554 -49.993 1.00 92.75 780 SER A CA 1
ATOM 6235 C C . SER A 1 780 ? 5.749 10.178 -49.351 1.00 92.75 780 SER A C 1
ATOM 6237 O O . SER A 1 780 ? 4.931 9.399 -49.854 1.00 92.75 780 SER A O 1
ATOM 6239 N N . ASP A 1 781 ? 6.417 9.909 -48.230 1.00 95.19 781 ASP A N 1
ATOM 6240 C CA . ASP A 1 781 ? 6.330 8.669 -47.463 1.00 95.19 781 ASP A CA 1
ATOM 6241 C C . ASP A 1 781 ? 5.618 8.880 -46.119 1.00 95.19 781 ASP A C 1
ATOM 6243 O O . ASP A 1 781 ? 5.593 9.974 -45.561 1.00 95.19 781 ASP A O 1
ATOM 6247 N N . VAL A 1 782 ? 5.059 7.796 -45.576 1.00 95.62 782 VAL A N 1
ATOM 6248 C CA . VAL A 1 782 ? 4.502 7.736 -44.219 1.00 95.62 782 VAL A CA 1
ATOM 6249 C C . VAL A 1 782 ? 4.972 6.474 -43.495 1.00 95.62 782 VAL A C 1
ATOM 6251 O O . VAL A 1 782 ? 5.052 5.389 -44.084 1.00 95.62 782 VAL A O 1
ATOM 6254 N N . LEU A 1 783 ? 5.284 6.601 -42.204 1.00 96.50 783 LEU A N 1
ATOM 6255 C CA . LEU A 1 783 ? 5.595 5.481 -41.316 1.00 96.50 783 LEU A CA 1
ATOM 6256 C C . LEU A 1 783 ? 4.313 4.861 -40.741 1.00 96.50 783 LEU A C 1
ATOM 6258 O O . LEU A 1 783 ? 3.615 5.492 -39.947 1.00 96.50 783 LEU A O 1
ATOM 6262 N N . ILE A 1 784 ? 4.055 3.589 -41.065 1.00 96.44 784 ILE A N 1
ATOM 6263 C CA . ILE A 1 784 ? 2.880 2.842 -40.585 1.00 96.44 784 ILE A CA 1
ATOM 6264 C C . ILE A 1 784 ? 3.302 1.621 -39.771 1.00 96.44 784 ILE A C 1
ATOM 6266 O O . ILE A 1 784 ? 4.176 0.846 -40.169 1.00 96.44 784 ILE A O 1
ATOM 6270 N N . PHE A 1 785 ? 2.625 1.418 -38.645 1.00 97.81 785 PHE A N 1
ATOM 6271 C CA . PHE A 1 785 ? 2.777 0.263 -37.769 1.00 97.81 785 PHE A CA 1
ATOM 6272 C C . PHE A 1 785 ? 1.700 -0.786 -38.042 1.00 97.81 785 PHE A C 1
ATOM 6274 O O . PHE A 1 785 ? 0.552 -0.472 -38.355 1.00 97.81 785 PHE A O 1
ATOM 6281 N N . LEU A 1 786 ? 2.069 -2.057 -37.907 1.00 97.88 786 LEU A N 1
ATOM 6282 C CA . LEU A 1 786 ? 1.230 -3.178 -38.313 1.00 97.88 786 LEU A CA 1
ATOM 6283 C C . LEU A 1 786 ? 0.955 -4.105 -37.132 1.00 97.88 786 LEU A C 1
ATOM 6285 O O . LEU A 1 786 ? 1.870 -4.513 -36.414 1.00 97.88 786 LEU A O 1
ATOM 6289 N N . LYS A 1 787 ? -0.310 -4.488 -36.958 1.00 98.12 787 LYS A N 1
ATOM 6290 C CA . LYS A 1 787 ? -0.754 -5.437 -35.932 1.00 98.12 787 LYS A CA 1
ATOM 6291 C C . LYS A 1 787 ? -1.612 -6.535 -36.553 1.00 98.12 787 LYS A C 1
ATOM 6293 O O . LYS A 1 787 ? -2.534 -6.251 -37.307 1.00 98.12 787 LYS A O 1
ATOM 6298 N N . LEU A 1 788 ? -1.361 -7.788 -36.196 1.00 97.62 788 LEU A N 1
ATOM 6299 C CA . LEU A 1 788 ? -2.198 -8.928 -36.565 1.00 97.62 788 LEU A CA 1
ATOM 6300 C C . LEU A 1 788 ? -3.134 -9.282 -35.407 1.00 97.62 788 LEU A C 1
ATOM 6302 O O . LEU A 1 788 ? -2.670 -9.545 -34.298 1.00 97.62 788 LEU A O 1
ATOM 6306 N N . TYR A 1 789 ? -4.435 -9.357 -35.674 1.00 97.31 789 TYR A N 1
ATOM 6307 C CA . TYR A 1 789 ? -5.416 -9.904 -34.741 1.00 97.31 789 TYR A CA 1
ATOM 6308 C C . TYR A 1 789 ? -5.737 -11.368 -35.068 1.00 97.31 789 TYR A C 1
ATOM 6310 O O . TYR A 1 789 ? -6.087 -11.700 -36.203 1.00 97.31 789 TYR A O 1
ATOM 6318 N N . ASP A 1 790 ? -5.657 -12.236 -34.056 1.00 94.38 790 ASP A N 1
ATOM 6319 C CA . ASP A 1 790 ? -6.095 -13.635 -34.130 1.00 94.38 790 ASP A CA 1
ATOM 6320 C C . ASP A 1 790 ? -7.392 -13.842 -33.316 1.00 94.38 790 ASP A C 1
ATOM 6322 O O . ASP A 1 790 ? -7.327 -13.936 -32.082 1.00 94.38 790 ASP A O 1
ATOM 6326 N N . PRO A 1 791 ? -8.564 -13.985 -33.973 1.00 92.81 791 PRO A N 1
ATOM 6327 C CA . PRO A 1 791 ? -9.847 -14.221 -33.301 1.00 92.81 791 PRO A CA 1
ATOM 6328 C C . PRO A 1 791 ? -9.900 -15.520 -32.490 1.00 92.81 791 PRO A C 1
ATOM 6330 O O . PRO A 1 791 ? -10.629 -15.609 -31.502 1.00 92.81 791 PRO A O 1
ATOM 6333 N N . LYS A 1 792 ? -9.115 -16.540 -32.866 1.00 90.94 792 LYS A N 1
ATOM 6334 C CA . LYS A 1 792 ? -9.098 -17.831 -32.164 1.00 90.94 792 LYS A CA 1
ATOM 6335 C C . LYS A 1 792 ? -8.440 -17.709 -30.797 1.00 90.94 792 LYS A C 1
ATOM 6337 O O . LYS A 1 792 ? -8.905 -18.313 -29.833 1.00 90.94 792 LYS A O 1
ATOM 6342 N N . ARG A 1 793 ? -7.337 -16.964 -30.728 1.00 90.69 793 ARG A N 1
ATOM 6343 C CA . ARG A 1 793 ? -6.556 -16.771 -29.498 1.00 90.69 793 ARG A CA 1
ATOM 6344 C C . ARG A 1 793 ? -6.956 -15.516 -28.730 1.00 90.69 793 ARG A C 1
ATOM 6346 O O . ARG A 1 793 ? -6.618 -15.421 -27.557 1.00 90.69 793 ARG A O 1
ATOM 6353 N N . LYS A 1 794 ? -7.693 -14.595 -29.364 1.00 93.88 794 LYS A N 1
ATOM 6354 C CA . LYS A 1 794 ? -8.034 -13.263 -28.841 1.00 93.88 794 LYS A CA 1
ATOM 6355 C C . LYS A 1 794 ? -6.772 -12.474 -28.480 1.00 93.88 794 LYS A C 1
ATOM 6357 O O . LYS A 1 794 ? -6.679 -11.898 -27.400 1.00 93.88 794 LYS A O 1
ATOM 6362 N N . THR A 1 795 ? -5.789 -12.492 -29.377 1.00 95.88 795 THR A N 1
ATOM 6363 C CA . THR A 1 795 ? -4.482 -11.855 -29.169 1.00 95.88 795 THR A CA 1
ATOM 6364 C C . THR A 1 795 ? -4.113 -10.945 -30.326 1.00 95.88 795 THR A C 1
ATOM 6366 O O . THR A 1 795 ? -4.423 -11.246 -31.481 1.00 95.88 795 THR A O 1
ATOM 6369 N N . ILE A 1 796 ? -3.383 -9.884 -30.003 1.00 97.19 796 ILE A N 1
ATOM 6370 C CA . ILE A 1 796 ? -2.720 -8.997 -30.952 1.00 97.19 796 ILE A CA 1
ATOM 6371 C C . ILE A 1 796 ? -1.245 -9.389 -31.043 1.00 97.19 796 ILE A C 1
ATOM 6373 O O . ILE A 1 796 ? -0.593 -9.650 -30.032 1.00 97.19 796 ILE A O 1
ATOM 6377 N N . SER A 1 797 ? -0.722 -9.459 -32.262 1.00 96.75 797 SER A N 1
ATOM 6378 C CA . SER A 1 797 ? 0.698 -9.678 -32.538 1.00 96.75 797 SER A CA 1
ATOM 6379 C C . SER A 1 797 ? 1.251 -8.474 -33.282 1.00 96.75 797 SER A C 1
ATOM 6381 O O . SER A 1 797 ? 0.687 -8.060 -34.293 1.00 96.75 797 SER A O 1
ATOM 6383 N N . PHE A 1 798 ? 2.346 -7.908 -32.785 1.00 97.25 798 PHE A N 1
ATOM 6384 C CA . PHE A 1 798 ? 3.048 -6.845 -33.489 1.00 97.25 798 PHE A CA 1
ATOM 6385 C C . PHE A 1 798 ? 3.712 -7.413 -34.749 1.00 97.25 798 PHE A C 1
ATOM 6387 O O . PHE A 1 798 ? 4.334 -8.472 -34.711 1.00 97.25 798 PHE A O 1
ATOM 6394 N N . CYS A 1 799 ? 3.548 -6.725 -35.875 1.00 96.12 799 CYS A N 1
ATOM 6395 C CA . CYS A 1 799 ? 4.093 -7.123 -37.170 1.00 96.12 799 CYS A CA 1
ATOM 6396 C C . CYS A 1 799 ? 5.088 -6.084 -37.704 1.00 96.12 799 CYS A C 1
ATOM 6398 O O . CYS A 1 799 ? 5.267 -5.972 -38.915 1.00 96.12 799 CYS A O 1
ATOM 6400 N N . GLY A 1 800 ? 5.753 -5.331 -36.826 1.00 94.44 800 GLY A N 1
ATOM 6401 C CA . GLY A 1 800 ? 6.730 -4.320 -37.223 1.00 94.44 800 GLY A CA 1
ATOM 6402 C C . GLY A 1 800 ? 6.095 -3.078 -37.847 1.00 94.44 800 GLY A C 1
ATOM 6403 O O . GLY A 1 800 ? 4.884 -2.853 -37.779 1.00 94.44 800 GLY A O 1
ATOM 6404 N N . HIS A 1 801 ? 6.938 -2.289 -38.501 1.00 95.19 801 HIS A N 1
ATOM 6405 C CA . HIS A 1 801 ? 6.555 -1.095 -39.248 1.00 95.19 801 HIS A CA 1
ATOM 6406 C C . HIS A 1 801 ? 7.027 -1.158 -40.707 1.00 95.19 801 HIS A C 1
ATOM 6408 O O . HIS A 1 801 ? 7.748 -2.082 -41.114 1.00 95.19 801 HIS A O 1
ATOM 6414 N N . THR A 1 802 ? 6.567 -0.210 -41.521 1.00 94.38 802 THR A N 1
ATOM 6415 C CA . THR A 1 802 ? 6.967 -0.056 -42.924 1.00 94.38 802 THR A CA 1
ATOM 6416 C C . THR A 1 802 ? 6.793 1.392 -43.393 1.00 94.38 802 THR A C 1
ATOM 6418 O O . THR A 1 802 ? 5.942 2.110 -42.866 1.00 94.38 802 THR A O 1
ATOM 6421 N N . TYR A 1 803 ? 7.602 1.811 -44.370 1.00 94.94 803 TYR A N 1
ATOM 6422 C CA . TYR A 1 803 ? 7.412 3.072 -45.085 1.00 94.94 803 TYR A CA 1
ATOM 6423 C C . TYR A 1 803 ? 6.547 2.829 -46.309 1.00 94.94 803 TYR A C 1
ATOM 6425 O O . TYR A 1 803 ? 6.814 1.917 -47.097 1.00 94.94 803 TYR A O 1
ATOM 6433 N N . VAL A 1 804 ? 5.511 3.642 -46.455 1.00 94.31 804 VAL A N 1
ATOM 6434 C CA . VAL A 1 804 ? 4.556 3.531 -47.551 1.00 94.31 804 VAL A CA 1
ATOM 6435 C C . VAL A 1 804 ? 4.478 4.878 -48.254 1.00 94.31 804 VAL A C 1
ATOM 6437 O O . VAL A 1 804 ? 4.261 5.879 -47.574 1.00 94.31 804 VAL A O 1
ATOM 6440 N N . PRO A 1 805 ? 4.587 4.932 -49.591 1.00 95.19 805 PRO A N 1
ATOM 6441 C CA . PRO A 1 805 ? 4.291 6.157 -50.312 1.00 95.19 805 PRO A CA 1
ATOM 6442 C C . PRO A 1 805 ? 2.831 6.561 -50.080 1.00 95.19 805 PRO A C 1
ATOM 6444 O O . PRO A 1 805 ? 1.927 5.741 -50.243 1.00 95.19 805 PRO A O 1
ATOM 6447 N N . ILE A 1 806 ? 2.569 7.832 -49.782 1.00 93.38 806 ILE A N 1
ATOM 6448 C CA . ILE A 1 806 ? 1.224 8.365 -49.474 1.00 93.38 806 ILE A CA 1
ATOM 6449 C C . ILE A 1 806 ? 0.225 8.106 -50.625 1.00 93.38 806 ILE A C 1
ATOM 6451 O O . ILE A 1 806 ? -0.980 7.939 -50.426 1.00 93.38 806 ILE A O 1
ATOM 6455 N N . THR A 1 807 ? 0.732 8.013 -51.857 1.00 93.62 807 THR A N 1
ATOM 6456 C CA . THR A 1 807 ? -0.068 7.745 -53.064 1.00 93.62 807 THR A CA 1
ATOM 6457 C C . THR A 1 807 ? -0.273 6.258 -53.374 1.00 93.62 807 THR A C 1
ATOM 6459 O O . THR A 1 807 ? -1.081 5.934 -54.251 1.00 93.62 807 THR A O 1
ATOM 6462 N N . ALA A 1 808 ? 0.422 5.352 -52.675 1.00 93.94 808 ALA A N 1
ATOM 6463 C CA . ALA A 1 808 ? 0.318 3.912 -52.888 1.00 93.94 808 ALA A CA 1
ATOM 6464 C C . ALA A 1 808 ? -1.056 3.387 -52.458 1.00 93.94 808 ALA A C 1
ATOM 6466 O O . ALA A 1 808 ? -1.671 3.881 -51.507 1.00 93.94 808 ALA A O 1
ATOM 6467 N N . LYS A 1 809 ? -1.553 2.366 -53.162 1.00 94.00 809 LYS A N 1
ATOM 6468 C CA . LYS A 1 809 ? -2.841 1.752 -52.821 1.00 94.00 809 LYS A CA 1
ATOM 6469 C C . LYS A 1 809 ? -2.708 0.841 -51.611 1.00 94.00 809 LYS A C 1
ATOM 6471 O O . LYS A 1 809 ? -1.745 0.086 -51.504 1.00 94.00 809 LYS A O 1
ATOM 6476 N N . THR A 1 810 ? -3.737 0.788 -50.767 1.00 91.50 810 THR A N 1
ATOM 6477 C CA . THR A 1 810 ? -3.764 -0.136 -49.617 1.00 91.50 810 THR A CA 1
ATOM 6478 C C . THR A 1 810 ? -3.596 -1.606 -50.044 1.00 91.50 810 THR A C 1
ATOM 6480 O O . THR A 1 810 ? -2.976 -2.396 -49.333 1.00 91.50 810 THR A O 1
ATOM 6483 N N . ALA A 1 811 ? -4.076 -1.979 -51.237 1.00 92.50 811 ALA A N 1
ATOM 6484 C CA . ALA A 1 811 ? -3.908 -3.313 -51.816 1.00 92.50 811 ALA A CA 1
ATOM 6485 C C . ALA A 1 811 ? -2.436 -3.736 -51.993 1.00 92.50 811 ALA A C 1
ATOM 6487 O O . ALA A 1 811 ? -2.138 -4.930 -51.939 1.00 92.50 811 ALA A O 1
ATOM 6488 N N . GLU A 1 812 ? -1.516 -2.784 -52.175 1.00 92.88 812 GLU A N 1
ATOM 6489 C CA . GLU A 1 812 ? -0.083 -3.054 -52.349 1.00 92.88 812 GLU A CA 1
ATOM 6490 C C . GLU A 1 812 ? 0.579 -3.537 -51.049 1.00 92.88 812 GLU A C 1
ATOM 6492 O O . GLU A 1 812 ? 1.591 -4.234 -51.101 1.00 92.88 812 GLU A O 1
ATOM 6497 N N . LEU A 1 813 ? -0.033 -3.262 -49.889 1.00 93.00 813 LEU A N 1
ATOM 6498 C CA . LEU A 1 813 ? 0.439 -3.747 -48.590 1.00 93.00 813 LEU A CA 1
ATOM 6499 C C . LEU A 1 813 ? 0.083 -5.217 -48.343 1.00 93.00 813 LEU A C 1
ATOM 6501 O O . LEU A 1 813 ? 0.805 -5.916 -47.634 1.00 93.00 813 LEU A O 1
ATOM 6505 N N . LEU A 1 814 ? -1.004 -5.723 -48.938 1.00 94.00 814 LEU A N 1
ATOM 6506 C CA . LEU A 1 814 ? -1.550 -7.055 -48.635 1.00 94.00 814 LEU A CA 1
ATOM 6507 C C . LEU A 1 814 ? -0.530 -8.204 -48.768 1.00 94.00 814 LEU A C 1
ATOM 6509 O O . LEU A 1 814 ? -0.509 -9.068 -47.883 1.00 94.00 814 LEU A O 1
ATOM 6513 N N . PRO A 1 815 ? 0.332 -8.257 -49.808 1.00 94.50 815 PRO A N 1
ATOM 6514 C CA . PRO A 1 815 ? 1.353 -9.297 -49.910 1.00 94.50 815 PRO A CA 1
ATOM 6515 C C . PRO A 1 815 ? 2.382 -9.243 -48.773 1.00 94.50 815 PRO A C 1
ATOM 6517 O O . PRO A 1 815 ? 2.845 -10.293 -48.324 1.00 94.50 815 PRO A O 1
ATOM 6520 N N . ASP A 1 816 ? 2.737 -8.044 -48.300 1.00 94.12 816 ASP A N 1
ATOM 6521 C CA . ASP A 1 816 ? 3.660 -7.856 -47.177 1.00 94.12 816 ASP A CA 1
ATOM 6522 C C . ASP A 1 816 ? 3.010 -8.276 -45.853 1.00 94.12 816 ASP A C 1
ATOM 6524 O O . ASP A 1 816 ? 3.598 -9.059 -45.106 1.00 94.12 816 ASP A O 1
ATOM 6528 N N . LEU A 1 817 ? 1.751 -7.881 -45.625 1.00 96.06 817 LEU A N 1
ATOM 6529 C CA . LEU A 1 817 ? 0.965 -8.299 -44.456 1.00 96.06 817 LEU A CA 1
ATOM 6530 C C . LEU A 1 817 ? 0.841 -9.826 -44.368 1.00 96.06 817 LEU A C 1
ATOM 6532 O O . LEU A 1 817 ? 1.067 -10.407 -43.306 1.00 96.06 817 LEU A O 1
ATOM 6536 N N . CYS A 1 818 ? 0.546 -10.493 -45.492 1.00 95.62 818 CYS A N 1
ATOM 6537 C CA . CYS A 1 818 ? 0.492 -11.956 -45.546 1.00 95.62 818 CYS A CA 1
ATOM 6538 C C . CYS A 1 818 ? 1.837 -12.581 -45.160 1.00 95.62 818 CYS A C 1
ATOM 6540 O O . CYS A 1 818 ? 1.866 -13.510 -44.356 1.00 95.62 818 CYS A O 1
ATOM 6542 N N . ARG A 1 819 ? 2.950 -12.055 -45.690 1.00 94.31 819 ARG A N 1
ATOM 6543 C CA . ARG A 1 819 ? 4.299 -12.563 -45.403 1.00 94.31 819 ARG A CA 1
ATOM 6544 C C . ARG A 1 819 ? 4.635 -12.449 -43.917 1.00 94.31 819 ARG A C 1
ATOM 6546 O O . ARG A 1 819 ? 5.095 -13.423 -43.331 1.00 94.31 819 ARG A O 1
ATOM 6553 N N . ARG A 1 820 ? 4.364 -11.289 -43.309 1.00 93.38 820 ARG A N 1
ATOM 6554 C CA . ARG A 1 820 ? 4.633 -11.020 -41.886 1.00 93.38 820 ARG A CA 1
ATOM 6555 C C . ARG A 1 820 ? 3.771 -11.869 -40.953 1.00 93.38 820 ARG A C 1
ATOM 6557 O O . ARG A 1 820 ? 4.250 -12.311 -39.917 1.00 93.38 820 ARG A O 1
ATOM 6564 N N . ALA A 1 821 ? 2.528 -12.148 -41.341 1.00 92.75 821 ALA A N 1
ATOM 6565 C CA . ALA A 1 821 ? 1.633 -13.033 -40.597 1.00 92.75 821 ALA A CA 1
ATOM 6566 C C . ALA A 1 821 ? 1.873 -14.536 -40.850 1.00 92.75 821 ALA A C 1
ATOM 6568 O O . ALA A 1 821 ? 1.195 -15.372 -40.254 1.00 92.75 821 ALA A O 1
ATOM 6569 N N . GLY A 1 822 ? 2.800 -14.902 -41.744 1.00 93.44 822 GLY A N 1
ATOM 6570 C CA . GLY A 1 822 ? 3.034 -16.296 -42.135 1.00 93.44 822 GLY A CA 1
ATOM 6571 C C . GLY A 1 822 ? 1.885 -16.915 -42.944 1.00 93.44 822 GLY A C 1
ATOM 6572 O O . GLY A 1 822 ? 1.737 -18.137 -42.986 1.00 93.44 822 GLY A O 1
ATOM 6573 N N . PHE A 1 823 ? 1.049 -16.091 -43.577 1.00 94.00 823 PHE A N 1
ATOM 6574 C CA . PHE A 1 823 ? -0.046 -16.537 -44.432 1.00 94.00 823 PHE A CA 1
ATOM 6575 C C . PHE A 1 823 ? 0.412 -16.744 -45.884 1.00 94.00 823 PHE A C 1
ATOM 6577 O O . PHE A 1 823 ? 1.296 -16.032 -46.368 1.00 94.00 823 PHE A O 1
ATOM 6584 N N . PRO A 1 824 ? -0.220 -17.669 -46.632 1.00 93.19 824 PRO A N 1
ATOM 6585 C CA . PRO A 1 824 ? -0.018 -17.766 -48.073 1.00 93.19 824 PRO A CA 1
ATOM 6586 C C . PRO A 1 824 ? -0.347 -16.441 -48.774 1.00 93.19 824 PRO A C 1
ATOM 6588 O O . PRO A 1 824 ? -1.371 -15.816 -48.484 1.00 93.19 824 PRO A O 1
ATOM 6591 N N . VAL A 1 825 ? 0.499 -16.028 -49.721 1.00 91.12 825 VAL A N 1
ATOM 6592 C CA . VAL A 1 825 ? 0.267 -14.823 -50.533 1.00 91.12 825 VAL A CA 1
ATOM 6593 C C . VAL A 1 825 ? -1.068 -14.953 -51.273 1.00 91.12 825 VAL A C 1
ATOM 6595 O O . VAL A 1 825 ? -1.336 -15.980 -51.894 1.00 91.12 825 VAL A O 1
ATOM 6598 N N . GLY A 1 826 ? -1.911 -13.920 -51.191 1.00 88.25 826 GLY A N 1
ATOM 6599 C CA . GLY A 1 826 ? -3.266 -13.923 -51.756 1.00 88.25 826 GLY A CA 1
ATOM 6600 C C . GLY A 1 826 ? -4.362 -14.389 -50.790 1.00 88.25 826 GLY A C 1
ATOM 6601 O O . GLY A 1 826 ? -5.522 -14.475 -51.189 1.00 88.25 826 GLY A O 1
ATOM 6602 N N . THR A 1 827 ? -4.029 -14.669 -49.525 1.00 92.75 827 THR A N 1
ATOM 6603 C CA . THR A 1 827 ? -5.037 -14.870 -48.472 1.00 92.75 827 THR A CA 1
ATOM 6604 C C . THR A 1 827 ? -5.874 -13.592 -48.311 1.00 92.75 827 THR A C 1
ATOM 6606 O O . THR A 1 827 ? -5.290 -12.517 -48.181 1.00 92.75 827 THR A O 1
ATOM 6609 N N . PRO A 1 828 ? -7.218 -13.669 -48.306 1.00 93.00 828 PRO A N 1
ATOM 6610 C CA . PRO A 1 828 ? -8.057 -12.493 -48.107 1.00 93.00 828 PRO A CA 1
ATOM 6611 C C . PRO A 1 828 ? -7.937 -11.992 -46.660 1.00 93.00 828 PRO A C 1
ATOM 6613 O O . PRO A 1 828 ? -7.987 -12.780 -45.709 1.00 93.00 828 PRO A O 1
ATOM 6616 N N . LEU A 1 829 ? -7.762 -10.678 -46.503 1.00 94.62 829 LEU A N 1
ATOM 6617 C CA . LEU A 1 829 ? -7.564 -10.009 -45.218 1.00 94.62 829 LEU A CA 1
ATOM 6618 C C . LEU A 1 829 ? -8.619 -8.924 -45.003 1.00 94.62 829 LEU A C 1
ATOM 6620 O O . LEU A 1 829 ? -9.011 -8.234 -45.944 1.00 94.62 829 LEU A O 1
ATOM 6624 N N . LEU A 1 830 ? -9.016 -8.747 -43.745 1.00 94.94 830 LEU A N 1
ATOM 6625 C CA . LEU A 1 830 ? -9.745 -7.574 -43.275 1.00 94.94 830 LEU A CA 1
ATOM 6626 C C . LEU A 1 830 ? -8.750 -6.605 -42.651 1.00 94.94 830 LEU A C 1
ATOM 6628 O O . LEU A 1 830 ? -7.959 -7.018 -41.802 1.00 94.94 830 LEU A O 1
ATOM 6632 N N . LEU A 1 831 ? -8.805 -5.341 -43.064 1.00 96.31 831 LEU A N 1
ATOM 6633 C CA . LEU A 1 831 ? -7.967 -4.273 -42.535 1.00 96.31 831 LEU A CA 1
ATOM 6634 C C . LEU A 1 831 ? -8.812 -3.303 -41.714 1.00 96.31 831 LEU A C 1
ATOM 6636 O O . LEU A 1 831 ? -9.946 -2.968 -42.069 1.00 96.31 831 LEU A O 1
ATOM 6640 N N . PHE A 1 832 ? -8.221 -2.848 -40.623 1.00 96.75 832 PHE A N 1
ATOM 6641 C CA . PHE A 1 832 ? -8.788 -1.887 -39.708 1.00 96.75 832 PHE A CA 1
ATOM 6642 C C . PHE A 1 832 ? -7.750 -0.828 -39.364 1.00 96.75 832 PHE A C 1
ATOM 6644 O O . PHE A 1 832 ? -6.571 -1.133 -39.208 1.00 96.75 832 PHE A O 1
ATOM 6651 N N . GLU A 1 833 ? -8.202 0.400 -39.199 1.00 96.94 833 GLU A N 1
ATOM 6652 C CA . GLU A 1 833 ? -7.420 1.488 -38.645 1.00 96.94 833 GLU A CA 1
ATOM 6653 C C . GLU A 1 833 ? -7.670 1.574 -37.136 1.00 96.94 833 GLU A C 1
ATOM 6655 O O . GLU A 1 833 ? -8.815 1.655 -36.678 1.00 96.94 833 GLU A O 1
ATOM 6660 N N . GLU A 1 834 ? -6.599 1.547 -36.347 1.00 96.62 834 GLU A N 1
ATOM 6661 C CA . GLU A 1 834 ? -6.664 1.815 -34.912 1.00 96.62 834 GLU A CA 1
ATOM 6662 C C . GLU A 1 834 ? -6.502 3.321 -34.660 1.00 96.62 834 GLU A C 1
ATOM 6664 O O . GLU A 1 834 ? -5.398 3.803 -34.388 1.00 96.62 834 GLU A O 1
ATOM 6669 N N . VAL A 1 835 ? -7.620 4.052 -34.740 1.00 94.25 835 VAL A N 1
ATOM 6670 C CA . VAL A 1 835 ? -7.660 5.519 -34.601 1.00 94.25 835 VAL A CA 1
ATOM 6671 C C . VAL A 1 835 ? -7.398 5.948 -33.156 1.00 94.25 835 VAL A C 1
ATOM 6673 O O . VAL A 1 835 ? -6.566 6.812 -32.895 1.00 94.25 835 VAL A O 1
ATOM 6676 N N . LYS A 1 836 ? -8.133 5.370 -32.195 1.00 92.88 836 LYS A N 1
ATOM 6677 C CA . LYS A 1 836 ? -7.997 5.625 -30.747 1.00 92.88 836 LYS A CA 1
ATOM 6678 C C . LYS A 1 836 ? -8.710 4.531 -29.937 1.00 92.88 836 LYS A C 1
ATOM 6680 O O . LYS A 1 836 ? -9.494 3.768 -30.508 1.00 92.88 836 LYS A O 1
ATOM 6685 N N . PRO A 1 837 ? -8.546 4.465 -28.600 1.00 91.38 837 PRO A N 1
ATOM 6686 C CA . PRO A 1 837 ? -9.265 3.488 -27.786 1.00 91.38 837 PRO A CA 1
ATOM 6687 C C . PRO A 1 837 ? -10.782 3.501 -28.037 1.00 91.38 837 PRO A C 1
ATOM 6689 O O . PRO A 1 837 ? -11.414 4.560 -28.021 1.00 91.38 837 PRO A O 1
ATOM 6692 N N . ASN A 1 838 ? -11.365 2.312 -28.248 1.00 89.81 838 ASN A N 1
ATOM 6693 C CA . ASN A 1 838 ? -12.781 2.085 -28.605 1.00 89.81 838 ASN A CA 1
ATOM 6694 C C . ASN A 1 838 ? -13.223 2.597 -29.994 1.00 89.81 838 ASN A C 1
ATOM 6696 O O . ASN A 1 838 ? -14.412 2.523 -30.314 1.00 89.81 838 ASN A O 1
ATOM 6700 N N . MET A 1 839 ? -12.309 3.107 -30.820 1.00 92.50 839 MET A N 1
ATOM 6701 C CA . MET A 1 839 ? -12.585 3.557 -32.185 1.00 92.50 839 MET A CA 1
ATOM 6702 C C . MET A 1 839 ? -11.611 2.868 -33.138 1.00 92.50 839 MET A C 1
ATOM 6704 O O . MET A 1 839 ? -10.474 3.293 -33.319 1.00 92.50 839 MET A O 1
ATOM 6708 N N . VAL A 1 840 ? -12.087 1.759 -33.699 1.00 95.06 840 VAL A N 1
ATOM 6709 C CA . VAL A 1 840 ? -11.374 0.953 -34.688 1.00 95.06 840 VAL A CA 1
ATOM 6710 C C . VAL A 1 840 ? -12.253 0.873 -35.923 1.00 95.06 840 VAL A C 1
ATOM 6712 O O . VAL A 1 840 ? -13.361 0.320 -35.868 1.00 95.06 840 VAL A O 1
ATOM 6715 N N . GLU A 1 841 ? -11.781 1.475 -37.006 1.00 94.88 841 GLU A N 1
ATOM 6716 C CA . GLU A 1 841 ? -12.540 1.655 -38.240 1.00 94.88 841 GLU A CA 1
ATOM 6717 C C . GLU A 1 841 ? -12.115 0.630 -39.279 1.00 94.88 841 GLU A C 1
ATOM 6719 O O . GLU A 1 841 ? -10.966 0.214 -39.313 1.00 94.88 841 GLU A O 1
ATOM 6724 N N . ARG A 1 842 ? -13.050 0.151 -40.099 1.00 94.81 842 ARG A N 1
ATOM 6725 C CA . ARG A 1 842 ? -12.734 -0.835 -41.134 1.00 94.81 842 ARG A CA 1
ATOM 6726 C C . ARG A 1 842 ? -12.363 -0.102 -42.414 1.00 94.81 842 ARG A C 1
ATOM 6728 O O . ARG A 1 842 ? -13.140 0.723 -42.879 1.00 94.81 842 ARG A O 1
ATOM 6735 N N . ILE A 1 843 ? -11.258 -0.497 -43.033 1.00 94.44 843 ILE A N 1
ATOM 6736 C CA . ILE A 1 843 ? -10.888 -0.005 -44.359 1.00 94.44 843 ILE A CA 1
ATOM 6737 C C . ILE A 1 843 ? -11.716 -0.781 -45.391 1.00 94.44 843 ILE A C 1
ATOM 6739 O O . ILE A 1 843 ? -11.522 -1.982 -45.583 1.00 94.44 843 ILE A O 1
ATOM 6743 N N . GLU A 1 844 ? -12.697 -0.122 -46.013 1.00 88.00 844 GLU A N 1
ATOM 6744 C CA . GLU A 1 844 ? -13.664 -0.793 -46.897 1.00 88.00 844 GLU A CA 1
ATOM 6745 C C . GLU A 1 844 ? -13.116 -1.085 -48.300 1.00 88.00 844 GLU A C 1
ATOM 6747 O O . GLU A 1 844 ? -13.432 -2.123 -48.880 1.00 88.00 844 GLU A O 1
ATOM 6752 N N . SER A 1 845 ? -12.301 -0.183 -48.854 1.00 88.25 845 SER A N 1
ATOM 6753 C CA . SER A 1 845 ? -11.795 -0.278 -50.225 1.00 88.25 845 SER A CA 1
ATOM 6754 C C . SER A 1 845 ? -10.275 -0.311 -50.248 1.00 88.25 845 SER A C 1
ATOM 6756 O O . SER A 1 845 ? -9.621 0.674 -49.920 1.00 88.25 845 SER A O 1
ATOM 6758 N N . HIS A 1 846 ? -9.703 -1.421 -50.715 1.00 89.38 846 HIS A N 1
ATOM 6759 C CA . HIS A 1 846 ? -8.249 -1.573 -50.825 1.00 89.38 846 HIS A CA 1
ATOM 6760 C C . HIS A 1 846 ? -7.662 -0.906 -52.087 1.00 89.38 846 HIS A C 1
ATOM 6762 O O . HIS A 1 846 ? -6.447 -0.759 -52.200 1.00 89.38 846 HIS A O 1
ATOM 6768 N N . ASP A 1 847 ? -8.508 -0.490 -53.036 1.00 90.44 847 ASP A N 1
ATOM 6769 C CA . ASP A 1 847 ? -8.084 0.089 -54.320 1.00 90.44 847 ASP A CA 1
ATOM 6770 C C . ASP A 1 847 ? -7.778 1.593 -54.265 1.00 90.44 847 ASP A C 1
ATOM 6772 O O . ASP A 1 847 ? -7.317 2.169 -55.260 1.00 90.44 847 ASP A O 1
ATOM 6776 N N . LEU A 1 848 ? -8.054 2.234 -53.128 1.00 91.25 848 LEU A N 1
ATOM 6777 C CA . LEU A 1 848 ? -7.797 3.652 -52.911 1.00 91.25 848 LEU A CA 1
ATOM 6778 C C . LEU A 1 848 ? -6.367 3.880 -52.388 1.00 91.25 848 LEU A C 1
ATOM 6780 O O . LEU A 1 848 ? -5.805 2.993 -51.737 1.00 91.25 848 LEU A O 1
ATOM 6784 N N . PRO A 1 849 ? -5.772 5.056 -52.677 1.00 91.81 849 PRO A N 1
ATOM 6785 C CA . PRO A 1 849 ? -4.540 5.499 -52.030 1.00 91.81 849 PRO A CA 1
ATOM 6786 C C . PRO A 1 849 ? -4.682 5.528 -50.509 1.00 91.81 849 PRO A C 1
ATOM 6788 O O . PRO A 1 849 ? -5.763 5.842 -50.007 1.00 91.81 849 PRO A O 1
ATOM 6791 N N . ILE A 1 850 ? -3.593 5.264 -49.789 1.00 91.19 850 ILE A N 1
ATOM 6792 C CA . ILE A 1 850 ? -3.612 5.140 -48.328 1.00 91.19 850 ILE A CA 1
ATOM 6793 C C . ILE A 1 850 ? -4.099 6.412 -47.615 1.00 91.19 850 ILE A C 1
ATOM 6795 O O . ILE A 1 850 ? -4.883 6.307 -46.679 1.00 91.19 850 ILE A O 1
ATOM 6799 N N . GLU A 1 851 ? -3.774 7.596 -48.144 1.00 91.31 851 GLU A N 1
ATOM 6800 C CA . GLU A 1 851 ? -4.274 8.904 -47.673 1.00 91.31 851 GLU A CA 1
ATOM 6801 C C . GLU A 1 851 ? -5.804 9.027 -47.691 1.00 91.31 851 GLU A C 1
ATOM 6803 O O . GLU A 1 851 ? -6.388 9.751 -46.896 1.00 91.31 851 GLU A O 1
ATOM 6808 N N . LYS A 1 852 ? -6.471 8.337 -48.624 1.00 89.31 852 LYS A N 1
ATOM 6809 C CA . LYS A 1 852 ? -7.938 8.341 -48.732 1.00 89.31 852 LYS A CA 1
ATOM 6810 C C . LYS A 1 852 ? -8.587 7.198 -47.964 1.00 89.31 852 LYS A C 1
ATOM 6812 O O . LYS A 1 852 ? -9.803 7.216 -47.786 1.00 89.31 852 LYS A O 1
ATOM 6817 N N . SER A 1 853 ? -7.803 6.184 -47.613 1.00 88.38 853 SER A N 1
ATOM 6818 C CA . SER A 1 853 ? -8.262 4.994 -46.903 1.00 88.38 853 SER A CA 1
ATOM 6819 C C . SER A 1 853 ? -8.235 5.172 -45.385 1.00 88.38 853 SER A C 1
ATOM 6821 O O . SER A 1 853 ? -9.022 4.503 -44.721 1.00 88.38 853 SER A O 1
ATOM 6823 N N . LEU A 1 854 ? -7.341 6.018 -44.857 1.00 89.19 854 LEU A N 1
ATOM 6824 C CA . LEU A 1 854 ? -7.219 6.344 -43.430 1.00 89.19 854 LEU A CA 1
ATOM 6825 C C . LEU A 1 854 ? -7.724 7.766 -43.150 1.00 89.19 854 LEU A C 1
ATOM 6827 O O . LEU A 1 854 ? -7.626 8.647 -44.009 1.00 89.19 854 LEU A O 1
ATOM 6831 N N . GLU A 1 855 ? -8.263 7.994 -41.955 1.00 84.69 855 GLU A N 1
ATOM 6832 C CA . GLU A 1 855 ? -8.718 9.317 -41.516 1.00 84.69 855 GLU A CA 1
ATOM 6833 C C . GLU A 1 855 ? -7.542 10.119 -40.927 1.00 84.69 855 GLU A C 1
ATOM 6835 O O . GLU A 1 855 ? -6.961 9.724 -39.926 1.00 84.69 855 GLU A O 1
ATOM 6840 N N . GLU A 1 856 ? -7.199 11.266 -41.530 1.00 87.88 856 GLU A N 1
ATOM 6841 C CA . GLU A 1 856 ? -6.081 12.125 -41.084 1.00 87.88 856 GLU A CA 1
ATOM 6842 C C . GLU A 1 856 ? -4.725 11.392 -41.017 1.00 87.88 856 GLU A C 1
ATOM 6844 O O . GLU A 1 856 ? -4.066 11.388 -39.980 1.00 87.88 856 GLU A O 1
ATOM 6849 N N . LEU A 1 857 ? -4.295 10.806 -42.144 1.00 92.88 857 LEU A N 1
ATOM 6850 C CA . LEU A 1 857 ? -3.037 10.058 -42.257 1.00 92.88 857 LEU A CA 1
ATOM 6851 C C . LEU A 1 857 ? -1.832 10.810 -41.656 1.00 92.88 857 LEU A C 1
ATOM 6853 O O . LEU A 1 857 ? -1.497 11.919 -42.082 1.00 92.88 857 LEU A O 1
ATOM 6857 N N . MET A 1 858 ? -1.138 10.161 -40.721 1.00 93.75 858 MET A N 1
ATOM 6858 C CA . MET A 1 858 ? 0.058 10.671 -40.050 1.00 93.75 858 MET A CA 1
ATOM 6859 C C . MET A 1 858 ? 1.097 9.568 -39.802 1.00 93.75 858 MET A C 1
ATOM 6861 O O . MET A 1 858 ? 0.774 8.386 -39.669 1.00 93.75 858 MET A O 1
ATOM 6865 N N . ASP A 1 859 ? 2.364 9.960 -39.638 1.00 95.50 859 ASP A N 1
ATOM 6866 C CA . ASP A 1 859 ? 3.394 9.046 -39.136 1.00 95.50 859 ASP A CA 1
ATOM 6867 C C . ASP A 1 859 ? 2.991 8.475 -37.775 1.00 95.50 859 ASP A C 1
ATOM 6869 O O . ASP A 1 859 ? 2.534 9.201 -36.885 1.00 95.50 859 ASP A O 1
ATOM 6873 N N . GLY A 1 860 ? 3.163 7.165 -37.610 1.00 95.19 860 GLY A N 1
ATOM 6874 C CA . GLY A 1 860 ? 2.788 6.463 -36.388 1.00 95.19 860 GLY A CA 1
ATOM 6875 C C . GLY A 1 860 ? 1.375 5.881 -36.393 1.00 95.19 860 GLY A C 1
ATOM 6876 O O . GLY A 1 860 ? 0.948 5.336 -35.369 1.00 95.19 860 GLY A O 1
ATOM 6877 N N . ASP A 1 861 ? 0.645 5.960 -37.507 1.00 96.06 861 ASP A N 1
ATOM 6878 C CA . ASP A 1 861 ? -0.657 5.305 -37.651 1.00 96.06 861 ASP A CA 1
ATOM 6879 C C . ASP A 1 861 ? -0.534 3.778 -37.621 1.00 96.06 861 ASP A C 1
ATOM 6881 O O . ASP A 1 861 ? 0.499 3.199 -37.967 1.00 96.06 861 ASP A O 1
ATOM 6885 N N . ILE A 1 862 ? -1.590 3.112 -37.144 1.00 97.62 862 ILE A N 1
ATOM 6886 C CA . ILE A 1 862 ? -1.596 1.666 -36.904 1.00 97.62 862 ILE A CA 1
ATOM 6887 C C . ILE A 1 862 ? -2.691 1.022 -37.745 1.00 97.62 862 ILE A C 1
ATOM 6889 O O . ILE A 1 862 ? -3.876 1.317 -37.574 1.00 97.62 862 ILE A O 1
ATOM 6893 N N . ILE A 1 863 ? -2.288 0.072 -38.587 1.00 97.56 863 ILE A N 1
ATOM 6894 C CA . ILE A 1 863 ? -3.201 -0.815 -39.304 1.00 97.56 863 ILE A CA 1
ATOM 6895 C C . ILE A 1 863 ? -3.235 -2.165 -38.591 1.00 97.56 863 ILE A C 1
ATOM 6897 O O . ILE A 1 863 ? -2.226 -2.867 -38.471 1.00 97.56 863 ILE A O 1
ATOM 6901 N N . VAL A 1 864 ? -4.427 -2.548 -38.147 1.00 98.00 864 VAL A N 1
ATOM 6902 C CA . VAL A 1 864 ? -4.717 -3.867 -37.593 1.00 98.00 864 VAL A CA 1
ATOM 6903 C C . VAL A 1 864 ? -5.343 -4.719 -38.685 1.00 98.00 864 VAL A C 1
ATOM 6905 O O . VAL A 1 864 ? -6.326 -4.321 -39.301 1.00 98.00 864 VAL A O 1
ATOM 6908 N N . PHE A 1 865 ? -4.818 -5.912 -38.925 1.00 97.06 865 PHE A N 1
ATOM 6909 C CA . PHE A 1 865 ? -5.359 -6.816 -39.931 1.00 97.06 865 PHE A CA 1
ATOM 6910 C C . PHE A 1 865 ? -5.642 -8.199 -39.356 1.00 97.06 865 PHE A C 1
ATOM 6912 O O . PHE A 1 865 ? -5.069 -8.613 -38.351 1.00 97.06 865 PHE A O 1
ATOM 6919 N N . GLN A 1 866 ? -6.556 -8.923 -39.990 1.00 95.62 866 GLN A N 1
ATOM 6920 C CA . GLN A 1 866 ? -6.895 -10.301 -39.643 1.00 95.62 866 GLN A CA 1
ATOM 6921 C C . GLN A 1 866 ? -7.289 -11.083 -40.894 1.00 95.62 866 GLN A C 1
ATOM 6923 O O . GLN A 1 866 ? -7.595 -10.503 -41.938 1.00 95.62 866 GLN A O 1
ATOM 6928 N N . LYS A 1 867 ? -7.330 -12.410 -40.783 1.00 93.25 867 LYS A N 1
ATOM 6929 C CA . LYS A 1 867 ? -7.823 -13.280 -41.854 1.00 93.25 867 LYS A CA 1
ATOM 6930 C C . LYS A 1 867 ? -9.328 -13.074 -42.080 1.00 93.25 867 LYS A C 1
ATOM 6932 O O . LYS A 1 867 ? -10.093 -13.047 -41.116 1.00 93.25 867 LYS A O 1
ATOM 6937 N N . ASP A 1 868 ? -9.735 -12.957 -43.342 1.00 88.56 868 ASP A N 1
ATOM 6938 C CA . ASP A 1 868 ? -11.142 -12.863 -43.748 1.00 88.56 868 ASP A CA 1
ATOM 6939 C C . ASP A 1 868 ? -11.786 -14.257 -43.937 1.00 88.56 868 ASP A C 1
ATOM 6941 O O . ASP A 1 868 ? -11.090 -15.267 -44.089 1.00 88.56 868 ASP A O 1
ATOM 6945 N N . GLY A 1 869 ? -13.121 -14.320 -43.936 1.00 79.12 869 GLY A N 1
ATOM 6946 C CA . GLY A 1 869 ? -13.894 -15.541 -44.203 1.00 79.12 869 GLY A CA 1
ATOM 6947 C C . GLY A 1 869 ? -14.032 -16.510 -43.021 1.00 79.12 869 GLY A C 1
ATOM 6948 O O . GLY A 1 869 ? -14.219 -17.708 -43.232 1.00 79.12 869 GLY A O 1
ATOM 6949 N N . LEU A 1 870 ? -13.913 -16.018 -41.785 1.00 79.19 870 LEU A N 1
ATOM 6950 C CA . LEU A 1 870 ? -14.129 -16.800 -40.560 1.00 79.19 870 LEU A CA 1
ATOM 6951 C C . LEU A 1 870 ? -15.628 -16.952 -40.238 1.00 79.19 870 LEU A C 1
ATOM 6953 O O . LEU A 1 870 ? -16.414 -16.040 -40.492 1.00 79.19 870 LEU A O 1
ATOM 6957 N N . ASP A 1 871 ? -16.020 -18.084 -39.641 1.00 79.50 871 ASP A N 1
ATOM 6958 C CA . ASP A 1 871 ? -17.386 -18.274 -39.132 1.00 79.50 871 ASP A CA 1
ATOM 6959 C C . ASP A 1 871 ? -17.587 -17.463 -37.843 1.00 79.50 871 ASP A C 1
ATOM 6961 O O . ASP A 1 871 ? -17.032 -17.776 -36.790 1.00 79.50 871 ASP A O 1
ATOM 6965 N N . ILE A 1 872 ? -18.392 -16.405 -37.939 1.00 76.50 872 ILE A N 1
ATOM 6966 C CA . ILE A 1 872 ? -18.624 -15.416 -36.879 1.00 76.50 872 ILE A CA 1
ATOM 6967 C C . ILE A 1 872 ? -19.213 -16.069 -35.618 1.00 76.50 872 ILE A C 1
ATOM 6969 O O . ILE A 1 872 ? -18.940 -15.611 -34.513 1.00 76.50 872 ILE A O 1
ATOM 6973 N N . HIS A 1 873 ? -19.983 -17.155 -35.748 1.00 77.62 873 HIS A N 1
ATOM 6974 C CA . HIS A 1 873 ? -20.629 -17.809 -34.604 1.00 77.62 873 HIS A CA 1
ATOM 6975 C C . HIS A 1 873 ? -19.685 -18.685 -33.772 1.00 77.62 873 HIS A C 1
ATOM 6977 O O . HIS A 1 873 ? -20.054 -19.107 -32.677 1.00 77.62 873 HIS A O 1
ATOM 6983 N N . GLN A 1 874 ? -18.479 -18.963 -34.271 1.00 85.38 874 GLN A N 1
ATOM 6984 C CA . GLN A 1 874 ? -17.503 -19.805 -33.583 1.00 85.38 874 GLN A CA 1
ATOM 6985 C C . GLN A 1 874 ? -16.646 -19.030 -32.565 1.00 85.38 874 GLN A C 1
ATOM 6987 O O . GLN A 1 874 ? -16.021 -19.647 -31.701 1.00 85.38 874 GLN A O 1
ATOM 6992 N N . TYR A 1 875 ? -16.595 -17.699 -32.658 1.00 86.38 875 TYR A N 1
ATOM 6993 C CA . TYR A 1 875 ? -15.665 -16.867 -31.894 1.00 86.38 875 TYR A CA 1
ATOM 6994 C C . TYR A 1 875 ? -16.402 -15.842 -31.031 1.00 86.38 875 TYR A C 1
ATOM 6996 O O . TYR A 1 875 ? -17.299 -15.156 -31.508 1.00 86.38 875 TYR A O 1
ATOM 7004 N N . ASP A 1 876 ? -15.974 -15.678 -29.776 1.00 86.56 876 ASP A N 1
ATOM 7005 C CA . ASP A 1 876 ? -16.568 -14.677 -28.872 1.00 86.56 876 ASP A CA 1
ATOM 7006 C C . ASP A 1 876 ? -16.272 -13.235 -29.317 1.00 86.56 876 ASP A C 1
ATOM 7008 O O . ASP A 1 876 ? -17.085 -12.338 -29.112 1.00 86.56 876 ASP A O 1
ATOM 7012 N N . LEU A 1 877 ? -15.095 -13.016 -29.920 1.00 92.06 877 LEU A N 1
ATOM 7013 C CA . LEU A 1 877 ? -14.635 -11.734 -30.461 1.00 92.06 877 LEU A CA 1
ATOM 7014 C C . LEU A 1 877 ? -14.212 -11.957 -31.925 1.00 92.06 877 LEU A C 1
ATOM 7016 O O . LEU A 1 877 ? -13.050 -12.251 -32.194 1.00 92.06 877 LEU A O 1
ATOM 7020 N N . PRO A 1 878 ? -15.151 -11.911 -32.886 1.00 91.69 878 PRO A N 1
ATOM 7021 C CA . PRO A 1 878 ? -14.867 -12.276 -34.277 1.00 91.69 878 PRO A CA 1
ATOM 7022 C C . PRO A 1 878 ? -13.939 -11.295 -35.005 1.00 91.69 878 PRO A C 1
ATOM 7024 O O . PRO A 1 878 ? -13.233 -11.682 -35.941 1.00 91.69 878 PRO A O 1
ATOM 7027 N N . THR A 1 879 ? -13.946 -10.020 -34.607 1.00 93.81 879 THR A N 1
ATOM 7028 C CA . THR A 1 879 ? -13.187 -8.961 -35.283 1.00 93.81 879 THR A CA 1
ATOM 7029 C C . THR A 1 879 ? -12.257 -8.199 -34.344 1.00 93.81 879 THR A C 1
ATOM 7031 O O . THR A 1 879 ? -12.502 -8.107 -33.141 1.00 93.81 879 THR A O 1
ATOM 7034 N N . ALA A 1 880 ? -11.218 -7.578 -34.908 1.00 94.31 880 ALA A N 1
ATOM 7035 C CA . ALA A 1 880 ? -10.324 -6.674 -34.192 1.00 94.31 880 ALA A CA 1
ATOM 7036 C C . ALA A 1 880 ? -11.104 -5.519 -33.545 1.00 94.31 880 ALA A C 1
ATOM 7038 O O . ALA A 1 880 ? -10.833 -5.132 -32.410 1.00 94.31 880 ALA A O 1
ATOM 7039 N N . ARG A 1 881 ? -12.143 -5.015 -34.225 1.00 94.50 881 ARG A N 1
ATOM 7040 C CA . ARG A 1 881 ? -13.058 -4.012 -33.667 1.00 94.50 881 ARG A CA 1
ATOM 7041 C C . ARG A 1 881 ? -13.754 -4.511 -32.399 1.00 94.50 881 ARG A C 1
ATOM 7043 O O . ARG A 1 881 ? -13.844 -3.762 -31.428 1.00 94.50 881 ARG A O 1
ATOM 7050 N N . ASP A 1 882 ? -14.237 -5.753 -32.395 1.00 93.12 882 ASP A N 1
ATOM 7051 C CA . ASP A 1 882 ? -14.864 -6.351 -31.211 1.00 93.12 882 ASP A CA 1
ATOM 7052 C C . ASP A 1 882 ? -13.849 -6.536 -30.083 1.00 93.12 882 ASP A C 1
ATOM 7054 O O . ASP A 1 882 ? -14.162 -6.236 -28.932 1.00 93.12 882 ASP A O 1
ATOM 7058 N N . TYR A 1 883 ? -12.620 -6.938 -30.416 1.00 94.75 883 TYR A N 1
ATOM 7059 C CA . TYR A 1 883 ? -11.523 -7.067 -29.462 1.00 94.75 883 TYR A CA 1
ATOM 7060 C C . TYR A 1 883 ? -11.182 -5.755 -28.756 1.00 94.75 883 TYR A C 1
ATOM 7062 O O . TYR A 1 883 ? -11.203 -5.698 -27.529 1.00 94.75 883 TYR A O 1
ATOM 7070 N N . PHE A 1 884 ? -10.925 -4.679 -29.502 1.00 94.81 884 PHE A N 1
ATOM 7071 C CA . PHE A 1 884 ? -10.591 -3.385 -28.899 1.00 94.81 884 PHE A CA 1
ATOM 7072 C C . PHE A 1 884 ? -11.772 -2.768 -28.143 1.00 94.81 884 PHE A C 1
ATOM 7074 O O . PHE A 1 884 ? -11.578 -2.063 -27.149 1.00 94.81 884 PHE A O 1
ATOM 7081 N N . LYS A 1 885 ? -13.006 -3.063 -28.566 1.00 93.19 885 LYS A N 1
ATOM 7082 C CA . LYS A 1 885 ? -14.215 -2.684 -27.830 1.00 93.19 885 LYS A CA 1
ATOM 7083 C C . LYS A 1 885 ? -14.337 -3.446 -26.511 1.00 93.19 885 LYS A C 1
ATOM 7085 O O . LYS A 1 885 ? -14.684 -2.837 -25.502 1.00 93.19 885 LYS A O 1
ATOM 7090 N N . ASP A 1 886 ? -14.069 -4.750 -26.505 1.00 92.06 886 ASP A N 1
ATOM 7091 C CA . ASP A 1 886 ? -14.022 -5.550 -25.279 1.00 92.06 886 ASP A CA 1
ATOM 7092 C C . ASP A 1 886 ? -12.932 -5.030 -24.343 1.00 92.06 886 ASP A C 1
ATOM 7094 O O . ASP A 1 886 ? -13.241 -4.636 -23.223 1.00 92.06 886 ASP A O 1
ATOM 7098 N N . LEU A 1 887 ? -11.703 -4.885 -24.845 1.00 92.31 887 LEU A N 1
ATOM 7099 C CA . LEU A 1 887 ? -10.557 -4.364 -24.103 1.00 92.31 887 LEU A CA 1
ATOM 7100 C C . LEU A 1 887 ? -10.845 -3.004 -23.447 1.00 92.31 887 LEU A C 1
ATOM 7102 O O . LEU A 1 887 ? -10.473 -2.788 -22.299 1.00 92.31 887 LEU A O 1
ATOM 7106 N N . TYR A 1 888 ? -11.535 -2.096 -24.144 1.00 90.94 888 TYR A N 1
ATOM 7107 C CA . TYR A 1 888 ? -11.880 -0.777 -23.608 1.00 90.94 888 TYR A CA 1
ATOM 7108 C C . TYR A 1 888 ? -12.868 -0.829 -22.435 1.00 90.94 888 TYR A C 1
ATOM 7110 O O . TYR A 1 888 ? -12.800 -0.009 -21.517 1.00 90.94 888 TYR A O 1
ATOM 7118 N N . TYR A 1 889 ? -13.828 -1.756 -22.475 1.00 91.19 889 TYR A N 1
ATOM 7119 C CA . TYR A 1 889 ? -14.825 -1.893 -21.415 1.00 91.19 889 TYR A CA 1
ATOM 7120 C C . TYR A 1 889 ? -14.454 -2.937 -20.368 1.00 91.19 889 TYR A C 1
ATOM 7122 O O . TYR A 1 889 ? -15.117 -2.975 -19.331 1.00 91.19 889 TYR A O 1
ATOM 7130 N N . ARG A 1 890 ? -13.457 -3.785 -20.618 1.00 91.44 890 ARG A N 1
ATOM 7131 C CA . ARG A 1 890 ? -13.005 -4.801 -19.677 1.00 91.44 890 ARG A CA 1
ATOM 7132 C C . ARG A 1 890 ? -12.398 -4.132 -18.455 1.00 91.44 890 ARG A C 1
ATOM 7134 O O . ARG A 1 890 ? -11.640 -3.170 -18.545 1.00 91.44 890 ARG A O 1
ATOM 7141 N N . VAL A 1 891 ? -12.781 -4.636 -17.296 1.00 91.06 891 VAL A N 1
ATOM 7142 C CA . VAL A 1 891 ? -12.328 -4.132 -16.015 1.00 91.06 891 VAL A CA 1
ATOM 7143 C C . VAL A 1 891 ? -12.197 -5.290 -15.046 1.00 91.06 891 VAL A C 1
ATOM 7145 O O . VAL A 1 891 ? -13.142 -6.050 -14.844 1.00 91.06 891 VAL A O 1
ATOM 7148 N N . GLU A 1 892 ? -11.030 -5.406 -14.430 1.00 92.31 892 GLU A N 1
ATOM 7149 C CA . GLU A 1 892 ? -10.849 -6.292 -13.291 1.00 92.31 892 GLU A CA 1
ATOM 7150 C C . GLU A 1 892 ? -11.413 -5.602 -12.044 1.00 92.31 892 GLU A C 1
ATOM 7152 O O . GLU A 1 892 ? -11.060 -4.457 -11.735 1.00 92.31 892 GLU A O 1
ATOM 7157 N N . VAL A 1 893 ? -12.334 -6.274 -11.354 1.00 93.50 893 VAL A N 1
ATOM 7158 C CA . VAL A 1 893 ? -12.941 -5.783 -10.115 1.00 93.50 893 VAL A CA 1
ATOM 7159 C C . VAL A 1 893 ? -12.703 -6.790 -9.005 1.00 93.50 893 VAL A C 1
ATOM 7161 O O . VAL A 1 893 ? -13.052 -7.961 -9.139 1.00 93.50 893 VAL A O 1
ATOM 7164 N N . ILE A 1 894 ? -12.148 -6.312 -7.896 1.00 94.56 894 ILE A N 1
ATOM 7165 C CA . ILE A 1 894 ? -11.927 -7.108 -6.690 1.00 94.56 894 ILE A CA 1
ATOM 7166 C C . ILE A 1 894 ? -13.175 -7.017 -5.812 1.00 94.56 894 ILE A C 1
ATOM 7168 O O . ILE A 1 894 ? -13.612 -5.918 -5.461 1.00 94.56 894 ILE A O 1
ATOM 7172 N N . PHE A 1 895 ? -13.736 -8.160 -5.435 1.00 95.56 895 PHE A N 1
ATOM 7173 C CA . PHE A 1 895 ? -14.882 -8.266 -4.540 1.00 95.56 895 PHE A CA 1
ATOM 7174 C C . PHE A 1 895 ? -14.440 -8.736 -3.155 1.00 95.56 895 PHE A C 1
ATOM 7176 O O . PHE A 1 895 ? -13.956 -9.856 -3.013 1.00 95.56 895 PHE A O 1
ATOM 7183 N N . CYS A 1 896 ? -14.644 -7.895 -2.140 1.00 94.88 896 CYS A N 1
ATOM 7184 C CA . CYS A 1 896 ? -14.305 -8.192 -0.745 1.00 94.88 896 CYS A CA 1
ATOM 7185 C C . CYS A 1 896 ? -15.573 -8.405 0.096 1.00 94.88 896 CYS A C 1
ATOM 7187 O O . CYS A 1 896 ? -16.509 -7.599 0.040 1.00 94.88 896 CYS A O 1
ATOM 7189 N N . ASP A 1 897 ? -15.598 -9.453 0.913 1.00 94.69 897 ASP A N 1
ATOM 7190 C CA . ASP A 1 897 ? -16.661 -9.701 1.878 1.00 94.69 897 ASP A CA 1
ATOM 7191 C C . ASP A 1 897 ? -16.528 -8.741 3.067 1.00 94.69 897 ASP A C 1
ATOM 7193 O O . ASP A 1 897 ? -15.563 -8.746 3.829 1.00 94.69 897 ASP A O 1
ATOM 7197 N N . LYS A 1 898 ? -17.546 -7.906 3.251 1.00 93.12 898 LYS A N 1
ATOM 7198 C CA . LYS A 1 898 ? -17.656 -6.949 4.350 1.00 93.12 898 LYS A CA 1
ATOM 7199 C C . LYS A 1 898 ? -17.669 -7.625 5.727 1.00 93.12 898 LYS A C 1
ATOM 7201 O O . LYS A 1 898 ? -17.300 -6.978 6.708 1.00 93.12 898 LYS A O 1
ATOM 7206 N N . ALA A 1 899 ? -18.141 -8.865 5.829 1.00 89.50 899 ALA A N 1
ATOM 7207 C CA . ALA A 1 899 ? -18.207 -9.593 7.091 1.00 89.50 899 ALA A CA 1
ATOM 7208 C C . ALA A 1 899 ? -16.829 -10.085 7.563 1.00 89.50 899 ALA A C 1
ATOM 7210 O O . ALA A 1 899 ? -16.660 -10.347 8.755 1.00 89.50 899 ALA A O 1
ATOM 7211 N N . ILE A 1 900 ? -15.852 -10.184 6.655 1.00 88.75 900 ILE A N 1
ATOM 7212 C CA . ILE A 1 900 ? -14.505 -10.685 6.929 1.00 88.75 900 ILE A CA 1
ATOM 7213 C C . ILE A 1 900 ? -13.544 -9.487 7.042 1.00 88.75 900 ILE A C 1
ATOM 7215 O O . ILE A 1 900 ? -13.268 -8.809 6.050 1.00 88.75 900 ILE A O 1
ATOM 7219 N N . PRO A 1 901 ? -13.009 -9.181 8.240 1.00 85.12 901 PRO A N 1
ATOM 7220 C CA . PRO A 1 901 ? -12.031 -8.110 8.393 1.00 85.12 901 PRO A CA 1
ATOM 7221 C C . PRO A 1 901 ? -10.767 -8.394 7.571 1.00 85.12 901 PRO A C 1
ATOM 7223 O O . PRO A 1 901 ? -10.186 -9.469 7.694 1.00 85.12 901 PRO A O 1
ATOM 7226 N N . ASN A 1 902 ? -10.313 -7.406 6.794 1.00 85.00 902 ASN A N 1
ATOM 7227 C CA . ASN A 1 902 ? -9.133 -7.494 5.921 1.00 85.00 902 ASN A CA 1
ATOM 7228 C C . ASN A 1 902 ? -9.208 -8.615 4.868 1.00 85.00 902 ASN A C 1
ATOM 7230 O O . ASN A 1 902 ? -8.186 -9.219 4.547 1.00 85.00 902 ASN A O 1
ATOM 7234 N N . ASP A 1 903 ? -10.401 -8.893 4.338 1.00 90.00 903 ASP A N 1
ATOM 7235 C CA . ASP A 1 903 ? -10.555 -9.845 3.240 1.00 90.00 903 ASP A CA 1
ATOM 7236 C C . ASP A 1 903 ? -9.726 -9.419 2.011 1.00 90.00 903 ASP A C 1
ATOM 7238 O O . ASP A 1 903 ? -9.948 -8.317 1.492 1.00 90.00 903 ASP A O 1
ATOM 7242 N N . PRO A 1 904 ? -8.794 -10.260 1.517 1.00 87.69 904 PRO A N 1
ATOM 7243 C CA . PRO A 1 904 ? -8.114 -10.001 0.249 1.00 87.69 904 PRO A CA 1
ATOM 7244 C C . PRO A 1 904 ? -9.095 -9.951 -0.932 1.00 87.69 904 PRO A C 1
ATOM 7246 O O . PRO A 1 904 ? -8.802 -9.301 -1.935 1.00 87.69 904 PRO A O 1
ATOM 7249 N N . GLY A 1 905 ? -10.266 -10.583 -0.797 1.00 93.19 905 GLY A N 1
ATOM 7250 C CA . GLY A 1 905 ? -11.278 -10.665 -1.837 1.00 93.19 905 GLY A CA 1
ATOM 7251 C C . GLY A 1 905 ? -10.866 -11.567 -2.998 1.00 93.19 905 GLY A C 1
ATOM 7252 O O . GLY A 1 905 ? -9.874 -12.296 -2.943 1.00 93.19 905 GLY A O 1
ATOM 7253 N N . PHE A 1 906 ? -11.645 -11.519 -4.073 1.00 95.38 906 PHE A N 1
ATOM 7254 C CA . PHE A 1 906 ? -11.348 -12.206 -5.329 1.00 95.38 906 PHE A CA 1
ATOM 7255 C C . PHE A 1 906 ? -11.573 -11.276 -6.519 1.00 95.38 906 PHE A C 1
ATOM 7257 O O . PHE A 1 906 ? -12.479 -10.441 -6.498 1.00 95.38 906 PHE A O 1
ATOM 7264 N N . SER A 1 907 ? -10.764 -11.430 -7.564 1.00 95.50 907 SER A N 1
ATOM 7265 C CA . SER A 1 907 ? -10.889 -10.658 -8.800 1.00 95.50 907 SER A CA 1
ATOM 7266 C C . SER A 1 907 ? -11.832 -11.326 -9.792 1.00 95.50 907 SER A C 1
ATOM 7268 O O . SER A 1 907 ? -11.763 -12.536 -10.007 1.00 95.50 907 SER A O 1
ATOM 7270 N N . LEU A 1 908 ? -12.663 -10.524 -10.456 1.00 95.38 908 LEU A N 1
ATOM 7271 C CA . LEU A 1 908 ? -13.407 -10.927 -11.646 1.00 95.38 908 LEU A CA 1
ATOM 7272 C C . LEU A 1 908 ? -13.175 -9.944 -12.791 1.00 95.38 908 LEU A C 1
ATOM 7274 O O . LEU A 1 908 ? -13.261 -8.729 -12.611 1.00 95.38 908 LEU A O 1
ATOM 7278 N N . ASP A 1 909 ? -12.971 -10.494 -13.985 1.00 93.19 909 ASP A N 1
ATOM 7279 C CA . ASP A 1 909 ? -13.015 -9.752 -15.239 1.00 93.19 909 ASP A CA 1
ATOM 7280 C C . ASP A 1 909 ? -14.468 -9.478 -15.630 1.00 93.19 909 ASP A C 1
ATOM 7282 O O . ASP A 1 909 ? -15.218 -10.383 -16.003 1.00 93.19 909 ASP A O 1
ATOM 7286 N N . LEU A 1 910 ? -14.873 -8.214 -15.547 1.00 94.31 910 LEU A N 1
ATOM 7287 C CA . LEU A 1 910 ? -16.219 -7.753 -15.867 1.00 94.31 910 LEU A CA 1
ATOM 7288 C C . LEU A 1 910 ? -16.185 -6.705 -16.982 1.00 94.31 910 LEU A C 1
ATOM 7290 O O . LEU A 1 910 ? -15.133 -6.209 -17.379 1.00 94.31 910 LEU A O 1
ATOM 7294 N N . SER A 1 911 ? -17.363 -6.334 -17.485 1.00 92.06 911 SER A N 1
ATOM 7295 C CA . SER A 1 911 ? -17.502 -5.206 -18.407 1.00 92.06 911 SER A CA 1
ATOM 7296 C C . SER A 1 911 ? -18.073 -3.995 -17.679 1.00 92.06 911 SER A C 1
ATOM 7298 O O . SER A 1 911 ? -19.099 -4.089 -17.010 1.00 92.06 911 SER A O 1
ATOM 7300 N N . LEU A 1 912 ? -17.486 -2.818 -17.895 1.00 92.00 912 LEU A N 1
ATOM 7301 C CA . LEU A 1 912 ? -17.984 -1.524 -17.416 1.00 92.00 912 LEU A CA 1
ATOM 7302 C C . LEU A 1 912 ? -19.427 -1.223 -17.861 1.00 92.00 912 LEU A C 1
ATOM 7304 O O . LEU A 1 912 ? -20.085 -0.367 -17.275 1.00 92.00 912 LEU A O 1
ATOM 7308 N N . ARG A 1 913 ? -19.930 -1.924 -18.887 1.00 91.56 913 ARG A N 1
ATOM 7309 C CA . ARG A 1 913 ? -21.311 -1.814 -19.382 1.00 91.56 913 ARG A CA 1
ATOM 7310 C C . ARG A 1 913 ? -22.309 -2.707 -18.642 1.00 91.56 913 ARG A C 1
ATOM 7312 O O . ARG A 1 913 ? -23.502 -2.577 -18.899 1.00 91.56 913 ARG A O 1
ATOM 7319 N N . MET A 1 914 ? -21.850 -3.606 -17.770 1.00 94.12 914 MET A N 1
ATOM 7320 C CA . MET A 1 914 ? -22.740 -4.501 -17.032 1.00 94.12 914 MET A CA 1
ATOM 7321 C C . MET A 1 914 ? -23.671 -3.709 -16.117 1.00 94.12 914 MET A C 1
ATOM 7323 O O . MET A 1 914 ? -23.238 -2.784 -15.426 1.00 94.12 914 MET A O 1
ATOM 7327 N N . ASN A 1 915 ? -24.945 -4.091 -16.108 1.00 95.56 915 ASN A N 1
ATOM 7328 C CA . ASN A 1 915 ? -25.915 -3.609 -15.129 1.00 95.56 915 ASN A CA 1
ATOM 7329 C C . ASN A 1 915 ? -25.792 -4.392 -13.804 1.00 95.56 915 ASN A C 1
ATOM 7331 O O . ASN A 1 915 ? -25.023 -5.352 -13.698 1.00 95.56 915 ASN A O 1
ATOM 7335 N N . TYR A 1 916 ? -26.555 -3.982 -12.785 1.00 94.56 916 TYR A N 1
ATOM 7336 C CA . TYR A 1 916 ? -26.522 -4.623 -11.467 1.00 94.56 916 TYR A CA 1
ATOM 7337 C C . TYR A 1 916 ? -26.818 -6.129 -11.526 1.00 94.56 916 TYR A C 1
ATOM 7339 O O . TYR A 1 916 ? -26.120 -6.908 -10.886 1.00 94.56 916 TYR A O 1
ATOM 7347 N N . GLU A 1 917 ? -27.817 -6.546 -12.306 1.00 94.44 917 GLU A N 1
ATOM 7348 C CA . GLU A 1 917 ? -28.229 -7.949 -12.414 1.00 94.44 917 GLU A CA 1
ATOM 7349 C C . GLU A 1 917 ? -27.138 -8.817 -13.054 1.00 94.44 917 GLU A C 1
ATOM 7351 O O . GLU A 1 917 ? -26.823 -9.893 -12.552 1.00 94.44 917 GLU A O 1
ATOM 7356 N N . GLN A 1 918 ? -26.506 -8.342 -14.127 1.00 95.38 918 GLN A N 1
ATOM 7357 C CA . GLN A 1 918 ? -25.399 -9.037 -14.786 1.00 95.38 918 GLN A CA 1
ATOM 7358 C C . GLN A 1 918 ? -24.189 -9.179 -13.856 1.00 95.38 918 GLN A C 1
ATOM 7360 O O . GLN A 1 918 ? -23.625 -10.266 -13.748 1.00 95.38 918 GLN A O 1
ATOM 7365 N N . MET A 1 919 ? -23.829 -8.106 -13.143 1.00 95.88 919 MET A N 1
ATOM 7366 C CA . MET A 1 919 ? -22.755 -8.131 -12.146 1.00 95.88 919 MET A CA 1
ATOM 7367 C C . MET A 1 919 ? -23.084 -9.100 -11.001 1.00 95.88 919 MET A C 1
ATOM 7369 O O . MET A 1 919 ? -22.257 -9.938 -10.650 1.00 95.88 919 MET A O 1
ATOM 7373 N N . ALA A 1 920 ? -24.293 -9.017 -10.439 1.00 95.94 920 ALA A N 1
ATOM 7374 C CA . ALA A 1 920 ? -24.726 -9.875 -9.342 1.00 95.94 920 ALA A CA 1
ATOM 7375 C C . ALA A 1 920 ? -24.731 -11.353 -9.751 1.00 95.94 920 ALA A C 1
ATOM 7377 O O . ALA A 1 920 ? -24.249 -12.183 -8.989 1.00 95.94 920 ALA A O 1
ATOM 7378 N N . ASN A 1 921 ? -25.191 -11.681 -10.963 1.00 96.38 921 ASN A N 1
ATOM 7379 C CA . ASN A 1 921 ? -25.146 -13.041 -11.506 1.00 96.38 921 ASN A CA 1
ATOM 7380 C C . ASN A 1 921 ? -23.711 -13.560 -11.684 1.00 96.38 921 ASN A C 1
ATOM 7382 O O . ASN A 1 921 ? -23.435 -14.707 -11.333 1.00 96.38 921 ASN A O 1
ATOM 7386 N N . ALA A 1 922 ? -22.789 -12.735 -12.191 1.00 95.94 922 ALA A N 1
ATOM 7387 C CA . ALA A 1 922 ? -21.386 -13.123 -12.353 1.00 95.94 922 ALA A CA 1
ATOM 7388 C C . ALA A 1 922 ? -20.724 -13.431 -10.998 1.00 95.94 922 ALA A C 1
ATOM 7390 O O . ALA A 1 922 ? -20.105 -14.481 -10.823 1.00 95.94 922 ALA A O 1
ATOM 7391 N N . VAL A 1 923 ? -20.931 -12.553 -10.012 1.00 96.81 923 VAL A N 1
ATOM 7392 C CA . VAL A 1 923 ? -20.427 -12.729 -8.642 1.00 96.81 923 VAL A CA 1
ATOM 7393 C C . VAL A 1 923 ? -21.070 -13.943 -7.966 1.00 96.81 923 VAL A C 1
ATOM 7395 O O . VAL A 1 923 ? -20.378 -14.747 -7.348 1.00 96.81 923 VAL A O 1
ATOM 7398 N N . ALA A 1 924 ? -22.383 -14.118 -8.111 1.00 96.19 924 ALA A N 1
ATOM 7399 C CA . ALA A 1 924 ? -23.116 -15.243 -7.541 1.00 96.19 924 ALA A CA 1
ATOM 7400 C C . ALA A 1 924 ? -22.689 -16.589 -8.140 1.00 96.19 924 ALA A C 1
ATOM 7402 O O . ALA A 1 924 ? -22.587 -17.572 -7.412 1.00 96.19 924 ALA A O 1
ATOM 7403 N N . THR A 1 925 ? -22.374 -16.622 -9.438 1.00 96.44 925 THR A N 1
ATOM 7404 C CA . THR A 1 925 ? -21.837 -17.813 -10.114 1.00 96.44 925 THR A CA 1
ATOM 7405 C C . THR A 1 925 ? -20.475 -18.199 -9.540 1.00 96.44 925 THR A C 1
ATOM 7407 O O . THR A 1 925 ? -20.244 -19.373 -9.260 1.00 96.44 925 THR A O 1
ATOM 7410 N N . TYR A 1 926 ? -19.596 -17.217 -9.306 1.00 95.56 926 TYR A N 1
ATOM 7411 C CA . TYR A 1 926 ? -18.297 -17.451 -8.669 1.00 95.56 926 TYR A CA 1
ATOM 7412 C C . TYR A 1 926 ? -18.446 -17.963 -7.227 1.00 95.56 926 TYR A C 1
ATOM 7414 O O . TYR A 1 926 ? -17.789 -18.924 -6.836 1.00 95.56 926 TYR A O 1
ATOM 7422 N N . LEU A 1 927 ? -19.355 -17.362 -6.454 1.00 94.56 927 LEU A N 1
ATOM 7423 C CA . LEU A 1 927 ? -19.627 -17.725 -5.057 1.00 94.56 927 LEU A CA 1
ATOM 7424 C C . LEU A 1 927 ? -20.547 -18.945 -4.887 1.00 94.56 927 LEU A C 1
ATOM 7426 O O . LEU A 1 927 ? -20.801 -19.350 -3.755 1.00 94.56 927 LEU A O 1
ATOM 7430 N N . GLN A 1 928 ? -21.057 -19.516 -5.982 1.00 95.69 928 GLN A N 1
ATOM 7431 C CA . GLN A 1 928 ? -22.021 -20.624 -5.991 1.00 95.69 928 GLN A CA 1
ATOM 7432 C C . GLN A 1 928 ? -23.259 -20.365 -5.108 1.00 95.69 928 GLN A C 1
ATOM 7434 O O . GLN A 1 928 ? -23.706 -21.235 -4.361 1.00 95.69 928 GLN A O 1
ATOM 7439 N N . THR A 1 929 ? -23.821 -19.156 -5.192 1.00 95.19 929 THR A N 1
ATOM 7440 C CA . THR A 1 929 ? -24.980 -18.719 -4.394 1.00 95.19 929 THR A CA 1
ATOM 7441 C C . THR A 1 929 ? -26.078 -18.099 -5.265 1.00 95.19 929 THR A C 1
ATOM 7443 O O . THR A 1 929 ? -25.908 -17.923 -6.468 1.00 95.19 929 THR A O 1
ATOM 7446 N N . ASP A 1 930 ? -27.231 -17.784 -4.672 1.00 93.75 930 ASP A N 1
ATOM 7447 C CA . ASP A 1 930 ? -28.308 -17.041 -5.339 1.00 93.75 930 ASP A CA 1
ATOM 7448 C C . ASP A 1 930 ? -27.946 -15.537 -5.371 1.00 93.75 930 ASP A C 1
ATOM 7450 O O . ASP A 1 930 ? -27.637 -14.972 -4.315 1.00 93.75 930 ASP A O 1
ATOM 7454 N N . PRO A 1 931 ? -28.010 -14.851 -6.533 1.00 94.31 931 PRO A N 1
ATOM 7455 C CA . PRO A 1 931 ? -27.794 -13.405 -6.632 1.00 94.31 931 PRO A CA 1
ATOM 7456 C C . PRO A 1 931 ? -28.623 -12.577 -5.640 1.00 94.31 931 PRO A C 1
ATOM 7458 O O . PRO A 1 931 ? -28.157 -11.546 -5.156 1.00 94.31 931 PRO A O 1
ATOM 7461 N N . TYR A 1 932 ? -29.834 -13.025 -5.291 1.00 93.88 932 TYR A N 1
ATOM 7462 C CA . TYR A 1 932 ? -30.696 -12.338 -4.325 1.00 93.88 932 TYR A CA 1
ATOM 7463 C C . TYR A 1 932 ? -30.251 -12.505 -2.867 1.00 93.88 932 TYR A C 1
ATOM 7465 O O . TYR A 1 932 ? -30.798 -11.832 -1.993 1.00 93.88 932 TYR A O 1
ATOM 7473 N N . LEU A 1 933 ? -29.278 -13.369 -2.581 1.00 95.44 933 LEU A N 1
ATOM 7474 C CA . LEU A 1 933 ? -28.657 -13.512 -1.262 1.00 95.44 933 LEU A CA 1
ATOM 7475 C C . LEU A 1 933 ? -27.373 -12.684 -1.135 1.00 95.44 933 LEU A C 1
ATOM 7477 O O . LEU A 1 933 ? -26.657 -12.812 -0.146 1.00 95.44 933 LEU A O 1
ATOM 7481 N N . LEU A 1 934 ? -27.081 -11.812 -2.100 1.00 95.75 934 LEU A N 1
ATOM 7482 C CA . LEU A 1 934 ? -25.942 -10.904 -2.058 1.00 95.75 934 LEU A CA 1
ATOM 7483 C C . LEU A 1 934 ? -26.409 -9.459 -1.877 1.00 95.75 934 LEU A C 1
ATOM 7485 O O . LEU A 1 934 ? -27.346 -8.995 -2.526 1.00 95.75 934 LEU A O 1
ATOM 7489 N N . GLN A 1 935 ? -25.719 -8.718 -1.012 1.00 95.38 935 GLN A N 1
ATOM 7490 C CA . GLN A 1 935 ? -25.854 -7.267 -0.918 1.00 95.38 935 GLN A CA 1
ATOM 7491 C C . GLN A 1 935 ? -24.515 -6.605 -1.206 1.00 95.38 935 GLN A C 1
ATOM 7493 O O . GLN A 1 935 ? -23.539 -6.859 -0.508 1.00 95.38 935 GLN A O 1
ATOM 7498 N N . PHE A 1 936 ? -24.488 -5.720 -2.198 1.00 96.06 936 PHE A N 1
ATOM 7499 C CA . PHE A 1 936 ? -23.297 -4.968 -2.587 1.00 96.06 936 PHE A CA 1
ATOM 7500 C C . PHE A 1 936 ? -23.255 -3.592 -1.921 1.00 96.06 936 PHE A C 1
ATOM 7502 O O . PHE A 1 936 ? -24.285 -3.045 -1.522 1.00 96.06 936 PHE A O 1
ATOM 7509 N N . PHE A 1 937 ? -22.068 -2.997 -1.840 1.00 93.44 937 PHE A N 1
ATOM 7510 C CA . PHE A 1 937 ? -21.843 -1.675 -1.260 1.00 93.44 937 PHE A CA 1
ATOM 7511 C C . PHE A 1 937 ? -21.043 -0.796 -2.215 1.00 93.44 937 PHE A C 1
ATOM 7513 O O . PHE A 1 937 ? -20.113 -1.255 -2.878 1.00 93.44 937 PHE A O 1
ATOM 7520 N N . LYS A 1 938 ? -21.394 0.492 -2.263 1.00 89.31 938 LYS A N 1
ATOM 7521 C CA . LYS A 1 938 ? -20.656 1.477 -3.059 1.00 89.31 938 LYS A CA 1
ATOM 7522 C C . LYS A 1 938 ? -19.238 1.653 -2.504 1.00 89.31 938 LYS A C 1
ATOM 7524 O O . LYS A 1 938 ? -19.082 1.646 -1.281 1.00 89.31 938 LYS A O 1
ATOM 7529 N N . PRO A 1 939 ? -18.230 1.886 -3.355 1.00 81.81 939 PRO A N 1
ATOM 7530 C CA . PRO A 1 939 ? -16.910 2.280 -2.887 1.00 81.81 939 PRO A CA 1
ATOM 7531 C C . PRO A 1 939 ? -16.973 3.692 -2.279 1.00 81.81 939 PRO A C 1
ATOM 7533 O O . PRO A 1 939 ? -17.732 4.546 -2.747 1.00 81.81 939 PRO A O 1
ATOM 7536 N N . GLN A 1 940 ? -16.205 3.951 -1.218 1.00 78.81 940 GLN A N 1
ATOM 7537 C CA . GLN A 1 940 ? -16.054 5.301 -0.664 1.00 78.81 940 GLN A CA 1
ATOM 7538 C C . GLN A 1 940 ? -14.891 6.022 -1.359 1.00 78.81 940 GLN A C 1
ATOM 7540 O O . GLN A 1 940 ? -13.790 5.496 -1.438 1.00 78.81 940 GLN A O 1
ATOM 7545 N N . SER A 1 941 ? -15.110 7.252 -1.826 1.00 61.31 941 SER A N 1
ATOM 7546 C CA . SER A 1 941 ? -14.168 7.974 -2.702 1.00 61.31 941 SER A CA 1
ATOM 7547 C C . SER A 1 941 ? -12.808 8.329 -2.070 1.00 61.31 941 SER A C 1
ATOM 7549 O O . SER A 1 941 ? -11.882 8.675 -2.792 1.00 61.31 941 SER A O 1
ATOM 7551 N N . TYR A 1 942 ? -12.677 8.294 -0.736 1.00 58.62 942 TYR A N 1
ATOM 7552 C CA . TYR A 1 942 ? -11.467 8.746 -0.017 1.00 58.62 942 TYR A CA 1
ATOM 7553 C C . TYR A 1 942 ? -11.022 7.838 1.142 1.00 58.62 942 TYR A C 1
ATOM 7555 O O . TYR A 1 942 ? -9.998 8.117 1.773 1.00 58.62 942 TYR A O 1
ATOM 7563 N N . ARG A 1 943 ? -11.790 6.788 1.454 1.00 64.75 943 ARG A N 1
ATOM 7564 C CA . ARG A 1 943 ? -11.507 5.817 2.521 1.00 64.75 943 ARG A CA 1
ATOM 7565 C C . ARG A 1 943 ? -11.609 4.414 1.936 1.00 64.75 943 ARG A C 1
ATOM 7567 O O . ARG A 1 943 ? -12.584 4.121 1.254 1.00 64.75 943 ARG A O 1
ATOM 7574 N N . GLU A 1 944 ? -10.647 3.548 2.236 1.00 68.31 944 GLU A N 1
ATOM 7575 C CA . GLU A 1 944 ? -10.806 2.121 1.951 1.00 68.31 944 GLU A CA 1
ATOM 7576 C C . GLU A 1 944 ? -11.885 1.546 2.880 1.00 68.31 944 GLU A C 1
ATOM 7578 O O . GLU A 1 944 ? -11.785 1.639 4.104 1.00 68.31 944 GLU A O 1
ATOM 7583 N N . GLY A 1 945 ? -12.957 1.015 2.290 1.00 77.44 945 GLY A N 1
ATOM 7584 C CA . GLY A 1 945 ? -14.018 0.326 3.016 1.00 77.44 945 GLY A CA 1
ATOM 7585 C C . GLY A 1 945 ? -15.387 0.379 2.327 1.00 77.44 945 GLY A C 1
ATOM 7586 O O . GLY A 1 945 ? -15.602 1.173 1.403 1.00 77.44 945 GLY A O 1
ATOM 7587 N N . PRO A 1 946 ? -16.341 -0.449 2.785 1.00 87.25 946 PRO A N 1
ATOM 7588 C CA . PRO A 1 946 ? -17.696 -0.474 2.251 1.00 87.25 946 PRO A CA 1
ATOM 7589 C C . PRO A 1 946 ? -18.427 0.841 2.546 1.00 87.25 946 PRO A C 1
ATOM 7591 O O . PRO A 1 946 ? -18.496 1.311 3.683 1.00 87.25 946 PRO A O 1
ATOM 7594 N N . GLY A 1 947 ? -18.994 1.450 1.509 1.00 88.19 947 GLY A N 1
ATOM 7595 C CA . GLY A 1 947 ? -19.879 2.606 1.608 1.00 88.19 947 GLY A CA 1
ATOM 7596 C C . GLY A 1 947 ? -21.333 2.219 1.855 1.00 88.19 947 GLY A C 1
ATOM 7597 O O . GLY A 1 947 ? -21.651 1.245 2.540 1.00 88.19 947 GLY A O 1
ATOM 7598 N N . ASN A 1 948 ? -22.240 3.010 1.284 1.00 89.88 948 ASN A N 1
ATOM 7599 C CA . ASN A 1 948 ? -23.673 2.757 1.393 1.00 89.88 948 ASN A CA 1
ATOM 7600 C C . ASN A 1 948 ? -24.080 1.496 0.606 1.00 89.88 948 ASN A C 1
ATOM 7602 O O . ASN A 1 948 ? -23.538 1.275 -0.483 1.00 89.88 948 ASN A O 1
ATOM 7606 N N . PRO A 1 949 ? -25.053 0.707 1.105 1.00 92.19 949 PRO A N 1
ATOM 7607 C CA . PRO A 1 949 ? -25.604 -0.424 0.364 1.00 92.19 949 PRO A CA 1
ATOM 7608 C C . PRO A 1 949 ? -26.143 0.002 -1.008 1.00 92.19 949 PRO A C 1
ATOM 7610 O O . PRO A 1 949 ? -26.778 1.054 -1.143 1.00 92.19 949 PRO A O 1
ATOM 7613 N N . ILE A 1 950 ? -25.894 -0.821 -2.023 1.00 93.50 950 ILE A N 1
ATOM 7614 C CA . ILE A 1 950 ? -26.438 -0.671 -3.372 1.00 93.50 950 ILE A CA 1
ATOM 7615 C C . ILE A 1 950 ? -27.775 -1.404 -3.414 1.00 93.50 950 ILE A C 1
ATOM 7617 O O . ILE A 1 950 ? -27.839 -2.590 -3.095 1.00 93.50 950 ILE A O 1
ATOM 7621 N N . ARG A 1 951 ? -28.830 -0.688 -3.814 1.00 90.94 951 ARG A N 1
ATOM 7622 C CA . ARG A 1 951 ? -30.167 -1.270 -3.962 1.00 90.94 951 ARG A CA 1
ATOM 7623 C C . ARG A 1 951 ? -30.181 -2.324 -5.060 1.00 90.94 951 ARG A C 1
ATOM 7625 O O . ARG A 1 951 ? -29.569 -2.107 -6.104 1.00 90.94 951 ARG A O 1
ATOM 7632 N N . CYS A 1 952 ? -30.955 -3.392 -4.881 1.00 89.12 952 CYS A N 1
ATOM 7633 C CA . CYS A 1 952 ? -31.096 -4.419 -5.919 1.00 89.12 952 CYS A CA 1
ATOM 7634 C C . CYS A 1 952 ? -31.818 -3.927 -7.191 1.00 89.12 952 CYS A C 1
ATOM 7636 O O . CYS A 1 952 ? -31.782 -4.592 -8.218 1.00 89.12 952 CYS A O 1
ATOM 7638 N N . THR A 1 953 ? -32.458 -2.754 -7.134 1.00 90.38 953 THR A N 1
ATOM 7639 C CA . THR A 1 953 ? -33.113 -2.060 -8.258 1.00 90.38 953 THR A CA 1
ATOM 7640 C C . THR A 1 953 ? -32.255 -0.944 -8.864 1.00 90.38 953 THR A C 1
ATOM 7642 O O . THR A 1 953 ? -32.776 -0.008 -9.465 1.00 90.38 953 THR A O 1
ATOM 7645 N N . TYR A 1 954 ? -30.936 -0.977 -8.661 1.00 92.75 954 TYR A N 1
ATOM 7646 C CA . TYR A 1 954 ? -30.037 0.047 -9.186 1.00 92.75 954 TYR A CA 1
ATOM 7647 C C . TYR A 1 954 ? -30.034 0.077 -10.726 1.00 92.75 954 TYR A C 1
ATOM 7649 O O . TYR A 1 954 ? -29.693 -0.911 -11.368 1.00 92.75 954 TYR A O 1
ATOM 7657 N N . GLU A 1 955 ? -30.383 1.232 -11.302 1.00 91.19 955 GLU A N 1
ATOM 7658 C CA . GLU A 1 955 ? -30.532 1.429 -12.757 1.00 91.19 955 GLU A CA 1
ATOM 7659 C C . GLU A 1 955 ? -29.222 1.788 -13.487 1.00 91.19 955 GLU A C 1
ATOM 7661 O O . GLU A 1 955 ? -29.190 1.819 -14.715 1.00 91.19 955 GLU A O 1
ATOM 7666 N N . GLY A 1 956 ? -28.142 2.083 -12.754 1.00 91.19 956 GLY A N 1
ATOM 7667 C CA . GLY A 1 956 ? -26.843 2.412 -13.351 1.00 91.19 956 GLY A CA 1
ATOM 7668 C C . GLY A 1 956 ? -26.032 1.181 -13.760 1.00 91.19 956 GLY A C 1
ATOM 7669 O O . GLY A 1 956 ? -26.412 0.034 -13.507 1.00 91.19 956 GLY A O 1
ATOM 7670 N N . ASN A 1 957 ? -24.874 1.424 -14.371 1.00 93.00 957 ASN A N 1
ATOM 7671 C CA . ASN A 1 957 ? -23.939 0.373 -14.780 1.00 93.00 957 ASN A CA 1
ATOM 7672 C C . ASN A 1 957 ? -22.693 0.323 -13.873 1.00 93.00 957 ASN A C 1
ATOM 7674 O O . ASN A 1 957 ? -22.501 1.138 -12.968 1.00 93.00 957 ASN A O 1
ATOM 7678 N N . LEU A 1 958 ? -21.818 -0.647 -14.127 1.00 92.00 958 LEU A N 1
ATOM 7679 C CA . LEU A 1 958 ? -20.577 -0.823 -13.379 1.00 92.00 958 LEU A CA 1
ATOM 7680 C C . LEU A 1 958 ? -19.615 0.374 -13.520 1.00 92.00 958 LEU A C 1
ATOM 7682 O O . LEU A 1 958 ? -18.926 0.715 -12.558 1.00 92.00 958 LEU A O 1
ATOM 7686 N N . LYS A 1 959 ? -19.592 1.064 -14.669 1.00 90.31 959 LYS A N 1
ATOM 7687 C CA . LYS A 1 959 ? -18.818 2.307 -14.848 1.00 90.31 959 LYS A CA 1
ATOM 7688 C C . LYS A 1 959 ? -19.242 3.384 -13.850 1.00 90.31 959 LYS A C 1
ATOM 7690 O O . LYS A 1 959 ? -18.376 4.041 -13.276 1.00 90.31 959 LYS A O 1
ATOM 7695 N N . ASP A 1 960 ? -20.543 3.525 -13.609 1.00 89.81 960 ASP A N 1
ATOM 7696 C CA . ASP A 1 960 ? -21.097 4.504 -12.667 1.00 89.81 960 ASP A CA 1
ATOM 7697 C C . ASP A 1 960 ? -20.743 4.159 -11.211 1.00 89.81 960 ASP A C 1
ATOM 7699 O O . ASP A 1 960 ? -20.495 5.050 -10.395 1.00 89.81 960 ASP A O 1
ATOM 7703 N N . LEU A 1 961 ? -20.669 2.864 -10.881 1.00 89.50 961 LEU A N 1
ATOM 7704 C CA . LEU A 1 961 ? -20.260 2.388 -9.555 1.00 89.50 961 LEU A CA 1
ATOM 7705 C C . LEU A 1 961 ? -18.762 2.593 -9.289 1.00 89.50 961 LEU A C 1
ATOM 7707 O O . LEU A 1 961 ? -18.378 2.851 -8.148 1.00 89.50 961 LEU A O 1
ATOM 7711 N N . LEU A 1 962 ? -17.929 2.503 -10.329 1.00 86.31 962 LEU A N 1
ATOM 7712 C CA . LEU A 1 962 ? -16.467 2.585 -10.242 1.00 86.31 962 LEU A CA 1
ATOM 7713 C C . LEU A 1 962 ? -15.901 3.980 -10.560 1.00 86.31 962 LEU A C 1
ATOM 7715 O O . LEU A 1 962 ? -14.684 4.148 -10.568 1.00 86.31 962 LEU A O 1
ATOM 7719 N N . LEU A 1 963 ? -16.756 4.985 -10.789 1.00 75.44 963 LEU A N 1
ATOM 7720 C CA . LEU A 1 963 ? -16.370 6.350 -11.187 1.00 75.44 963 LEU A CA 1
ATOM 7721 C C . LEU A 1 963 ? -15.362 7.014 -10.227 1.00 75.44 963 LEU A C 1
ATOM 7723 O O . LEU A 1 963 ? -14.605 7.894 -10.624 1.00 75.44 963 LEU A O 1
ATOM 7727 N N . TYR A 1 964 ? -15.370 6.609 -8.955 1.00 66.19 964 TYR A N 1
ATOM 7728 C CA . TYR A 1 964 ? -14.551 7.210 -7.902 1.00 66.19 964 TYR A CA 1
ATOM 7729 C C . TYR A 1 964 ? -13.158 6.586 -7.744 1.00 66.19 964 TYR A C 1
ATOM 7731 O O . TYR A 1 964 ? -12.367 7.114 -6.966 1.00 66.19 964 TYR A O 1
ATOM 7739 N N . ALA A 1 965 ? -12.847 5.497 -8.452 1.00 61.94 965 ALA A N 1
ATOM 7740 C CA . ALA A 1 965 ? -11.509 4.909 -8.434 1.00 61.94 965 ALA A CA 1
ATOM 7741 C C . ALA A 1 965 ? -10.576 5.718 -9.348 1.00 61.94 965 ALA A C 1
ATOM 7743 O O . ALA A 1 965 ? -10.886 5.921 -10.526 1.00 61.94 965 ALA A O 1
ATOM 7744 N N . LYS A 1 966 ? -9.428 6.189 -8.833 1.00 67.38 966 LYS A N 1
ATOM 7745 C CA . LYS A 1 966 ? -8.416 6.806 -9.714 1.00 67.38 966 LYS A CA 1
ATOM 7746 C C . LYS A 1 966 ? -7.837 5.727 -10.652 1.00 67.38 966 LYS A C 1
ATOM 7748 O O . LYS A 1 966 ? -7.818 4.561 -10.269 1.00 67.38 966 LYS A O 1
ATOM 7753 N N . PRO A 1 967 ? -7.320 6.085 -11.845 1.00 62.53 967 PRO A N 1
ATOM 7754 C CA . PRO A 1 967 ? -6.871 5.113 -12.850 1.00 62.53 967 PRO A CA 1
ATOM 7755 C C . PRO A 1 967 ? -5.851 4.073 -12.361 1.00 62.53 967 PRO A C 1
ATOM 7757 O O . PRO A 1 967 ? -5.870 2.953 -12.853 1.00 62.53 967 PRO A O 1
ATOM 7760 N N . ARG A 1 968 ? -5.001 4.430 -11.386 1.00 63.62 968 ARG A N 1
ATOM 7761 C CA . ARG A 1 968 ? -3.970 3.552 -10.803 1.00 63.62 968 ARG A CA 1
ATOM 7762 C C . ARG A 1 968 ? -4.437 2.726 -9.597 1.00 63.62 968 ARG A C 1
ATOM 7764 O O . ARG A 1 968 ? -3.693 1.874 -9.134 1.00 63.62 968 ARG A O 1
ATOM 7771 N N . GLN A 1 969 ? -5.640 2.971 -9.074 1.00 71.75 969 GLN A N 1
ATOM 7772 C CA . GLN A 1 969 ? -6.140 2.238 -7.909 1.00 71.75 969 GLN A CA 1
ATOM 7773 C C . GLN A 1 969 ? -6.794 0.928 -8.347 1.00 71.75 969 GLN A C 1
ATOM 7775 O O . GLN A 1 969 ? -7.593 0.942 -9.295 1.00 71.75 969 GLN A O 1
ATOM 7780 N N . PRO A 1 970 ? -6.553 -0.187 -7.637 1.00 76.25 970 PRO A N 1
ATOM 7781 C CA . PRO A 1 970 ? -7.314 -1.404 -7.860 1.00 76.25 970 PRO A CA 1
ATOM 7782 C C . PRO A 1 970 ? -8.799 -1.126 -7.610 1.00 76.25 970 PRO A C 1
ATOM 7784 O O . PRO A 1 970 ? -9.198 -0.566 -6.585 1.00 76.25 970 PRO A O 1
ATOM 7787 N N . ARG A 1 971 ? -9.644 -1.506 -8.566 1.00 87.88 971 ARG A N 1
ATOM 7788 C CA . ARG A 1 971 ? -11.084 -1.251 -8.498 1.00 87.88 971 ARG A CA 1
ATOM 7789 C C . ARG A 1 971 ? -11.724 -2.283 -7.575 1.00 87.88 971 ARG A C 1
ATOM 7791 O O . ARG A 1 971 ? -11.860 -3.443 -7.946 1.00 87.88 971 ARG A O 1
ATOM 7798 N N . LYS A 1 972 ? -12.110 -1.861 -6.369 1.00 89.56 972 LYS A N 1
ATOM 7799 C CA . LYS A 1 972 ? -12.695 -2.735 -5.339 1.00 89.56 972 LYS A CA 1
ATOM 7800 C C . LYS A 1 972 ? -14.184 -2.450 -5.124 1.00 89.56 972 LYS A C 1
ATOM 7802 O O . LYS A 1 972 ? -14.590 -1.290 -5.019 1.00 89.56 972 LYS A O 1
ATOM 7807 N N . LEU A 1 973 ? -14.986 -3.503 -4.985 1.00 93.06 973 LEU A N 1
ATOM 7808 C CA . LEU A 1 973 ? -16.365 -3.465 -4.501 1.00 93.06 973 LEU A CA 1
ATOM 7809 C C . LEU A 1 973 ? -16.511 -4.380 -3.287 1.00 93.06 973 LEU A C 1
ATOM 7811 O O . LEU A 1 973 ? -15.847 -5.404 -3.174 1.00 93.06 973 LEU A O 1
ATOM 7815 N N . TYR A 1 974 ? -17.409 -4.016 -2.379 1.00 94.31 974 TYR A N 1
ATOM 7816 C CA . TYR A 1 974 ? -17.687 -4.830 -1.201 1.00 94.31 974 TYR A CA 1
ATOM 7817 C C . TYR A 1 974 ? -19.044 -5.498 -1.338 1.00 94.31 974 TYR A C 1
ATOM 7819 O O . TYR A 1 974 ? -19.981 -4.903 -1.882 1.00 94.31 974 TYR A O 1
ATOM 7827 N N . TYR A 1 975 ? -19.168 -6.700 -0.795 1.00 96.19 975 TYR A N 1
ATOM 7828 C CA . TYR A 1 975 ? -20.431 -7.418 -0.712 1.00 96.19 975 TYR A CA 1
ATOM 7829 C C . TYR A 1 975 ? -20.599 -8.069 0.663 1.00 96.19 975 TYR A C 1
ATOM 7831 O O . TYR A 1 975 ? -19.677 -8.079 1.467 1.00 96.19 975 TYR A O 1
ATOM 7839 N N . GLN A 1 976 ? -21.792 -8.566 0.963 1.00 94.88 976 GLN A N 1
ATOM 7840 C CA . GLN A 1 976 ? -22.026 -9.478 2.080 1.00 94.88 976 GLN A CA 1
ATOM 7841 C C . GLN A 1 976 ? -23.048 -10.530 1.657 1.00 94.88 976 GLN A C 1
ATOM 7843 O O . GLN A 1 976 ? -23.971 -10.224 0.890 1.00 94.88 976 GLN A O 1
ATOM 7848 N N . GLN A 1 977 ? -22.903 -11.744 2.181 1.00 94.31 977 GLN A N 1
ATOM 7849 C CA . GLN A 1 977 ? -23.898 -12.798 2.013 1.00 94.31 977 GLN A CA 1
ATOM 7850 C C . GLN A 1 977 ? -25.036 -12.630 3.025 1.00 94.31 977 GLN A C 1
ATOM 7852 O O . GLN A 1 977 ? -24.825 -12.270 4.185 1.00 94.31 977 GLN A O 1
ATOM 7857 N N . LEU A 1 978 ? -26.262 -12.866 2.575 1.00 91.75 978 LEU A N 1
ATOM 7858 C CA . LEU A 1 978 ? -27.480 -12.722 3.354 1.00 91.75 978 LEU A CA 1
ATOM 7859 C C . LEU A 1 978 ? -28.136 -14.080 3.589 1.00 91.75 978 LEU A C 1
ATOM 7861 O O . LEU A 1 978 ? -28.196 -14.925 2.703 1.00 91.75 978 LEU A O 1
ATOM 7865 N N . ASN A 1 979 ? -28.757 -14.228 4.758 1.00 87.44 979 ASN A N 1
ATOM 7866 C CA . ASN A 1 979 ? -29.608 -15.383 5.071 1.00 87.44 979 ASN A CA 1
ATOM 7867 C C . ASN A 1 979 ? -31.071 -15.178 4.630 1.00 87.44 979 ASN A C 1
ATOM 7869 O O . ASN A 1 979 ? -31.912 -16.048 4.844 1.00 87.44 979 ASN A O 1
ATOM 7873 N N . ILE A 1 980 ? -31.397 -14.005 4.078 1.00 86.94 980 ILE A N 1
ATOM 7874 C CA . ILE A 1 980 ? -32.715 -13.648 3.541 1.00 86.94 980 ILE A CA 1
ATOM 7875 C C . ILE A 1 980 ? -32.530 -12.939 2.203 1.00 86.94 980 ILE A C 1
ATOM 7877 O O . ILE A 1 980 ? -31.506 -12.289 1.991 1.00 86.94 980 ILE A O 1
ATOM 7881 N N . LYS A 1 981 ? -33.526 -13.015 1.320 1.00 89.12 981 LYS A N 1
ATOM 7882 C CA . LYS A 1 981 ? -33.452 -12.333 0.026 1.00 89.12 981 LYS A CA 1
ATOM 7883 C C . LYS A 1 981 ? -33.374 -10.813 0.211 1.00 89.12 981 LYS A C 1
ATOM 7885 O O . LYS A 1 981 ? -34.072 -10.241 1.052 1.00 89.12 981 LYS A O 1
ATOM 7890 N N . ILE A 1 982 ? -32.534 -10.151 -0.582 1.00 89.69 982 ILE A N 1
ATOM 7891 C CA . ILE A 1 982 ? -32.259 -8.709 -0.488 1.00 89.69 982 ILE A CA 1
ATOM 7892 C C . ILE A 1 982 ? -33.526 -7.858 -0.643 1.00 89.69 982 ILE A C 1
ATOM 7894 O O . ILE A 1 982 ? -33.721 -6.897 0.097 1.00 89.69 982 ILE A O 1
ATOM 7898 N N . ASN A 1 983 ? -34.440 -8.259 -1.526 1.00 86.12 983 ASN A N 1
ATOM 7899 C CA . ASN A 1 983 ? -35.729 -7.595 -1.719 1.00 86.12 983 ASN A CA 1
ATOM 7900 C C . ASN A 1 983 ? -36.618 -7.635 -0.459 1.00 86.12 983 ASN A C 1
ATOM 7902 O O . ASN A 1 983 ? -37.360 -6.692 -0.196 1.00 86.12 983 ASN A O 1
ATOM 7906 N N . GLU A 1 984 ? -36.542 -8.691 0.348 1.00 83.81 984 GLU A N 1
ATOM 7907 C CA . GLU A 1 984 ? -37.247 -8.778 1.628 1.00 83.81 984 GLU A CA 1
ATOM 7908 C C . GLU A 1 984 ? -36.543 -7.954 2.707 1.00 83.81 984 GLU A C 1
ATOM 7910 O O . GLU A 1 984 ? -37.209 -7.280 3.493 1.00 83.81 984 GLU A O 1
ATOM 7915 N N . LEU A 1 985 ? -35.205 -7.983 2.744 1.00 82.62 985 LEU A N 1
ATOM 7916 C CA . LEU A 1 985 ? -34.406 -7.214 3.700 1.00 82.62 985 LEU A CA 1
ATOM 7917 C C . LEU A 1 985 ? -34.656 -5.708 3.562 1.00 82.62 985 LEU A C 1
ATOM 7919 O O . LEU A 1 985 ? -34.881 -5.039 4.570 1.00 82.62 985 LEU A O 1
ATOM 7923 N N . GLU A 1 986 ? -34.660 -5.186 2.333 1.00 81.06 986 GLU A N 1
ATOM 7924 C CA . GLU A 1 986 ? -34.885 -3.760 2.060 1.00 81.06 986 GLU A CA 1
ATOM 7925 C C . GLU A 1 986 ? -36.280 -3.276 2.493 1.00 81.06 986 GLU A C 1
ATOM 7927 O O . GLU A 1 986 ? -36.453 -2.100 2.813 1.00 81.06 986 GLU A O 1
ATOM 7932 N N . ASN A 1 987 ? -37.260 -4.181 2.580 1.00 75.94 987 ASN A N 1
ATOM 7933 C CA . ASN A 1 987 ? -38.632 -3.872 2.985 1.00 75.94 987 ASN A CA 1
ATOM 7934 C C . ASN A 1 987 ? -38.885 -4.001 4.504 1.00 75.94 987 ASN A C 1
ATOM 7936 O O . ASN A 1 987 ? -39.972 -3.659 4.979 1.00 75.94 987 ASN A O 1
ATOM 7940 N N . LYS A 1 988 ? -37.912 -4.464 5.305 1.00 72.69 988 LYS A N 1
ATOM 7941 C CA . LYS A 1 988 ? -38.074 -4.615 6.764 1.00 72.69 988 LYS A CA 1
ATOM 7942 C C . LYS A 1 988 ? -37.880 -3.285 7.500 1.00 72.69 988 LYS A C 1
ATOM 7944 O O . LYS A 1 988 ? -36.776 -2.753 7.569 1.00 72.69 988 LYS A O 1
ATOM 7949 N N . LYS A 1 989 ? -38.940 -2.783 8.147 1.00 68.25 989 LYS A N 1
ATOM 7950 C CA . LYS A 1 989 ? -38.871 -1.638 9.077 1.00 68.25 989 LYS A CA 1
ATOM 7951 C C . LYS A 1 989 ? -38.597 -2.106 10.512 1.00 68.25 989 LYS A C 1
ATOM 7953 O O . LYS A 1 989 ? -39.252 -3.023 11.003 1.00 68.25 989 LYS A O 1
ATOM 7958 N N . GLN A 1 990 ? -37.647 -1.458 11.186 1.00 72.56 990 GLN A N 1
ATOM 7959 C CA . GLN A 1 990 ? -37.362 -1.666 12.612 1.00 72.56 990 GLN A CA 1
ATOM 7960 C C . GLN A 1 990 ? -38.341 -0.869 13.485 1.00 72.56 990 GLN A C 1
ATOM 7962 O O . GLN A 1 990 ? -38.460 0.344 13.314 1.00 72.56 990 GLN A O 1
ATOM 7967 N N . PHE A 1 991 ? -38.977 -1.520 14.461 1.00 78.88 991 PHE A N 1
ATOM 7968 C CA . PHE A 1 991 ? -39.843 -0.887 15.458 1.00 78.88 991 PHE A CA 1
ATOM 7969 C C . PHE A 1 991 ? -39.195 -0.956 16.848 1.00 78.88 991 PHE A C 1
ATOM 7971 O O . PHE A 1 991 ? -38.967 -2.039 17.376 1.00 78.88 991 PHE A O 1
ATOM 7978 N N . LYS A 1 992 ? -38.867 0.193 17.449 1.00 82.00 992 LYS A N 1
ATOM 7979 C CA . LYS A 1 992 ? -38.202 0.276 18.761 1.00 82.00 992 LYS A CA 1
ATOM 7980 C C . LYS A 1 992 ? -39.225 0.580 19.854 1.00 82.00 992 LYS A C 1
ATOM 7982 O O . LYS A 1 992 ? -39.941 1.575 19.754 1.00 82.00 992 LYS A O 1
ATOM 7987 N N . CYS A 1 993 ? -39.261 -0.232 20.905 1.00 84.50 993 CYS A N 1
ATOM 7988 C CA . CYS A 1 993 ? -40.170 -0.062 22.039 1.00 84.50 993 CYS A CA 1
ATOM 7989 C C . CYS A 1 993 ? -39.560 -0.578 23.350 1.00 84.50 993 CYS A C 1
ATOM 7991 O O . CYS A 1 993 ? -38.586 -1.323 23.344 1.00 84.50 993 CYS A O 1
ATOM 7993 N N . THR A 1 994 ? -40.143 -0.215 24.488 1.00 86.31 994 THR A N 1
ATOM 7994 C CA . THR A 1 994 ? -39.751 -0.717 25.812 1.00 86.31 994 THR A CA 1
ATOM 7995 C C . THR A 1 994 ? -40.751 -1.764 26.283 1.00 86.31 994 THR A C 1
ATOM 7997 O O . THR A 1 994 ? -41.946 -1.501 26.306 1.00 86.31 994 THR A O 1
ATOM 8000 N N . TRP A 1 995 ? -40.287 -2.937 26.685 1.00 84.75 995 TRP A N 1
ATOM 8001 C CA . TRP A 1 995 ? -41.073 -3.932 27.405 1.00 84.75 995 TRP A CA 1
ATOM 8002 C C . TRP A 1 995 ? -40.984 -3.685 28.906 1.00 84.75 995 TRP A C 1
ATOM 8004 O O . TRP A 1 995 ? -39.881 -3.520 29.433 1.00 84.75 995 TRP A O 1
ATOM 8014 N N . VAL A 1 996 ? -42.129 -3.668 29.586 1.00 82.94 996 VAL A N 1
ATOM 8015 C CA . VAL A 1 996 ? -42.195 -3.543 31.046 1.00 82.94 996 VAL A CA 1
ATOM 8016 C C . VAL A 1 996 ? -42.955 -4.717 31.638 1.00 82.94 996 VAL A C 1
ATOM 8018 O O . VAL A 1 996 ? -44.072 -5.020 31.224 1.00 82.94 996 VAL A O 1
ATOM 8021 N N . THR A 1 997 ? -42.334 -5.371 32.621 1.00 74.69 997 THR A N 1
ATOM 8022 C CA . THR A 1 997 ? -42.928 -6.516 33.319 1.00 74.69 997 THR A CA 1
ATOM 8023 C C . THR A 1 997 ? -44.048 -6.083 34.265 1.00 74.69 997 THR A C 1
ATOM 8025 O O . THR A 1 997 ? -44.085 -4.947 34.745 1.00 74.69 997 THR A O 1
ATOM 8028 N N . SER A 1 998 ? -44.939 -7.017 34.609 1.00 65.69 998 SER A N 1
ATOM 8029 C CA . SER A 1 998 ? -46.120 -6.792 35.462 1.00 65.69 998 SER A CA 1
ATOM 8030 C C . SER A 1 998 ? -45.819 -6.168 36.836 1.00 65.69 998 SER A C 1
ATOM 8032 O O . SER A 1 998 ? -46.710 -5.598 37.462 1.00 65.69 998 SER A O 1
ATOM 8034 N N . LYS A 1 999 ? -44.564 -6.234 37.306 1.00 65.56 999 LYS A N 1
ATOM 8035 C CA . LYS A 1 999 ? -44.106 -5.660 38.584 1.00 65.56 999 LYS A CA 1
ATOM 8036 C C . LYS A 1 999 ? -43.488 -4.258 38.463 1.00 65.56 999 LYS A C 1
ATOM 8038 O O . LYS A 1 999 ? -42.986 -3.752 39.457 1.00 65.56 999 LYS A O 1
ATOM 8043 N N . LEU A 1 1000 ? -43.471 -3.641 37.275 1.00 71.94 1000 LEU A N 1
ATOM 8044 C CA . LEU A 1 1000 ? -42.899 -2.303 37.010 1.00 71.94 1000 LEU A CA 1
ATOM 8045 C C . LEU A 1 1000 ? -41.404 -2.140 37.382 1.00 71.94 1000 LEU A C 1
ATOM 8047 O O . LEU A 1 1000 ? -40.910 -1.017 37.470 1.00 71.94 1000 LEU A O 1
ATOM 8051 N N . LYS A 1 1001 ? -40.674 -3.244 37.608 1.00 65.62 1001 LYS A N 1
ATOM 8052 C CA . LYS A 1 1001 ? -39.264 -3.238 38.046 1.00 65.62 1001 LYS A CA 1
ATOM 8053 C C . LYS A 1 1001 ? -38.262 -3.444 36.915 1.00 65.62 1001 LYS A C 1
ATOM 8055 O O . LYS A 1 1001 ? -37.139 -2.955 37.011 1.00 65.62 1001 LYS A O 1
ATOM 8060 N N . GLU A 1 1002 ? -38.651 -4.166 35.868 1.00 63.06 1002 GLU A N 1
ATOM 8061 C CA . GLU A 1 1002 ? -37.773 -4.488 34.744 1.00 63.06 1002 GLU A CA 1
ATOM 8062 C C . GLU A 1 1002 ? -38.255 -3.775 33.483 1.00 63.06 1002 GLU A C 1
ATOM 8064 O O . GLU A 1 1002 ? -39.380 -3.981 33.029 1.00 63.06 1002 GLU A O 1
ATOM 8069 N N . GLU A 1 1003 ? -37.382 -2.934 32.932 1.00 74.50 1003 GLU A N 1
ATOM 8070 C CA . GLU A 1 1003 ? -37.549 -2.288 31.632 1.00 74.50 1003 GLU A CA 1
ATOM 8071 C C . GLU A 1 1003 ? -36.530 -2.898 30.668 1.00 74.50 1003 GLU A C 1
ATOM 8073 O O . GLU A 1 1003 ? -35.323 -2.834 30.920 1.00 74.50 1003 GLU A O 1
ATOM 8078 N N . LYS A 1 1004 ? -37.000 -3.477 29.562 1.00 78.38 1004 LYS A N 1
ATOM 8079 C CA . LYS A 1 1004 ? -36.147 -4.030 28.505 1.00 78.38 1004 LYS A CA 1
ATOM 8080 C C . LYS A 1 1004 ? -36.429 -3.307 27.197 1.00 78.38 1004 LYS A C 1
ATOM 8082 O O . LYS A 1 1004 ? -37.565 -3.281 26.741 1.00 78.38 1004 LYS A O 1
ATOM 8087 N N . GLU A 1 1005 ? -35.414 -2.730 26.566 1.00 79.31 1005 GLU A N 1
ATOM 8088 C CA . GLU A 1 1005 ? -35.570 -2.207 25.206 1.00 79.31 1005 GLU A CA 1
ATOM 8089 C C . GLU A 1 1005 ? -35.658 -3.367 24.206 1.00 79.31 1005 GLU A C 1
ATOM 8091 O O . GLU A 1 1005 ? -34.851 -4.297 24.234 1.00 79.31 1005 GLU A O 1
ATOM 8096 N N . LEU A 1 1006 ? -36.660 -3.314 23.331 1.00 77.88 1006 LEU A N 1
ATOM 8097 C CA . LEU A 1 1006 ? -36.914 -4.274 22.266 1.00 77.88 1006 LEU A CA 1
ATOM 8098 C C . LEU A 1 1006 ? -36.846 -3.571 20.909 1.00 77.88 1006 LEU A C 1
ATOM 8100 O O . LEU A 1 1006 ? -37.379 -2.475 20.723 1.00 77.88 1006 LEU A O 1
ATOM 8104 N N . VAL A 1 1007 ? -36.220 -4.242 19.943 1.00 78.19 1007 VAL A N 1
ATOM 8105 C CA . VAL A 1 1007 ? -36.270 -3.875 18.526 1.00 78.19 1007 VAL A CA 1
ATOM 8106 C C . VAL A 1 1007 ? -37.013 -4.985 17.802 1.00 78.19 1007 VAL A C 1
ATOM 8108 O O . VAL A 1 1007 ? -36.484 -6.077 17.604 1.00 78.19 1007 VAL A O 1
ATOM 8111 N N . LEU A 1 1008 ? -38.263 -4.711 17.457 1.00 74.19 1008 LEU A N 1
ATOM 8112 C CA . LEU A 1 1008 ? -39.152 -5.644 16.794 1.00 74.19 1008 LEU A CA 1
ATOM 8113 C C . LEU A 1 1008 ? -39.070 -5.457 15.280 1.00 74.19 1008 LEU A C 1
ATOM 8115 O O . LEU A 1 1008 ? -39.079 -4.340 14.762 1.00 74.19 1008 LEU A O 1
ATOM 8119 N N . TYR A 1 1009 ? -39.040 -6.579 14.573 1.00 67.06 1009 TYR A N 1
ATOM 8120 C CA . TYR A 1 1009 ? -39.352 -6.650 13.153 1.00 67.06 1009 TYR A CA 1
ATOM 8121 C C . TYR A 1 1009 ? -40.750 -7.273 13.089 1.00 67.06 1009 TYR A C 1
ATOM 8123 O O . TYR A 1 1009 ? -40.870 -8.396 13.580 1.00 67.06 1009 TYR A O 1
ATOM 8131 N N . PRO A 1 1010 ? -41.790 -6.601 12.554 1.00 58.47 1010 PRO A N 1
ATOM 8132 C CA . PRO A 1 1010 ? -43.208 -7.007 12.650 1.00 58.47 1010 PRO A CA 1
ATOM 8133 C C . PRO A 1 1010 ? -43.628 -8.378 12.055 1.00 58.47 1010 PRO A C 1
ATOM 8135 O O . PRO A 1 1010 ? -44.774 -8.549 11.667 1.00 58.47 1010 PRO A O 1
ATOM 8138 N N . SER A 1 1011 ? -42.730 -9.361 11.960 1.00 46.72 1011 SER A N 1
ATOM 8139 C CA . SER A 1 1011 ? -42.958 -10.708 11.417 1.00 46.72 1011 SER A CA 1
ATOM 8140 C C . SER A 1 1011 ? -42.609 -11.859 12.377 1.00 46.72 1011 SER A C 1
ATOM 8142 O O . SER A 1 1011 ? -42.788 -13.013 11.999 1.00 46.72 1011 SER A O 1
ATOM 8144 N N . LYS A 1 1012 ? -42.134 -11.599 13.608 1.00 41.91 1012 LYS A N 1
ATOM 8145 C CA . LYS A 1 1012 ? -41.852 -12.652 14.606 1.00 41.91 1012 LYS A CA 1
ATOM 8146 C C . LYS A 1 1012 ? -42.659 -12.459 15.895 1.00 41.91 1012 LYS A C 1
ATOM 8148 O O . LYS A 1 1012 ? -42.500 -11.451 16.578 1.00 41.91 1012 LYS A O 1
ATOM 8153 N N . ASN A 1 1013 ? -43.492 -13.452 16.216 1.00 41.47 1013 ASN A N 1
ATOM 8154 C CA . ASN A 1 1013 ? -44.292 -13.553 17.440 1.00 41.47 1013 ASN A CA 1
ATOM 8155 C C . ASN A 1 1013 ? -43.493 -14.281 18.530 1.00 41.47 1013 ASN A C 1
ATOM 8157 O O . ASN A 1 1013 ? -43.640 -15.487 18.690 1.00 41.47 1013 ASN A O 1
ATOM 8161 N N . GLU A 1 1014 ? -42.640 -13.572 19.265 1.00 45.53 1014 GLU A N 1
ATOM 8162 C CA . GLU A 1 1014 ? -41.908 -14.150 20.403 1.00 45.53 1014 GLU A CA 1
ATOM 8163 C C . GLU A 1 1014 ? -41.917 -13.163 21.578 1.00 45.53 1014 GLU A C 1
ATOM 8165 O O . GLU A 1 1014 ? -40.974 -12.405 21.800 1.00 45.53 1014 GLU A O 1
ATOM 8170 N N . LEU A 1 1015 ? -43.028 -13.140 22.317 1.00 56.06 1015 LEU A N 1
ATOM 8171 C CA . LEU A 1 1015 ? -43.113 -12.544 23.650 1.00 56.06 1015 LEU A CA 1
ATOM 8172 C C . LEU A 1 1015 ? -43.735 -13.605 24.559 1.00 56.06 1015 LEU A C 1
ATOM 8174 O O . LEU A 1 1015 ? -44.880 -13.988 24.341 1.00 56.06 1015 LEU A O 1
ATOM 8178 N N . GLU A 1 1016 ? -42.965 -14.119 25.520 1.00 52.41 1016 GLU A N 1
ATOM 8179 C CA . GLU A 1 1016 ? -43.458 -15.079 26.513 1.00 52.41 1016 GLU A CA 1
ATOM 8180 C C . GLU A 1 1016 ? -44.279 -14.336 27.585 1.00 52.41 1016 GLU A C 1
ATOM 8182 O O . GLU A 1 1016 ? -43.740 -13.432 28.235 1.00 52.41 1016 GLU A O 1
ATOM 8187 N N . PRO A 1 1017 ? -45.574 -14.657 27.752 1.00 50.97 1017 PRO A N 1
ATOM 8188 C CA . PRO A 1 1017 ? -46.433 -14.027 28.748 1.00 50.97 1017 PRO A CA 1
ATOM 8189 C C . PRO A 1 1017 ? -46.296 -14.710 30.117 1.00 50.97 1017 PRO A C 1
ATOM 8191 O O . PRO A 1 1017 ? -46.193 -15.932 30.206 1.00 50.97 1017 PRO A O 1
ATOM 8194 N N . ASP A 1 1018 ? -46.337 -13.924 31.195 1.00 51.06 1018 ASP A N 1
ATOM 8195 C CA . ASP A 1 1018 ? -46.346 -14.419 32.584 1.00 51.06 1018 ASP A CA 1
ATOM 8196 C C . ASP A 1 1018 ? -47.648 -13.964 33.302 1.00 51.06 1018 ASP A C 1
ATOM 8198 O O . ASP A 1 1018 ? -47.698 -13.804 34.526 1.00 51.06 1018 ASP A O 1
ATOM 8202 N N . GLY A 1 1019 ? -48.725 -13.709 32.531 1.00 60.25 1019 GLY A N 1
ATOM 8203 C CA . GLY A 1 1019 ? -49.949 -13.034 32.990 1.00 60.25 1019 GLY A CA 1
ATOM 8204 C C . GLY A 1 1019 ? -51.258 -13.357 32.230 1.00 60.25 1019 GLY A C 1
ATOM 8205 O O . GLY A 1 1019 ? -51.854 -14.409 32.460 1.00 60.25 1019 GLY A O 1
ATOM 8206 N N . SER A 1 1020 ? -51.848 -12.383 31.517 1.00 67.94 1020 SER A N 1
ATOM 8207 C CA . SER A 1 1020 ? -53.176 -12.465 30.863 1.00 67.94 1020 SER A CA 1
ATOM 8208 C C . SER A 1 1020 ? -53.144 -12.837 29.376 1.00 67.94 1020 SER A C 1
ATOM 8210 O O . SER A 1 1020 ? -54.209 -12.895 28.756 1.00 67.94 1020 SER A O 1
ATOM 8212 N N . ASP A 1 1021 ? -51.950 -13.028 28.808 1.00 72.50 1021 ASP A N 1
ATOM 8213 C CA . ASP A 1 1021 ? -51.687 -13.291 27.383 1.00 72.50 1021 ASP A CA 1
ATOM 8214 C C . ASP A 1 1021 ? -52.154 -12.175 26.429 1.00 72.50 1021 ASP A C 1
ATOM 8216 O O . ASP A 1 1021 ? -52.121 -12.328 25.207 1.00 72.50 1021 ASP A O 1
ATOM 8220 N N . LYS A 1 1022 ? -52.581 -11.022 26.963 1.00 81.25 1022 LYS A N 1
ATOM 8221 C CA . LYS A 1 1022 ? -52.954 -9.839 26.180 1.00 81.25 1022 LYS A CA 1
ATOM 8222 C C . LYS A 1 1022 ? -51.984 -8.703 26.440 1.00 81.25 1022 LYS A C 1
ATOM 8224 O O . LYS A 1 1022 ? -51.761 -8.302 27.583 1.00 81.25 1022 LYS A O 1
ATOM 8229 N N . LEU A 1 1023 ? -51.450 -8.146 25.360 1.00 85.94 1023 LEU A N 1
ATOM 8230 C CA . LEU A 1 1023 ? -50.517 -7.028 25.398 1.00 85.94 1023 LEU A CA 1
ATOM 8231 C C . LEU A 1 1023 ? -51.215 -5.736 24.991 1.00 85.94 1023 LEU A C 1
ATOM 8233 O O . LEU A 1 1023 ? -52.142 -5.744 24.185 1.00 85.94 1023 LEU A O 1
ATOM 8237 N N . ARG A 1 1024 ? -50.733 -4.611 25.516 1.00 88.56 1024 ARG A N 1
ATOM 8238 C CA . ARG A 1 1024 ? -51.122 -3.280 25.043 1.00 88.56 1024 ARG A CA 1
ATOM 8239 C C . ARG A 1 1024 ? -49.903 -2.450 24.687 1.00 88.56 1024 ARG A C 1
ATOM 8241 O O . ARG A 1 1024 ? -48.869 -2.533 25.348 1.00 88.56 1024 ARG A O 1
ATOM 8248 N N . LEU A 1 1025 ? -50.062 -1.611 23.667 1.00 89.06 1025 LEU A N 1
ATOM 8249 C CA . LEU A 1 1025 ? -49.070 -0.627 23.255 1.00 89.06 1025 LEU A CA 1
ATOM 8250 C C . LEU A 1 1025 ? -49.449 0.750 23.816 1.00 89.06 1025 LEU A C 1
ATOM 8252 O O . LEU A 1 1025 ? -50.518 1.290 23.528 1.00 89.06 1025 LEU A O 1
ATOM 8256 N N . LEU A 1 1026 ? -48.562 1.320 24.621 1.00 89.62 1026 LEU A N 1
ATOM 8257 C CA . LEU A 1 1026 ? -48.710 2.623 25.254 1.00 89.62 1026 LEU A CA 1
ATOM 8258 C C . LEU A 1 1026 ? -47.781 3.642 24.603 1.00 89.62 1026 LEU A C 1
ATOM 8260 O O . LEU A 1 1026 ? -46.602 3.377 24.379 1.00 89.62 1026 LEU A O 1
ATOM 8264 N N . GLU A 1 1027 ? -48.305 4.836 24.354 1.00 89.12 1027 GLU A N 1
ATOM 8265 C CA . GLU A 1 1027 ? -47.512 5.996 23.960 1.00 89.12 1027 GLU A CA 1
ATOM 8266 C C . GLU A 1 1027 ? -47.132 6.782 25.218 1.00 89.12 1027 GLU A C 1
ATOM 8268 O O . GLU A 1 1027 ? -48.002 7.303 25.923 1.00 89.12 1027 GLU A O 1
ATOM 8273 N N . VAL A 1 1028 ? -45.836 6.862 25.514 1.00 87.94 1028 VAL A N 1
ATOM 8274 C CA . VAL A 1 1028 ? -45.295 7.554 26.685 1.00 87.94 1028 VAL A CA 1
ATOM 8275 C C . VAL A 1 1028 ? -44.549 8.809 26.237 1.00 87.94 1028 VAL A C 1
ATOM 8277 O O . VAL A 1 1028 ? -43.697 8.774 25.352 1.00 87.94 1028 VAL A O 1
ATOM 8280 N N . ILE A 1 1029 ? -44.877 9.943 26.856 1.00 86.56 1029 ILE A N 1
ATOM 8281 C CA . ILE A 1 1029 ? -44.258 11.246 26.588 1.00 86.56 1029 ILE A CA 1
ATOM 8282 C C . ILE A 1 1029 ? -43.884 11.866 27.930 1.00 86.56 1029 ILE A C 1
ATOM 8284 O O . ILE A 1 1029 ? -44.743 12.047 28.794 1.00 86.56 1029 ILE A O 1
ATOM 8288 N N . SER A 1 1030 ? -42.601 12.183 28.120 1.00 84.62 1030 SER A N 1
ATOM 8289 C CA . SER A 1 1030 ? -42.080 12.774 29.365 1.00 84.62 1030 SER A CA 1
ATOM 8290 C C . SER A 1 1030 ? -42.516 12.006 30.625 1.00 84.62 1030 SER A C 1
ATOM 8292 O O . SER A 1 1030 ? -43.059 12.597 31.554 1.00 84.62 1030 SER A O 1
ATOM 8294 N N . ASN A 1 1031 ? -42.330 10.682 30.657 1.00 87.00 1031 ASN A N 1
ATOM 8295 C CA . ASN A 1 1031 ? -42.725 9.813 31.781 1.00 87.00 1031 ASN A CA 1
ATOM 8296 C C . ASN A 1 1031 ? -44.225 9.870 32.138 1.00 87.00 1031 ASN A C 1
ATOM 8298 O O . ASN A 1 1031 ? -44.603 9.646 33.285 1.00 87.00 1031 ASN A O 1
ATOM 8302 N N . LYS A 1 1032 ? -45.094 10.160 31.161 1.00 87.44 1032 LYS A N 1
ATOM 8303 C CA . LYS A 1 1032 ? -46.556 10.088 31.290 1.00 87.44 1032 LYS A CA 1
ATOM 8304 C C . LYS A 1 1032 ? -47.153 9.269 30.159 1.00 87.44 1032 LYS A C 1
ATOM 8306 O O . LYS A 1 1032 ? -46.727 9.395 29.015 1.00 87.44 1032 LYS A O 1
ATOM 8311 N N . ILE A 1 1033 ? -48.169 8.472 30.474 1.00 89.69 1033 ILE A N 1
ATOM 8312 C CA . ILE A 1 1033 ? -48.928 7.721 29.469 1.00 89.69 1033 ILE A CA 1
ATOM 8313 C C . ILE A 1 1033 ? -49.883 8.695 28.781 1.00 89.69 1033 ILE A C 1
ATOM 8315 O O . ILE A 1 1033 ? -50.784 9.241 29.418 1.00 89.69 1033 ILE A O 1
ATOM 8319 N N . TYR A 1 1034 ? -49.652 8.934 27.494 1.00 84.06 1034 TYR A N 1
ATOM 8320 C CA . TYR A 1 1034 ? -50.438 9.852 26.678 1.00 84.06 1034 TYR A CA 1
ATOM 8321 C C . TYR A 1 1034 ? -51.657 9.156 26.072 1.00 84.06 1034 TYR A C 1
ATOM 8323 O O . TYR A 1 1034 ? -52.777 9.659 26.164 1.00 84.06 1034 TYR A O 1
ATOM 8331 N N . SER A 1 1035 ? -51.449 7.979 25.478 1.00 84.94 1035 SER A N 1
ATOM 8332 C CA . SER A 1 1035 ? -52.506 7.223 24.813 1.00 84.94 1035 SER A CA 1
ATOM 8333 C C . SER A 1 1035 ? -52.258 5.713 24.874 1.00 84.94 1035 SER A C 1
ATOM 8335 O O . SER A 1 1035 ? -51.130 5.252 25.065 1.00 84.94 1035 SER A O 1
ATOM 8337 N N . ILE A 1 1036 ? -53.343 4.952 24.727 1.00 88.00 1036 ILE A N 1
ATOM 8338 C CA . ILE A 1 1036 ? -53.315 3.511 24.470 1.00 88.00 1036 ILE A CA 1
ATOM 8339 C C . ILE A 1 1036 ? -53.590 3.352 22.975 1.00 88.00 1036 ILE A C 1
ATOM 8341 O O . ILE A 1 1036 ? -54.625 3.826 22.497 1.00 88.00 1036 ILE A O 1
ATOM 8345 N N . GLN A 1 1037 ? -52.666 2.734 22.245 1.00 87.19 1037 GLN A N 1
ATOM 8346 C CA . GLN A 1 1037 ? -52.822 2.496 20.813 1.00 87.19 1037 GLN A CA 1
ATOM 8347 C C . GLN A 1 1037 ? -53.793 1.340 20.582 1.00 87.19 1037 GLN A C 1
ATOM 8349 O O . GLN A 1 1037 ? -53.745 0.329 21.284 1.00 87.19 1037 GLN A O 1
ATOM 8354 N N . LYS A 1 1038 ? -54.693 1.514 19.612 1.00 84.69 1038 LYS A N 1
ATOM 8355 C CA . LYS A 1 1038 ? -55.640 0.472 19.214 1.00 84.69 1038 LYS A CA 1
ATOM 8356 C C . LYS A 1 1038 ? -54.949 -0.582 18.351 1.00 84.69 1038 LYS A C 1
ATOM 8358 O O . LYS A 1 1038 ? -54.000 -0.265 17.637 1.00 84.69 1038 LYS A O 1
ATOM 8363 N N . GLU A 1 1039 ? -55.459 -1.807 18.396 1.00 80.06 1039 GLU A N 1
ATOM 8364 C CA . GLU A 1 1039 ? -54.917 -2.940 17.636 1.00 80.06 1039 GLU A CA 1
ATOM 8365 C C . GLU A 1 1039 ? -55.041 -2.734 16.115 1.00 80.06 1039 GLU A C 1
ATOM 8367 O O . GLU A 1 1039 ? -54.211 -3.230 15.361 1.00 80.06 1039 GLU A O 1
ATOM 8372 N N . GLU A 1 1040 ? -56.016 -1.942 15.651 1.00 79.62 1040 GLU A N 1
ATOM 8373 C CA . GLU A 1 1040 ? -56.235 -1.666 14.224 1.00 79.62 1040 GLU A CA 1
ATOM 8374 C C . GLU A 1 1040 ? -55.339 -0.547 13.657 1.00 79.62 1040 GLU A C 1
ATOM 8376 O O . GLU A 1 1040 ? -55.407 -0.235 12.465 1.00 79.62 1040 GLU A O 1
ATOM 8381 N N . THR A 1 1041 ? -54.511 0.099 14.487 1.00 82.06 1041 THR A N 1
ATOM 8382 C CA . THR A 1 1041 ? -53.631 1.186 14.041 1.00 82.06 1041 THR A CA 1
ATOM 8383 C C . THR A 1 1041 ? -52.477 0.633 13.198 1.00 82.06 1041 THR A C 1
ATOM 8385 O O . THR A 1 1041 ? -51.637 -0.119 13.687 1.00 82.06 1041 THR A O 1
ATOM 8388 N N . LEU A 1 1042 ? -52.385 1.059 11.933 1.00 77.50 1042 LEU A N 1
ATOM 8389 C CA . LEU A 1 1042 ? -51.269 0.704 11.051 1.00 77.50 1042 LEU A CA 1
ATOM 8390 C C . LEU A 1 1042 ? -49.934 1.227 11.600 1.00 77.50 1042 LEU A C 1
ATOM 8392 O O . LEU A 1 1042 ? -49.834 2.389 11.992 1.00 77.50 1042 LEU A O 1
ATOM 8396 N N . LEU A 1 1043 ? -48.883 0.404 11.532 1.00 72.12 1043 LEU A N 1
ATOM 8397 C CA . LEU A 1 1043 ? -47.524 0.771 11.960 1.00 72.12 1043 LEU A CA 1
ATOM 8398 C C . LEU A 1 1043 ? -46.993 2.033 11.260 1.00 72.12 1043 LEU A C 1
ATOM 8400 O O . LEU A 1 1043 ? -46.292 2.822 11.882 1.00 72.12 1043 LEU A O 1
ATOM 8404 N N . ASP A 1 1044 ? -47.374 2.272 10.002 1.00 70.88 1044 ASP A N 1
ATOM 8405 C CA . ASP A 1 1044 ? -46.985 3.478 9.256 1.00 70.88 1044 ASP A CA 1
ATOM 8406 C C . ASP A 1 1044 ? -47.633 4.767 9.790 1.00 70.88 1044 ASP A C 1
ATOM 8408 O O . ASP A 1 1044 ? -47.093 5.856 9.594 1.00 70.88 1044 ASP A O 1
ATOM 8412 N N . ALA A 1 1045 ? -48.763 4.662 10.498 1.00 70.69 1045 ALA A N 1
ATOM 8413 C CA . ALA A 1 1045 ? -49.402 5.791 11.174 1.00 70.69 1045 ALA A CA 1
ATOM 8414 C C . ALA A 1 1045 ? -48.733 6.125 12.523 1.00 70.69 1045 ALA A C 1
ATOM 8416 O O . ALA A 1 1045 ? -48.984 7.187 13.101 1.00 70.69 1045 ALA A O 1
ATOM 8417 N N . ILE A 1 1046 ? -47.867 5.240 13.027 1.00 74.31 1046 ILE A N 1
ATOM 8418 C CA . ILE A 1 1046 ? -47.141 5.407 14.284 1.00 74.31 1046 ILE A CA 1
ATOM 8419 C C . ILE A 1 1046 ? -45.849 6.186 14.005 1.00 74.31 1046 ILE A C 1
ATOM 8421 O O . ILE A 1 1046 ? -44.855 5.655 13.514 1.00 74.31 1046 ILE A O 1
ATOM 8425 N N . ASN A 1 1047 ? -45.846 7.481 14.325 1.00 66.06 1047 ASN A N 1
ATOM 8426 C CA . ASN A 1 1047 ? -44.683 8.336 14.093 1.00 66.06 1047 ASN A CA 1
ATOM 8427 C C . ASN A 1 1047 ? -43.558 8.020 15.101 1.00 66.06 1047 ASN A C 1
ATOM 8429 O O . ASN A 1 1047 ? -43.690 8.301 16.296 1.00 66.06 1047 ASN A O 1
ATOM 8433 N N . MET A 1 1048 ? -42.455 7.444 14.613 1.00 64.19 1048 MET A N 1
ATOM 8434 C CA . MET A 1 1048 ? -41.248 7.116 15.390 1.00 64.19 1048 MET A CA 1
ATOM 8435 C C . MET A 1 1048 ? -40.131 8.169 15.271 1.00 64.19 1048 MET A C 1
ATOM 8437 O O . MET A 1 1048 ? -39.078 8.033 15.890 1.00 64.19 1048 MET A O 1
ATOM 8441 N N . SER A 1 1049 ? -40.323 9.217 14.468 1.00 54.66 1049 SER A N 1
ATOM 8442 C CA . SER A 1 1049 ? -39.252 10.125 14.032 1.00 54.66 1049 SER A CA 1
ATOM 8443 C C . SER A 1 1049 ? -38.934 11.259 15.020 1.00 54.66 1049 SER A C 1
ATOM 8445 O O . SER A 1 1049 ? -38.065 12.081 14.742 1.00 54.66 1049 SER A O 1
ATOM 8447 N N . GLY A 1 1050 ? -39.629 11.335 16.162 1.00 57.22 1050 GLY A N 1
ATOM 8448 C CA . GLY A 1 1050 ? -39.444 12.376 17.178 1.00 57.22 1050 GLY A CA 1
ATOM 8449 C C . GLY A 1 1050 ? -38.860 11.827 18.479 1.00 57.22 1050 GLY A C 1
ATOM 8450 O O . GLY A 1 1050 ? -39.448 10.942 19.092 1.00 57.22 1050 GLY A O 1
ATOM 8451 N N . SER A 1 1051 ? -37.748 12.399 18.954 1.00 58.25 1051 SER A N 1
ATOM 8452 C CA . SER A 1 1051 ? -37.011 11.958 20.157 1.00 58.25 1051 SER A CA 1
ATOM 8453 C C . SER A 1 1051 ? -37.767 12.096 21.490 1.00 58.25 1051 SER A C 1
ATOM 8455 O O . SER A 1 1051 ? -37.191 11.849 22.547 1.00 58.25 1051 SER A O 1
ATOM 8457 N N . THR A 1 1052 ? -39.018 12.559 21.474 1.00 66.94 1052 THR A N 1
ATOM 8458 C CA . THR A 1 1052 ? -39.822 12.855 22.671 1.00 66.94 1052 THR A CA 1
ATOM 8459 C C . THR A 1 1052 ? -40.857 11.780 22.997 1.00 66.94 1052 THR A C 1
ATOM 8461 O O . THR A 1 1052 ? -41.372 11.772 24.116 1.00 66.94 1052 THR A O 1
ATOM 8464 N N . LYS A 1 1053 ? -41.165 10.887 22.047 1.00 79.56 1053 LYS A N 1
ATOM 8465 C CA . LYS A 1 1053 ? -42.159 9.819 22.203 1.00 79.56 1053 LYS A CA 1
ATOM 8466 C C . LYS A 1 1053 ? -41.465 8.474 22.358 1.00 79.56 1053 LYS A C 1
ATOM 8468 O O . LYS A 1 1053 ? -40.605 8.128 21.552 1.00 79.56 1053 LYS A O 1
ATOM 8473 N N . THR A 1 1054 ? -41.868 7.703 23.358 1.00 84.56 1054 THR A N 1
ATOM 8474 C CA . THR A 1 1054 ? -41.438 6.315 23.532 1.00 84.56 1054 THR A CA 1
ATOM 8475 C C . THR A 1 1054 ? -42.652 5.400 23.517 1.00 84.56 1054 THR A C 1
ATOM 8477 O O . THR A 1 1054 ? -43.693 5.707 24.097 1.00 84.56 1054 THR A O 1
ATOM 8480 N N . TYR A 1 1055 ? -42.536 4.272 22.823 1.00 88.00 1055 TYR A N 1
ATOM 8481 C CA . TYR A 1 1055 ? -43.584 3.260 22.795 1.00 88.00 1055 TYR A CA 1
ATOM 8482 C C . TYR A 1 1055 ? -43.261 2.178 23.813 1.00 88.00 1055 TYR A C 1
ATOM 8484 O O . TYR A 1 1055 ? -42.146 1.658 23.829 1.00 88.00 1055 TYR A O 1
ATOM 8492 N N . ARG A 1 1056 ? -44.229 1.843 24.663 1.00 89.44 1056 ARG A N 1
ATOM 8493 C CA . ARG A 1 1056 ? -44.094 0.813 25.690 1.00 89.44 1056 ARG A CA 1
ATOM 8494 C C . ARG A 1 1056 ? -45.080 -0.313 25.445 1.00 89.44 1056 ARG A C 1
ATOM 8496 O O . ARG A 1 1056 ? -46.266 -0.058 25.285 1.00 89.44 1056 ARG A O 1
ATOM 8503 N N . ILE A 1 1057 ? -44.594 -1.543 25.461 1.00 88.62 1057 ILE A N 1
ATOM 8504 C CA . ILE A 1 1057 ? -45.417 -2.744 25.473 1.00 88.62 1057 ILE A CA 1
ATOM 8505 C C . ILE A 1 1057 ? -45.447 -3.258 26.909 1.00 88.62 1057 ILE A C 1
ATOM 8507 O O . ILE A 1 1057 ? -44.410 -3.368 27.564 1.00 88.62 1057 ILE A O 1
ATOM 8511 N N . GLU A 1 1058 ? -46.639 -3.552 27.401 1.00 87.38 1058 GLU A N 1
ATOM 8512 C CA . GLU A 1 1058 ? -46.826 -4.216 28.685 1.00 87.38 1058 GLU A CA 1
ATOM 8513 C C . GLU A 1 1058 ? -47.976 -5.213 28.597 1.00 87.38 1058 GLU A C 1
ATOM 8515 O O . GLU A 1 1058 ? -48.892 -5.073 27.778 1.00 87.38 1058 GLU A O 1
ATOM 8520 N N . GLU A 1 1059 ? -47.924 -6.213 29.462 1.00 85.94 1059 GLU A N 1
ATOM 8521 C CA . GLU A 1 1059 ? -49.007 -7.164 29.638 1.00 85.94 1059 GLU A CA 1
ATOM 8522 C C . GLU A 1 1059 ? -50.156 -6.537 30.436 1.00 85.94 1059 GLU A C 1
ATOM 8524 O O . GLU A 1 1059 ? -49.948 -5.835 31.428 1.00 85.94 1059 GLU A O 1
ATOM 8529 N N . ILE A 1 1060 ? -51.392 -6.774 29.996 1.00 86.75 1060 ILE A N 1
ATOM 8530 C CA . ILE A 1 1060 ? -52.586 -6.256 30.664 1.00 86.75 1060 ILE A CA 1
ATOM 8531 C C . ILE A 1 1060 ? -52.831 -7.088 31.935 1.00 86.75 1060 ILE A C 1
ATOM 8533 O O . ILE A 1 1060 ? -52.987 -8.303 31.833 1.00 86.75 1060 ILE A O 1
ATOM 8537 N N . PRO A 1 1061 ? -52.923 -6.500 33.141 1.00 84.62 1061 PRO A N 1
ATOM 8538 C CA . PRO A 1 1061 ? -53.283 -7.260 34.339 1.00 84.62 1061 PRO A CA 1
ATOM 8539 C C . PRO A 1 1061 ? -54.684 -7.885 34.219 1.00 84.62 1061 PRO A C 1
ATOM 8541 O O . PRO A 1 1061 ? -55.586 -7.270 33.647 1.00 84.62 1061 PRO A O 1
ATOM 8544 N N . LYS A 1 1062 ? -54.908 -9.086 34.777 1.00 80.38 1062 LYS A N 1
ATOM 8545 C CA . LYS A 1 1062 ? -56.177 -9.844 34.634 1.00 80.38 1062 LYS A CA 1
ATOM 8546 C C . LYS A 1 1062 ? -57.404 -9.033 35.073 1.00 80.38 1062 LYS A C 1
ATOM 8548 O O . LYS A 1 1062 ? -58.472 -9.130 34.477 1.00 80.38 1062 LYS A O 1
ATOM 8553 N N . GLU A 1 1063 ? -57.237 -8.190 36.082 1.00 77.50 1063 GLU A N 1
ATOM 8554 C CA . GLU A 1 1063 ? -58.247 -7.288 36.631 1.00 77.50 1063 GLU A CA 1
ATOM 8555 C C . GLU A 1 1063 ? -58.574 -6.061 35.756 1.00 77.50 1063 GLU A C 1
ATOM 8557 O O . GLU A 1 1063 ? -59.554 -5.367 36.050 1.00 77.50 1063 GLU A O 1
ATOM 8562 N N . GLU A 1 1064 ? -57.775 -5.791 34.717 1.00 82.62 1064 GLU A N 1
ATOM 8563 C CA . GLU A 1 1064 ? -57.925 -4.684 33.758 1.00 82.62 1064 GLU A CA 1
ATOM 8564 C C . GLU A 1 1064 ? -58.431 -5.153 32.376 1.00 82.62 1064 GLU A C 1
ATOM 8566 O O . GLU A 1 1064 ? -58.737 -4.315 31.530 1.00 82.62 1064 GLU A O 1
ATOM 8571 N N . VAL A 1 1065 ? -58.556 -6.470 32.138 1.00 80.75 1065 VAL A N 1
ATOM 8572 C CA . VAL A 1 1065 ? -58.993 -7.043 30.843 1.00 80.75 1065 VAL A CA 1
ATOM 8573 C C . VAL A 1 1065 ? -60.464 -6.745 30.544 1.00 80.75 1065 VAL A C 1
ATOM 8575 O O . VAL A 1 1065 ? -60.840 -6.530 29.393 1.00 80.75 1065 VAL A O 1
ATOM 8578 N N . THR A 1 1066 ? -61.321 -6.745 31.566 1.00 79.00 1066 THR A N 1
ATOM 8579 C CA . THR A 1 1066 ? -62.752 -6.443 31.428 1.00 79.00 1066 THR A CA 1
ATOM 8580 C C . THR A 1 1066 ? -63.166 -5.467 32.518 1.00 79.00 1066 THR A C 1
ATOM 8582 O O . THR A 1 1066 ? -63.179 -5.807 33.701 1.00 79.00 1066 THR A O 1
ATOM 8585 N N . LEU A 1 1067 ? -63.491 -4.241 32.111 1.00 80.94 1067 LEU A N 1
ATOM 8586 C CA . LEU A 1 1067 ? -63.946 -3.172 32.996 1.00 80.94 1067 LEU A CA 1
ATOM 8587 C C . LEU A 1 1067 ? -65.477 -3.154 33.039 1.00 80.94 1067 LEU A C 1
ATOM 8589 O O . LEU A 1 1067 ? -66.134 -3.377 32.025 1.00 80.94 1067 LEU A O 1
ATOM 8593 N N . LYS A 1 1068 ? -66.039 -2.886 34.217 1.00 81.94 1068 LYS A N 1
ATOM 8594 C CA . LYS A 1 1068 ? -67.481 -2.659 34.408 1.00 81.94 1068 LYS A CA 1
ATOM 8595 C C . LYS A 1 1068 ? -67.821 -1.188 34.143 1.00 81.94 1068 LYS A C 1
ATOM 8597 O O . LYS A 1 1068 ? -66.945 -0.339 34.254 1.00 81.94 1068 LYS A O 1
ATOM 8602 N N . ASP A 1 1069 ? -69.091 -0.861 33.896 1.00 77.25 1069 ASP A N 1
ATOM 8603 C CA . ASP A 1 1069 ? -69.534 0.519 33.591 1.00 77.25 1069 ASP A CA 1
ATOM 8604 C C . ASP A 1 1069 ? -69.220 1.549 34.696 1.00 77.25 1069 ASP A C 1
ATOM 8606 O O . ASP A 1 1069 ? -69.160 2.753 34.446 1.00 77.25 1069 ASP A O 1
ATOM 8610 N N . ASN A 1 1070 ? -69.005 1.080 35.928 1.00 84.94 1070 ASN A N 1
ATOM 8611 C CA . ASN A 1 1070 ? -68.600 1.889 37.077 1.00 84.94 1070 ASN A CA 1
ATOM 8612 C C . ASN A 1 1070 ? -67.092 1.833 37.382 1.00 84.94 1070 ASN A C 1
ATOM 8614 O O . ASN A 1 1070 ? -66.690 2.249 38.470 1.00 84.94 1070 ASN A O 1
ATOM 8618 N N . GLU A 1 1071 ? -66.269 1.317 36.468 1.00 86.25 1071 GLU A N 1
ATOM 8619 C CA . GLU A 1 1071 ? -64.812 1.211 36.581 1.00 86.25 1071 GLU A CA 1
ATOM 8620 C C . GLU A 1 1071 ? -64.134 1.915 35.390 1.00 86.25 1071 GLU A C 1
ATOM 8622 O O . GLU A 1 1071 ? -64.616 1.863 34.261 1.00 86.25 1071 GLU A O 1
ATOM 8627 N N . THR A 1 1072 ? -63.001 2.584 35.618 1.00 86.88 1072 THR A N 1
ATOM 8628 C CA . THR A 1 1072 ? -62.206 3.195 34.537 1.00 86.88 1072 THR A CA 1
ATOM 8629 C C . THR A 1 1072 ? -60.711 3.055 34.802 1.00 86.88 1072 THR A C 1
ATOM 8631 O O . THR A 1 1072 ? -60.284 2.956 35.955 1.00 86.88 1072 THR A O 1
ATOM 8634 N N . LEU A 1 1073 ? -59.909 3.050 33.734 1.00 89.19 1073 LEU A N 1
ATOM 8635 C CA . LEU A 1 1073 ? -58.448 3.099 33.824 1.00 89.19 1073 LEU A CA 1
ATOM 8636 C C . LEU A 1 1073 ? -57.968 4.542 33.732 1.00 89.19 1073 LEU A C 1
ATOM 8638 O O . LEU A 1 1073 ? -58.267 5.242 32.761 1.00 89.19 1073 LEU A O 1
ATOM 8642 N N . ILE A 1 1074 ? -57.174 4.951 34.716 1.00 89.88 1074 ILE A N 1
ATOM 8643 C CA . ILE A 1 1074 ? -56.550 6.269 34.754 1.00 89.88 1074 ILE A CA 1
ATOM 8644 C C . ILE A 1 1074 ? -55.024 6.157 34.661 1.00 89.88 1074 ILE A C 1
ATOM 8646 O O . ILE A 1 1074 ? -54.433 5.246 35.248 1.00 89.88 1074 ILE A O 1
ATOM 8650 N N . PRO A 1 1075 ? -54.361 7.064 33.925 1.00 91.12 1075 PRO A N 1
ATOM 8651 C CA . PRO A 1 1075 ? -52.910 7.172 33.947 1.00 91.12 1075 PRO A CA 1
ATOM 8652 C C . PRO A 1 1075 ? -52.432 7.767 35.277 1.00 91.12 1075 PRO A C 1
ATOM 8654 O O . PRO A 1 1075 ? -52.998 8.738 35.784 1.00 91.12 1075 PRO A O 1
ATOM 8657 N N . VAL A 1 1076 ? -51.366 7.183 35.821 1.00 92.50 1076 VAL A N 1
ATOM 8658 C CA . VAL A 1 1076 ? -50.685 7.617 37.044 1.00 92.50 1076 VAL A CA 1
ATOM 8659 C C . VAL A 1 1076 ? -49.232 7.940 36.710 1.00 92.50 1076 VAL A C 1
ATOM 8661 O O . VAL A 1 1076 ? -48.572 7.168 36.008 1.00 92.50 1076 VAL A O 1
ATOM 8664 N N . ALA A 1 1077 ? -48.728 9.074 37.194 1.00 92.31 1077 ALA A N 1
ATOM 8665 C CA . ALA A 1 1077 ? -47.335 9.470 36.995 1.00 92.31 1077 ALA A CA 1
ATOM 8666 C C . ALA A 1 1077 ? -46.749 10.166 38.229 1.00 92.31 1077 ALA A C 1
ATOM 8668 O O . ALA A 1 1077 ? -47.466 10.789 39.015 1.00 92.31 1077 ALA A O 1
ATOM 8669 N N . HIS A 1 1078 ? -45.429 10.070 38.378 1.00 92.25 1078 HIS A N 1
ATOM 8670 C CA . HIS A 1 1078 ? -44.693 10.677 39.484 1.00 92.25 1078 HIS A CA 1
ATOM 8671 C C . HIS A 1 1078 ? -44.184 12.056 39.078 1.00 92.25 1078 HIS A C 1
ATOM 8673 O O . HIS A 1 1078 ? -43.695 12.225 37.959 1.00 92.25 1078 HIS A O 1
ATOM 8679 N N . PHE A 1 1079 ? -44.266 13.028 39.979 1.00 92.44 1079 PHE A N 1
ATOM 8680 C CA . PHE A 1 1079 ? -43.676 14.351 39.795 1.00 92.44 1079 PHE A CA 1
ATOM 8681 C C . PHE A 1 1079 ? -43.090 14.862 41.111 1.00 92.44 1079 PHE A C 1
ATOM 8683 O O . PHE A 1 1079 ? -43.320 14.280 42.167 1.00 92.44 1079 PHE A O 1
ATOM 8690 N N . HIS A 1 1080 ? -42.271 15.911 41.049 1.00 89.81 1080 HIS A N 1
ATOM 8691 C CA . HIS A 1 1080 ? -41.748 16.553 42.252 1.00 89.81 1080 HIS A CA 1
ATOM 8692 C C . HIS A 1 1080 ? -41.861 18.065 42.141 1.00 89.81 1080 HIS A C 1
ATOM 8694 O O . HIS A 1 1080 ? -41.232 18.647 41.253 1.00 89.81 1080 HIS A O 1
ATOM 8700 N N . LYS A 1 1081 ? -42.599 18.693 43.067 1.00 85.25 1081 LYS A N 1
ATOM 8701 C CA . LYS A 1 1081 ? -42.900 20.142 43.123 1.00 85.25 1081 LYS A CA 1
ATOM 8702 C C . LYS A 1 1081 ? -43.737 20.656 41.948 1.00 85.25 1081 LYS A C 1
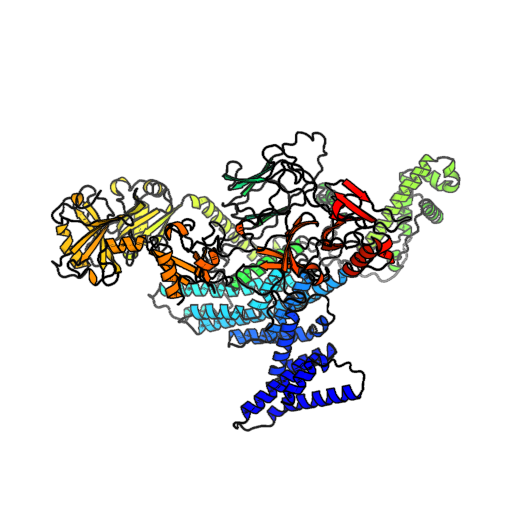ATOM 8704 O O . LYS A 1 1081 ? -44.776 21.270 42.156 1.00 85.25 1081 LYS A O 1
ATOM 8709 N N . GLU A 1 1082 ? -43.283 20.418 40.722 1.00 85.75 1082 GLU A N 1
ATOM 8710 C CA . GLU A 1 1082 ? -43.845 20.954 39.485 1.00 85.75 1082 GLU A CA 1
ATOM 8711 C C . GLU A 1 1082 ? -44.350 19.822 38.579 1.00 85.75 1082 GLU A C 1
ATOM 8713 O O . GLU A 1 1082 ? -43.666 18.825 38.354 1.00 85.75 1082 GLU A O 1
ATOM 8718 N N . VAL A 1 1083 ? -45.545 19.995 38.011 1.00 84.31 1083 VAL A N 1
ATOM 8719 C CA . VAL A 1 1083 ? -46.295 18.985 37.227 1.00 84.31 1083 VAL A CA 1
ATOM 8720 C C . VAL A 1 1083 ? -45.580 18.521 35.958 1.00 84.31 1083 VAL A C 1
ATOM 8722 O O . VAL A 1 1083 ? -45.857 17.449 35.420 1.00 84.31 1083 VAL A O 1
ATOM 8725 N N . TYR A 1 1084 ? -44.693 19.356 35.431 1.00 83.25 1084 TYR A N 1
ATOM 8726 C CA . TYR A 1 1084 ? -43.883 19.055 34.254 1.00 83.25 1084 TYR A CA 1
ATOM 8727 C C . TYR A 1 1084 ? -42.566 18.352 34.605 1.00 83.25 1084 TYR A C 1
ATOM 8729 O O . TYR A 1 1084 ? -41.918 17.811 33.713 1.00 83.25 1084 TYR A O 1
ATOM 8737 N N . SER A 1 1085 ? -42.191 18.306 35.888 1.00 87.38 1085 SER A N 1
ATOM 8738 C CA . SER A 1 1085 ? -41.011 17.599 36.393 1.00 87.38 1085 SER A CA 1
ATOM 8739 C C . SER A 1 1085 ? -41.349 16.135 36.699 1.00 87.38 1085 SER A C 1
ATOM 8741 O O . SER A 1 1085 ? -41.257 15.667 37.836 1.00 87.38 1085 SER A O 1
ATOM 8743 N N . THR A 1 1086 ? -41.817 15.418 35.676 1.00 89.50 1086 THR A N 1
ATOM 8744 C CA . THR A 1 1086 ? -42.254 14.023 35.786 1.00 89.50 1086 THR A CA 1
ATOM 8745 C C . THR A 1 1086 ? -41.096 13.041 35.659 1.00 89.50 1086 THR A C 1
ATOM 8747 O O . THR A 1 1086 ? -40.213 13.183 34.808 1.00 89.50 1086 THR A O 1
ATOM 8750 N N . PHE A 1 1087 ? -41.099 12.003 36.489 1.00 87.94 1087 PHE A N 1
ATOM 8751 C CA . PHE A 1 1087 ? -40.042 10.991 36.536 1.00 87.94 1087 PHE A CA 1
ATOM 8752 C C . PHE A 1 1087 ? -40.607 9.597 36.838 1.00 87.94 1087 PHE A C 1
ATOM 8754 O O . PHE A 1 1087 ? -41.803 9.434 37.065 1.00 87.94 1087 PHE A O 1
ATOM 8761 N N . GLY A 1 1088 ? -39.739 8.584 36.832 1.00 86.25 1088 GLY A N 1
ATOM 8762 C CA . GLY A 1 1088 ? -40.126 7.205 37.130 1.00 86.25 1088 GLY A CA 1
ATOM 8763 C C . GLY A 1 1088 ? -40.948 6.547 36.019 1.00 86.25 1088 GLY A C 1
ATOM 8764 O O . GLY A 1 1088 ? -41.058 7.071 34.911 1.00 86.25 1088 GLY A O 1
ATOM 8765 N N . VAL A 1 1089 ? -41.504 5.376 36.329 1.00 88.19 1089 VAL A N 1
ATOM 8766 C CA . VAL A 1 1089 ? -42.281 4.558 35.390 1.00 88.19 1089 VAL A CA 1
ATOM 8767 C C . VAL A 1 1089 ? -43.769 4.869 35.584 1.00 88.19 1089 VAL A C 1
ATOM 8769 O O . VAL A 1 1089 ? -44.323 4.481 36.612 1.00 88.19 1089 VAL A O 1
ATOM 8772 N N . PRO A 1 1090 ? -44.454 5.550 34.644 1.00 91.19 1090 PRO A N 1
ATOM 8773 C CA . PRO A 1 1090 ? -45.893 5.770 34.766 1.00 91.19 1090 PRO A CA 1
ATOM 8774 C C . PRO A 1 1090 ? -46.649 4.450 34.607 1.00 91.19 1090 PRO A C 1
ATOM 8776 O O . PRO A 1 1090 ? -46.193 3.544 33.908 1.00 91.19 1090 PRO A O 1
ATOM 8779 N N . PHE A 1 1091 ? -47.837 4.331 35.181 1.00 91.12 1091 PHE A N 1
ATOM 8780 C CA . PHE A 1 1091 ? -48.639 3.109 35.087 1.00 91.12 1091 PHE A CA 1
ATOM 8781 C C . PHE A 1 1091 ? -50.129 3.424 35.006 1.00 91.12 1091 PHE A C 1
ATOM 8783 O O . PHE A 1 1091 ? -50.570 4.516 35.358 1.00 91.12 1091 PHE A O 1
ATOM 8790 N N . LEU A 1 1092 ? -50.910 2.465 34.514 1.00 90.50 1092 LEU A N 1
ATOM 8791 C CA . LEU A 1 1092 ? -52.366 2.543 34.553 1.00 90.50 1092 LEU A CA 1
ATOM 8792 C C . LEU A 1 1092 ? -52.878 1.968 35.873 1.00 90.50 1092 LEU A C 1
ATOM 8794 O O . LEU A 1 1092 ? -52.346 0.980 36.397 1.00 90.50 1092 LEU A O 1
ATOM 8798 N N . LEU A 1 1093 ? -53.907 2.609 36.414 1.00 89.88 1093 LEU A N 1
ATOM 8799 C CA . LEU A 1 1093 ? -54.579 2.188 37.631 1.00 89.88 1093 LEU A CA 1
ATOM 8800 C C . LEU A 1 1093 ? -56.082 2.132 37.388 1.00 89.88 1093 LEU A C 1
ATOM 8802 O O . LEU A 1 1093 ? -56.685 3.089 36.903 1.00 89.88 1093 LEU A O 1
ATOM 8806 N N . LYS A 1 1094 ? -56.689 1.006 37.754 1.00 90.12 1094 LYS A N 1
ATOM 8807 C CA . LYS A 1 1094 ? -58.141 0.865 37.775 1.00 90.12 1094 LYS A CA 1
ATOM 8808 C C . LYS A 1 1094 ? -58.720 1.573 38.991 1.00 90.12 1094 LYS A C 1
ATOM 8810 O O . LYS A 1 1094 ? -58.242 1.330 40.098 1.00 90.12 1094 LYS A O 1
ATOM 8815 N N . ILE A 1 1095 ? -59.760 2.375 38.784 1.00 89.19 1095 ILE A N 1
ATOM 8816 C CA . ILE A 1 1095 ? -60.546 3.014 39.845 1.00 89.19 1095 ILE A CA 1
ATOM 8817 C C . ILE A 1 1095 ? -62.047 2.763 39.658 1.00 89.19 1095 ILE A C 1
ATOM 8819 O O . ILE A 1 1095 ? -62.502 2.534 38.535 1.00 89.19 1095 ILE A O 1
ATOM 8823 N N . LYS A 1 1096 ? -62.814 2.802 40.750 1.00 88.38 1096 LYS A N 1
ATOM 8824 C CA . LYS A 1 1096 ? -64.260 2.529 40.786 1.00 88.38 1096 LYS A CA 1
ATOM 8825 C C . LYS A 1 1096 ? -65.050 3.706 41.368 1.00 88.38 1096 LYS A C 1
ATOM 8827 O O . LYS A 1 1096 ? -64.636 4.297 42.361 1.00 88.3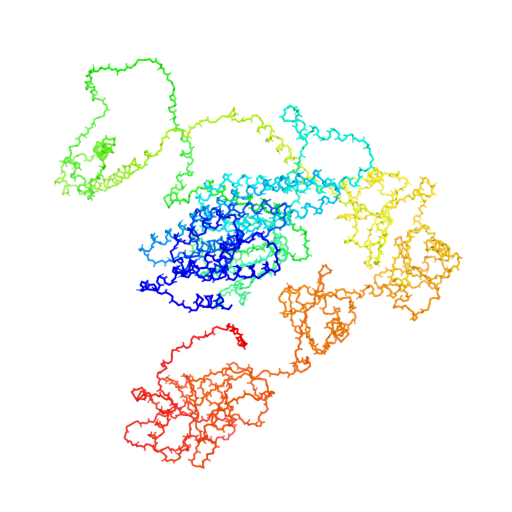8 1096 LYS A O 1
ATOM 8832 N N . GLN A 1 1097 ? -66.218 4.011 40.795 1.00 87.25 1097 GLN A N 1
ATOM 8833 C CA . GLN A 1 1097 ? -67.105 5.067 41.304 1.00 87.25 1097 GLN A CA 1
ATOM 8834 C C . GLN A 1 1097 ? -67.507 4.803 42.763 1.00 87.25 1097 GLN A C 1
ATOM 8836 O O . GLN A 1 1097 ? -68.003 3.720 43.087 1.00 87.25 1097 GLN A O 1
ATOM 8841 N N . GLY A 1 1098 ? -67.339 5.810 43.619 1.00 82.12 1098 GLY A N 1
ATOM 8842 C CA . GLY A 1 1098 ? -67.712 5.763 45.030 1.00 82.12 1098 GLY A CA 1
ATOM 8843 C C . GLY A 1 1098 ? -66.775 4.926 45.905 1.00 82.12 1098 GLY A C 1
ATOM 8844 O O . GLY A 1 1098 ? -67.084 4.720 47.078 1.00 82.12 1098 GLY A O 1
ATOM 8845 N N . GLU A 1 1099 ? -65.652 4.417 45.372 1.00 88.06 1099 GLU A N 1
ATOM 8846 C CA . GLU A 1 1099 ? -64.662 3.732 46.206 1.00 88.06 1099 GLU A CA 1
ATOM 8847 C C . GLU A 1 1099 ? -63.928 4.731 47.103 1.00 88.06 1099 GLU A C 1
ATOM 8849 O O . GLU A 1 1099 ? -63.735 5.893 46.749 1.00 88.06 1099 GLU A O 1
ATOM 8854 N N . LYS A 1 1100 ? -63.533 4.274 48.286 1.00 86.81 1100 LYS A N 1
ATOM 8855 C CA . LYS A 1 1100 ? -62.780 5.080 49.241 1.00 86.81 1100 LYS A CA 1
ATOM 8856 C C . LYS A 1 1100 ? -61.369 5.325 48.712 1.00 86.81 1100 LYS A C 1
ATOM 8858 O O . LYS A 1 1100 ? -60.705 4.384 48.269 1.00 86.81 1100 LYS A O 1
ATOM 8863 N N . PHE A 1 1101 ? -60.884 6.564 48.782 1.00 86.31 1101 PHE A N 1
ATOM 8864 C CA . PHE A 1 1101 ? -59.538 6.888 48.304 1.00 86.31 1101 PHE A CA 1
ATOM 8865 C C . PHE A 1 1101 ? -58.437 6.171 49.108 1.00 86.31 1101 PHE A C 1
ATOM 8867 O O . PHE A 1 1101 ? -57.387 5.846 48.556 1.00 86.31 1101 PHE A O 1
ATOM 8874 N N . SER A 1 1102 ? -58.698 5.821 50.372 1.00 84.06 1102 SER A N 1
ATOM 8875 C CA . SER A 1 1102 ? -57.840 4.934 51.173 1.00 84.06 1102 SER A CA 1
ATOM 8876 C C . SER A 1 1102 ? -57.564 3.587 50.483 1.00 84.06 1102 SER A C 1
ATOM 8878 O O . SER A 1 1102 ? -56.413 3.167 50.375 1.00 84.06 1102 SER A O 1
ATOM 8880 N N . THR A 1 1103 ? -58.581 2.960 49.885 1.00 87.31 1103 THR A N 1
ATOM 8881 C CA . THR A 1 1103 ? -58.432 1.711 49.115 1.00 87.31 1103 THR A CA 1
ATOM 8882 C C . THR A 1 1103 ? -57.622 1.907 47.826 1.00 87.31 1103 THR A C 1
ATOM 8884 O O . THR A 1 1103 ? -56.908 1.003 47.383 1.00 87.31 1103 THR A O 1
ATOM 8887 N N . VAL A 1 1104 ? -57.690 3.094 47.214 1.00 87.56 1104 VAL A N 1
ATOM 8888 C CA . VAL A 1 1104 ? -56.861 3.449 46.048 1.00 87.56 1104 VAL A CA 1
ATOM 8889 C C . VAL A 1 1104 ? -55.396 3.608 46.457 1.00 87.56 1104 VAL A C 1
ATOM 8891 O O . 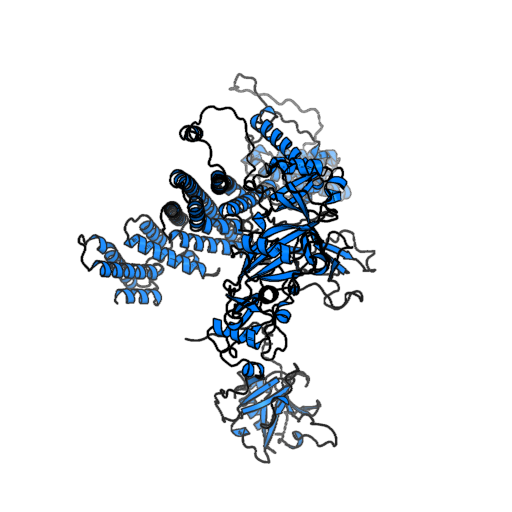VAL A 1 1104 ? -54.514 3.096 45.765 1.00 87.56 1104 VAL A O 1
ATOM 8894 N N . LYS A 1 1105 ? -55.128 4.246 47.604 1.00 87.31 1105 LYS A N 1
ATOM 8895 C CA . LYS A 1 1105 ? -53.781 4.384 48.177 1.00 87.31 1105 LYS A CA 1
ATOM 8896 C C . LYS A 1 1105 ? -53.136 3.024 48.451 1.00 87.31 1105 LYS A C 1
ATOM 8898 O O . LYS A 1 1105 ? -52.013 2.802 48.007 1.00 87.31 1105 LYS A O 1
ATOM 8903 N N . GLU A 1 1106 ? -53.858 2.090 49.073 1.00 87.06 1106 GLU A N 1
ATOM 8904 C CA . GLU A 1 1106 ? -53.379 0.714 49.300 1.00 87.06 1106 GLU A CA 1
ATOM 8905 C C . GLU A 1 1106 ? -53.033 -0.005 47.983 1.00 87.06 1106 GLU A C 1
ATOM 8907 O O . GLU A 1 1106 ? -52.013 -0.691 47.878 1.00 87.06 1106 GLU A O 1
ATOM 8912 N N . ARG A 1 1107 ? -53.849 0.186 46.935 1.00 89.44 1107 ARG A N 1
ATOM 8913 C CA . ARG A 1 1107 ? -53.608 -0.394 45.602 1.00 89.44 1107 ARG A CA 1
ATOM 8914 C C . ARG A 1 1107 ? -52.339 0.170 44.961 1.00 89.44 1107 ARG A C 1
ATOM 8916 O O . ARG A 1 1107 ? -51.564 -0.592 44.385 1.00 89.44 1107 ARG A O 1
ATOM 8923 N N . ILE A 1 1108 ? -52.108 1.479 45.085 1.00 89.19 1108 ILE A N 1
ATOM 8924 C CA . ILE A 1 1108 ? -50.885 2.143 44.610 1.00 89.19 1108 ILE A CA 1
ATOM 8925 C C . ILE A 1 1108 ? -49.669 1.644 45.398 1.00 89.19 1108 ILE A C 1
ATOM 8927 O O . ILE A 1 1108 ? -48.666 1.274 44.790 1.00 89.19 1108 ILE A O 1
ATOM 8931 N N . GLN A 1 1109 ? -49.767 1.565 46.726 1.00 87.50 1109 GLN A N 1
ATOM 8932 C CA . GLN A 1 1109 ? -48.690 1.084 47.591 1.00 87.50 1109 GLN A CA 1
ATOM 8933 C C . GLN A 1 1109 ? -48.280 -0.351 47.242 1.00 87.50 1109 GLN A C 1
ATOM 8935 O O . GLN A 1 1109 ? -47.091 -0.633 47.084 1.00 87.50 1109 GLN A O 1
ATOM 8940 N N . LYS A 1 1110 ? -49.259 -1.246 47.057 1.00 86.69 1110 LYS A N 1
ATOM 8941 C CA . LYS A 1 1110 ? -49.017 -2.637 46.657 1.00 86.69 1110 LYS A CA 1
ATOM 8942 C C . LYS A 1 1110 ? -48.405 -2.737 45.259 1.00 86.69 1110 LYS A C 1
ATOM 8944 O O . LYS A 1 1110 ? -47.520 -3.559 45.056 1.00 86.69 1110 LYS A O 1
ATOM 8949 N N . LYS A 1 1111 ? -48.853 -1.906 44.308 1.00 84.50 1111 LYS A N 1
ATOM 8950 C CA . LYS A 1 1111 ? -48.350 -1.899 42.922 1.00 84.50 1111 LYS A CA 1
ATOM 8951 C C . LYS A 1 1111 ? -46.922 -1.353 42.812 1.00 84.50 1111 LYS A C 1
ATOM 8953 O O . LYS A 1 1111 ? -46.174 -1.811 41.957 1.00 84.50 1111 LYS A O 1
ATOM 8958 N N . LEU A 1 1112 ? -46.543 -0.405 43.673 1.00 84.81 1112 LEU A N 1
ATOM 8959 C CA . LEU A 1 1112 ? -45.191 0.165 43.724 1.00 84.81 1112 LEU A CA 1
ATOM 8960 C C . LEU A 1 1112 ? -44.231 -0.591 44.663 1.00 84.81 1112 LEU A C 1
ATOM 8962 O O . LEU A 1 1112 ? -43.032 -0.328 44.633 1.00 84.81 1112 LEU A O 1
ATOM 8966 N N . GLU A 1 1113 ? -44.741 -1.508 45.494 1.00 83.88 1113 GLU A N 1
ATOM 8967 C CA . GLU A 1 1113 ? -43.984 -2.265 46.506 1.00 83.88 1113 GLU A CA 1
ATOM 8968 C C . GLU A 1 1113 ? -43.150 -1.367 47.453 1.00 83.88 1113 GLU A C 1
ATOM 8970 O O . GLU A 1 1113 ? -41.979 -1.634 47.734 1.00 83.88 1113 GLU A O 1
ATOM 8975 N N . ILE A 1 1114 ? -43.752 -0.279 47.953 1.00 83.81 1114 ILE A N 1
ATOM 8976 C CA . ILE A 1 1114 ? -43.087 0.721 48.811 1.00 83.81 1114 ILE A CA 1
ATOM 8977 C C . ILE A 1 1114 ? -43.453 0.510 50.287 1.00 83.81 1114 ILE A C 1
ATOM 8979 O O . ILE A 1 1114 ? -44.607 0.257 50.633 1.00 83.81 1114 ILE A O 1
ATOM 8983 N N . THR A 1 1115 ? -42.469 0.665 51.180 1.00 86.25 1115 THR A N 1
ATOM 8984 C CA . THR A 1 1115 ? -42.690 0.609 52.636 1.00 86.25 1115 THR A CA 1
ATOM 8985 C C . THR A 1 1115 ? -43.573 1.759 53.131 1.00 86.25 1115 THR A C 1
ATOM 8987 O O . THR A 1 1115 ? -43.468 2.882 52.643 1.00 86.25 1115 THR A O 1
ATOM 8990 N N . GLU A 1 1116 ? -44.398 1.505 54.146 1.00 83.44 1116 GLU A N 1
ATOM 8991 C CA . GLU A 1 1116 ? -45.359 2.471 54.706 1.00 83.44 1116 GLU A CA 1
ATOM 8992 C C . GLU A 1 1116 ? -44.715 3.817 55.094 1.00 83.44 1116 GLU A C 1
ATOM 8994 O O . GLU A 1 1116 ? -45.171 4.869 54.654 1.00 83.44 1116 GLU A O 1
ATOM 8999 N N . LYS A 1 1117 ? -43.551 3.784 55.761 1.00 81.62 1117 LYS A N 1
ATOM 9000 C CA . LYS A 1 1117 ? -42.777 4.981 56.161 1.00 81.62 1117 LYS A CA 1
ATOM 9001 C C . LYS A 1 1117 ? -42.362 5.890 55.003 1.00 81.62 1117 LYS A C 1
ATOM 9003 O O . LYS A 1 1117 ? -42.132 7.086 55.184 1.00 81.62 1117 LYS A O 1
ATOM 9008 N N . ASP A 1 1118 ? -42.157 5.312 53.825 1.00 82.50 1118 ASP A N 1
ATOM 9009 C CA . ASP A 1 1118 ? -41.796 6.071 52.633 1.00 82.50 1118 ASP A CA 1
ATOM 9010 C C . ASP A 1 1118 ? -43.023 6.535 51.856 1.00 82.50 1118 ASP A C 1
ATOM 9012 O O . ASP A 1 1118 ? -42.960 7.578 51.206 1.00 82.50 1118 ASP A O 1
ATOM 9016 N N . PHE A 1 1119 ? -44.129 5.800 51.966 1.00 85.88 1119 PHE A N 1
ATOM 9017 C CA . PHE A 1 1119 ? -45.401 6.123 51.339 1.00 85.88 1119 PHE A CA 1
ATOM 9018 C C . PHE A 1 1119 ? -46.127 7.287 52.035 1.00 85.88 1119 PHE A C 1
ATOM 9020 O O . PHE A 1 1119 ? -46.742 8.096 51.352 1.00 85.88 1119 PHE A O 1
ATOM 9027 N N . GLU A 1 1120 ? -45.958 7.473 53.351 1.00 83.06 1120 GLU A N 1
ATOM 9028 C CA . GLU A 1 1120 ? -46.472 8.640 54.105 1.00 83.06 1120 GLU A CA 1
ATOM 9029 C C . GLU A 1 1120 ? -45.998 9.999 53.556 1.00 83.06 1120 GLU A C 1
ATOM 9031 O O . GLU A 1 1120 ? -46.626 11.030 53.779 1.00 83.06 1120 GLU A O 1
ATOM 9036 N N . LYS A 1 1121 ? -44.879 10.023 52.823 1.00 85.12 1121 LYS A N 1
ATOM 9037 C CA . LYS A 1 1121 ? -44.316 11.248 52.229 1.00 85.12 1121 LYS A CA 1
ATOM 9038 C C . LYS A 1 1121 ? -44.958 11.621 50.891 1.00 85.12 1121 LYS A C 1
ATOM 9040 O O . LYS A 1 1121 ? -44.600 12.659 50.334 1.00 85.12 1121 LYS A O 1
ATOM 9045 N N . TYR A 1 1122 ? -45.830 10.771 50.349 1.00 89.31 1122 TYR A N 1
ATOM 9046 C CA . TYR A 1 1122 ? -46.467 10.972 49.051 1.00 89.31 1122 TYR A CA 1
ATOM 9047 C C . TYR A 1 1122 ? -47.682 11.876 49.202 1.00 89.31 1122 TYR A C 1
ATOM 9049 O O . TYR A 1 1122 ? -48.549 11.623 50.035 1.00 89.31 1122 TYR A O 1
ATOM 9057 N N . LYS A 1 1123 ? -47.784 12.885 48.335 1.00 89.56 1123 LYS A N 1
ATOM 9058 C CA . LYS A 1 1123 ? -49.010 13.673 48.180 1.00 89.56 1123 LYS A CA 1
ATOM 9059 C C . LYS A 1 1123 ? -49.695 13.294 46.877 1.00 89.56 1123 LYS A C 1
ATOM 9061 O O . LYS A 1 1123 ? -49.040 13.134 45.847 1.00 89.56 1123 LYS A O 1
ATOM 9066 N N . PHE A 1 1124 ? -51.014 13.163 46.920 1.00 90.25 1124 PHE A N 1
ATOM 9067 C CA . PHE A 1 1124 ? -51.814 12.749 45.772 1.00 90.25 1124 PHE A CA 1
ATOM 9068 C C . PHE A 1 1124 ? -52.554 13.952 45.204 1.00 90.25 1124 PHE A C 1
ATOM 9070 O O . PHE A 1 1124 ? -53.159 14.723 45.951 1.00 90.25 1124 PHE A O 1
ATOM 9077 N N . ALA A 1 1125 ? -52.519 14.104 43.884 1.00 89.81 1125 ALA A N 1
ATOM 9078 C CA . ALA A 1 1125 ? -53.204 15.196 43.213 1.00 89.81 1125 ALA A CA 1
ATOM 9079 C C . ALA A 1 1125 ? -53.886 14.744 41.926 1.00 89.81 1125 ALA A C 1
ATOM 9081 O O . ALA A 1 1125 ? -53.359 13.914 41.188 1.00 89.81 1125 ALA A O 1
ATOM 9082 N N . ILE A 1 1126 ? -55.038 15.330 41.625 1.00 88.69 1126 ILE A N 1
ATOM 9083 C CA . ILE A 1 1126 ? -55.685 15.201 40.322 1.00 88.69 1126 ILE A CA 1
ATOM 9084 C C . ILE A 1 1126 ? -55.136 16.312 39.433 1.00 88.69 1126 ILE A C 1
ATOM 9086 O O . ILE A 1 1126 ? -55.147 17.487 39.810 1.00 88.69 1126 ILE A O 1
ATOM 9090 N N . VAL A 1 1127 ? -54.628 15.939 38.259 1.00 86.50 1127 VAL A N 1
ATOM 9091 C CA . VAL A 1 1127 ? -54.042 16.885 37.312 1.00 86.50 1127 VAL A CA 1
ATOM 9092 C C . VAL A 1 1127 ? -54.883 16.949 36.044 1.00 86.50 1127 VAL A C 1
ATOM 9094 O O . VAL A 1 1127 ? -54.989 15.973 35.297 1.00 86.50 1127 VAL A O 1
ATOM 9097 N N . VAL A 1 1128 ? -55.426 18.135 35.762 1.00 84.56 1128 VAL A N 1
ATOM 9098 C CA . VAL A 1 1128 ? -56.239 18.420 34.570 1.00 84.56 1128 VAL A CA 1
ATOM 9099 C C . VAL A 1 1128 ? -55.646 19.620 33.845 1.00 84.56 1128 VAL A C 1
ATOM 9101 O O . VAL A 1 1128 ? -55.577 20.713 34.398 1.00 84.56 1128 VAL A O 1
ATOM 9104 N N . MET A 1 1129 ? -55.168 19.422 32.612 1.00 77.12 1129 MET A N 1
ATOM 9105 C CA . MET A 1 1129 ? -54.560 20.479 31.780 1.00 77.12 1129 MET A CA 1
ATOM 9106 C C . MET A 1 1129 ? -53.495 21.336 32.505 1.00 77.12 1129 MET A C 1
ATOM 9108 O O . MET A 1 1129 ? -53.376 22.532 32.266 1.00 77.12 1129 MET A O 1
ATOM 9112 N N . GLY A 1 1130 ? -52.713 20.726 33.404 1.00 74.31 1130 GLY A N 1
ATOM 9113 C CA . GLY A 1 1130 ? -51.656 21.404 34.169 1.00 74.31 1130 GLY A CA 1
ATOM 9114 C C . GLY A 1 1130 ? -52.111 22.045 35.486 1.00 74.31 1130 GLY A C 1
ATOM 9115 O O . GLY A 1 1130 ? -51.256 22.419 36.285 1.00 74.31 1130 GLY A O 1
ATOM 9116 N N . LYS A 1 1131 ? -53.420 22.114 35.760 1.00 81.75 1131 LYS A N 1
ATOM 9117 C CA . LYS A 1 1131 ? -53.955 22.496 37.072 1.00 81.75 1131 LYS A CA 1
ATOM 9118 C C . LYS A 1 1131 ? -53.848 21.311 38.035 1.00 81.75 1131 LYS A C 1
ATOM 9120 O O . LYS A 1 1131 ? -54.223 20.200 37.667 1.00 81.75 1131 LYS A O 1
ATOM 9125 N N . VAL A 1 1132 ? -53.342 21.560 39.243 1.00 85.19 1132 VAL A N 1
ATOM 9126 C CA . VAL A 1 1132 ? -53.151 20.557 40.304 1.00 85.19 1132 VAL A CA 1
ATOM 9127 C C . VAL A 1 1132 ? -54.175 20.780 41.399 1.00 85.19 1132 VAL A C 1
ATOM 9129 O O . VAL A 1 1132 ? -54.220 21.862 41.982 1.00 85.19 1132 VAL A O 1
ATOM 9132 N N . GLU A 1 1133 ? -54.955 19.753 41.706 1.00 86.56 1133 GLU A N 1
ATOM 9133 C CA . GLU A 1 1133 ? -55.853 19.739 42.858 1.00 86.56 1133 GLU A CA 1
ATOM 9134 C C . GLU A 1 1133 ? -55.414 18.619 43.804 1.00 86.56 1133 GLU A C 1
ATOM 9136 O O . GLU A 1 1133 ? -55.519 17.437 43.476 1.00 86.56 1133 GLU A O 1
ATOM 9141 N N . TYR A 1 1134 ? -54.847 18.997 44.954 1.00 85.62 1134 TYR A N 1
ATOM 9142 C CA . TYR A 1 1134 ? -54.396 18.045 45.969 1.00 85.62 1134 TYR A CA 1
ATOM 9143 C C . TYR A 1 1134 ? -55.583 17.461 46.728 1.00 85.62 1134 TYR A C 1
ATOM 9145 O O . TYR A 1 1134 ? -56.503 18.179 47.116 1.00 85.62 1134 TYR A O 1
ATOM 9153 N N . ILE A 1 1135 ? -55.523 16.156 46.971 1.00 84.81 1135 ILE A N 1
ATOM 9154 C CA . ILE A 1 1135 ? -56.505 15.435 47.774 1.00 84.81 1135 ILE A CA 1
ATOM 9155 C C . ILE A 1 1135 ? -56.070 15.578 49.239 1.00 84.81 1135 ILE A C 1
ATOM 9157 O O . ILE A 1 1135 ? -54.959 15.184 49.588 1.00 84.81 1135 ILE A O 1
ATOM 9161 N N . SER A 1 1136 ? -56.901 16.210 50.073 1.00 72.62 1136 SER A N 1
ATOM 9162 C CA . SER A 1 1136 ? -56.605 16.484 51.486 1.00 72.62 1136 SER A CA 1
ATOM 9163 C C . SER A 1 1136 ? -56.580 15.205 52.328 1.00 72.62 1136 SER A C 1
ATOM 9165 O O . SER A 1 1136 ? -57.475 14.370 52.204 1.00 72.62 1136 SER A O 1
ATOM 9167 N N . ASP A 1 1137 ? -55.584 15.085 53.210 1.00 62.12 1137 ASP A N 1
ATOM 9168 C CA . ASP A 1 1137 ? -55.373 13.907 54.068 1.00 62.12 1137 ASP A CA 1
ATOM 9169 C C . ASP A 1 1137 ? -56.066 13.990 55.442 1.00 62.12 1137 ASP A C 1
ATOM 9171 O O . ASP A 1 1137 ? -56.106 12.996 56.164 1.00 62.12 1137 ASP A O 1
ATOM 9175 N N . GLU A 1 1138 ? -56.646 15.138 55.802 1.00 55.00 1138 GLU A N 1
ATOM 9176 C CA . GLU A 1 1138 ? -57.284 15.347 57.105 1.00 55.00 1138 GLU A CA 1
ATOM 9177 C C . GLU A 1 1138 ? -58.821 15.339 56.984 1.00 55.00 1138 GLU A C 1
ATOM 9179 O O . GLU A 1 1138 ? -59.420 16.172 56.308 1.00 55.00 1138 GLU A O 1
ATOM 9184 N N . GLU A 1 1139 ? -59.435 14.354 57.652 1.00 51.06 1139 GLU A N 1
ATOM 9185 C CA . GLU A 1 1139 ? -60.847 14.291 58.068 1.00 51.06 1139 GLU A CA 1
ATOM 9186 C C . GLU A 1 1139 ? -61.938 14.250 56.976 1.00 51.06 1139 GLU A C 1
ATOM 9188 O O . GLU A 1 1139 ? -62.827 15.095 56.928 1.00 51.06 1139 GLU A O 1
ATOM 9193 N N . ASN A 1 1140 ? -61.913 13.221 56.120 1.00 51.66 1140 ASN A N 1
ATOM 9194 C CA . ASN A 1 1140 ? -63.062 12.409 55.656 1.00 51.66 1140 ASN A CA 1
ATOM 9195 C C . ASN A 1 1140 ? -62.595 11.534 54.478 1.00 51.66 1140 ASN A C 1
ATOM 9197 O O . ASN A 1 1140 ? -61.918 12.011 53.575 1.00 51.66 1140 ASN A O 1
ATOM 9201 N N . ASP A 1 1141 ? -62.943 10.246 54.475 1.00 65.12 1141 ASP A N 1
ATOM 9202 C CA . ASP A 1 1141 ? -62.554 9.278 53.437 1.00 65.12 1141 ASP A CA 1
ATOM 9203 C C . ASP A 1 1141 ? -63.206 9.661 52.089 1.00 65.12 1141 ASP A C 1
ATOM 9205 O O . ASP A 1 1141 ? -64.342 9.274 51.802 1.00 65.12 1141 ASP A O 1
ATOM 9209 N N . VAL A 1 1142 ? -62.521 10.503 51.302 1.00 73.06 1142 VAL A N 1
ATOM 9210 C CA . VAL A 1 1142 ? -63.026 11.064 50.039 1.00 73.06 1142 VAL A CA 1
ATOM 9211 C C . VAL A 1 1142 ? -63.421 9.923 49.105 1.00 73.06 1142 VAL A C 1
ATOM 9213 O O . VAL A 1 1142 ? -62.621 9.031 48.808 1.00 73.06 1142 VAL A O 1
ATOM 9216 N N . GLN A 1 1143 ? -64.671 9.947 48.643 1.00 81.75 1143 GLN A N 1
ATOM 9217 C CA . GLN A 1 1143 ? -65.154 8.995 47.651 1.00 81.75 1143 GLN A CA 1
ATOM 9218 C C . GLN A 1 1143 ? -64.661 9.396 46.262 1.00 81.75 1143 GLN A C 1
ATOM 9220 O O . GLN A 1 1143 ? -64.762 10.554 45.860 1.00 81.75 1143 GLN A O 1
ATOM 9225 N N . VAL A 1 1144 ? -64.145 8.424 45.518 1.00 81.75 1144 VAL A N 1
ATOM 9226 C CA . VAL A 1 1144 ? -63.681 8.619 44.145 1.00 81.75 1144 VAL A CA 1
ATOM 9227 C C . VAL A 1 1144 ? -64.869 8.925 43.237 1.00 81.75 1144 VAL A C 1
ATOM 9229 O O . VAL A 1 1144 ? -65.764 8.093 43.065 1.00 81.75 1144 VAL A O 1
ATOM 9232 N N . ASP A 1 1145 ? -64.843 10.093 42.601 1.00 82.50 1145 ASP A N 1
ATOM 9233 C CA . ASP A 1 1145 ? -65.765 10.440 41.526 1.00 82.50 1145 ASP A CA 1
ATOM 9234 C C . ASP A 1 1145 ? -65.082 10.292 40.160 1.00 82.50 1145 ASP A C 1
ATOM 9236 O O . ASP A 1 1145 ? -64.133 11.009 39.836 1.00 82.50 1145 ASP A O 1
ATOM 9240 N N . LEU A 1 1146 ? -65.573 9.367 39.329 1.00 82.19 1146 LEU A N 1
ATOM 9241 C CA . LEU A 1 1146 ? -65.048 9.147 37.982 1.00 82.19 1146 LEU A CA 1
ATOM 9242 C C . LEU A 1 1146 ? -65.297 10.345 37.061 1.00 82.19 1146 LEU A C 1
ATOM 9244 O O . LEU A 1 1146 ? -64.625 10.449 36.034 1.00 82.19 1146 LEU A O 1
ATOM 9248 N N . SER A 1 1147 ? -66.237 11.242 37.388 1.00 78.12 1147 SER A N 1
ATOM 9249 C CA . SER A 1 1147 ? -66.494 12.449 36.591 1.00 78.12 1147 SER A CA 1
ATOM 9250 C C . SER A 1 1147 ? -65.254 13.351 36.491 1.00 78.12 1147 SER A C 1
ATOM 9252 O O . SER A 1 1147 ? -64.988 13.902 35.423 1.00 78.12 1147 SER A O 1
ATOM 9254 N N . LEU A 1 1148 ? -64.428 13.384 37.545 1.00 77.38 1148 LEU A N 1
ATOM 9255 C CA . LEU A 1 1148 ? -63.177 14.147 37.627 1.00 77.38 1148 LEU A CA 1
ATOM 9256 C C . LEU A 1 1148 ? -62.081 13.610 36.695 1.00 77.38 1148 LEU A C 1
ATOM 9258 O O . LEU A 1 1148 ? -61.147 14.330 36.344 1.00 77.38 1148 LEU A O 1
ATOM 9262 N N . PHE A 1 1149 ? -62.202 12.349 36.272 1.00 76.81 1149 PHE A N 1
ATOM 9263 C CA . PHE A 1 1149 ? -61.240 11.673 35.402 1.00 76.81 1149 PHE A CA 1
ATOM 9264 C C . PHE A 1 1149 ? -61.733 11.512 33.957 1.00 76.81 1149 PHE A C 1
ATOM 9266 O O . PHE A 1 1149 ? -61.019 10.971 33.108 1.00 76.81 1149 PHE A O 1
ATOM 9273 N N . LYS A 1 1150 ? -62.941 12.002 33.648 1.00 75.31 1150 LYS A N 1
ATOM 9274 C CA . LYS A 1 1150 ? -63.464 12.054 32.280 1.00 75.31 1150 LYS A CA 1
ATOM 9275 C C . LYS A 1 1150 ? -63.016 13.355 31.598 1.00 75.31 1150 LYS A C 1
ATOM 9277 O O . LYS A 1 1150 ? -63.066 14.418 32.212 1.00 75.31 1150 LYS A O 1
ATOM 9282 N N . PRO A 1 1151 ? -62.590 13.310 30.324 1.00 66.62 1151 PRO A N 1
ATOM 9283 C CA . PRO A 1 1151 ? -62.309 14.527 29.569 1.00 66.62 1151 PRO A CA 1
ATOM 9284 C C . PRO A 1 1151 ? -63.598 15.348 29.403 1.00 66.62 1151 PRO A C 1
ATOM 9286 O O . PRO A 1 1151 ? -64.640 14.799 29.040 1.00 66.62 1151 PRO A O 1
ATOM 9289 N N . HIS A 1 1152 ? -63.541 16.654 29.672 1.00 58.69 1152 HIS A N 1
ATOM 9290 C CA . HIS A 1 1152 ? -64.688 17.548 29.501 1.00 58.69 1152 HIS A CA 1
ATOM 9291 C C . HIS A 1 1152 ? -64.896 17.829 27.999 1.00 58.69 1152 HIS A C 1
ATOM 9293 O O . HIS A 1 1152 ? -63.938 18.205 27.321 1.00 58.69 1152 HIS A O 1
ATOM 9299 N N . PRO A 1 1153 ? -66.101 17.652 27.429 1.00 50.78 1153 PRO A N 1
ATOM 9300 C CA . PRO A 1 1153 ? -66.316 17.906 26.010 1.00 50.78 1153 PRO A CA 1
ATOM 9301 C C . PRO A 1 1153 ? -66.352 19.418 25.739 1.00 50.78 1153 PRO A C 1
ATOM 9303 O O . PRO A 1 1153 ? -67.361 20.072 25.981 1.00 50.78 1153 PRO A O 1
ATOM 9306 N N . MET A 1 1154 ? -65.266 19.988 25.206 1.00 48.09 1154 MET A N 1
ATOM 9307 C CA . MET A 1 1154 ? -65.322 21.279 24.509 1.00 48.09 1154 MET A CA 1
ATOM 9308 C C . MET A 1 1154 ? -65.451 21.052 23.003 1.00 48.09 1154 MET A C 1
ATOM 9310 O O . MET A 1 1154 ? -64.705 20.272 22.409 1.00 48.09 1154 MET A O 1
ATOM 9314 N N . GLN A 1 1155 ? -66.400 21.749 22.378 1.00 40.88 1155 GLN A N 1
ATOM 9315 C CA . GLN A 1 1155 ? -66.572 21.754 20.928 1.00 40.88 1155 GLN A CA 1
ATOM 9316 C C . GLN A 1 1155 ? -65.322 22.343 20.251 1.00 40.88 1155 GLN A C 1
ATOM 9318 O O . GLN A 1 1155 ? -64.998 23.508 20.460 1.00 40.88 1155 GLN A O 1
ATOM 9323 N N . GLY A 1 1156 ? -64.639 21.542 19.423 1.00 45.47 1156 GLY A N 1
ATOM 9324 C CA . GLY A 1 1156 ? -63.745 22.052 18.374 1.00 45.47 1156 GLY A CA 1
ATOM 9325 C C . GLY A 1 1156 ? -62.239 21.770 18.472 1.00 45.47 1156 GLY A C 1
ATOM 9326 O O . GLY A 1 1156 ? -61.521 22.227 17.590 1.00 45.47 1156 GLY A O 1
ATOM 9327 N N . ALA A 1 1157 ? -61.727 21.018 19.455 1.00 37.56 1157 ALA A N 1
ATOM 9328 C CA . ALA A 1 1157 ? -60.291 20.694 19.533 1.00 37.56 1157 ALA A CA 1
ATOM 9329 C C . ALA A 1 1157 ? -60.008 19.184 19.439 1.00 37.56 1157 ALA A C 1
ATOM 9331 O O . ALA A 1 1157 ? -60.635 18.371 20.120 1.00 37.56 1157 ALA A O 1
ATOM 9332 N N . SER A 1 1158 ? -59.029 18.809 18.611 1.00 41.91 1158 SER A N 1
ATOM 9333 C CA . SER A 1 1158 ? -58.502 17.446 18.498 1.00 41.91 1158 SER A CA 1
ATOM 9334 C C . SER A 1 1158 ? -57.897 16.979 19.829 1.00 41.91 1158 SER A C 1
ATOM 9336 O O . SER A 1 1158 ? -56.952 17.593 20.315 1.00 41.91 1158 SER A O 1
ATOM 9338 N N . MET A 1 1159 ? -58.463 15.904 20.388 1.00 49.22 1159 MET A N 1
ATOM 9339 C CA . MET A 1 1159 ? -58.011 15.107 21.544 1.00 49.22 1159 MET A CA 1
ATOM 9340 C C . MET A 1 1159 ? -57.298 15.872 22.677 1.00 49.22 1159 MET A C 1
ATOM 9342 O O . MET A 1 1159 ? -56.078 16.024 22.694 1.00 49.22 1159 MET A O 1
ATOM 9346 N N . GLN A 1 1160 ? -58.063 16.270 23.695 1.00 58.38 1160 GLN A N 1
ATOM 9347 C CA . GLN A 1 1160 ? -57.506 16.766 24.956 1.00 58.38 1160 GLN A CA 1
ATOM 9348 C C . GLN A 1 1160 ? -56.811 15.640 25.744 1.00 58.38 1160 GLN A C 1
ATOM 9350 O O . GLN A 1 1160 ? -57.295 14.506 25.788 1.00 58.38 1160 GLN A O 1
ATOM 9355 N N . ALA A 1 1161 ? -55.688 15.965 26.396 1.00 62.53 1161 ALA A N 1
ATOM 9356 C CA . ALA A 1 1161 ? -54.994 15.051 27.301 1.00 62.53 1161 ALA A CA 1
ATOM 9357 C C . ALA A 1 1161 ? -55.919 14.666 28.465 1.00 62.53 1161 ALA A C 1
ATOM 9359 O O . ALA A 1 1161 ? -56.484 15.539 29.128 1.00 62.53 1161 ALA A O 1
ATOM 9360 N N . ARG A 1 1162 ? -56.081 13.360 28.702 1.00 74.69 1162 ARG A N 1
ATOM 9361 C CA . ARG A 1 1162 ? -56.934 12.856 29.784 1.00 74.69 1162 ARG A CA 1
ATOM 9362 C C . ARG A 1 1162 ? -56.421 13.350 31.146 1.00 74.69 1162 ARG A C 1
ATOM 9364 O O . ARG A 1 1162 ? -55.202 13.413 31.335 1.00 74.69 1162 ARG A O 1
ATOM 9371 N N . PRO A 1 1163 ? -57.323 13.665 32.094 1.00 86.25 1163 PRO A N 1
ATOM 9372 C CA . PRO A 1 1163 ? -56.954 13.819 33.495 1.00 86.25 1163 PRO A CA 1
ATOM 9373 C C . PRO A 1 1163 ? -56.124 12.632 33.990 1.00 86.25 1163 PRO A C 1
ATOM 9375 O O . PRO A 1 1163 ? -56.373 11.487 33.599 1.00 86.25 1163 PRO A O 1
ATOM 9378 N N . TRP A 1 1164 ? -55.149 12.898 34.851 1.00 89.31 1164 TRP A N 1
ATOM 9379 C CA . TRP A 1 1164 ? -54.258 11.876 35.398 1.00 89.31 1164 TRP A CA 1
ATOM 9380 C C . TRP A 1 1164 ? -54.044 12.075 36.896 1.00 89.31 1164 TRP A C 1
ATOM 9382 O O . TRP A 1 1164 ? -54.216 13.177 37.421 1.00 89.31 1164 TRP A O 1
ATOM 9392 N N . LEU A 1 1165 ? -53.691 10.993 37.589 1.00 91.75 1165 LEU A N 1
ATOM 9393 C CA . LEU A 1 1165 ? -53.389 11.018 39.018 1.00 91.75 1165 LEU A CA 1
ATOM 9394 C C . LEU A 1 1165 ? -51.885 11.227 39.221 1.00 91.75 1165 LEU A C 1
ATOM 9396 O O . LEU A 1 1165 ? -51.066 10.411 38.795 1.00 91.75 1165 LEU A O 1
ATOM 9400 N N . GLY A 1 1166 ? -51.526 12.332 39.862 1.00 91.94 1166 GLY A N 1
ATOM 9401 C CA . GLY A 1 1166 ? -50.154 12.700 40.174 1.00 91.94 1166 GLY A CA 1
ATOM 9402 C C . GLY A 1 1166 ? -49.718 12.234 41.556 1.00 91.94 1166 GLY A C 1
ATOM 9403 O O . GLY A 1 1166 ? -50.437 12.416 42.539 1.00 91.94 1166 GLY A O 1
ATOM 9404 N N . LEU A 1 1167 ? -48.515 11.665 41.613 1.00 93.12 1167 LEU A N 1
ATOM 9405 C CA . LEU A 1 1167 ? -47.823 11.278 42.840 1.00 93.12 1167 LEU A CA 1
ATOM 9406 C C . LEU A 1 1167 ? -46.673 12.263 43.087 1.00 93.12 1167 LEU A C 1
ATOM 9408 O O . LEU A 1 1167 ? -45.634 12.154 42.433 1.00 93.12 1167 LEU A O 1
ATOM 9412 N N . ASP A 1 1168 ? -46.855 13.227 43.995 1.00 92.06 1168 ASP A N 1
ATOM 9413 C CA . ASP A 1 1168 ? -45.801 14.184 44.358 1.00 92.06 1168 ASP A CA 1
ATOM 9414 C C . ASP A 1 1168 ? -44.895 13.585 45.434 1.00 92.06 1168 ASP A C 1
ATOM 9416 O O . ASP A 1 1168 ? -45.315 13.376 46.578 1.00 92.06 1168 ASP A O 1
ATOM 9420 N N . HIS A 1 1169 ? -43.651 13.294 45.061 1.00 89.81 1169 HIS A N 1
ATOM 9421 C CA . HIS A 1 1169 ? -42.622 12.839 45.988 1.00 89.81 1169 HIS A CA 1
ATOM 9422 C C . HIS A 1 1169 ? -41.215 13.113 45.450 1.00 89.81 1169 HIS A C 1
ATOM 9424 O O . HIS A 1 1169 ? -41.001 13.389 44.272 1.00 89.81 1169 HIS A O 1
ATOM 9430 N N . VAL A 1 1170 ? -40.212 13.013 46.323 1.00 85.62 1170 VAL A N 1
ATOM 9431 C CA . VAL A 1 1170 ? -38.808 13.151 45.914 1.00 85.62 1170 VAL A CA 1
ATOM 9432 C C . VAL A 1 1170 ? -38.381 11.920 45.113 1.00 85.62 1170 VAL A C 1
ATOM 9434 O O . VAL A 1 1170 ? -38.620 10.781 45.530 1.00 85.62 1170 VAL A O 1
ATOM 9437 N N . ASN A 1 1171 ? -37.693 12.142 43.992 1.00 81.44 1171 ASN A N 1
ATOM 9438 C CA . ASN A 1 1171 ? -37.044 11.076 43.240 1.00 81.44 1171 ASN A CA 1
ATOM 9439 C C . ASN A 1 1171 ? -35.854 10.518 44.041 1.00 81.44 1171 ASN A C 1
ATOM 9441 O O . ASN A 1 1171 ? -34.799 11.147 44.120 1.00 81.44 1171 ASN A O 1
ATOM 9445 N N . LYS A 1 1172 ? -36.040 9.348 44.660 1.00 70.94 1172 LYS A N 1
ATOM 9446 C CA . LYS A 1 1172 ? -34.985 8.623 45.388 1.00 70.94 1172 LYS A CA 1
ATOM 9447 C C . LYS A 1 1172 ? -34.183 7.675 44.496 1.00 70.94 1172 LYS A C 1
ATOM 9449 O O . LYS A 1 1172 ? -33.207 7.086 44.954 1.00 70.94 1172 LYS A O 1
ATOM 9454 N N . THR A 1 1173 ? -34.596 7.498 43.246 1.00 62.47 1173 THR A N 1
ATOM 9455 C CA . THR A 1 1173 ? -33.908 6.625 42.304 1.00 62.47 1173 THR A CA 1
ATOM 9456 C C . THR A 1 1173 ? -32.596 7.314 41.916 1.00 62.47 1173 THR A C 1
ATOM 9458 O O . THR A 1 1173 ? -32.636 8.475 41.490 1.00 62.47 1173 THR A O 1
ATOM 9461 N N . PRO A 1 1174 ? -31.421 6.671 42.083 1.00 44.31 1174 PRO A N 1
ATOM 9462 C CA . PRO A 1 1174 ? -30.158 7.273 41.673 1.00 44.31 1174 PRO A CA 1
ATOM 9463 C C . PRO A 1 1174 ? -30.293 7.682 40.209 1.00 44.31 1174 PRO A C 1
ATOM 9465 O O . PRO A 1 1174 ? -30.800 6.894 39.407 1.00 44.31 1174 PRO A O 1
ATOM 9468 N N . LYS A 1 1175 ? -29.903 8.921 39.864 1.00 40.62 1175 LYS A N 1
ATOM 9469 C CA . LYS A 1 1175 ? -29.875 9.380 38.468 1.00 40.62 1175 LYS A CA 1
ATOM 9470 C C . LYS A 1 1175 ? -29.155 8.296 37.671 1.00 40.62 1175 LYS A C 1
ATOM 9472 O O . LYS A 1 1175 ? -27.943 8.159 37.824 1.00 40.62 1175 LYS A O 1
ATOM 9477 N N . ARG A 1 1176 ? -29.892 7.507 36.873 1.00 40.41 1176 ARG A N 1
ATOM 9478 C CA . ARG A 1 1176 ? -29.291 6.573 35.918 1.00 40.41 1176 ARG A CA 1
ATOM 9479 C C . ARG A 1 1176 ? -28.268 7.410 35.164 1.00 40.41 1176 ARG A C 1
ATOM 9481 O O . ARG A 1 1176 ? -28.624 8.438 34.581 1.00 40.41 1176 ARG A O 1
ATOM 9488 N N . SER A 1 1177 ? -26.998 7.025 35.248 1.00 28.58 1177 SER A N 1
ATOM 9489 C CA . SER A 1 1177 ? -26.005 7.532 34.319 1.00 28.58 1177 SER A CA 1
ATOM 9490 C C . SER A 1 1177 ? -26.612 7.358 32.932 1.00 28.58 1177 SER A C 1
ATOM 9492 O O . SER A 1 1177 ? -27.161 6.298 32.623 1.00 28.58 1177 SER A O 1
ATOM 9494 N N . LYS A 1 1178 ? -26.598 8.415 32.113 1.00 32.50 1178 LYS A N 1
ATOM 9495 C CA . LYS A 1 1178 ? -26.761 8.232 30.673 1.00 32.50 1178 LYS A CA 1
ATOM 9496 C C . LYS A 1 1178 ? -25.698 7.211 30.295 1.00 32.50 1178 LYS A C 1
ATOM 9498 O O . LYS A 1 1178 ? -24.516 7.544 30.298 1.00 32.50 1178 LYS A O 1
ATOM 9503 N N . VAL A 1 1179 ? -26.112 5.964 30.101 1.00 28.69 1179 VAL A N 1
ATOM 9504 C CA . VAL A 1 1179 ? -25.238 4.917 29.597 1.00 28.69 1179 VAL A CA 1
ATOM 9505 C C . VAL A 1 1179 ? -24.790 5.436 28.233 1.00 28.69 1179 VAL A C 1
ATOM 9507 O O . VAL A 1 1179 ? -25.653 5.732 27.400 1.00 28.69 1179 VAL A O 1
ATOM 9510 N N . PRO A 1 1180 ? -23.489 5.684 28.021 1.00 27.98 1180 PRO A N 1
ATOM 9511 C CA . PRO A 1 1180 ? -23.016 6.025 26.696 1.00 27.98 1180 PRO A CA 1
ATOM 9512 C C . PRO A 1 1180 ? -23.373 4.858 25.776 1.00 27.98 1180 PRO A C 1
ATOM 9514 O O . PRO A 1 1180 ? -23.267 3.700 26.177 1.00 27.98 1180 PRO A O 1
ATOM 9517 N N . TYR A 1 1181 ? -23.840 5.177 24.570 1.00 33.62 1181 TYR A N 1
ATOM 9518 C CA . TYR A 1 1181 ? -24.011 4.223 23.480 1.00 33.62 1181 TYR A CA 1
ATOM 9519 C C . TYR A 1 1181 ? -22.663 3.524 23.233 1.00 33.62 1181 TYR A C 1
ATOM 9521 O O . TYR A 1 1181 ? -21.822 4.018 22.490 1.00 33.62 1181 TYR A O 1
ATOM 9529 N N . SER A 1 1182 ? -22.434 2.397 23.896 1.00 29.56 1182 SER A N 1
ATOM 9530 C CA . SER A 1 1182 ? -21.455 1.403 23.492 1.00 29.56 1182 SER A CA 1
ATOM 9531 C C . SER A 1 1182 ? -22.176 0.067 23.421 1.00 29.56 1182 SER A C 1
ATOM 9533 O O . SER A 1 1182 ? -22.746 -0.427 24.397 1.00 29.56 1182 SER A O 1
ATOM 9535 N N . GLU A 1 1183 ? -22.220 -0.465 22.206 1.00 32.75 1183 GLU A N 1
ATOM 9536 C CA . GLU A 1 1183 ? -22.698 -1.802 21.896 1.00 32.75 1183 GLU A CA 1
ATOM 9537 C C . GLU A 1 1183 ? -22.044 -2.806 22.853 1.00 32.75 1183 GLU A C 1
ATOM 9539 O O . GLU A 1 1183 ? -20.821 -2.936 22.907 1.00 32.75 1183 GLU A O 1
ATOM 9544 N N . LYS A 1 1184 ? -22.855 -3.517 23.640 1.00 27.88 1184 LYS A N 1
ATOM 9545 C CA . LYS A 1 1184 ? -22.392 -4.728 24.318 1.00 27.88 1184 LYS A CA 1
ATOM 9546 C C . LYS A 1 1184 ? -22.587 -5.906 23.374 1.00 27.88 1184 LYS A C 1
ATOM 9548 O O . LYS A 1 1184 ? -23.679 -6.106 22.849 1.00 27.88 1184 LYS A O 1
ATOM 9553 N N . ALA A 1 1185 ? -21.515 -6.672 23.197 1.00 29.80 1185 ALA A N 1
ATOM 9554 C CA . ALA A 1 1185 ? -21.467 -7.883 22.394 1.00 29.80 1185 ALA A CA 1
ATOM 9555 C C . ALA A 1 1185 ? -22.547 -8.903 22.799 1.00 29.80 1185 ALA A C 1
ATOM 9557 O O . ALA A 1 1185 ? -22.814 -9.119 23.985 1.00 29.80 1185 ALA A O 1
ATOM 9558 N N . ILE A 1 1186 ? -23.130 -9.555 21.792 1.00 30.91 1186 ILE A N 1
ATOM 9559 C CA . ILE A 1 1186 ? -24.048 -10.685 21.942 1.00 30.91 1186 ILE A CA 1
ATOM 9560 C C . ILE A 1 1186 ? -23.231 -11.897 22.400 1.00 30.91 1186 ILE A C 1
ATOM 9562 O O . ILE A 1 1186 ? -22.310 -12.333 21.714 1.00 30.91 1186 ILE A O 1
ATOM 9566 N N . LYS A 1 1187 ? -23.571 -12.449 23.567 1.00 25.52 1187 LYS A N 1
ATOM 9567 C CA . LYS A 1 1187 ? -23.057 -13.739 24.034 1.00 25.52 1187 LYS A CA 1
ATOM 9568 C C . LYS A 1 1187 ? -23.969 -14.833 23.480 1.00 25.52 1187 LYS A C 1
ATOM 9570 O O . LYS A 1 1187 ? -25.108 -14.953 23.920 1.00 25.52 1187 LYS A O 1
ATOM 9575 N N . ILE A 1 1188 ? -23.477 -15.600 22.512 1.00 31.39 1188 ILE A N 1
ATOM 9576 C CA . ILE A 1 1188 ? -24.111 -16.851 22.089 1.00 31.39 1188 ILE A CA 1
ATOM 9577 C C . ILE A 1 1188 ? -23.630 -17.927 23.064 1.00 31.39 1188 ILE A C 1
ATOM 9579 O O . ILE A 1 1188 ? -22.427 -18.139 23.214 1.00 31.39 1188 ILE A O 1
ATOM 9583 N N . HIS A 1 1189 ? -24.564 -18.551 23.776 1.00 26.03 1189 HIS A N 1
ATOM 9584 C CA . HIS A 1 1189 ? -24.296 -19.785 24.504 1.00 26.03 1189 HIS A CA 1
ATOM 9585 C C . HIS A 1 1189 ? -24.380 -20.933 23.494 1.00 26.03 1189 HIS A C 1
ATOM 9587 O O . HIS A 1 1189 ? -25.443 -21.123 22.906 1.00 26.03 1189 HIS A O 1
ATOM 9593 N N . ASN A 1 1190 ? -23.262 -21.631 23.270 1.00 31.94 1190 ASN A N 1
ATOM 9594 C CA . ASN A 1 1190 ? -23.292 -22.980 22.699 1.00 31.94 1190 ASN A CA 1
ATOM 9595 C C . ASN A 1 1190 ? -23.747 -23.971 23.765 1.00 31.94 1190 ASN A C 1
ATOM 9597 O O . ASN A 1 1190 ? -23.256 -23.836 24.914 1.00 31.94 1190 ASN A O 1
#

Sequence (1190 aa):
MIINYFQLVFRVSIFKRKSKEEEDVLQRLSDLVWNLLKSRDKLDKPTDKEDFTSAVITEACHVLTNGVNVLYPTESAKNRLMLSLLDSSYEAHIELRDMILVDFADRLRGMTYSNMESKNLCFNDETVNLILKIAVKESCELLKESVASSCLRYMMSLQSFLLREAILYKSKTESEDSTKQDNTVLKELQISIMNLASKVFRGSYQVLEALLDTCSTVISKHKEDLEYWLQGLERLAKATVLGHLLPVLLTAMTHPNLRCLQFGDNLMSQLVHLVVLTSQAALLLKSQVQAVQQEIFEKDSDIDVAELIGQAVNLENCDLKEKEEEGFLAGLKIPAPLVIREGYREYTSCQGQLQVEGECPYPWGKLVLYAGPTTNSKKVAEYGGNTYGFGSRSVLGSGWPKDLVKVEGDTVTFSFEMRSGREHNTPDKAMWGFMCTVRAQESTEEVSIGLPFLADLALGLSVLACTMLQLLYEGPDKSKQEISCTHLLRSKLLQRCVWQSDTGKPIPGFSPDSSHDLTIIDDTTLPRIKLPSDVIQNLRKLCHRPTQTLRPSIREVIQPDILEERVISTVIKHLSLTEIVHQLPSAENQNPEEFSLLQSVLQEVYKRLDALIRQLQVQRFFSNDLLVSVSEKDIPDCLIERLAEERRLEAQKRKERTEAHLYMNIQVVTDDNFNGHQGNDLFDGDKINFRNFKVKKSSTVLEFMHMLADNMKYPVTQIRPWPFQFRQNQTYRPTLLDLEANLNKTVLDVADNENPWTVFVETLNPESGLKELPQFDKDSDVLIFLKLYDPKRKTISFCGHTYVPITAKTAELLPDLCRRAGFPVGTPLLLFEEVKPNMVERIESHDLPIEKSLEELMDGDIIVFQKDGLDIHQYDLPTARDYFKDLYYRVEVIFCDKAIPNDPGFSLDLSLRMNYEQMANAVATYLQTDPYLLQFFKPQSYREGPGNPIRCTYEGNLKDLLLYAKPRQPRKLYYQQLNIKINELENKKQFKCTWVTSKLKEEKELVLYPSKNELEPDGSDKLRLLEVISNKIYSIQKEETLLDAINMSGSTKTYRIEEIPKEEVTLKDNETLIPVAHFHKEVYSTFGVPFLLKIKQGEKFSTVKERIQKKLEITEKDFEKYKFAIVVMGKVEYISDEENDVQVDLSLFKPHPMQGASMQARPWLGLDHVNKTPKRSKVPYSEKAIKIHN